Protein 1B3U (pdb70)

Solvent-accessible surface area: 51657 Å² total; per-residue (Å²): 93,108,99,32,67,153,56,66,64,147,11,13,41,64,0,61,88,59,28,155,57,155,76,50,110,92,18,14,47,2,1,122,110,0,33,72,10,3,103,73,2,34,69,105,30,0,60,61,72,0,7,66,39,7,38,110,76,39,187,19,106,68,104,1,17,52,10,3,0,86,26,0,8,60,0,10,48,25,0,28,12,80,133,72,0,47,30,0,7,64,2,0,40,51,10,0,51,38,151,62,70,80,2,23,91,60,0,21,91,7,0,70,16,2,1,119,22,1,52,65,81,28,0,72,58,62,0,4,44,0,1,56,122,6,11,58,20,147,168,69,6,9,31,27,8,0,2,4,0,1,12,17,0,0,64,94,7,49,89,72,17,34,43,71,2,35,72,68,0,80,78,4,11,84,24,139,28,44,82,0,30,81,21,0,3,64,66,1,7,62,1,1,136,50,15,76,83,117,25,0,79,68,35,0,22,62,11,1,42,106,6,8,72,20,170,79,63,34,0,31,26,50,5,4,68,3,3,4,44,0,6,117,37,14,49,89,139,31,1,84,82,42,2,1,68,13,10,91,77,12,20,149,16,193,18,86,112,2,28,78,36,2,0,55,29,1,8,70,4,5,141,19,5,6,74,136,23,4,90,101,24,5,11,56,20,0,43,102,4,2,110,17,115,63,24,79,0,42,14,9,0,0,90,29,0,42,64,0,0,75,68,8,32,91,113,15,68,83,96,20,2,51,73,64,0,8,61,7,1,100,113,8,17,96,18,107,43,100,136,0,33,7,4,0,2,40,24,0,4,12,1,0,72,26,3,31,99,118,35,0,57,105,51,0,14,73,18,0,52,51,2,0,112,22,153,8,86,100,0,9,75,29,1,1,44,59,0,56,44,0,5,73,34,2,26,43,156,48,0,16,119,22,0,18,78,5,2,25,96,18,6,124,41,102,92,118,146,17,22,44,24,0,6,102,9,0,77,73,0,3,37,19,1,5,23,68,3,5,47,104,93,0,4,44,18,4,6,56,11,6,43,22,156,35,149,41,0,81,103,18,1,40,52,12,3,58,122,5,4,111,88,2,22,98,72,19,0,55,75,38,2,4,66,54,1,54,72,34,13,59,47,135,66,91,78,72,17,7,6,0,0,54,0,0,28,11,0,2,80,23,1,26,88,92,19,0,39,132,67,1,3,70,10,0,28,146,6,3,57,15,122,50,31,61,0,21,40,16,0,0,82,0,0,50,84,0,0,102,43,13,75,98,74,17,21,77,78,82,0,62,64,31,0,80,108,4,33,149,26,159,36,97,72,0,95,123,47,0,92,61,0,11,77,86,19,101,12,116,76,105,94,37,52,143,73,59,62,151,18,15,46,62,0,54,86,55,10,171,52,164,68,57,93,91,29,24,57,10,1,120,131,0,40,82,11,2,134,69,5,28,71,80,30,0,56,69,73,0,6,64,32,5,38,120,63,40,128,26,95,61,115,4,10,65,11,2,0,88,30,0,14,85,0,20,100,32,0,28,16,75,89,71,0,49,31,0,5,65,0,0,40,51,8,0,52,38,134,52,69,78,0,28,92,47,0,16,93,6,0,66,54,2,1,113,73,3,33,9,40,28,0,36,60,64,0,4,44,0,0,40,125,5,9,59,20,148,162,70,1,8,33,26,9,0,3,4,0,0,9,21,0,0,66,76,5,3,7,30,18,30,27,81,0,8,71,67,0,82,76,3,10,79,22,135,26,42,81,0,31,75,20,0,1,64,63,0,3,55,2,1,131,51,18,69,78,110,27,3,64,73,34,0,20,61,8,2,43,102,5,11,68,20,160,85,56,31,0,16,28,50,5,3,68,1,3,11,33,0,6,113,56,13,45,97,153,33,0,78,81,48,1,1,68,14,10,87,97,14,19,131,16,186,19,88,107,3,28,75,38,2,0,47,46,0,7,73,3,8,150,15,2,4,94,121,10,4,92,90,25,6,10,58,20,1,32,101,3,5,110,15,112,58,24,73,0,38,18,13,0,0,105,24,0,45,74,2,1,70,63,9,48,61,60,12,66,64,25,26,5,53,71,63,6,23,56,5,1,114,106,5,18,84,19,108,41,89,131,0,36,7,21,0,0,37,16,0,1,4,6,0,76,19,12,29,96,103,18,0,70,117,48,2,18,74,8,2,47,52,3,2,98,23,155,8,98,99,0,14,75,33,0,1,43,55,0,86,51,2,31,158,33,2,21,53,152,38,1,23,122,21,0,23,63,0,4,22,97,28,5,111,46,103,96,123,149,24,16,48,21,1,6,97,8,0,71,70,0,4,55,38,12,19,62,127,4,7,67,120,95,0,6,44,18,6,6,54,11,6,37,20,153,36,148,44,0,75,102,23,2,52,56,10,3,58,103,5,1,85,131,38,28,109,102,29,0,50,78,44,2,5,70,84,2,56,79,38,27,70,39,137,65,83,75,75,31,12,10,0,0,63,0,0,18,8,0,0,73,42,1,28,86,119,19,0,41,152,51,1,6,71,26,0,32,212,14,15,72,12,103,46,16,55,0,32,35,10,0,0,85,0,0,45,82,0,0,96,40,12,52,103,81,22,18,85,70,72,0,53,61,38,0,74,124,6,35,92,98,66,97,84,72,0,90,146,47,0,79,61,0,8,79,89,22,97,10,108

Nearest PDB structures (foldseek):
  1b3u-assembly1_A  TM=9.793E-01  e=3.061E-61  Homo sapiens
  6iur-assembly2_F  TM=9.308E-01  e=2.371E-54  Homo sapiens
  3fga-assembly1_A  TM=7.806E-01  e=5.641E-57  Mus musculus
  2pf4-assembly3_C  TM=7.970E-01  e=9.464E-55  Mus musculus
  6ef4-assembly1_A  TM=7.636E-01  e=1.263E-55  Mus musculus

Organism: Homo sapiens (NCBI:txid9606)

B-factor: mean 41.31, std 20.29, range [3.09, 100.51]

GO terms:
  GO:0004721 phosphoprotein phosphatase activity (F, IDA)
  GO:0008287 protein serine/threonine phosphatase complex (C, IDA)
  GO:0035331 negative regulation of hippo signaling (P, IDA)
  GO:0000775 chromosome, centromeric region (C, IDA)
  GO:0000785 chromatin (C, IDA)
  GO:0005634 nucleus (C, IDA)
  GO:0000159 protein phosphatase type 2A complex (C, IDA)
  GO:0090443 FAR/SIN/STRIPAK complex (C, IDA)
  GO:0160232 INTAC complex (C, IDA)
  GO:0160240 RNA polymerase II transcription initiation surveillance (P, IDA)
  GO:0007059 chromosome segregation (P, IDA)
  GO:0019888 protein phosphatase regulator activity (F, IDA)
  GO:0005694 chromosome (C, EXP)
  GO:0005515 protein binding (F, IPI)
  GO:0005829 cytosol (C, TAS)
  GO:0034243 regulation of transcription elongation by RNA polymerase II (P, IDA)
  GO:0043005 neuron projection (C, IDA)
  GO:0043025 neuronal cell body (C, IDA)
  GO:0016328 lateral plasma membrane (C, IDA)
  GO:0000159 protein phosphatase type 2A complex (C, TAS)

Secondary structure (DSSP, 8-state):
--S-TTTSSHHHHHHHHHTT-S-HHHHHHHHHTHHHHHHHS-HHHIIIIIHHHHHHT----HHHHHHHHHHHTT-SGGGTSGGGGGGGHHHHHHHTTSS-HHHHHHHHHHHHHHHTTS-HHHIIIIIHHHHHHHHT-SSHHHHHHHGGGHHHHTTTS-HHHHHHHHHHHHHHHT-S-HHHHHHHHHHHHHHHHTS-HHHIIIIIHHHHHHHHT-S-HHHHTTHHHHHHHHHHHS-HHHHHHHTHHHHHHHHT-SSHHHHHHHHHTHHHHHHHH-HHHIIIIIHHHHHHHHT-SSHHHHHHHHHHHHHHHHTS-TTTHHHHIIIIIHHHHHHHHT-S-HHHHHHHHTTGGGGHHHH-HHHIIIIIHHHHHHHHT-S-HHHHHHHHTT-HHHHHHS-HHHHHHHHHHHHHHHHT-SSHHHHHHHHHHHHHHHHHH-GGG--HHHHHHHHHGGG-SSHHHHHHHHHHHHHHHHHH-HHHIIIIIHHHHHHTTT-S-HHHHHHHHHHHHHHHHHHHHHHIIIIIHHHHHHGGG-S-HHHHHHHHHHHHHHGGGS-HHHIIIIIHHHHHHHTT-SSHHHHHHHHHHHHHTT--/-GGGSTTTTHHHHHHHHHTT-S-HHHHHHHHHTHHHHHHHS-HHHIIIIIHHHHHHS----HHHHHHHHHHHTT-TGGGTSTTTGGGGHHHHHHHTSSS-HHHHHHHHHHHHHHHTTS-HHHIIIIIHHHHHHHHT-SSHHHHHHHGGGHHHHGGGS-HHHHHHHHHHHHHHHT-SSHHHHHHHHHHHHHHHTTS-HHHIIIIIHHHHHHHTT-SSHHHHTTHHHHHHHHHHHS-GGGHHHHTHHHHHHHHT-SSHHHHHHHHHTHHHHHHHH-HHHIIIIIHHHHHHHHT-SSHHHHHHHHTTHHHHHHTS-TTTHHHHIIIIIHHHHHHHHT-S-HHHHHHHHHHHGGGHHHH-HHHIIIIIHHHHHHHHT-S-HHHHHHHHH--HHHHHHS-HHHHHHHHHHHHHHHHT-S-HHHHHHHHHHHHHHHHHH-GGG--HHHHHHHHHGGG-SSHHHHHHHHHHHHHHHHHH-HHHHHHHTHHHHHHTTT-SSHHHHHHHHHHHHHHHHHH-HHHIIIIIHHHHHHHTT-S-HHHHHHHHHHHHHHGGGS-HHHIIIIIHHHHHHHSSS--TTTTHHHHHHHHHTT--

Foldseek 3Di:
DVPQPVPLPVLVVVLVVQCPDPDPVRNQVSLLCVLVSLVVPDLVCCLVPVLVCLQPVDDDDPSNLQSNLLVLLPCQVSNPFLVCNLSSLRSLLSQLQDPPPSSVVSSLVSLLNCLVSHQLVCCVVHVVVSLVPLCPDPDLSSNLSSLSSQLSNLQSYDPVVNVVSLVSLLCQCVDPDPSSVQSSLLSLLSNLVRDDVVCCQPPSLVSLQDQCVDPDPSRNLSSLVSLLSSLQPDDLVCCVPRRVVSLVCQLPPPDVSSVLSCLLCVLSSDVSNDQVCCVVPVLVSLLCQCVDPDVSSVLSSLLCVLSSLVPHPPVCRLPCCVVPVLVSLLVQLVDPDPSNLLSNLLCVLLCDVVNAQVCCLVRVLVSLLSQCLDPDLSSVVSSLLPCQSNCVGYPLVSVCVSPVVSLLVQCPDPDVVRVLSSLVSLVSCCVRSHDVNCAPSNLVSLLLQCLPPDPSSVVSSLVSVQVVCVVVHLVCCLVGPLVCLLVQCPPPPVSSVVSSLSSLLRVLVPNAAVCNVPRRLVSLLVCCPPPDVVSNLSSLVSCLSNVVRYDPVCCQPRVVVSLVVQCVDPDPSSVVSSVVSCVSNVVD/DVVCVVVVQVLVVVLVVQCVDPDPVSNQVSLLVVLVSLVSPALVCCLVPVLVCLLPVDDDDPSNLQSNLQVLLVCQVSNPFLVCNLSSLRNLLNQLQDDDPSSVVSSLVSLLSCCVRHAQVCCVVHVLVSLVCLLPDPHVSSNLSSLSSQLSNLLRYDPVSNVVSLVSLLCQCVDPDPSSVQSSLQCLLSNLVRDDPVCCQVRSLVSLLVQCPDPDPSRVLSSLVSLLSSLQPDDLVCCVPRRVVSLVCQCPPPDVSSVQSCLLCVLSNDVSNDQVVCVPPVLVSLLCQCVDPDVSSVLSSLLCLLVVLVPHDPVCSQPCCVVPVLVSVVVQLVDPDDSSVLSNLLCLLVCDVSHAQVCCLVRVLVSLLSQCLDPDLRSVVSNLLPCQRVPVRYPLVSVCVSPVVSLLVQCPDPDPVSVQSSLVSLVSCCVRSHDVNCADSNLCSLLVQCLDPDPSSNVSSLVSLLVNCVVVHLVCCVVGPLVCLLVQCPPPDCSSVLSSLSSLLSSLVGNAAVCCVPRPVVSLLVCCPPPDVVSNLSSLVSCLSNLVRYDPVCSQPPVLVSLVVQLPDDDDCSNVSSVVSCVSSVVD

Sequence (1176 aa):
AAADGDDSLYPIAVLIDELRNEDVQLRLNSIKKLSTIALALGVERTRSELLPFLTDTIYDEDEVLLALAEQLGTFTTLVGGPEYVHCLLPPLESLATVEETVVRDKAVESLRAISHEHSPSDLEAHFVPLVKRLAGGDWFTSRTSACGLFSVCYPRVSSAVKAELRQYFRNLCSDDTPMVRRAAASKLGEFAKVLELDNVKSEIIPMFSNLASDEQDSVRLLAVEACVNIAQLLPQEDLEALVMPTLRQAAEDKSWRVRYMVADKFTELQKAVGPEITKTDLVPAFQNLMKDCEAEVRAAASHKVKEFCENLSADCRENVIMSQILPCIKELVSDANQHVKSALASVIMGLSPILGKDNTIEHLLPLFLAQLKDECPEVRLNIISNLDCVNEVIGIRQLSQSLLPAIVELAEDAKWRVRLAIIEYMPLLAGQLGVEFFDEKLNSLCMAWLVDHVYAIREAATSNLKKLVEKFGKEWAHATIIPKVLAMSGDPNYLHRMTTLFCINVLSEVCGQDITTKHMLPTVLRMAGDPVANVRFNVAKSLQKIGPILDNSTLQSEVKPILEKLTQDQDVDVKYFAQEALTVLSLAAAADGDDSLYPIAVLIDELRNEDVQLRLNSIKKLSTIALALGVERTRSELLPFLTDTIYDEDEVLLALAEQLGTFTTLVGGPEYVHCLLPPLESLATVEETVVRDKAVESLRAISHEHSPSDLEAHFVPLVKRLAGGDWFTSRTSACGLFSVCYPRVSSAVKAELRQYFRNLCSDDTPMVRRAAASKLGEFAKVLELDNVKSEIIPMFSNLASDEQDSVRLLAVEACVNIAQLLPQEDLEALVMPTLRQAAEDKSWRVRYMVADKFTELQKAVGPEITKTDLVPAFQNLMKDCEAEVRAAASHKVKEFCENLSADCRENVIMSQILPCIKELVSDANQHVKSALASVIMGLSPILGKDNTIEHLLPLFLAQLKDECPEVRLNIISNLDCVNEVIGIRQLSQSLLPAIVELAEDAKWRVRLAIIEYMPLLAGQLGVEFFDEKLNSLCMAWLVDHVYAIREAATSNLKKLVEKFGKEWAHATIIPKVLAMSGDPNYLHRMTTLFCINVLSEVCGQDITTKHMLPTVLRMAGDPVANVRFNVAKSLQKIGPILDNSTLQSEVKPILEKLTQDQDVDVKYFAQEALTVLSLA

Radius of gyration: 43.18 Å; Cα contacts (8 Å, |Δi|>4): 1513; chains: 2; bounding box: 89×103×115 Å

Structure (mmCIF, N/CA/C/O backbone):
data_1B3U
#
_entry.id   1B3U
#
_cell.length_a   64.280
_cell.length_b   112.150
_cell.length_c   122.630
_cell.angle_alpha   90.00
_cell.angle_beta   95.60
_cell.angle_gamma   90.00
#
_symmetry.space_group_name_H-M   'P 1 21 1'
#
loop_
_entity.id
_entity.type
_entity.pdbx_description
1 polymer 'PROTEIN (PROTEIN PHOSPHATASE PP2A)'
2 water water
#
loop_
_atom_site.group_PDB
_atom_site.id
_atom_site.type_symbol
_atom_site.label_atom_id
_atom_site.label_alt_id
_atom_site.label_comp_id
_atom_site.label_asym_id
_atom_site.label_entity_id
_atom_site.label_seq_id
_atom_site.pdbx_PDB_ins_code
_atom_site.Cartn_x
_atom_site.Cartn_y
_atom_site.Cartn_z
_atom_site.occupancy
_atom_site.B_iso_or_equiv
_atom_site.auth_seq_id
_atom_site.auth_comp_id
_atom_site.auth_asym_id
_atom_site.auth_atom_id
_atom_site.pdbx_PDB_model_num
ATOM 1 N N . ALA A 1 1 ? 50.048 25.925 -17.819 1.00 100.51 1 ALA A N 1
ATOM 2 C CA . ALA A 1 1 ? 51.187 26.865 -17.604 1.00 100.51 1 ALA A CA 1
ATOM 3 C C . ALA A 1 1 ? 52.060 26.977 -18.853 1.00 100.51 1 ALA A C 1
ATOM 4 O O . ALA A 1 1 ? 53.081 27.671 -18.848 1.00 100.51 1 ALA A O 1
ATOM 6 N N . ALA A 1 2 ? 51.654 26.292 -19.920 1.00 100.51 2 ALA A N 1
ATOM 7 C CA . ALA A 1 2 ? 52.396 26.310 -21.179 1.00 100.51 2 ALA A CA 1
ATOM 8 C C . ALA A 1 2 ? 52.341 27.693 -21.817 1.00 100.51 2 ALA A C 1
ATOM 9 O O . ALA A 1 2 ? 53.298 28.129 -22.462 1.00 100.51 2 ALA A O 1
ATOM 11 N N . ALA A 1 3 ? 51.214 28.377 -21.631 1.00 100.51 3 ALA A N 1
ATOM 12 C CA . ALA A 1 3 ? 51.018 29.715 -22.181 1.00 100.51 3 ALA A CA 1
ATOM 13 C C . ALA A 1 3 ? 51.717 30.768 -21.320 1.00 100.51 3 ALA A C 1
ATOM 14 O O . ALA A 1 3 ? 51.063 31.613 -20.704 1.00 100.51 3 ALA A O 1
ATOM 16 N N . ASP A 1 4 ? 53.048 30.710 -21.286 1.00 100.51 4 ASP A N 1
ATOM 17 C CA . ASP A 1 4 ? 53.859 31.648 -20.508 1.00 100.51 4 ASP A CA 1
ATOM 18 C C . ASP A 1 4 ? 55.277 31.767 -21.064 1.00 100.51 4 ASP A C 1
ATOM 19 O O . ASP A 1 4 ? 56.227 31.996 -20.316 1.00 90.51 4 ASP A O 1
ATOM 24 N N . GLY A 1 5 ? 55.413 31.606 -22.378 1.00 100.51 5 GLY A N 1
ATOM 25 C CA . GLY A 1 5 ? 56.720 31.708 -23.002 1.00 100.51 5 GLY A CA 1
ATOM 26 C C . GLY A 1 5 ? 57.296 33.100 -22.833 1.00 100.51 5 GLY A C 1
ATOM 27 O O . GLY A 1 5 ? 58.470 33.261 -22.492 1.00 100.51 5 GLY A O 1
ATOM 28 N N . ASP A 1 6 ? 56.462 34.109 -23.075 1.00 100.51 6 ASP A N 1
ATOM 29 C CA . ASP A 1 6 ? 56.870 35.505 -22.944 1.00 100.51 6 ASP A CA 1
ATOM 30 C C . ASP A 1 6 ? 56.889 35.895 -21.468 1.00 100.51 6 ASP A C 1
ATOM 31 O O . ASP A 1 6 ? 57.266 37.015 -21.109 1.00 100.42 6 ASP A O 1
ATOM 36 N N . ASP A 1 7 ? 56.470 34.959 -20.621 1.00 100.51 7 ASP A N 1
ATOM 37 C CA . ASP A 1 7 ? 56.435 35.173 -19.179 1.00 100.51 7 ASP A CA 1
ATOM 38 C C . ASP A 1 7 ? 57.618 34.456 -18.557 1.00 100.51 7 ASP A C 1
ATOM 39 O O . ASP A 1 7 ? 58.546 35.088 -18.048 1.00 100.51 7 ASP A O 1
ATOM 44 N N . SER A 1 8 ? 57.565 33.126 -18.621 1.00 100.51 8 SER A N 1
ATOM 45 C CA . SER A 1 8 ? 58.594 32.253 -18.074 1.00 93.22 8 SER A CA 1
ATOM 46 C C . SER A 1 8 ? 58.827 32.585 -16.604 1.00 94.68 8 SER A C 1
ATOM 47 O O . SER A 1 8 ? 58.476 31.801 -15.722 1.00 100.51 8 SER A O 1
ATOM 50 N N . LEU A 1 9 ? 59.406 33.753 -16.347 1.00 81.88 9 LEU A N 1
ATOM 51 C CA . LEU A 1 9 ? 59.674 34.200 -14.990 1.00 67.15 9 LEU A CA 1
ATOM 52 C C . LEU A 1 9 ? 59.709 35.723 -14.941 1.00 70.54 9 LEU A C 1
ATOM 53 O O . LEU A 1 9 ? 60.612 36.316 -14.349 1.00 75.34 9 LEU A O 1
ATOM 58 N N . TYR A 1 10 ? 58.723 36.355 -15.571 1.00 60.29 10 TYR A N 1
ATOM 59 C CA . TYR A 1 10 ? 58.656 37.810 -15.587 1.00 60.43 10 TYR A CA 1
ATOM 60 C C . TYR A 1 10 ? 58.475 38.375 -14.180 1.00 56.61 10 TYR A C 1
ATOM 61 O O . TYR A 1 10 ? 59.259 39.217 -13.738 1.00 60.54 10 TYR A O 1
ATOM 70 N N . PRO A 1 11 ? 57.437 37.922 -13.454 1.00 62.92 11 PRO A N 1
ATOM 71 C CA . PRO A 1 11 ? 57.213 38.428 -12.094 1.00 52.72 11 PRO A CA 1
ATOM 72 C C . PRO A 1 11 ? 58.436 38.280 -11.180 1.00 45.16 11 PRO A C 1
ATOM 73 O O . PRO A 1 11 ? 58.668 39.114 -10.305 1.00 35.26 11 PRO A O 1
ATOM 77 N N . ILE A 1 12 ? 59.218 37.222 -11.380 1.00 46.16 12 ILE A N 1
ATOM 78 C CA . ILE A 1 12 ? 60.418 37.028 -10.573 1.00 48.69 12 ILE A CA 1
ATOM 79 C C . ILE A 1 12 ? 61.320 38.216 -10.863 1.00 52.94 12 ILE A C 1
ATOM 80 O O . ILE A 1 12 ? 61.936 38.791 -9.960 1.00 41.65 12 ILE A O 1
ATOM 85 N N . ALA A 1 13 ? 61.387 38.574 -12.142 1.00 53.72 13 ALA A N 1
ATOM 86 C CA . ALA A 1 13 ? 62.200 39.695 -12.580 1.00 52.11 13 ALA A CA 1
ATOM 87 C C . ALA A 1 13 ? 61.727 40.947 -11.855 1.00 44.23 13 ALA A C 1
ATOM 88 O O . ALA A 1 13 ? 62.535 41.704 -11.316 1.00 47.90 13 ALA A O 1
ATOM 90 N N . VAL A 1 14 ? 60.415 41.161 -11.837 1.00 49.20 14 VAL A N 1
ATOM 91 C CA . VAL A 1 14 ? 59.860 42.328 -11.161 1.00 61.71 14 VAL A CA 1
ATOM 92 C C . VAL A 1 14 ? 60.328 42.317 -9.714 1.00 62.29 14 VAL A C 1
ATOM 93 O O . VAL A 1 14 ? 60.848 43.312 -9.202 1.00 56.97 14 VAL A O 1
ATOM 97 N N . LEU A 1 15 ? 60.137 41.174 -9.064 1.00 60.81 15 LEU A N 1
ATOM 98 C CA . LEU A 1 15 ? 60.541 41.007 -7.678 1.00 61.59 15 LEU A CA 1
ATOM 99 C C . LEU A 1 15 ? 62.024 41.328 -7.542 1.00 60.89 15 LEU A C 1
ATOM 100 O O . LEU A 1 15 ? 62.418 42.197 -6.757 1.00 55.32 15 LEU A O 1
ATOM 105 N N . ILE A 1 16 ? 62.841 40.629 -8.324 1.00 42.10 16 ILE A N 1
ATOM 106 C CA . ILE A 1 16 ? 64.282 40.828 -8.287 1.00 41.04 16 ILE A CA 1
ATOM 107 C C . ILE A 1 16 ? 64.668 42.299 -8.383 1.00 50.39 16 ILE A C 1
ATOM 108 O O . ILE A 1 16 ? 65.574 42.757 -7.685 1.00 54.26 16 ILE A O 1
ATOM 113 N N . ASP A 1 17 ? 63.971 43.042 -9.236 1.00 62.84 17 ASP A N 1
ATOM 114 C CA . ASP A 1 17 ? 64.257 44.461 -9.412 1.00 66.64 17 ASP A CA 1
ATOM 115 C C . ASP A 1 17 ? 64.101 45.283 -8.141 1.00 63.79 17 ASP A C 1
ATOM 116 O O . ASP A 1 17 ? 65.055 45.908 -7.681 1.00 69.52 17 ASP A O 1
ATOM 121 N N . GLU A 1 18 ? 62.899 45.290 -7.576 1.00 63.36 18 GLU A N 1
ATOM 122 C CA . GLU A 1 18 ? 62.655 46.061 -6.365 1.00 66.99 18 GLU A CA 1
ATOM 123 C C . GLU A 1 18 ? 63.602 45.697 -5.222 1.00 67.28 18 GLU A C 1
ATOM 124 O O . GLU A 1 18 ? 63.977 46.560 -4.426 1.00 69.82 18 GLU A O 1
ATOM 130 N N . LEU A 1 19 ? 63.999 44.428 -5.147 1.00 65.36 19 LEU A N 1
ATOM 131 C CA . LEU A 1 19 ? 64.913 43.978 -4.099 1.00 65.29 19 LEU A CA 1
ATOM 132 C C . LEU A 1 19 ? 66.322 44.470 -4.372 1.00 64.52 19 LEU A C 1
ATOM 133 O O . LEU A 1 19 ? 67.213 44.313 -3.539 1.00 68.06 19 LEU A O 1
ATOM 138 N N . ARG A 1 20 ? 66.513 45.061 -5.547 1.00 70.44 20 ARG A N 1
ATOM 139 C CA . ARG A 1 20 ? 67.813 45.588 -5.946 1.00 75.80 20 ARG A CA 1
ATOM 140 C C . ARG A 1 20 ? 67.924 47.058 -5.542 1.00 73.64 20 ARG A C 1
ATOM 141 O O . ARG A 1 20 ? 68.964 47.692 -5.734 1.00 69.03 20 ARG A O 1
ATOM 149 N N . ASN A 1 21 ? 66.847 47.590 -4.975 1.00 68.32 21 ASN A N 1
ATOM 150 C CA . ASN A 1 21 ? 66.810 48.982 -4.539 1.00 73.30 21 ASN A CA 1
ATOM 151 C C . ASN A 1 21 ? 67.739 49.209 -3.340 1.00 76.77 21 ASN A C 1
ATOM 152 O O . ASN A 1 21 ? 68.198 48.253 -2.711 1.00 74.56 21 ASN A O 1
ATOM 157 N N . GLU A 1 22 ? 68.020 50.474 -3.031 1.00 82.69 22 GLU A N 1
ATOM 158 C CA . GLU A 1 22 ? 68.890 50.812 -1.906 1.00 81.62 22 GLU A CA 1
ATOM 159 C C . GLU A 1 22 ? 68.068 51.238 -0.696 1.00 79.93 22 GLU A C 1
ATOM 160 O O . GLU A 1 22 ? 68.541 51.178 0.441 1.00 83.54 22 GLU A O 1
ATOM 166 N N . ASP A 1 23 ? 66.839 51.678 -0.946 1.00 71.24 23 ASP A N 1
ATOM 167 C CA . ASP A 1 23 ? 65.955 52.117 0.128 1.00 81.89 23 ASP A CA 1
ATOM 168 C C . ASP A 1 23 ? 65.264 50.941 0.812 1.00 82.49 23 ASP A C 1
ATOM 169 O O . ASP A 1 23 ? 64.270 50.407 0.314 1.00 77.04 23 ASP A O 1
ATOM 174 N N . VAL A 1 24 ? 65.797 50.554 1.967 1.00 82.80 24 VAL A N 1
ATOM 175 C CA . VAL A 1 24 ? 65.270 49.436 2.741 1.00 80.99 24 VAL A CA 1
ATOM 176 C C . VAL A 1 24 ? 63.764 49.501 2.974 1.00 80.11 24 VAL A C 1
ATOM 177 O O . VAL A 1 24 ? 63.030 48.589 2.588 1.00 79.75 24 VAL A O 1
ATOM 181 N N . GLN A 1 25 ? 63.310 50.579 3.607 1.00 82.04 25 GLN A N 1
ATOM 182 C CA . GLN A 1 25 ? 61.894 50.757 3.908 1.00 77.55 25 GLN A CA 1
ATOM 183 C C . GLN A 1 25 ? 60.997 50.503 2.702 1.00 77.74 25 GLN A C 1
ATOM 184 O O . GLN A 1 25 ? 59.793 50.297 2.852 1.00 77.29 25 GLN A O 1
ATOM 190 N N . LEU A 1 26 ? 61.583 50.515 1.508 1.00 78.28 26 LEU A N 1
ATOM 191 C CA . LEU A 1 26 ? 60.818 50.283 0.289 1.00 77.33 26 LEU A CA 1
ATOM 192 C C . LEU A 1 26 ? 60.890 48.818 -0.118 1.00 82.41 26 LEU A C 1
ATOM 193 O O . LEU A 1 26 ? 59.907 48.251 -0.601 1.00 86.85 26 LEU A O 1
ATOM 198 N N . ARG A 1 27 ? 62.056 48.206 0.069 1.00 81.77 27 ARG A N 1
ATOM 199 C CA . ARG A 1 27 ? 62.221 46.798 -0.268 1.00 80.38 27 ARG A CA 1
ATOM 200 C C . ARG A 1 27 ? 61.323 45.999 0.672 1.00 78.96 27 ARG A C 1
ATOM 201 O O . ARG A 1 27 ? 60.873 44.898 0.348 1.00 65.42 27 ARG A O 1
ATOM 209 N N . LEU A 1 28 ? 61.061 46.584 1.838 1.00 71.09 28 LEU A N 1
ATOM 210 C CA . LEU A 1 28 ? 60.217 45.971 2.852 1.00 67.25 28 LEU A CA 1
ATOM 211 C C . LEU A 1 28 ? 58.797 45.831 2.317 1.00 58.27 28 LEU A C 1
ATOM 212 O O . LEU A 1 28 ? 58.171 44.777 2.447 1.00 46.94 28 LEU A O 1
ATOM 217 N N . ASN A 1 29 ? 58.291 46.907 1.722 1.00 64.19 29 ASN A N 1
ATOM 218 C CA . ASN A 1 29 ? 56.941 46.913 1.171 1.00 65.71 29 ASN A CA 1
ATOM 219 C C . ASN A 1 29 ? 56.821 45.884 0.059 1.00 66.49 29 ASN A C 1
ATOM 220 O O . ASN A 1 29 ? 55.737 45.364 -0.207 1.00 60.72 29 ASN A O 1
ATOM 225 N N . SER A 1 30 ? 57.946 45.596 -0.587 1.00 56.69 30 SER A N 1
ATOM 226 C CA . SER A 1 30 ? 57.978 44.613 -1.658 1.00 64.83 30 SER A CA 1
ATOM 227 C C . SER A 1 30 ? 57.638 43.237 -1.089 1.00 67.60 30 SER A C 1
ATOM 228 O O . SER A 1 30 ? 56.728 42.559 -1.571 1.00 66.73 30 SER A O 1
ATOM 231 N N . ILE A 1 31 ? 58.373 42.836 -0.055 1.00 70.60 31 ILE A N 1
ATOM 232 C CA . ILE A 1 31 ? 58.160 41.544 0.587 1.00 61.17 31 ILE A CA 1
ATOM 233 C C . ILE A 1 31 ? 56.723 41.393 1.064 1.00 63.40 31 ILE A C 1
ATOM 234 O O . ILE A 1 31 ? 56.160 40.296 1.030 1.00 50.42 31 ILE A O 1
ATOM 239 N N . LYS A 1 32 ? 56.130 42.493 1.513 1.00 37.74 32 LYS A N 1
ATOM 240 C CA . LYS A 1 32 ? 54.755 42.444 1.971 1.00 51.50 32 LYS A CA 1
ATOM 241 C C . LYS A 1 32 ? 53.821 42.099 0.817 1.00 59.03 32 LYS A C 1
ATOM 242 O O . LYS A 1 32 ? 52.788 41.458 1.016 1.00 72.04 32 LYS A O 1
ATOM 248 N N . LYS A 1 33 ? 54.190 42.515 -0.391 1.00 59.44 33 LYS A N 1
ATOM 249 C CA . LYS A 1 33 ? 53.371 42.242 -1.569 1.00 61.27 33 LYS A CA 1
ATOM 250 C C . LYS A 1 33 ? 53.746 40.914 -2.201 1.00 51.79 33 LYS A C 1
ATOM 251 O O . LYS A 1 33 ? 53.157 40.506 -3.197 1.00 53.22 33 LYS A O 1
ATOM 257 N N . LEU A 1 34 ? 54.735 40.250 -1.619 1.00 46.28 34 LEU A N 1
ATOM 258 C CA . LEU A 1 34 ? 55.208 38.973 -2.130 1.00 47.26 34 LEU A CA 1
ATOM 259 C C . LEU A 1 34 ? 54.094 38.135 -2.751 1.00 44.22 34 LEU A C 1
ATOM 260 O O . LEU A 1 34 ? 54.299 37.468 -3.768 1.00 46.47 34 LEU A O 1
ATOM 265 N N . SER A 1 35 ? 52.912 38.171 -2.144 1.00 40.14 35 SER A N 1
ATOM 266 C CA . SER A 1 35 ? 51.773 37.408 -2.653 1.00 56.74 35 SER A CA 1
ATOM 267 C C . SER A 1 35 ? 51.417 37.780 -4.096 1.00 52.04 35 SER A C 1
ATOM 268 O O . SER A 1 35 ? 51.180 36.907 -4.931 1.00 40.46 35 SER A O 1
ATOM 271 N N . THR A 1 36 ? 51.380 39.077 -4.387 1.00 54.78 36 THR A N 1
ATOM 272 C CA . THR A 1 36 ? 51.055 39.538 -5.734 1.00 56.30 36 THR A CA 1
ATOM 273 C C . THR A 1 36 ? 51.925 38.786 -6.740 1.00 58.76 36 THR A C 1
ATOM 274 O O . THR A 1 36 ? 51.442 38.329 -7.777 1.00 50.66 36 THR A O 1
ATOM 278 N N . ILE A 1 37 ? 53.210 38.653 -6.418 1.00 58.53 37 ILE A N 1
ATOM 279 C CA . ILE A 1 37 ? 54.143 37.937 -7.279 1.00 45.50 37 ILE A CA 1
ATOM 280 C C . ILE A 1 37 ? 53.672 36.498 -7.413 1.00 47.37 37 ILE A C 1
ATOM 281 O O . ILE A 1 37 ? 53.610 35.952 -8.514 1.00 52.65 37 ILE A O 1
ATOM 286 N N . ALA A 1 38 ? 53.340 35.889 -6.278 1.00 50.94 38 ALA A N 1
ATOM 287 C CA . ALA A 1 38 ? 52.870 34.511 -6.255 1.00 45.07 38 ALA A CA 1
ATOM 288 C C . ALA A 1 38 ? 51.612 34.351 -7.105 1.00 55.46 38 ALA A C 1
ATOM 289 O O . ALA A 1 38 ? 51.433 33.328 -7.773 1.00 30.55 38 ALA A O 1
ATOM 291 N N . LEU A 1 39 ? 50.736 35.353 -7.073 1.00 47.87 39 LEU A N 1
ATOM 292 C CA . LEU A 1 39 ? 49.514 35.294 -7.867 1.00 56.19 39 LEU A CA 1
ATOM 293 C C . LEU A 1 39 ? 49.867 35.349 -9.345 1.00 60.88 39 LEU A C 1
ATOM 294 O O . LEU A 1 39 ? 49.529 34.440 -10.108 1.00 53.01 39 LEU A O 1
ATOM 299 N N . ALA A 1 40 ? 50.549 36.423 -9.739 1.00 57.56 40 ALA A N 1
ATOM 300 C CA . ALA A 1 40 ? 50.967 36.614 -11.124 1.00 57.65 40 ALA A CA 1
ATOM 301 C C . ALA A 1 40 ? 51.623 35.336 -11.622 1.00 56.23 40 ALA A C 1
ATOM 302 O O . ALA A 1 40 ? 51.497 34.961 -12.787 1.00 58.48 40 ALA A O 1
ATOM 304 N N . LEU A 1 41 ? 52.320 34.670 -10.714 1.00 57.87 41 LEU A N 1
ATOM 305 C CA . LEU A 1 41 ? 53.005 33.425 -11.016 1.00 55.38 41 LEU A CA 1
ATOM 306 C C . LEU A 1 41 ? 52.026 32.299 -10.672 1.00 55.45 41 LEU A C 1
ATOM 307 O O . LEU A 1 41 ? 51.157 32.472 -9.819 1.00 62.56 41 LEU A O 1
ATOM 312 N N . GLY A 1 42 ? 52.138 31.157 -11.338 1.00 48.75 42 GLY A N 1
ATOM 313 C CA . GLY A 1 42 ? 51.234 30.064 -11.016 1.00 59.52 42 GLY A CA 1
ATOM 314 C C . GLY A 1 42 ? 51.626 29.409 -9.700 1.00 65.03 42 GLY A C 1
ATOM 315 O O . GLY A 1 42 ? 52.656 29.751 -9.119 1.00 67.18 42 GLY A O 1
ATOM 316 N N . VAL A 1 43 ? 50.815 28.478 -9.210 1.00 57.43 43 VAL A N 1
ATOM 317 C CA . VAL A 1 43 ? 51.151 27.794 -7.967 1.00 59.77 43 VAL A CA 1
ATOM 318 C C . VAL A 1 43 ? 52.245 26.780 -8.279 1.00 68.50 43 VAL A C 1
ATOM 319 O O . VAL A 1 43 ? 53.047 26.423 -7.415 1.00 66.77 43 VAL A O 1
ATOM 323 N N . GLU A 1 44 ? 52.270 26.322 -9.528 1.00 67.42 44 GLU A N 1
ATOM 324 C CA . GLU A 1 44 ? 53.266 25.354 -9.968 1.00 64.08 44 GLU A CA 1
ATOM 325 C C . GLU A 1 44 ? 54.627 26.026 -10.129 1.00 46.45 44 GLU A C 1
ATOM 326 O O . GLU A 1 44 ? 55.659 25.434 -9.818 1.00 49.93 44 GLU A O 1
ATOM 332 N N . ARG A 1 45 ? 54.627 27.264 -10.613 1.00 48.23 45 ARG A N 1
ATOM 333 C CA . ARG A 1 45 ? 55.875 27.993 -10.790 1.00 60.32 45 ARG A CA 1
ATOM 334 C C . ARG A 1 45 ? 56.307 28.670 -9.493 1.00 54.36 45 ARG A C 1
ATOM 335 O O . ARG A 1 45 ? 57.493 28.935 -9.293 1.00 59.40 45 ARG A O 1
ATOM 343 N N . THR A 1 46 ? 55.349 28.951 -8.613 1.00 57.11 46 THR A N 1
ATOM 344 C CA . THR A 1 46 ? 55.672 29.571 -7.331 1.00 49.50 46 THR A CA 1
ATOM 345 C C . THR A 1 46 ? 56.507 28.565 -6.543 1.00 52.16 46 THR A C 1
ATOM 346 O O . THR A 1 46 ? 57.500 28.918 -5.904 1.00 46.42 46 THR A O 1
ATOM 350 N N . ARG A 1 47 ? 56.094 27.304 -6.607 1.00 41.14 47 ARG A N 1
ATOM 351 C CA . ARG A 1 47 ? 56.796 26.223 -5.930 1.00 42.43 47 ARG A CA 1
ATOM 352 C C . ARG A 1 47 ? 58.185 26.016 -6.516 1.00 47.07 47 ARG A C 1
ATOM 353 O O . ARG A 1 47 ? 59.186 26.063 -5.803 1.00 44.21 47 ARG A O 1
ATOM 361 N N . SER A 1 48 ? 58.222 25.788 -7.827 1.00 52.68 48 SER A N 1
ATOM 362 C CA . SER A 1 48 ? 59.456 25.506 -8.562 1.00 57.97 48 SER A CA 1
ATOM 363 C C . SER A 1 48 ? 60.459 26.632 -8.818 1.00 45.46 48 SER A C 1
ATOM 364 O O . SER A 1 48 ? 61.655 26.363 -8.959 1.00 40.88 48 SER A O 1
ATOM 367 N N . GLU A 1 49 ? 59.999 27.878 -8.888 1.00 38.45 49 GLU A N 1
ATOM 368 C CA . GLU A 1 49 ? 60.921 28.977 -9.168 1.00 40.15 49 GLU A CA 1
ATOM 369 C C . GLU A 1 49 ? 61.038 30.036 -8.083 1.00 41.63 49 GLU A C 1
ATOM 370 O O . GLU A 1 49 ? 62.117 30.584 -7.863 1.00 49.81 49 GLU A O 1
ATOM 376 N N . LEU A 1 50 ? 59.939 30.336 -7.405 1.00 39.52 50 LEU A N 1
ATOM 377 C CA . LEU A 1 50 ? 59.985 31.365 -6.375 1.00 42.93 50 LEU A CA 1
ATOM 378 C C . LEU A 1 50 ? 60.598 30.903 -5.058 1.00 39.57 50 LEU A C 1
ATOM 379 O O . LEU A 1 50 ? 61.456 31.582 -4.497 1.00 38.47 50 LEU A O 1
ATOM 384 N N . LEU A 1 51 ? 60.162 29.746 -4.570 1.00 32.73 51 LEU A N 1
ATOM 385 C CA . LEU A 1 51 ? 60.656 29.228 -3.302 1.00 41.66 51 LEU A CA 1
ATOM 386 C C . LEU A 1 51 ? 62.158 28.999 -3.274 1.00 48.41 51 LEU A C 1
ATOM 387 O O . LEU A 1 51 ? 62.865 29.611 -2.466 1.00 48.83 51 LEU A O 1
ATOM 392 N N . PRO A 1 52 ? 62.670 28.121 -4.155 1.00 45.71 52 PRO A N 1
ATOM 393 C CA . PRO A 1 52 ? 64.114 27.876 -4.154 1.00 42.19 52 PRO A CA 1
ATOM 394 C C . PRO A 1 52 ? 64.869 29.196 -4.097 1.00 46.07 52 PRO A C 1
ATOM 395 O O . PRO A 1 52 ? 65.887 29.319 -3.411 1.00 45.98 52 PRO A O 1
ATOM 399 N N . PHE A 1 53 ? 64.342 30.189 -4.805 1.00 32.10 53 PHE A N 1
ATOM 400 C CA . PHE A 1 53 ? 64.963 31.506 -4.838 1.00 43.55 53 PHE A CA 1
ATOM 401 C C . PHE A 1 53 ? 64.990 32.152 -3.458 1.00 36.66 53 PHE A C 1
ATOM 402 O O . PHE A 1 53 ? 66.022 32.662 -3.020 1.00 42.32 53 PHE A O 1
ATOM 410 N N . LEU A 1 54 ? 63.847 32.136 -2.780 1.00 40.63 54 LEU A N 1
ATOM 411 C CA . LEU A 1 54 ? 63.733 32.735 -1.453 1.00 48.02 54 LEU A CA 1
ATOM 412 C C . LEU A 1 54 ? 64.474 31.933 -0.381 1.00 47.51 54 LEU A C 1
ATOM 413 O O . LEU A 1 54 ? 64.710 32.422 0.724 1.00 45.27 54 LEU A O 1
ATOM 418 N N . THR A 1 55 ? 64.841 30.702 -0.720 1.00 54.03 55 THR A N 1
ATOM 419 C CA . THR A 1 55 ? 65.534 29.809 0.204 1.00 34.44 55 THR A CA 1
ATOM 420 C C . THR A 1 55 ? 67.049 30.003 0.319 1.00 51.94 55 THR A C 1
ATOM 421 O O . THR A 1 55 ? 67.622 29.797 1.395 1.00 49.03 55 THR A O 1
ATOM 425 N N . ASP A 1 56 ? 67.703 30.392 -0.773 1.00 58.54 56 ASP A N 1
ATOM 426 C CA . ASP A 1 56 ? 69.154 30.544 -0.745 1.00 66.08 56 ASP A CA 1
ATOM 427 C C . ASP A 1 56 ? 69.728 31.866 -1.234 1.00 71.56 56 ASP A C 1
ATOM 428 O O . ASP A 1 56 ? 70.772 32.303 -0.754 1.00 85.85 56 ASP A O 1
ATOM 433 N N . THR A 1 57 ? 69.060 32.492 -2.191 1.00 70.73 57 THR A N 1
ATOM 434 C CA . THR A 1 57 ? 69.543 33.743 -2.765 1.00 68.98 57 THR A CA 1
ATOM 435 C C . THR A 1 57 ? 69.441 34.971 -1.858 1.00 60.70 57 THR A C 1
ATOM 436 O O . THR A 1 57 ? 70.391 35.754 -1.755 1.00 70.82 57 THR A O 1
ATOM 440 N N . ILE A 1 58 ? 68.300 35.139 -1.201 1.00 58.85 58 ILE A N 1
ATOM 441 C CA . ILE A 1 58 ? 68.080 36.289 -0.327 1.00 62.44 58 ILE A CA 1
ATOM 442 C C . ILE A 1 58 ? 69.195 36.514 0.688 1.00 69.61 58 ILE A C 1
ATOM 443 O O . ILE A 1 58 ? 69.674 35.569 1.319 1.00 65.18 58 ILE A O 1
ATOM 448 N N . TYR A 1 59 ? 69.585 37.777 0.857 1.00 76.15 59 TYR A N 1
ATOM 449 C CA . TYR A 1 59 ? 70.664 38.136 1.776 1.00 77.41 59 TYR A CA 1
ATOM 450 C C . TYR A 1 59 ? 70.327 39.314 2.697 1.00 75.01 59 TYR A C 1
ATOM 451 O O . TYR A 1 59 ? 70.837 39.398 3.812 1.00 77.96 59 TYR A O 1
ATOM 460 N N . ASP A 1 60 ? 69.477 40.208 2.207 1.00 67.97 60 ASP A N 1
ATOM 461 C CA . ASP A 1 60 ? 69.030 41.424 2.894 1.00 72.55 60 ASP A CA 1
ATOM 462 C C . ASP A 1 60 ? 69.186 41.611 4.417 1.00 74.61 60 ASP A C 1
ATOM 463 O O . ASP A 1 60 ? 69.719 40.760 5.127 1.00 82.58 60 ASP A O 1
ATOM 468 N N . GLU A 1 61 ? 68.701 42.754 4.893 1.00 71.05 61 GLU A N 1
ATOM 469 C CA . GLU A 1 61 ? 68.742 43.128 6.308 1.00 73.70 61 GLU A CA 1
ATOM 470 C C . GLU A 1 61 ? 67.768 42.309 7.140 1.00 70.81 61 GLU A C 1
ATOM 471 O O . GLU A 1 61 ? 66.875 41.655 6.603 1.00 69.59 61 GLU A O 1
ATOM 477 N N . ASP A 1 62 ? 67.931 42.368 8.4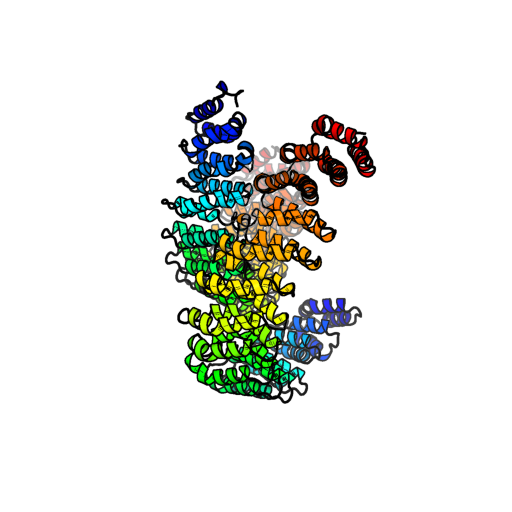59 1.00 63.04 62 ASP A N 1
ATOM 478 C CA . ASP A 1 62 ? 67.073 41.621 9.372 1.00 58.85 62 ASP A CA 1
ATOM 479 C C . ASP A 1 62 ? 65.603 42.037 9.360 1.00 52.35 62 ASP A C 1
ATOM 480 O O . ASP A 1 62 ? 64.723 41.195 9.546 1.00 43.99 62 ASP A O 1
ATOM 485 N N . GLU A 1 63 ? 65.323 43.320 9.142 1.00 45.09 63 GLU A N 1
ATOM 486 C CA . GLU A 1 63 ? 63.934 43.773 9.135 1.00 61.59 63 GLU A CA 1
ATOM 487 C C . GLU A 1 63 ? 63.144 43.158 7.986 1.00 58.97 63 GLU A C 1
ATOM 488 O O . GLU A 1 63 ? 61.933 42.949 8.089 1.00 46.32 63 GLU A O 1
ATOM 494 N N . VAL A 1 64 ? 63.841 42.875 6.892 1.00 60.40 64 VAL A N 1
ATOM 495 C CA . VAL A 1 64 ? 63.221 42.283 5.715 1.00 63.71 64 VAL A CA 1
ATOM 496 C C . VAL A 1 64 ? 62.955 40.800 5.958 1.00 58.01 64 VAL A C 1
ATOM 497 O O . VAL A 1 64 ? 61.847 40.307 5.737 1.00 52.72 64 VAL A O 1
ATOM 501 N N . LEU A 1 65 ? 63.982 40.094 6.413 1.00 58.03 65 LEU A N 1
ATOM 502 C CA . LEU A 1 65 ? 63.865 38.668 6.689 1.00 55.00 65 LEU A CA 1
ATOM 503 C C . LEU A 1 65 ? 62.665 38.429 7.592 1.00 43.45 65 LEU A C 1
ATOM 504 O O . LEU A 1 65 ? 61.907 37.471 7.408 1.00 41.45 65 LEU A O 1
ATOM 509 N N . LEU A 1 66 ? 62.494 39.321 8.560 1.00 39.87 66 LEU A N 1
ATOM 510 C CA . LEU A 1 66 ? 61.391 39.233 9.506 1.00 43.29 66 LEU A CA 1
ATOM 511 C C . LEU A 1 66 ? 60.071 39.272 8.748 1.00 55.71 66 LEU A C 1
ATOM 512 O O . LEU A 1 66 ? 59.162 38.480 9.013 1.00 47.01 66 LEU A O 1
ATOM 517 N N . ALA A 1 67 ? 59.980 40.199 7.798 1.00 50.87 67 ALA A N 1
ATOM 518 C CA . ALA A 1 67 ? 58.782 40.354 6.982 1.00 40.44 67 ALA A CA 1
ATOM 519 C C . ALA A 1 67 ? 58.595 39.132 6.088 1.00 36.57 67 ALA A C 1
ATOM 520 O O . ALA A 1 67 ? 57.468 38.736 5.775 1.00 39.32 67 ALA A O 1
ATOM 522 N N . LEU A 1 68 ? 59.708 38.538 5.673 1.00 29.59 68 LEU A N 1
ATOM 523 C CA . LEU A 1 68 ? 59.653 37.364 4.820 1.00 33.87 68 LEU A CA 1
ATOM 524 C C . LEU A 1 68 ? 59.160 36.180 5.642 1.00 42.96 68 LEU A C 1
ATOM 525 O O . LEU A 1 68 ? 58.297 35.417 5.201 1.00 49.27 68 LEU A O 1
ATOM 530 N N . ALA A 1 69 ? 59.712 36.039 6.844 1.00 37.86 69 ALA A N 1
ATOM 531 C CA . ALA A 1 69 ? 59.342 34.952 7.747 1.00 40.31 69 ALA A CA 1
ATOM 532 C C . ALA A 1 69 ? 57.845 35.000 8.022 1.00 42.07 69 ALA A C 1
ATOM 533 O O . ALA A 1 69 ? 57.165 33.977 8.040 1.00 40.15 69 ALA A O 1
ATOM 535 N N . GLU A 1 70 ? 57.342 36.208 8.233 1.00 38.13 70 GLU A N 1
ATOM 536 C CA . GLU A 1 70 ? 55.931 36.416 8.502 1.00 44.44 70 GLU A CA 1
ATOM 537 C C . GLU A 1 70 ? 55.108 36.040 7.274 1.00 48.97 70 GLU A C 1
ATOM 538 O O . GLU A 1 70 ? 54.053 35.414 7.379 1.00 51.95 70 GLU A O 1
ATOM 544 N N . GLN A 1 71 ? 55.613 36.417 6.107 1.00 47.96 71 GLN A N 1
ATOM 545 C CA . GLN A 1 71 ? 54.935 36.158 4.846 1.00 39.53 71 GLN A CA 1
ATOM 546 C C . GLN A 1 71 ? 54.713 34.674 4.587 1.00 39.29 71 GLN A C 1
ATOM 547 O O . GLN A 1 71 ? 53.599 34.242 4.279 1.00 40.96 71 GLN A O 1
ATOM 553 N N . LEU A 1 72 ? 55.781 33.895 4.711 1.00 34.18 72 LEU A N 1
ATOM 554 C CA . LEU A 1 72 ? 55.715 32.456 4.469 1.00 47.64 72 LEU A CA 1
ATOM 555 C C . LEU A 1 72 ? 54.717 31.718 5.366 1.00 37.76 72 LEU A C 1
ATOM 556 O O . LEU A 1 72 ? 54.305 30.598 5.058 1.00 35.96 72 LEU A O 1
ATOM 561 N N . GLY A 1 73 ? 54.323 32.347 6.468 1.00 42.63 73 GLY A N 1
ATOM 562 C CA . GLY A 1 73 ? 53.355 31.729 7.357 1.00 35.41 73 GLY A CA 1
ATOM 563 C C . GLY A 1 73 ? 51.938 31.850 6.811 1.00 43.72 73 GLY A C 1
ATOM 564 O O . GLY A 1 73 ? 51.000 31.264 7.352 1.00 40.14 73 GLY A O 1
ATOM 565 N N . THR A 1 74 ? 51.781 32.610 5.731 1.00 38.74 74 THR A N 1
ATOM 566 C CA . THR A 1 74 ? 50.470 32.803 5.109 1.00 47.16 74 THR A CA 1
ATOM 567 C C . THR A 1 74 ? 50.539 32.522 3.607 1.00 41.38 74 THR A C 1
ATOM 568 O O . THR A 1 74 ? 49.929 33.227 2.807 1.00 55.59 74 THR A O 1
ATOM 572 N N . PHE A 1 75 ? 51.280 31.485 3.231 1.00 39.64 75 PHE A N 1
ATOM 573 C CA . PHE A 1 75 ? 51.449 31.133 1.826 1.00 40.94 75 PHE A CA 1
ATOM 574 C C . PHE A 1 75 ? 50.929 29.755 1.445 1.00 36.80 75 PHE A C 1
ATOM 575 O O . PHE A 1 75 ? 51.071 29.335 0.299 1.00 48.39 75 PHE A O 1
ATOM 583 N N . THR A 1 76 ? 50.329 29.045 2.392 1.00 49.67 76 THR A N 1
ATOM 584 C CA . THR A 1 76 ? 49.844 27.703 2.103 1.00 45.45 76 THR A CA 1
ATOM 585 C C . THR A 1 76 ? 48.983 27.633 0.853 1.00 33.24 76 THR A C 1
ATOM 586 O O . THR A 1 76 ? 49.272 26.874 -0.071 1.00 41.12 76 THR A O 1
ATOM 590 N N . THR A 1 77 ? 47.914 28.414 0.833 1.00 44.47 77 THR A N 1
ATOM 591 C CA . THR A 1 77 ? 47.013 28.429 -0.310 1.00 41.08 77 THR A CA 1
ATOM 592 C C . THR A 1 77 ? 47.765 28.872 -1.561 1.00 44.61 77 THR A C 1
ATOM 593 O O . THR A 1 77 ? 47.717 28.222 -2.610 1.00 38.83 77 THR A O 1
ATOM 597 N N . LEU A 1 78 ? 48.486 29.974 -1.421 1.00 36.61 78 LEU A N 1
ATOM 598 C CA . LEU A 1 78 ? 49.247 30.561 -2.511 1.00 45.90 78 LEU A CA 1
ATOM 599 C C . LEU A 1 78 ? 50.311 29.635 -3.100 1.00 44.06 78 LEU A C 1
ATOM 600 O O . LEU A 1 78 ? 51.033 30.024 -4.016 1.00 46.88 78 LEU A O 1
ATOM 605 N N . VAL A 1 79 ? 50.408 28.411 -2.588 1.00 34.26 79 VAL A N 1
ATOM 606 C CA . VAL A 1 79 ? 51.409 27.474 -3.084 1.00 32.21 79 VAL A CA 1
ATOM 607 C C . VAL A 1 79 ? 50.807 26.127 -3.477 1.00 45.67 79 VAL A C 1
ATOM 608 O O . VAL A 1 79 ? 51.534 25.184 -3.799 1.00 38.30 79 VAL A O 1
ATOM 612 N N . GLY A 1 80 ? 49.480 26.037 -3.444 1.00 43.45 80 GLY A N 1
ATOM 613 C CA . GLY A 1 80 ? 48.827 24.795 -3.817 1.00 46.85 80 GLY A CA 1
ATOM 614 C C . GLY A 1 80 ? 47.984 24.131 -2.743 1.00 42.27 80 GLY A C 1
ATOM 615 O O . GLY A 1 80 ? 47.418 23.061 -2.976 1.00 44.41 80 GLY A O 1
ATOM 616 N N . GLY A 1 81 ? 47.899 24.750 -1.568 1.00 47.96 81 GLY A N 1
ATOM 617 C CA . GLY A 1 81 ? 47.107 24.179 -0.491 1.00 38.46 81 GLY A CA 1
ATOM 618 C C . GLY A 1 81 ? 47.821 23.101 0.308 1.00 43.56 81 GLY A C 1
ATOM 619 O O . GLY A 1 81 ? 48.997 22.825 0.067 1.00 42.34 81 GLY A O 1
ATOM 620 N N . PRO A 1 82 ? 47.123 22.460 1.262 1.00 47.45 82 PRO A N 1
ATOM 621 C CA . PRO A 1 82 ? 47.634 21.399 2.138 1.00 44.18 82 PRO A CA 1
ATOM 622 C C . PRO A 1 82 ? 48.556 20.387 1.473 1.00 43.24 82 PRO A C 1
ATOM 623 O O . PRO A 1 82 ? 49.520 19.922 2.084 1.00 36.93 82 PRO A O 1
ATOM 627 N N . GLU A 1 83 ? 48.249 20.048 0.224 1.00 53.61 83 GLU A N 1
ATOM 628 C CA . GLU A 1 83 ? 49.028 19.077 -0.537 1.00 47.27 83 GLU A CA 1
ATOM 629 C C . GLU A 1 83 ? 50.487 19.460 -0.708 1.00 37.26 83 GLU A C 1
ATOM 630 O O . GLU A 1 83 ? 51.346 18.590 -0.863 1.00 33.69 83 GLU A O 1
ATOM 636 N N . TYR A 1 84 ? 50.772 20.756 -0.687 1.00 32.54 84 TYR A N 1
ATOM 637 C CA . TYR A 1 84 ? 52.141 21.202 -0.878 1.00 44.58 84 TYR A CA 1
ATOM 638 C C . TYR A 1 84 ? 52.740 22.069 0.225 1.00 47.46 84 TYR A C 1
ATOM 639 O O . TYR A 1 84 ? 53.784 22.682 0.009 1.00 39.26 84 TYR A O 1
ATOM 648 N N . VAL A 1 85 ? 52.108 22.117 1.399 1.00 33.49 85 VAL A N 1
ATOM 649 C CA . VAL A 1 85 ? 52.635 22.935 2.497 1.00 40.64 85 VAL A CA 1
ATOM 650 C C . VAL A 1 85 ? 54.120 22.713 2.800 1.00 29.34 85 VAL A C 1
ATOM 651 O O . VAL A 1 85 ? 54.865 23.675 2.978 1.00 46.76 85 VAL A O 1
ATOM 655 N N . HIS A 1 86 ? 54.556 21.458 2.844 1.00 30.56 86 HIS A N 1
ATOM 656 C CA . HIS A 1 86 ? 55.955 21.172 3.164 1.00 43.87 86 HIS A CA 1
ATOM 657 C C . HIS A 1 86 ? 56.954 21.921 2.294 1.00 40.13 86 HIS A C 1
ATOM 658 O O . HIS A 1 86 ? 58.118 22.076 2.668 1.00 49.48 86 HIS A O 1
ATOM 665 N N . CYS A 1 87 ? 56.502 22.391 1.139 1.00 26.97 87 CYS A N 1
ATOM 666 C CA . CYS A 1 87 ? 57.375 23.126 0.231 1.00 32.96 87 CYS A CA 1
ATOM 667 C C . CYS A 1 87 ? 57.855 24.414 0.874 1.00 35.03 87 CYS A C 1
ATOM 668 O O . CYS A 1 87 ? 58.778 25.062 0.383 1.00 34.51 87 CYS A O 1
ATOM 671 N N . LEU A 1 88 ? 57.225 24.781 1.982 1.00 27.96 88 LEU A N 1
ATOM 672 C CA . LEU A 1 88 ? 57.584 26.002 2.681 1.00 28.07 88 LEU A CA 1
ATOM 673 C C . LEU A 1 88 ? 58.648 25.775 3.744 1.00 27.12 88 LEU A C 1
ATOM 674 O O . LEU A 1 88 ? 59.332 26.710 4.153 1.00 34.17 88 LEU A O 1
ATOM 679 N N . LEU A 1 89 ? 58.790 24.528 4.184 1.00 33.78 89 LEU A N 1
ATOM 680 C CA . LEU A 1 89 ? 59.755 24.201 5.230 1.00 31.31 89 LEU A CA 1
ATOM 681 C C . LEU A 1 89 ? 61.184 24.667 4.963 1.00 29.19 89 LEU A C 1
ATOM 682 O O . LEU A 1 89 ? 61.811 25.274 5.830 1.00 48.93 89 LEU A O 1
ATOM 687 N N . PRO A 1 90 ? 61.711 24.412 3.755 1.00 40.12 90 PRO A N 1
ATOM 688 C CA . PRO A 1 90 ? 63.080 24.829 3.432 1.00 36.02 90 PRO A CA 1
ATOM 689 C C . PRO A 1 90 ? 63.395 26.307 3.696 1.00 42.60 90 PRO A C 1
ATOM 690 O O . PRO A 1 90 ? 64.324 26.626 4.440 1.00 40.70 90 PRO A O 1
ATOM 694 N N . PRO A 1 91 ? 62.633 27.229 3.084 1.00 30.08 91 PRO A N 1
ATOM 695 C CA . PRO A 1 91 ? 62.923 28.646 3.329 1.00 35.62 91 PRO A CA 1
ATOM 696 C C . PRO A 1 91 ? 62.719 29.045 4.794 1.00 42.16 91 PRO A C 1
ATOM 697 O O . PRO A 1 91 ? 63.454 29.876 5.329 1.00 33.59 91 PRO A O 1
ATOM 701 N N . LEU A 1 92 ? 61.726 28.450 5.447 1.00 40.18 92 LEU A N 1
ATOM 702 C CA . LEU A 1 92 ? 61.482 28.761 6.852 1.00 37.04 92 LEU A CA 1
ATOM 703 C C . LEU A 1 92 ? 62.603 28.197 7.721 1.00 39.39 92 LEU A C 1
ATOM 704 O O . LEU A 1 92 ? 63.014 28.818 8.704 1.00 28.58 92 LEU A O 1
ATOM 709 N N . GLU A 1 93 ? 63.103 27.023 7.343 1.00 24.43 93 GLU A N 1
ATOM 710 C CA . GLU A 1 93 ? 64.192 26.383 8.064 1.00 28.86 93 GLU A CA 1
ATOM 711 C C . GLU A 1 93 ? 65.399 27.306 8.013 1.00 30.35 93 GLU A C 1
ATOM 712 O O . GLU A 1 93 ? 66.114 27.474 8.999 1.00 32.49 93 GLU A O 1
ATOM 718 N N . SER A 1 94 ? 65.615 27.904 6.848 1.00 40.84 94 SER A N 1
ATOM 719 C CA . SER A 1 94 ? 66.734 28.813 6.643 1.00 41.89 94 SER A CA 1
ATOM 720 C C . SER A 1 94 ? 66.629 30.029 7.564 1.00 44.95 94 SER A C 1
ATOM 721 O O . SER A 1 94 ? 67.624 30.466 8.148 1.00 45.83 94 SER A O 1
ATOM 724 N N . LEU A 1 95 ? 65.420 30.565 7.700 1.00 33.06 95 LEU A N 1
ATOM 725 C CA . LEU A 1 95 ? 65.195 31.737 8.546 1.00 37.43 95 LEU A CA 1
ATOM 726 C C . LEU A 1 95 ? 65.279 31.432 10.042 1.00 40.65 95 LEU A C 1
ATOM 727 O O . LEU A 1 95 ? 65.515 32.329 10.850 1.00 41.41 95 LEU A O 1
ATOM 732 N N . ALA A 1 96 ? 65.079 30.173 10.415 1.00 35.37 96 ALA A N 1
ATOM 733 C CA . ALA A 1 96 ? 65.145 29.795 11.822 1.00 27.07 96 ALA A CA 1
ATOM 734 C C . ALA A 1 96 ? 66.584 29.541 12.255 1.00 33.17 96 ALA A C 1
ATOM 735 O O . ALA A 1 96 ? 66.833 29.137 13.389 1.00 35.26 96 ALA A O 1
ATOM 737 N N . THR A 1 97 ? 67.530 29.785 11.353 1.00 41.28 97 THR A N 1
ATOM 738 C CA . THR A 1 97 ? 68.941 29.572 11.658 1.00 52.37 97 THR A CA 1
ATOM 739 C C . THR A 1 97 ? 69.750 30.875 11.622 1.00 54.70 97 THR A C 1
ATOM 740 O O . THR A 1 97 ? 70.949 30.884 11.908 1.00 58.13 97 THR A O 1
ATOM 744 N N . VAL A 1 98 ? 69.085 31.975 11.283 1.00 35.97 98 VAL A N 1
ATOM 745 C CA . VAL A 1 98 ? 69.733 33.281 11.217 1.00 45.01 98 VAL A CA 1
ATOM 746 C C . VAL A 1 98 ? 70.231 33.698 12.602 1.00 47.04 98 VAL A C 1
ATOM 747 O O . VAL A 1 98 ? 69.805 33.138 13.611 1.00 36.35 98 VAL A O 1
ATOM 751 N N . GLU A 1 99 ? 71.132 34.676 12.648 1.00 43.29 99 GLU A N 1
ATOM 752 C CA . GLU A 1 99 ? 71.682 35.150 13.917 1.00 57.58 99 GLU A CA 1
ATOM 753 C C . GLU A 1 99 ? 70.721 35.984 14.761 1.00 51.45 99 GLU A C 1
ATOM 754 O O . GLU A 1 99 ? 70.730 35.891 15.989 1.00 59.66 99 GLU A O 1
ATOM 760 N N . GLU A 1 100 ? 69.899 36.802 14.114 1.00 52.08 100 GLU A N 1
ATOM 761 C CA . GLU A 1 100 ? 68.955 37.631 14.854 1.00 48.98 100 GLU A CA 1
ATOM 762 C C . GLU A 1 100 ? 67.823 36.790 15.442 1.00 47.85 100 GLU A C 1
ATOM 763 O O . GLU A 1 100 ? 66.923 36.334 14.723 1.00 36.56 100 GLU A O 1
ATOM 769 N N . THR A 1 101 ? 67.887 36.594 16.758 1.00 19.76 101 THR A N 1
ATOM 770 C CA . THR A 1 101 ? 66.902 35.810 17.493 1.00 33.19 101 THR A CA 1
ATOM 771 C C . THR A 1 101 ? 65.467 36.198 17.144 1.00 37.89 101 THR A C 1
ATOM 772 O O . THR A 1 101 ? 64.589 35.339 17.055 1.00 39.71 101 THR A O 1
ATOM 776 N N . VAL A 1 102 ? 65.227 37.490 16.944 1.00 35.82 102 VAL A N 1
ATOM 777 C CA . VAL A 1 102 ? 63.884 37.952 16.623 1.00 31.30 102 VAL A CA 1
ATOM 778 C C . VAL A 1 102 ? 63.376 37.344 15.326 1.00 39.97 102 VAL A C 1
ATOM 779 O O . VAL A 1 102 ? 62.181 37.064 15.197 1.00 37.15 102 VAL A O 1
ATOM 783 N N . VAL A 1 103 ? 64.274 37.144 14.363 1.00 26.97 103 VAL A N 1
ATOM 784 C CA . VAL A 1 103 ? 63.868 36.545 13.095 1.00 32.87 103 VAL A CA 1
ATOM 785 C C . VAL A 1 103 ? 63.619 35.050 13.305 1.00 28.47 103 VAL A C 1
ATOM 786 O O . VAL A 1 103 ? 62.621 34.502 12.827 1.00 30.18 103 VAL A O 1
ATOM 790 N N . ARG A 1 104 ? 64.516 34.393 14.036 1.00 31.72 104 ARG A N 1
ATOM 791 C CA . ARG A 1 104 ? 64.354 32.968 14.310 1.00 30.40 104 ARG A CA 1
ATOM 792 C C . ARG A 1 104 ? 62.987 32.702 14.945 1.00 31.22 104 ARG A C 1
ATOM 793 O O . ARG A 1 104 ? 62.330 31.715 14.620 1.00 34.59 104 ARG A O 1
ATOM 801 N N . ASP A 1 105 ? 62.555 33.592 15.836 1.00 33.22 105 ASP A N 1
ATOM 802 C CA . ASP A 1 105 ? 61.264 33.437 16.502 1.00 33.94 105 ASP A CA 1
ATOM 803 C C . ASP A 1 105 ? 60.052 33.541 15.569 1.00 34.38 105 ASP A C 1
ATOM 804 O O . ASP A 1 105 ? 59.069 32.818 15.750 1.00 31.43 105 ASP A O 1
ATOM 809 N N . LYS A 1 106 ? 60.102 34.439 14.586 1.00 38.22 106 LYS A N 1
ATOM 810 C CA . LYS A 1 106 ? 58.985 34.575 13.648 1.00 29.96 106 LYS A CA 1
ATOM 811 C C . LYS A 1 106 ? 58.895 33.315 12.791 1.00 20.66 106 LYS A C 1
ATOM 812 O O . LYS A 1 106 ? 57.811 32.788 12.552 1.00 25.19 106 LYS A O 1
ATOM 818 N N . ALA A 1 107 ? 60.043 32.824 12.344 1.00 22.90 107 ALA A N 1
ATOM 819 C CA . ALA A 1 107 ? 60.071 31.614 11.526 1.00 24.52 107 ALA A CA 1
ATOM 820 C C . ALA A 1 107 ? 59.445 30.465 12.301 1.00 25.83 107 ALA A C 1
ATOM 821 O O . ALA A 1 107 ? 58.658 29.683 11.759 1.00 35.23 107 ALA A O 1
ATOM 823 N N . VAL A 1 108 ? 59.804 30.378 13.580 1.00 32.17 108 VAL A N 1
ATOM 824 C CA . VAL A 1 108 ? 59.290 29.346 14.472 1.00 17.86 108 VAL A CA 1
ATOM 825 C C . VAL A 1 108 ? 57.784 29.497 14.608 1.00 24.88 108 VAL A C 1
ATOM 826 O O . VAL A 1 108 ? 57.045 28.514 14.588 1.00 28.97 108 VAL A O 1
ATOM 830 N N . GLU A 1 109 ? 57.333 30.739 14.744 1.00 20.22 109 GLU A N 1
ATOM 831 C CA . GLU A 1 109 ? 55.908 31.016 14.857 1.00 34.42 109 GLU A CA 1
ATOM 832 C C . GLU A 1 109 ? 55.197 30.573 13.576 1.00 32.19 109 GLU A C 1
ATOM 833 O O . GLU A 1 109 ? 54.108 29.995 13.627 1.00 33.48 109 GLU A O 1
ATOM 839 N N . SER A 1 110 ? 55.816 30.841 12.426 1.00 22.39 110 SER A N 1
ATOM 840 C CA . SER A 1 110 ? 55.216 30.454 11.152 1.00 25.17 110 SER A CA 1
ATOM 841 C C . SER A 1 110 ? 55.229 28.938 11.002 1.00 29.15 110 SER A C 1
ATOM 842 O O . SER A 1 110 ? 54.277 28.342 10.487 1.00 29.41 110 SER A O 1
ATOM 845 N N . LEU A 1 111 ? 56.308 28.312 11.456 1.00 29.14 111 LEU A N 1
ATOM 846 C CA . LEU A 1 111 ? 56.402 26.861 11.380 1.00 28.93 111 LEU A CA 1
ATOM 847 C C . LEU A 1 111 ? 55.307 26.226 12.228 1.00 29.54 111 LEU A C 1
ATOM 848 O O . LEU A 1 111 ? 54.706 25.228 11.824 1.00 30.19 111 LEU A O 1
ATOM 853 N N . ARG A 1 112 ? 55.026 26.807 13.393 1.00 23.49 112 ARG A N 1
ATOM 854 C CA . ARG A 1 112 ? 53.974 26.257 14.243 1.00 24.73 112 ARG A CA 1
ATOM 855 C C . ARG A 1 112 ? 52.615 26.428 13.560 1.00 30.10 112 ARG A C 1
ATOM 856 O O . ARG A 1 112 ? 51.756 25.550 13.627 1.00 32.81 112 ARG A O 1
ATOM 864 N N . ALA A 1 113 ? 52.434 27.556 12.883 1.00 32.41 113 ALA A N 1
ATOM 865 C CA . ALA A 1 113 ? 51.177 27.836 12.201 1.00 30.37 113 ALA A CA 1
ATOM 866 C C . ALA A 1 113 ? 50.839 26.840 11.093 1.00 38.29 113 ALA A C 1
ATOM 867 O O . ALA A 1 113 ? 49.765 26.239 11.106 1.00 36.95 113 ALA A O 1
ATOM 869 N N . ILE A 1 114 ? 51.749 26.663 10.139 1.00 24.77 114 ILE A N 1
ATOM 870 C CA . ILE A 1 114 ? 51.504 25.749 9.022 1.00 26.72 114 ILE A CA 1
ATOM 871 C C . ILE A 1 114 ? 51.578 24.263 9.385 1.00 31.44 114 ILE A C 1
ATOM 872 O O . ILE A 1 114 ? 51.115 23.418 8.628 1.00 36.80 114 ILE A O 1
ATOM 877 N N . SER A 1 115 ? 52.164 23.937 10.532 1.00 35.36 115 SER A N 1
ATOM 878 C CA . SER A 1 115 ? 52.255 22.538 10.939 1.00 24.33 115 SER A CA 1
ATOM 879 C C . SER A 1 115 ? 50.844 21.947 10.981 1.00 36.19 115 SER A C 1
ATOM 880 O O . SER A 1 115 ? 50.629 20.784 10.624 1.00 31.38 115 SER A O 1
ATOM 883 N N . HIS A 1 116 ? 49.887 22.761 11.421 1.00 26.56 116 HIS A N 1
ATOM 884 C CA . HIS A 1 116 ? 48.496 22.338 11.506 1.00 32.53 116 HIS A CA 1
ATOM 885 C C . HIS A 1 116 ? 47.917 22.074 10.117 1.00 33.90 116 HIS A C 1
ATOM 886 O O . HIS A 1 116 ? 46.859 21.464 9.986 1.00 40.96 116 HIS A O 1
ATOM 893 N N . GLU A 1 117 ? 48.616 22.534 9.082 1.00 49.68 117 GLU A N 1
ATOM 894 C CA . GLU A 1 117 ? 48.178 22.329 7.702 1.00 45.26 117 GLU A CA 1
ATOM 895 C C . GLU A 1 117 ? 48.710 21.015 7.143 1.00 50.86 117 GLU A C 1
ATOM 896 O O . GLU A 1 117 ? 48.274 20.561 6.082 1.00 39.25 117 GLU A O 1
ATOM 902 N N . HIS A 1 118 ? 49.667 20.414 7.846 1.00 37.06 118 HIS A N 1
ATOM 903 C CA . HIS A 1 118 ? 50.229 19.141 7.411 1.00 37.81 118 HIS A CA 1
ATOM 904 C C . HIS A 1 118 ? 49.358 17.995 7.883 1.00 37.71 118 HIS A C 1
ATOM 905 O O . HIS A 1 118 ? 48.917 17.963 9.031 1.00 40.81 118 HIS A O 1
ATOM 912 N N . SER A 1 119 ? 49.115 17.052 6.987 1.00 37.58 119 SER A N 1
ATOM 913 C CA . SER A 1 119 ? 48.334 15.881 7.323 1.00 41.30 119 SER A CA 1
ATOM 914 C C . SER A 1 119 ? 49.249 15.080 8.242 1.00 47.56 119 SER A C 1
ATOM 915 O O . SER A 1 119 ? 50.477 15.181 8.143 1.00 42.38 119 SER A O 1
ATOM 918 N N . PRO A 1 120 ? 48.675 14.294 9.161 1.00 35.58 120 PRO A N 1
ATOM 919 C CA . PRO A 1 120 ? 49.540 13.509 10.046 1.00 35.65 120 PRO A CA 1
ATOM 920 C C . PRO A 1 120 ? 50.605 12.754 9.249 1.00 38.60 120 PRO A C 1
ATOM 921 O O . PRO A 1 120 ? 51.716 12.526 9.732 1.00 35.20 120 PRO A O 1
ATOM 925 N N . SER A 1 121 ? 50.267 12.391 8.014 1.00 46.69 121 SER A N 1
ATOM 926 C CA . SER A 1 121 ? 51.201 11.681 7.147 1.00 39.91 121 SER A CA 1
ATOM 927 C C . SER A 1 121 ? 52.363 12.584 6.743 1.00 38.63 121 SER A C 1
ATOM 928 O O . SER A 1 121 ? 53.513 12.142 6.683 1.00 31.08 121 SER A O 1
ATOM 931 N N . ASP A 1 122 ? 52.067 13.847 6.455 1.00 38.35 122 ASP A N 1
ATOM 932 C CA . ASP A 1 122 ? 53.123 14.780 6.080 1.00 40.48 122 ASP A CA 1
ATOM 933 C C . ASP A 1 122 ? 53.979 15.229 7.265 1.00 42.52 122 ASP A C 1
ATOM 934 O O . ASP A 1 122 ? 55.103 15.703 7.078 1.00 41.67 122 ASP A O 1
ATOM 939 N N . LEU A 1 123 ? 53.454 15.094 8.479 1.00 32.38 123 LEU A N 1
ATOM 940 C CA . LEU A 1 123 ? 54.229 15.473 9.655 1.00 26.19 123 LEU A CA 1
ATOM 941 C C . LEU A 1 123 ? 55.393 14.514 9.738 1.00 25.60 123 LEU A C 1
ATOM 942 O O . LEU A 1 123 ? 56.548 14.923 9.880 1.00 32.55 123 LEU A O 1
ATOM 947 N N . GLU A 1 124 ? 55.082 13.228 9.629 1.00 24.40 124 GLU A N 1
ATOM 948 C CA . GLU A 1 124 ? 56.110 12.200 9.704 1.00 31.00 124 GLU A CA 1
ATOM 949 C C . GLU A 1 124 ? 57.073 12.238 8.520 1.00 34.78 124 GLU A C 1
ATOM 950 O O . GLU A 1 124 ? 58.282 12.055 8.685 1.00 43.27 124 GLU A O 1
ATOM 956 N N . ALA A 1 125 ? 56.543 12.493 7.330 1.00 43.77 125 ALA A N 1
ATOM 957 C CA . ALA A 1 125 ? 57.372 12.522 6.131 1.00 41.21 125 ALA A CA 1
ATOM 958 C C . ALA A 1 125 ? 58.150 13.816 5.946 1.00 39.17 125 ALA A C 1
ATOM 959 O O . ALA A 1 125 ? 59.197 13.814 5.302 1.00 38.17 125 ALA A O 1
ATOM 961 N N . HIS A 1 126 ? 57.656 14.920 6.503 1.00 38.98 126 HIS A N 1
ATOM 962 C CA . HIS A 1 126 ? 58.363 16.188 6.349 1.00 36.23 126 HIS A CA 1
ATOM 963 C C . HIS A 1 126 ? 58.624 17.034 7.602 1.00 40.72 126 HIS A C 1
ATOM 964 O O . HIS A 1 126 ? 59.740 17.520 7.793 1.00 34.46 126 HIS A O 1
ATOM 971 N N . PHE A 1 127 ? 57.623 17.213 8.459 1.00 32.55 127 PHE A N 1
ATOM 972 C CA . PHE A 1 127 ? 57.825 18.042 9.642 1.00 32.70 127 PHE A CA 1
ATOM 973 C C . PHE A 1 127 ? 58.824 17.481 10.648 1.00 33.99 127 PHE A C 1
ATOM 974 O O . PHE A 1 127 ? 59.686 18.209 11.136 1.00 23.20 127 PHE A O 1
ATOM 982 N N . VAL A 1 128 ? 58.714 16.197 10.969 1.00 30.72 128 VAL A N 1
ATOM 983 C CA . VAL A 1 128 ? 59.638 15.598 11.928 1.00 34.39 128 VAL A CA 1
ATOM 984 C C . VAL A 1 128 ? 61.080 15.654 11.425 1.00 44.05 128 VAL A C 1
ATOM 985 O O . VAL A 1 128 ? 62.000 15.978 12.181 1.00 37.11 128 VAL A O 1
ATOM 989 N N . PRO A 1 129 ? 61.302 15.316 10.147 1.00 47.94 129 PRO A N 1
ATOM 990 C CA . PRO A 1 129 ? 62.674 15.372 9.639 1.00 39.14 129 PRO A CA 1
ATOM 991 C C . PRO A 1 129 ? 63.293 16.754 9.871 1.00 31.60 129 PRO A C 1
ATOM 992 O O . PRO A 1 129 ? 64.477 16.870 10.191 1.00 36.67 129 PRO A O 1
ATOM 996 N N . LEU A 1 130 ? 62.482 17.797 9.714 1.00 22.13 130 LEU A N 1
ATOM 997 C CA . LEU A 1 130 ? 62.949 19.166 9.922 1.00 31.28 130 LEU A CA 1
ATOM 998 C C . LEU A 1 130 ? 63.340 19.362 11.383 1.00 36.07 130 LEU A C 1
ATOM 999 O O . LEU A 1 130 ? 64.408 19.888 11.696 1.00 27.66 130 LEU A O 1
ATOM 1004 N N . VAL A 1 131 ? 62.459 18.933 12.278 1.00 30.54 131 VAL A N 1
ATOM 1005 C CA . VAL A 1 131 ? 62.713 19.065 13.698 1.00 27.27 131 VAL A CA 1
ATOM 1006 C C . VAL A 1 131 ? 63.981 18.303 14.074 1.00 33.35 131 VAL A C 1
ATOM 1007 O O . VAL A 1 131 ? 64.788 18.789 14.870 1.00 29.26 131 VAL A O 1
ATOM 1011 N N . LYS A 1 132 ? 64.167 17.117 13.497 1.00 27.22 132 LYS A N 1
ATOM 1012 C CA . LYS A 1 132 ? 65.361 16.335 13.794 1.00 25.52 132 LYS A CA 1
ATOM 1013 C C . LYS A 1 132 ? 66.613 17.063 13.318 1.00 44.15 132 LYS A C 1
ATOM 1014 O O . LYS A 1 132 ? 67.611 17.137 14.038 1.00 45.49 132 LYS A O 1
ATOM 1020 N N . ARG A 1 133 ? 66.558 17.603 12.105 1.00 37.76 133 ARG A N 1
ATOM 1021 C CA . ARG A 1 133 ? 67.702 18.313 11.559 1.00 31.25 133 ARG A CA 1
ATOM 1022 C C . ARG A 1 133 ? 68.084 19.490 12.452 1.00 33.97 133 ARG A C 1
ATOM 1023 O O . ARG A 1 133 ? 69.253 19.652 12.800 1.00 23.44 133 ARG A O 1
ATOM 1031 N N . LEU A 1 134 ? 67.104 20.312 12.821 1.00 19.96 134 LEU A N 1
ATOM 1032 C CA . LEU A 1 134 ? 67.384 21.472 13.671 1.00 32.01 134 LEU A CA 1
ATOM 1033 C C . LEU A 1 134 ? 67.943 21.058 15.033 1.00 31.64 134 LEU A C 1
ATOM 1034 O O . LEU A 1 134 ? 68.919 21.640 15.508 1.00 39.85 134 LEU A O 1
ATOM 1039 N N . ALA A 1 135 ? 67.328 20.055 15.656 1.00 26.53 135 ALA A N 1
ATOM 1040 C CA . ALA A 1 135 ? 67.789 19.575 16.961 1.00 32.29 135 ALA A CA 1
ATOM 1041 C C . ALA A 1 135 ? 69.226 19.068 16.910 1.00 32.39 135 ALA A C 1
ATOM 1042 O O . ALA A 1 135 ? 69.938 19.105 17.913 1.00 32.70 135 ALA A O 1
ATOM 1044 N N . GLY A 1 136 ? 69.651 18.597 15.740 1.00 41.27 136 GLY A N 1
ATOM 1045 C CA . GLY A 1 136 ? 71.003 18.084 15.600 1.00 33.00 136 GLY A CA 1
ATOM 1046 C C . GLY A 1 136 ? 71.977 19.027 14.909 1.00 24.46 136 GLY A C 1
ATOM 1047 O O . GLY A 1 136 ? 73.107 18.647 14.612 1.00 38.35 136 GLY A O 1
ATOM 1048 N N . GLY A 1 137 ? 71.547 20.259 14.659 1.00 28.58 137 GLY A N 1
ATOM 1049 C CA . GLY A 1 137 ? 72.409 21.216 13.985 1.00 36.30 137 GLY A CA 1
ATOM 1050 C C . GLY A 1 137 ? 73.735 21.486 14.674 1.00 47.26 137 GLY A C 1
ATOM 1051 O O . GLY A 1 137 ? 73.866 21.308 15.888 1.00 41.23 137 GLY A O 1
ATOM 1052 N N . ASP A 1 138 ? 74.722 21.920 13.893 1.00 36.40 138 ASP A N 1
ATOM 1053 C CA . ASP A 1 138 ? 76.047 22.227 14.423 1.00 38.91 138 ASP A CA 1
ATOM 1054 C C . ASP A 1 138 ? 76.026 23.574 15.126 1.00 38.16 138 ASP A C 1
ATOM 1055 O O . ASP A 1 138 ? 76.729 23.785 16.114 1.00 52.54 138 ASP A O 1
ATOM 1060 N N . TRP A 1 139 ? 75.212 24.482 14.600 1.00 28.17 139 TRP A N 1
ATOM 1061 C CA . TRP A 1 139 ? 75.092 25.821 15.149 1.00 32.41 139 TRP A CA 1
ATOM 1062 C C . TRP A 1 139 ? 73.988 25.826 16.212 1.00 39.36 139 TRP A C 1
ATOM 1063 O O . TRP A 1 139 ? 72.841 25.456 15.941 1.00 26.94 139 TRP A O 1
ATOM 1074 N N . PHE A 1 140 ? 74.349 26.252 17.422 1.00 39.38 140 PHE A N 1
ATOM 1075 C CA . PHE A 1 140 ? 73.425 26.265 18.554 1.00 33.44 140 PHE A CA 1
ATOM 1076 C C . PHE A 1 140 ? 72.079 26.948 18.314 1.00 32.75 140 PHE A C 1
ATOM 1077 O O . PHE A 1 140 ? 71.072 26.545 18.889 1.00 39.48 140 PHE A O 1
ATOM 1085 N N . THR A 1 141 ? 72.055 27.969 17.462 1.00 19.03 141 THR A N 1
ATOM 1086 C CA . THR A 1 141 ? 70.814 28.678 17.152 1.00 21.96 141 THR A CA 1
ATOM 1087 C C . THR A 1 141 ? 69.773 27.739 16.546 1.00 21.32 141 THR A C 1
ATOM 1088 O O . THR A 1 141 ? 68.566 27.957 16.696 1.00 26.45 141 THR A O 1
ATOM 1092 N N . SER A 1 142 ? 70.242 26.701 15.857 1.00 17.75 142 SER A N 1
ATOM 1093 C CA . SER A 1 142 ? 69.340 25.732 15.235 1.00 27.00 142 SER A CA 1
ATOM 1094 C C . SER A 1 142 ? 68.707 24.850 16.301 1.00 20.84 142 SER A C 1
ATOM 1095 O O . SER A 1 142 ? 67.520 24.528 16.231 1.00 25.58 142 SER A O 1
ATOM 1098 N N . ARG A 1 143 ? 69.500 24.467 17.293 1.00 20.60 143 ARG A N 1
ATOM 1099 C CA . ARG A 1 143 ? 68.991 23.617 18.358 1.00 28.61 143 ARG A CA 1
ATOM 1100 C C . ARG A 1 143 ? 68.045 24.389 19.262 1.00 22.25 143 ARG A C 1
ATOM 1101 O O . ARG A 1 143 ? 67.064 23.833 19.755 1.00 31.60 143 ARG A O 1
ATOM 1109 N N . THR A 1 144 ? 68.310 25.675 19.468 1.00 17.36 144 THR A N 1
ATOM 1110 C CA . THR A 1 144 ? 67.418 26.466 20.311 1.00 29.23 144 THR A CA 1
ATOM 1111 C C . THR A 1 144 ? 66.059 26.608 19.632 1.00 16.34 144 THR A C 1
ATOM 1112 O O . THR A 1 144 ? 65.025 26.558 20.297 1.00 36.30 144 THR A O 1
ATOM 1116 N N . SER A 1 145 ? 66.061 26.772 18.309 1.00 29.23 145 SER A N 1
ATOM 1117 C CA . SER A 1 145 ? 64.812 26.920 17.555 1.00 29.71 145 SER A CA 1
ATOM 1118 C C . SER A 1 145 ? 63.977 25.646 17.566 1.00 32.35 145 SER A C 1
ATOM 1119 O O . SER A 1 145 ? 62.750 25.700 17.603 1.00 26.54 145 SER A O 1
ATOM 1122 N N . ALA A 1 146 ? 64.647 24.498 17.531 1.00 24.56 146 ALA A N 1
ATOM 1123 C CA . ALA A 1 146 ? 63.954 23.213 17.541 1.00 24.70 146 ALA A CA 1
ATOM 1124 C C . ALA A 1 146 ? 63.068 23.036 18.775 1.00 34.44 146 ALA A C 1
ATOM 1125 O O . ALA A 1 146 ? 61.957 22.510 18.676 1.00 24.92 146 ALA A O 1
ATOM 1127 N N . CYS A 1 147 ? 63.561 23.476 19.931 1.00 26.06 147 CYS A N 1
ATOM 1128 C CA . CYS A 1 147 ? 62.818 23.344 21.189 1.00 20.73 147 CYS A CA 1
ATOM 1129 C C . CYS A 1 147 ? 61.362 23.783 21.081 1.00 26.55 147 CYS A C 1
ATOM 1130 O O . CYS A 1 147 ? 60.481 23.194 21.710 1.00 18.30 147 CYS A O 1
ATOM 1133 N N . GLY A 1 148 ? 61.104 24.810 20.280 1.00 18.80 148 GLY A N 1
ATOM 1134 C CA . GLY A 1 148 ? 59.741 25.295 20.146 1.00 25.13 148 GLY A CA 1
ATOM 1135 C C . GLY A 1 148 ? 58.864 24.588 19.128 1.00 29.33 148 GLY A C 1
ATOM 1136 O O . GLY A 1 148 ? 57.703 24.958 18.950 1.00 20.04 148 GLY A O 1
ATOM 1137 N N . LEU A 1 149 ? 59.391 23.563 18.468 1.00 23.24 149 LEU A N 1
ATOM 1138 C CA . LEU A 1 149 ? 58.608 22.866 17.457 1.00 37.57 149 LEU A CA 1
ATOM 1139 C C . LEU A 1 149 ? 58.007 21.537 17.910 1.00 39.23 149 LEU A C 1
ATOM 1140 O O . LEU A 1 149 ? 57.182 20.963 17.204 1.00 33.86 149 LEU A O 1
ATOM 1145 N N . PHE A 1 150 ? 58.398 21.059 19.087 1.00 31.82 150 PHE A N 1
ATOM 1146 C CA . PHE A 1 150 ? 57.900 19.782 19.590 1.00 18.40 150 PHE A CA 1
ATOM 1147 C C . PHE A 1 150 ? 56.411 19.686 19.924 1.00 29.56 150 PHE A C 1
ATOM 1148 O O . PHE A 1 150 ? 55.738 18.741 19.504 1.00 33.52 150 PHE A O 1
ATOM 1156 N N . SER A 1 151 ? 55.882 20.650 20.665 1.00 19.19 151 SER A N 1
ATOM 1157 C CA . SER A 1 151 ? 54.478 20.560 21.058 1.00 30.89 151 SER A CA 1
ATOM 1158 C C . SER A 1 151 ? 53.439 20.527 19.932 1.00 35.73 151 SER A C 1
ATOM 1159 O O . SER A 1 151 ? 52.406 19.867 20.076 1.00 32.81 151 SER A O 1
ATOM 1162 N N . VAL A 1 152 ? 53.696 21.217 18.819 1.00 25.69 152 VAL A N 1
ATOM 1163 C CA . VAL A 1 152 ? 52.731 21.227 17.717 1.00 31.37 152 VAL A CA 1
ATOM 1164 C C . VAL A 1 152 ? 52.666 19.941 16.893 1.00 25.01 152 VAL A C 1
ATOM 1165 O O . VAL A 1 152 ? 51.613 19.622 16.350 1.00 28.10 152 VAL A O 1
ATOM 1169 N N . CYS A 1 153 ? 53.766 19.197 16.798 1.00 26.63 153 CYS A N 1
ATOM 1170 C CA . CYS A 1 153 ? 53.744 17.972 16.000 1.00 36.16 153 CYS A CA 1
ATOM 1171 C C . CYS A 1 153 ? 53.629 16.654 16.769 1.00 47.57 153 CYS A C 1
ATOM 1172 O O . CYS A 1 153 ? 53.363 15.605 16.175 1.00 47.26 153 CYS A O 1
ATOM 1175 N N . TYR A 1 154 ? 53.817 16.702 18.081 1.00 36.47 154 TYR A N 1
ATOM 1176 C CA . TYR A 1 154 ? 53.734 15.496 18.902 1.00 39.99 154 TYR A CA 1
ATOM 1177 C C . TYR A 1 154 ? 52.361 14.808 18.885 1.00 36.70 154 TYR A C 1
ATOM 1178 O O . TYR A 1 154 ? 52.265 13.604 18.660 1.00 43.78 154 TYR A O 1
ATOM 1187 N N . PRO A 1 155 ? 51.282 15.572 19.122 1.00 40.39 155 PRO A N 1
ATOM 1188 C CA . PRO A 1 155 ? 49.909 15.054 19.152 1.00 36.54 155 PRO A CA 1
ATOM 1189 C C . PRO A 1 155 ? 49.424 14.182 17.994 1.00 40.29 155 PRO A C 1
ATOM 1190 O O . PRO A 1 155 ? 48.876 13.102 18.215 1.00 38.72 155 PRO A O 1
ATOM 1194 N N . ARG A 1 156 ? 49.622 14.651 16.768 1.00 36.51 156 ARG A N 1
ATOM 1195 C CA . ARG A 1 156 ? 49.140 13.941 15.586 1.00 32.04 156 ARG A CA 1
ATOM 1196 C C . ARG A 1 156 ? 49.966 12.802 15.000 1.00 34.73 156 ARG A C 1
ATOM 1197 O O . ARG A 1 156 ? 49.518 12.157 14.050 1.00 45.29 156 ARG A O 1
ATOM 1205 N N . VAL A 1 157 ? 51.151 12.532 15.541 1.00 37.98 157 VAL A N 1
ATOM 1206 C CA . VAL A 1 157 ? 51.979 11.459 14.986 1.00 32.77 157 VAL A CA 1
ATOM 1207 C C . VAL A 1 157 ? 51.860 10.102 15.679 1.00 40.64 157 VAL A C 1
ATOM 1208 O O . VAL A 1 157 ? 51.354 9.996 16.798 1.00 47.78 157 VAL A O 1
ATOM 1212 N N . SER A 1 158 ? 52.344 9.067 15.000 1.00 41.21 158 SER A N 1
ATOM 1213 C CA . SER A 1 158 ? 52.287 7.703 15.515 1.00 43.03 158 SER A CA 1
ATOM 1214 C C . SER A 1 158 ? 52.956 7.559 16.874 1.00 43.39 158 SER A C 1
ATOM 1215 O O . SER A 1 158 ? 53.778 8.387 17.267 1.00 41.94 158 SER A O 1
ATOM 1218 N N . SER A 1 159 ? 52.596 6.496 17.586 1.00 44.93 159 SER A N 1
ATOM 1219 C CA . SER A 1 159 ? 53.161 6.223 18.899 1.00 33.78 159 SER A CA 1
ATOM 1220 C C . SER A 1 159 ? 54.668 6.028 18.785 1.00 44.05 159 SER A C 1
ATOM 1221 O O . SER A 1 159 ? 55.428 6.474 19.644 1.00 44.53 159 SER A O 1
ATOM 1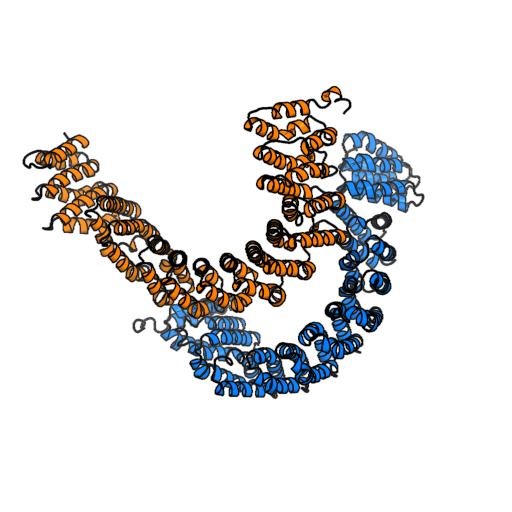224 N N . ALA A 1 160 ? 55.099 5.365 17.719 1.00 26.04 160 ALA A N 1
ATOM 1225 C CA . ALA A 1 160 ? 56.519 5.126 17.503 1.00 38.98 160 ALA A CA 1
ATOM 1226 C C . ALA A 1 160 ? 57.281 6.433 17.289 1.00 42.34 160 ALA A C 1
ATOM 1227 O O . ALA A 1 160 ? 58.409 6.585 17.763 1.00 32.42 160 ALA A O 1
ATOM 1229 N N . VAL A 1 161 ? 56.670 7.373 16.571 1.00 33.00 161 VAL A N 1
ATOM 1230 C CA . VAL A 1 161 ? 57.315 8.654 16.310 1.00 35.66 161 VAL A CA 1
ATOM 1231 C C . VAL A 1 161 ? 57.315 9.518 17.574 1.00 26.62 161 VAL A C 1
ATOM 1232 O O . VAL A 1 161 ? 58.272 10.255 17.826 1.00 31.90 161 VAL A O 1
ATOM 1236 N N . LYS A 1 162 ? 56.252 9.421 18.369 1.00 29.97 162 LYS A N 1
ATOM 1237 C CA . LYS A 1 162 ? 56.168 10.172 19.624 1.00 39.16 162 LYS A CA 1
ATOM 1238 C C . LYS A 1 162 ? 57.362 9.793 20.515 1.00 36.74 162 LYS A C 1
ATOM 1239 O O . LYS A 1 162 ? 57.988 10.649 21.142 1.00 36.08 162 LYS A O 1
ATOM 1245 N N . ALA A 1 163 ? 57.666 8.499 20.570 1.00 37.78 163 ALA A N 1
ATOM 1246 C CA . ALA A 1 163 ? 58.780 8.008 21.375 1.00 49.63 163 ALA A CA 1
ATOM 1247 C C . ALA A 1 163 ? 60.085 8.618 20.879 1.00 44.45 163 ALA A C 1
ATOM 1248 O O . ALA A 1 163 ? 60.980 8.928 21.668 1.00 42.52 163 ALA A O 1
ATOM 1250 N N . GLU A 1 164 ? 60.187 8.792 19.566 1.00 42.77 164 GLU A N 1
ATOM 1251 C CA . GLU A 1 164 ? 61.378 9.387 18.975 1.00 45.24 164 GLU A CA 1
ATOM 1252 C C . GLU A 1 164 ? 61.481 10.843 19.416 1.00 33.12 164 GLU A C 1
ATOM 1253 O O . GLU A 1 164 ? 62.557 11.316 19.770 1.00 28.14 164 GLU A O 1
ATOM 1259 N N . LEU A 1 165 ? 60.353 11.546 19.398 1.00 23.69 165 LEU A N 1
ATOM 1260 C CA . LEU A 1 165 ? 60.327 12.949 19.790 1.00 29.55 165 LEU A CA 1
ATOM 1261 C C . LEU A 1 165 ? 60.744 13.143 21.242 1.00 29.17 165 LEU A C 1
ATOM 1262 O O . LEU A 1 165 ? 61.571 14.004 21.551 1.00 33.85 165 LEU A O 1
ATOM 1267 N N . ARG A 1 166 ? 60.175 12.344 22.137 1.00 31.50 166 ARG A N 1
ATOM 1268 C CA . ARG A 1 166 ? 60.516 12.456 23.548 1.00 32.86 166 ARG A CA 1
ATOM 1269 C C . ARG A 1 166 ? 62.023 12.335 23.732 1.00 31.65 166 ARG A C 1
ATOM 1270 O O . ARG A 1 166 ? 62.627 13.063 24.522 1.00 27.81 166 ARG A O 1
ATOM 1278 N N . GLN A 1 167 ? 62.631 11.429 22.978 1.00 23.76 167 GLN A N 1
ATOM 1279 C CA . GLN A 1 167 ? 64.068 11.207 23.079 1.00 26.20 167 GLN A CA 1
ATOM 1280 C C . GLN A 1 167 ? 64.859 12.414 22.602 1.00 35.10 167 GLN A C 1
ATOM 1281 O O . GLN A 1 167 ? 65.865 12.790 23.211 1.00 30.94 167 GLN A O 1
ATOM 1287 N N . TYR A 1 168 ? 64.410 13.028 21.514 1.00 19.93 168 TYR A N 1
ATOM 1288 C CA . TYR A 1 168 ? 65.119 14.185 20.997 1.00 26.09 168 TYR A CA 1
ATOM 1289 C C . TYR A 1 168 ? 65.052 15.369 21.963 1.00 30.13 168 TYR A C 1
ATOM 1290 O O . TYR A 1 168 ? 66.017 16.127 22.091 1.00 43.86 168 TYR A O 1
ATOM 1299 N N . PHE A 1 169 ? 63.923 15.521 22.650 1.00 25.13 169 PHE A N 1
ATOM 1300 C CA . PHE A 1 169 ? 63.766 16.619 23.602 1.00 17.81 169 PHE A CA 1
ATOM 1301 C C . PHE A 1 169 ? 64.671 16.379 24.810 1.00 25.94 169 PHE A C 1
ATOM 1302 O O . PHE A 1 169 ? 65.219 17.320 25.395 1.00 24.05 169 PHE A O 1
ATOM 1310 N N . ARG A 1 170 ? 64.822 15.110 25.176 1.00 31.67 170 ARG A N 1
ATOM 1311 C CA . ARG A 1 170 ? 65.674 14.725 26.295 1.00 31.62 170 ARG A CA 1
ATOM 1312 C C . ARG A 1 170 ? 67.107 15.162 25.997 1.00 33.63 170 ARG A C 1
ATOM 1313 O O . ARG A 1 170 ? 67.770 15.762 26.844 1.00 34.07 170 ARG A O 1
ATOM 1321 N N . ASN A 1 171 ? 67.575 14.858 24.786 1.00 26.00 171 ASN A N 1
ATOM 1322 C CA . ASN A 1 171 ? 68.931 15.216 24.373 1.00 37.82 171 ASN A CA 1
ATOM 1323 C C . ASN A 1 171 ? 69.146 16.721 24.398 1.00 32.57 171 ASN A C 1
ATOM 1324 O O . ASN A 1 171 ? 70.232 17.193 24.725 1.00 27.70 171 ASN A O 1
ATOM 1329 N N . LEU A 1 172 ? 68.120 17.477 24.034 1.00 26.09 172 LEU A N 1
ATOM 1330 C CA . LEU A 1 172 ? 68.247 18.925 24.063 1.00 44.40 172 LEU A CA 1
ATOM 1331 C C . LEU A 1 172 ? 68.421 19.351 25.522 1.00 39.74 172 LEU A C 1
ATOM 1332 O O . LEU A 1 172 ? 69.330 20.123 25.846 1.00 25.75 172 LEU A O 1
ATOM 1337 N N . CYS A 1 173 ? 67.572 18.820 26.400 1.00 29.33 173 CYS A N 1
ATOM 1338 C CA . CYS A 1 173 ? 67.638 19.134 27.829 1.00 34.23 173 CYS A CA 1
ATOM 1339 C C . CYS A 1 173 ? 69.025 18.932 28.434 1.00 33.56 173 CYS A C 1
ATOM 1340 O O . CYS A 1 173 ? 69.383 19.572 29.431 1.00 22.46 173 CYS A O 1
ATOM 1343 N N . SER A 1 174 ? 69.814 18.056 27.824 1.00 26.14 174 SER A N 1
ATOM 1344 C CA . SER A 1 174 ? 71.153 17.776 28.329 1.00 20.68 174 SER A CA 1
ATOM 1345 C C . SER A 1 174 ? 72.262 18.213 27.373 1.00 29.63 174 SER A C 1
ATOM 1346 O O . SER A 1 174 ? 73.387 17.711 27.446 1.00 33.54 174 SER A O 1
ATOM 1349 N N . ASP A 1 175 ? 71.942 19.152 26.487 1.00 25.71 175 ASP A N 1
ATOM 1350 C CA . ASP A 1 175 ? 72.910 19.676 25.523 1.00 27.53 175 ASP A CA 1
ATOM 1351 C C . ASP A 1 175 ? 74.073 20.334 26.282 1.00 35.71 175 ASP A C 1
ATOM 1352 O O . ASP A 1 175 ? 73.892 20.808 27.405 1.00 34.39 175 ASP A O 1
ATOM 1357 N N . ASP A 1 176 ? 75.262 20.360 25.682 1.00 27.61 176 ASP A N 1
ATOM 1358 C CA . ASP A 1 176 ? 76.423 20.977 26.330 1.00 26.55 176 ASP A CA 1
ATOM 1359 C C . ASP A 1 176 ? 76.258 22.487 26.463 1.00 33.98 176 ASP A C 1
ATOM 1360 O O . ASP A 1 176 ? 76.771 23.096 27.406 1.00 35.30 176 ASP A O 1
ATOM 1365 N N . THR A 1 177 ? 75.547 23.083 25.508 1.00 23.22 177 THR A N 1
ATOM 1366 C CA . THR A 1 177 ? 75.350 24.527 25.474 1.00 22.54 177 THR A CA 1
ATOM 1367 C C . THR A 1 177 ? 74.252 25.026 26.406 1.00 30.13 177 THR A C 1
ATOM 1368 O O . THR A 1 177 ? 73.091 24.643 26.273 1.00 24.60 177 THR A O 1
ATOM 1372 N N . PRO A 1 178 ? 74.612 25.905 27.358 1.00 26.04 178 PRO A N 1
ATOM 1373 C CA . PRO A 1 178 ? 73.658 26.466 28.320 1.00 27.92 178 PRO A CA 1
ATOM 1374 C C . PRO A 1 178 ? 72.464 27.111 27.636 1.00 25.99 178 PRO A C 1
ATOM 1375 O O . PRO A 1 178 ? 71.322 26.908 28.053 1.00 26.91 178 PRO A O 1
ATOM 1379 N N . MET A 1 179 ? 72.725 27.881 26.583 1.00 26.97 179 MET A N 1
ATOM 1380 C CA . MET A 1 179 ? 71.645 28.540 25.852 1.00 37.40 179 MET A CA 1
ATOM 1381 C C . MET A 1 179 ? 70.602 27.524 25.381 1.00 17.88 179 MET A C 1
ATOM 1382 O O . MET A 1 179 ? 69.406 27.813 25.385 1.00 26.73 179 MET A O 1
ATOM 1387 N N . VAL A 1 180 ? 71.054 26.336 24.983 1.00 18.39 180 VAL A N 1
ATOM 1388 C CA . VAL A 1 180 ? 70.132 25.299 24.512 1.00 22.35 180 VAL A CA 1
ATOM 1389 C C . VAL A 1 180 ? 69.358 24.681 25.672 1.00 30.25 180 VAL A C 1
ATOM 1390 O O . VAL A 1 180 ? 68.147 24.439 25.565 1.00 19.47 180 VAL A O 1
ATOM 1394 N N . ARG A 1 181 ? 70.052 24.428 26.782 1.00 28.76 181 ARG A N 1
ATOM 1395 C CA . ARG A 1 181 ? 69.394 23.845 27.946 1.00 27.65 181 ARG A CA 1
ATOM 1396 C C . ARG A 1 181 ? 68.352 24.825 28.465 1.00 21.50 181 ARG A C 1
ATOM 1397 O O . ARG A 1 181 ? 67.268 24.424 28.895 1.00 33.59 181 ARG A O 1
ATOM 1405 N N . ARG A 1 182 ? 68.664 26.117 28.402 1.00 17.45 182 ARG A N 1
ATOM 1406 C CA . ARG A 1 182 ? 67.710 27.116 28.870 1.00 21.75 182 ARG A CA 1
ATOM 1407 C C . ARG A 1 182 ? 66.454 27.124 28.002 1.00 24.06 182 ARG A C 1
ATOM 1408 O O . ARG A 1 182 ? 65.337 27.236 28.516 1.00 17.26 182 ARG A O 1
ATOM 1416 N N . ALA A 1 183 ? 66.634 27.001 26.689 1.00 19.82 183 ALA A N 1
ATOM 1417 C CA . ALA A 1 183 ? 65.501 27.003 25.762 1.00 29.78 183 ALA A CA 1
ATOM 1418 C C . ALA A 1 183 ? 64.619 25.784 25.991 1.00 27.34 183 ALA A C 1
ATOM 1419 O O . ALA A 1 183 ? 63.397 25.868 25.898 1.00 27.35 183 ALA A O 1
ATOM 1421 N N . ALA A 1 184 ? 65.247 24.651 26.290 1.00 18.37 184 ALA A N 1
ATOM 1422 C CA . ALA A 1 184 ? 64.517 23.414 26.546 1.00 21.21 184 ALA A CA 1
ATOM 1423 C C . ALA A 1 184 ? 63.710 23.545 27.830 1.00 25.27 184 ALA A C 1
ATOM 1424 O O . ALA A 1 184 ? 62.528 23.195 27.877 1.00 19.27 184 ALA A O 1
ATOM 1426 N N . ALA A 1 185 ? 64.349 24.048 28.879 1.00 17.46 185 ALA A N 1
ATOM 1427 C CA . ALA A 1 185 ? 63.654 24.211 30.146 1.00 22.48 185 ALA A CA 1
ATOM 1428 C C . ALA A 1 185 ? 62.448 25.136 29.970 1.00 25.17 185 ALA A C 1
ATOM 1429 O O . ALA A 1 185 ? 61.401 24.926 30.585 1.00 23.16 185 ALA A O 1
ATOM 1431 N N . SER A 1 186 ? 62.584 26.148 29.114 1.00 24.04 186 SER A N 1
ATOM 1432 C CA . SER A 1 186 ? 61.491 27.101 28.899 1.00 31.58 186 SER A CA 1
ATOM 1433 C C . SER A 1 186 ? 60.296 26.488 28.186 1.00 28.08 186 SER A C 1
ATOM 1434 O O . SER A 1 186 ? 59.178 26.983 28.323 1.00 26.11 186 SER A O 1
ATOM 1437 N N . LYS A 1 187 ? 60.532 25.418 27.428 1.00 21.41 187 LYS A N 1
ATOM 1438 C CA . LYS A 1 187 ? 59.456 24.747 26.698 1.00 22.37 187 LYS A CA 1
ATOM 1439 C C . LYS A 1 187 ? 58.976 23.468 27.392 1.00 22.06 187 LYS A C 1
ATOM 1440 O O . LYS A 1 187 ? 57.962 22.889 27.003 1.00 28.49 187 LYS A O 1
ATOM 1446 N N . LEU A 1 188 ? 59.696 23.038 28.423 1.00 28.52 188 LEU A N 1
ATOM 1447 C CA . LEU A 1 188 ? 59.342 21.817 29.144 1.00 35.03 188 LEU A CA 1
ATOM 1448 C C . LEU A 1 188 ? 57.868 21.745 29.562 1.00 33.93 188 LEU A C 1
ATOM 1449 O O . LEU A 1 188 ? 57.219 20.708 29.407 1.00 23.03 188 LEU A O 1
ATOM 1454 N N . GLY A 1 189 ? 57.346 22.849 30.085 1.00 24.15 189 GLY A N 1
ATOM 1455 C CA . GLY A 1 189 ? 55.958 22.889 30.513 1.00 8.72 189 GLY A CA 1
ATOM 1456 C C . GLY A 1 189 ? 54.947 22.638 29.404 1.00 34.81 189 GLY A C 1
ATOM 1457 O O . GLY A 1 189 ? 54.086 21.753 29.527 1.00 24.85 189 GLY A O 1
ATOM 1458 N N . GLU A 1 190 ? 55.049 23.403 28.318 1.00 25.69 190 GLU A N 1
ATOM 1459 C CA . GLU A 1 190 ? 54.113 23.262 27.205 1.00 34.55 190 GLU A CA 1
ATOM 1460 C C . GLU A 1 190 ? 54.246 21.917 26.518 1.00 27.10 190 GLU A C 1
ATOM 1461 O O . GLU A 1 190 ? 53.297 21.442 25.902 1.00 23.30 190 GLU A O 1
ATOM 1467 N N . PHE A 1 191 ? 55.421 21.307 26.614 1.00 26.10 191 PHE A N 1
ATOM 1468 C CA . PHE A 1 191 ? 55.621 20.001 26.001 1.00 27.20 191 PHE A CA 1
ATOM 1469 C C . PHE A 1 191 ? 54.933 18.944 26.860 1.00 30.59 191 PHE A C 1
ATOM 1470 O O . PHE A 1 191 ? 54.320 18.010 26.339 1.00 25.59 191 PHE A O 1
ATOM 1478 N N . ALA A 1 192 ? 55.027 19.105 28.178 1.00 22.88 192 ALA A N 1
ATOM 1479 C CA . ALA A 1 192 ? 54.406 18.166 29.118 1.00 23.70 192 ALA A CA 1
ATOM 1480 C C . ALA A 1 192 ? 52.893 18.194 28.966 1.00 27.37 192 ALA A C 1
ATOM 1481 O O . ALA A 1 192 ? 52.219 17.188 29.171 1.00 29.24 192 ALA A O 1
ATOM 1483 N N . LYS A 1 193 ? 52.370 19.357 28.598 1.00 22.03 193 LYS A N 1
ATOM 1484 C CA . LYS A 1 193 ? 50.941 19.532 28.429 1.00 31.21 193 LYS A CA 1
ATOM 1485 C C . LYS A 1 193 ? 50.345 18.656 27.327 1.00 31.86 193 LYS A C 1
ATOM 1486 O O . LYS A 1 193 ? 49.173 18.280 27.395 1.00 29.33 193 LYS A O 1
ATOM 1492 N N . VAL A 1 194 ? 51.136 18.314 26.315 1.00 16.36 194 VAL A N 1
ATOM 1493 C CA . VAL A 1 194 ? 50.596 17.486 25.239 1.00 24.06 194 VAL A CA 1
ATOM 1494 C C . VAL A 1 194 ? 51.014 16.037 25.336 1.00 21.75 194 VAL A C 1
ATOM 1495 O O . VAL A 1 194 ? 50.731 15.249 24.441 1.00 36.28 194 VAL A O 1
ATOM 1499 N N . LEU A 1 195 ? 51.703 15.688 26.417 1.00 36.72 195 LEU A N 1
ATOM 1500 C CA . LEU A 1 195 ? 52.123 14.308 26.623 1.00 34.23 195 LEU A CA 1
ATOM 1501 C C . LEU A 1 195 ? 51.031 13.579 27.384 1.00 26.46 195 LEU A C 1
ATOM 1502 O O . LEU A 1 195 ? 50.196 14.207 28.034 1.00 29.02 195 LEU A O 1
ATOM 1507 N N . GLU A 1 196 ? 51.021 12.255 27.302 1.00 19.86 196 GLU A N 1
ATOM 1508 C CA . GLU A 1 196 ? 50.037 11.508 28.068 1.00 38.21 196 GLU A CA 1
ATOM 1509 C C . GLU A 1 196 ? 50.594 11.482 29.493 1.00 31.73 196 GLU A C 1
ATOM 1510 O O . GLU A 1 196 ? 51.814 11.492 29.679 1.00 34.07 196 GLU A O 1
ATOM 1516 N N . LEU A 1 197 ? 49.718 11.463 30.493 1.00 30.47 197 LEU A N 1
ATOM 1517 C CA . LEU A 1 197 ? 50.168 11.460 31.884 1.00 40.96 197 LEU A CA 1
ATOM 1518 C C . LEU A 1 197 ? 51.234 10.427 32.225 1.00 38.12 197 LEU A C 1
ATOM 1519 O O . LEU A 1 197 ? 52.177 10.730 32.963 1.00 27.11 197 LEU A O 1
ATOM 1524 N N . ASP A 1 198 ? 51.087 9.213 31.702 1.00 17.91 198 ASP A N 1
ATOM 1525 C CA . ASP A 1 198 ? 52.062 8.157 31.971 1.00 21.19 198 ASP A CA 1
ATOM 1526 C C . ASP A 1 198 ? 53.487 8.643 31.685 1.00 33.62 198 ASP A C 1
ATOM 1527 O O . ASP A 1 198 ? 54.408 8.407 32.470 1.00 36.71 198 ASP A O 1
ATOM 1532 N N . ASN A 1 199 ? 53.664 9.320 30.556 1.00 30.30 199 ASN A N 1
ATOM 1533 C CA . ASN A 1 199 ? 54.984 9.805 30.165 1.00 33.49 199 ASN A CA 1
ATOM 1534 C C . ASN A 1 199 ? 55.438 11.028 30.966 1.00 28.84 199 ASN A C 1
ATOM 1535 O O . ASN A 1 199 ? 56.637 11.303 31.076 1.00 25.25 199 ASN A O 1
ATOM 1540 N N . VAL A 1 200 ? 54.481 11.756 31.527 1.00 18.32 200 VAL A N 1
ATOM 1541 C CA . VAL A 1 200 ? 54.792 12.922 32.344 1.00 28.14 200 VAL A CA 1
ATOM 1542 C C . VAL A 1 200 ? 55.404 12.440 33.658 1.00 35.80 200 VAL A C 1
ATOM 1543 O O . VAL A 1 200 ? 56.475 12.898 34.079 1.00 27.44 200 VAL A O 1
ATOM 1547 N N . LYS A 1 201 ? 54.714 11.493 34.285 1.00 26.31 201 LYS A N 1
ATOM 1548 C CA . LYS A 1 201 ? 55.129 10.923 35.561 1.00 24.64 201 LYS A CA 1
ATOM 1549 C C . LYS A 1 201 ? 56.379 10.062 35.470 1.00 35.24 201 LYS A C 1
ATOM 1550 O O . LYS A 1 201 ? 57.050 9.827 36.477 1.00 27.71 201 LYS A O 1
ATOM 1556 N N . SER A 1 202 ? 56.708 9.607 34.266 1.00 23.64 202 SER A N 1
ATOM 1557 C CA . SER A 1 202 ? 57.877 8.755 34.094 1.00 16.93 202 SER A CA 1
ATOM 1558 C C . SER A 1 202 ? 59.059 9.445 33.423 1.00 33.01 202 SER A C 1
ATOM 1559 O O . SER A 1 202 ? 60.224 9.206 33.774 1.00 17.12 202 SER A O 1
ATOM 1562 N N . GLU A 1 203 ? 58.764 10.297 32.451 1.00 16.15 203 GLU A N 1
ATOM 1563 C CA . GLU A 1 203 ? 59.823 10.965 31.710 1.00 28.68 203 GLU A CA 1
ATOM 1564 C C . GLU A 1 203 ? 60.017 12.449 31.997 1.00 27.41 203 GLU A C 1
ATOM 1565 O O . GLU A 1 203 ? 61.151 12.915 32.088 1.00 30.56 203 GLU A O 1
ATOM 1571 N N . ILE A 1 204 ? 58.925 13.194 32.138 1.00 21.65 204 ILE A N 1
ATOM 1572 C CA . ILE A 1 204 ? 59.045 14.617 32.410 1.00 34.31 204 ILE A CA 1
ATOM 1573 C C . ILE A 1 204 ? 59.720 14.855 33.752 1.00 27.63 204 ILE A C 1
ATOM 1574 O O . ILE A 1 204 ? 60.684 15.618 33.837 1.00 27.90 204 ILE A O 1
ATOM 1579 N N . ILE A 1 205 ? 59.220 14.189 34.791 1.00 27.21 205 ILE A N 1
ATOM 1580 C CA . ILE A 1 205 ? 59.768 14.331 36.136 1.00 21.00 205 ILE A CA 1
ATOM 1581 C C . ILE A 1 205 ? 61.304 14.274 36.169 1.00 22.61 205 ILE A C 1
ATOM 1582 O O . ILE A 1 205 ? 61.952 15.176 36.702 1.00 28.65 205 ILE A O 1
ATOM 1587 N N . PRO A 1 206 ? 61.912 13.223 35.598 1.00 30.00 206 PRO A N 1
ATOM 1588 C CA . PRO A 1 206 ? 63.380 13.172 35.634 1.00 19.28 206 PRO A CA 1
ATOM 1589 C C . PRO A 1 206 ? 64.112 14.267 34.832 1.00 30.95 206 PRO A C 1
ATOM 1590 O O . PRO A 1 206 ? 65.238 14.636 35.171 1.00 34.60 206 PRO A O 1
ATOM 1594 N N . MET A 1 207 ? 63.487 14.774 33.771 1.00 21.10 207 MET A N 1
ATOM 1595 C CA . MET A 1 207 ? 64.084 15.857 32.983 1.00 27.12 207 MET A CA 1
ATOM 1596 C C . MET A 1 207 ? 63.986 17.116 33.842 1.00 27.18 207 MET A C 1
ATOM 1597 O O . MET A 1 207 ? 64.914 17.916 33.927 1.00 31.98 207 MET A O 1
ATOM 1602 N N . PHE A 1 208 ? 62.827 17.272 34.465 1.00 19.08 208 PHE A N 1
ATOM 1603 C CA . PHE A 1 208 ? 62.537 18.384 35.352 1.00 14.67 208 PHE A CA 1
ATOM 1604 C C . PHE A 1 208 ? 63.585 18.402 36.459 1.00 34.05 208 PHE A C 1
ATOM 1605 O O . PHE A 1 208 ? 64.273 19.404 36.677 1.00 25.84 208 PHE A O 1
ATOM 1613 N N . SER A 1 209 ? 63.718 17.269 37.136 1.00 23.88 209 SER A N 1
ATOM 1614 C CA . SER A 1 209 ? 64.665 17.131 38.231 1.00 23.79 209 SER A CA 1
ATOM 1615 C C . SER A 1 209 ? 66.102 17.464 37.836 1.00 22.72 209 SER A C 1
ATOM 1616 O O . SER A 1 209 ? 66.792 18.187 38.544 1.00 28.82 209 SER A O 1
ATOM 1619 N N . ASN A 1 210 ? 66.558 16.926 36.712 1.00 22.88 210 ASN A N 1
ATOM 1620 C CA . ASN A 1 210 ? 67.921 17.187 36.268 1.00 19.10 210 ASN A CA 1
ATOM 1621 C C . ASN A 1 210 ? 68.178 18.664 36.008 1.00 24.64 210 ASN A C 1
ATOM 1622 O O . ASN A 1 210 ? 69.223 19.193 36.377 1.00 22.67 210 ASN A O 1
ATOM 1627 N N . LEU A 1 211 ? 67.227 19.326 35.361 1.00 15.13 211 LEU A N 1
ATOM 1628 C CA . LEU A 1 211 ? 67.369 20.745 35.069 1.00 24.92 211 LEU A CA 1
ATOM 1629 C C . LEU A 1 211 ? 67.400 21.559 36.364 1.00 31.08 211 LEU A C 1
ATOM 1630 O O . LEU A 1 211 ? 68.122 22.559 36.458 1.00 25.59 211 LEU A O 1
ATOM 1635 N N . ALA A 1 212 ? 66.639 21.121 37.367 1.00 23.88 212 ALA A N 1
ATOM 1636 C CA . ALA A 1 212 ? 66.588 21.838 38.642 1.00 23.17 212 ALA A CA 1
ATOM 1637 C C . ALA A 1 212 ? 67.867 21.674 39.434 1.00 17.31 212 ALA A C 1
ATOM 1638 O O . ALA A 1 212 ? 68.071 22.359 40.433 1.00 19.32 212 ALA A O 1
ATOM 1640 N N . SER A 1 213 ? 68.734 20.765 39.003 1.00 18.26 213 SER A N 1
ATOM 1641 C CA . SER A 1 213 ? 69.993 20.586 39.714 1.00 14.51 213 SER A CA 1
ATOM 1642 C C . SER A 1 213 ? 71.158 20.917 38.799 1.00 22.78 213 SER A C 1
ATOM 1643 O O . SER A 1 213 ? 72.290 20.522 39.066 1.00 22.29 213 SER A O 1
ATOM 1646 N N . ASP A 1 214 ? 70.871 21.652 37.723 1.00 21.97 214 ASP A N 1
ATOM 1647 C CA . ASP A 1 214 ? 71.887 22.051 36.747 1.00 14.29 214 ASP A CA 1
ATOM 1648 C C . ASP A 1 214 ? 72.965 22.913 37.406 1.00 14.70 214 ASP A C 1
ATOM 1649 O O . ASP A 1 214 ? 72.687 23.645 38.355 1.00 30.89 214 ASP A O 1
ATOM 1654 N N . GLU A 1 215 ? 74.188 22.835 36.887 1.00 15.58 215 GLU A N 1
ATOM 1655 C CA . GLU A 1 215 ? 75.309 23.608 37.422 1.00 24.89 215 GLU A CA 1
ATOM 1656 C C . GLU A 1 215 ? 75.229 25.104 37.101 1.00 24.17 215 GLU A C 1
ATOM 1657 O O . GLU A 1 215 ? 75.875 25.925 37.752 1.00 22.08 215 GLU A O 1
ATOM 1663 N N . GLN A 1 216 ? 74.432 25.457 36.101 1.00 28.81 216 GLN A N 1
ATOM 1664 C CA . GLN A 1 216 ? 74.288 26.855 35.698 1.00 19.92 216 GLN A CA 1
ATOM 1665 C C . GLN A 1 216 ? 73.087 27.475 36.370 1.00 27.48 216 GLN A C 1
ATOM 1666 O O . GLN A 1 216 ? 71.957 27.026 36.159 1.00 27.27 216 GLN A O 1
ATOM 1672 N N . ASP A 1 217 ? 73.329 28.504 37.178 1.00 23.50 217 ASP A N 1
ATOM 1673 C CA . ASP A 1 217 ? 72.253 29.210 37.867 1.00 28.45 217 ASP A CA 1
ATOM 1674 C C . ASP A 1 217 ? 71.149 29.602 36.889 1.00 26.58 217 ASP A C 1
ATOM 1675 O O . ASP A 1 217 ? 69.968 29.358 37.146 1.00 19.35 217 ASP A O 1
ATOM 1680 N N . SER A 1 218 ? 71.541 30.206 35.768 1.00 26.79 218 SER A N 1
ATOM 1681 C CA . SER A 1 218 ? 70.584 30.652 34.759 1.00 24.99 218 SER A CA 1
ATOM 1682 C C . SER A 1 218 ? 69.699 29.532 34.236 1.00 25.21 218 SER A C 1
ATOM 1683 O O . SER A 1 218 ? 68.624 29.797 33.703 1.00 24.92 218 SER A O 1
ATOM 1686 N N . VAL A 1 219 ? 70.139 28.283 34.373 1.00 19.12 219 VAL A N 1
ATOM 1687 C CA . VAL A 1 219 ? 69.304 27.163 33.933 1.00 20.49 219 VAL A CA 1
ATOM 1688 C C . VAL A 1 219 ? 68.387 26.714 35.079 1.00 20.89 219 VAL A C 1
ATOM 1689 O O . VAL A 1 219 ? 67.186 26.522 34.870 1.00 17.08 219 VAL A O 1
ATOM 1693 N N . ARG A 1 220 ? 68.935 26.567 36.285 1.00 18.72 220 ARG A N 1
ATOM 1694 C CA . ARG A 1 220 ? 68.145 26.137 37.441 1.00 25.01 220 ARG A CA 1
ATOM 1695 C C . ARG A 1 220 ? 66.937 27.036 37.722 1.00 18.49 220 ARG A C 1
ATOM 1696 O O . ARG A 1 220 ? 65.863 26.553 38.080 1.00 19.29 220 ARG A O 1
ATOM 1704 N N . LEU A 1 221 ? 67.108 28.342 37.582 1.00 26.89 221 LEU A N 1
ATOM 1705 C CA . LEU A 1 221 ? 66.032 29.304 37.845 1.00 26.68 221 LEU A CA 1
ATOM 1706 C C . LEU A 1 221 ? 64.785 29.095 36.986 1.00 25.87 221 LEU A C 1
ATOM 1707 O O . LEU A 1 221 ? 63.670 29.355 37.428 1.00 26.56 221 LEU A O 1
ATOM 1712 N N . LEU A 1 222 ? 64.972 28.618 35.755 1.00 23.96 222 LEU A N 1
ATOM 1713 C CA . LEU A 1 222 ? 63.851 28.384 34.845 1.00 25.23 222 LEU A CA 1
ATOM 1714 C C . LEU A 1 222 ? 63.038 27.148 35.227 1.00 23.35 222 LEU A C 1
ATOM 1715 O O . LEU A 1 222 ? 61.968 26.908 34.669 1.00 27.54 222 LEU A O 1
ATOM 1720 N N . ALA A 1 223 ? 63.543 26.369 36.175 1.00 18.69 223 ALA A N 1
ATOM 1721 C CA . ALA A 1 223 ? 62.853 25.162 36.601 1.00 16.85 223 ALA A CA 1
ATOM 1722 C C . ALA A 1 223 ? 61.636 25.432 37.485 1.00 37.03 223 ALA A C 1
ATOM 1723 O O . ALA A 1 223 ? 60.702 24.620 37.526 1.00 21.53 223 ALA A O 1
ATOM 1725 N N . VAL A 1 224 ? 61.645 26.564 38.189 1.00 32.31 224 VAL A N 1
ATOM 1726 C CA . VAL A 1 224 ? 60.545 26.936 39.077 1.00 17.69 224 VAL A CA 1
ATOM 1727 C C . VAL A 1 224 ? 59.242 27.047 38.297 1.00 23.02 224 VAL A C 1
ATOM 1728 O O . VAL A 1 224 ? 58.195 26.570 38.742 1.00 19.41 224 VAL A O 1
ATOM 1732 N N . GLU A 1 225 ? 59.313 27.684 37.134 1.00 26.10 225 GLU A N 1
ATOM 1733 C CA . GLU A 1 225 ? 58.144 27.855 36.273 1.00 31.41 225 GLU A CA 1
ATOM 1734 C C . GLU A 1 225 ? 57.637 26.473 35.845 1.00 18.68 225 GLU A C 1
ATOM 1735 O O . GLU A 1 225 ? 56.446 26.168 35.949 1.00 31.05 225 GLU A O 1
ATOM 1741 N N . ALA A 1 226 ? 58.553 25.641 35.365 1.00 27.93 226 ALA A N 1
ATOM 1742 C CA . ALA A 1 226 ? 58.203 24.289 34.945 1.00 38.54 226 ALA A CA 1
ATOM 1743 C C . ALA A 1 226 ? 57.513 23.574 36.101 1.00 41.71 226 ALA A C 1
ATOM 1744 O O . ALA A 1 226 ? 56.618 22.753 35.898 1.00 37.63 226 ALA A O 1
ATOM 1746 N N . CYS A 1 227 ? 57.939 23.902 37.317 1.00 36.52 227 CYS A N 1
ATOM 1747 C CA . CYS A 1 227 ? 57.378 23.285 38.505 1.00 18.94 227 CYS A CA 1
ATOM 1748 C C . CYS A 1 227 ? 55.906 23.627 38.667 1.00 24.51 227 CYS A C 1
ATOM 1749 O O . CYS A 1 227 ? 55.103 22.786 39.058 1.00 33.38 227 CYS A O 1
ATOM 1752 N N . VAL A 1 228 ? 55.550 24.864 38.366 1.00 24.32 228 VAL A N 1
ATOM 1753 C CA . VAL A 1 228 ? 54.159 25.268 38.483 1.00 30.24 228 VAL A CA 1
ATOM 1754 C C . VAL A 1 228 ? 53.341 24.514 37.447 1.00 29.56 228 VAL A C 1
ATOM 1755 O O . VAL A 1 228 ? 52.268 23.996 37.749 1.00 28.36 228 VAL A O 1
ATOM 1759 N N . ASN A 1 229 ? 53.865 24.457 36.226 1.00 20.81 229 ASN A N 1
ATOM 1760 C CA . ASN A 1 229 ? 53.203 23.778 35.116 1.00 20.33 229 ASN A CA 1
ATOM 1761 C C . ASN A 1 229 ? 53.014 22.292 35.387 1.00 27.45 229 ASN A C 1
ATOM 1762 O O . ASN A 1 229 ? 51.937 21.734 35.169 1.00 25.11 229 ASN A O 1
ATOM 1767 N N . ILE A 1 230 ? 54.067 21.645 35.858 1.00 20.72 230 ILE A N 1
ATOM 1768 C CA . ILE A 1 230 ? 53.973 20.225 36.128 1.00 22.73 230 ILE A CA 1
ATOM 1769 C C . ILE A 1 230 ? 53.005 19.903 37.266 1.00 32.52 230 ILE A C 1
ATOM 1770 O O . ILE A 1 230 ? 52.303 18.899 37.219 1.00 32.63 230 ILE A O 1
ATOM 1775 N N . ALA A 1 231 ? 52.950 20.755 38.284 1.00 32.40 231 ALA A N 1
ATOM 1776 C CA . ALA A 1 231 ? 52.049 20.513 39.405 1.00 34.24 231 ALA A CA 1
ATOM 1777 C C . ALA A 1 231 ? 50.582 20.655 38.986 1.00 31.56 231 ALA A C 1
ATOM 1778 O O . ALA A 1 231 ? 49.706 19.956 39.501 1.00 38.68 231 ALA A O 1
ATOM 1780 N N . GLN A 1 232 ? 50.319 21.548 38.040 1.00 28.24 232 GLN A N 1
ATOM 1781 C CA . GLN A 1 232 ? 48.956 21.777 37.566 1.00 29.81 232 GLN A CA 1
ATOM 1782 C C . GLN A 1 232 ? 48.398 20.603 36.769 1.00 25.91 232 GLN A C 1
ATOM 1783 O O . GLN A 1 232 ? 47.185 20.433 36.670 1.00 39.95 232 GLN A O 1
ATOM 1789 N N . LEU A 1 233 ? 49.289 19.797 36.205 1.00 40.03 233 LEU A N 1
ATOM 1790 C CA . LEU A 1 233 ? 48.900 18.647 35.398 1.00 23.99 233 LEU A CA 1
ATOM 1791 C C . LEU A 1 233 ? 48.728 17.353 36.185 1.00 41.08 233 LEU A C 1
ATOM 1792 O O . LEU A 1 233 ? 48.128 16.402 35.691 1.00 42.51 233 LEU A O 1
ATOM 1797 N N . LEU A 1 234 ? 49.257 17.307 37.402 1.00 40.57 234 LEU A N 1
ATOM 1798 C CA . LEU A 1 234 ? 49.167 16.093 38.205 1.00 40.53 234 LEU A CA 1
ATOM 1799 C C . LEU A 1 234 ? 48.078 16.147 39.265 1.00 33.30 234 LEU A C 1
ATOM 1800 O O . LEU A 1 234 ? 47.619 17.225 39.648 1.00 48.58 234 LEU A O 1
ATOM 1805 N N . PRO A 1 235 ? 47.644 14.973 39.750 1.00 31.86 235 PRO A N 1
ATOM 1806 C CA . PRO A 1 235 ? 46.610 14.924 40.782 1.00 24.66 235 PRO A CA 1
ATOM 1807 C C . PRO A 1 235 ? 47.273 15.185 42.136 1.00 32.35 235 PRO A C 1
ATOM 1808 O O . PRO A 1 235 ? 48.465 14.916 42.309 1.00 23.02 235 PRO A O 1
ATOM 1812 N N . GLN A 1 236 ? 46.503 15.717 43.080 1.00 31.60 236 GLN A N 1
ATOM 1813 C CA . GLN A 1 236 ? 47.002 16.017 44.418 1.00 27.73 236 GLN A CA 1
ATOM 1814 C C . GLN A 1 236 ? 47.876 14.926 45.007 1.00 30.03 236 GLN A C 1
ATOM 1815 O O . GLN A 1 236 ? 48.931 15.207 45.573 1.00 44.80 236 GLN A O 1
ATOM 1821 N N . GLU A 1 237 ? 47.433 13.681 44.863 1.00 27.30 237 GLU A N 1
ATOM 1822 C CA . GLU A 1 237 ? 48.140 12.521 45.407 1.00 28.64 237 GLU A CA 1
ATOM 1823 C C . GLU A 1 237 ? 49.561 12.277 44.916 1.00 32.89 237 GLU A C 1
ATOM 1824 O O . GLU A 1 237 ? 50.344 11.627 45.605 1.00 25.28 237 GLU A O 1
ATOM 1830 N N . ASP A 1 238 ? 49.907 12.763 43.729 1.00 25.64 238 ASP A N 1
ATOM 1831 C CA . ASP A 1 238 ? 51.258 12.515 43.222 1.00 24.30 238 ASP A CA 1
ATOM 1832 C C . ASP A 1 238 ? 52.292 13.597 43.544 1.00 38.52 238 ASP A C 1
ATOM 1833 O O . ASP A 1 238 ? 53.499 13.353 43.466 1.00 28.69 238 ASP A O 1
ATOM 1838 N N . LEU A 1 239 ? 51.816 14.782 43.913 1.00 38.79 239 LEU A N 1
ATOM 1839 C CA . LEU A 1 239 ? 52.682 15.922 44.216 1.00 30.16 239 LEU A CA 1
ATOM 1840 C C . LEU A 1 239 ? 53.798 15.669 45.229 1.00 29.89 239 LEU A C 1
ATOM 1841 O O . LEU A 1 239 ? 54.977 15.893 44.945 1.00 43.14 239 LEU A O 1
ATOM 1846 N N . GLU A 1 240 ? 53.427 15.197 46.408 1.00 21.83 240 GLU A N 1
ATOM 1847 C CA . GLU A 1 240 ? 54.399 14.945 47.455 1.00 22.35 240 GLU A CA 1
ATOM 1848 C C . GLU A 1 240 ? 55.571 14.097 46.988 1.00 26.29 240 GLU A C 1
ATOM 1849 O O . GLU A 1 240 ? 56.721 14.362 47.341 1.00 35.37 240 GLU A O 1
ATOM 1855 N N . ALA A 1 241 ? 55.291 13.084 46.180 1.00 21.93 241 ALA A N 1
ATOM 1856 C CA . ALA A 1 241 ? 56.355 12.202 45.721 1.00 27.24 241 ALA A CA 1
ATOM 1857 C C . ALA A 1 241 ? 57.033 12.618 44.426 1.00 27.82 241 ALA A C 1
ATOM 1858 O O . ALA A 1 241 ? 58.205 12.309 44.216 1.00 20.43 241 ALA A O 1
ATOM 1860 N N . LEU A 1 242 ? 56.314 13.321 43.560 1.00 15.65 242 LEU A N 1
ATOM 1861 C CA . LEU A 1 242 ? 56.901 13.703 42.282 1.00 32.26 242 LEU A CA 1
ATOM 1862 C C . LEU A 1 242 ? 57.350 15.155 42.144 1.00 34.65 242 LEU A C 1
ATOM 1863 O O . LEU A 1 242 ? 58.169 15.472 41.283 1.00 34.98 242 LEU A O 1
ATOM 1868 N N . VAL A 1 243 ? 56.830 16.036 42.988 1.00 29.43 243 VAL A N 1
ATOM 1869 C CA . VAL A 1 243 ? 57.182 17.441 42.889 1.00 27.30 243 VAL A CA 1
ATOM 1870 C C . VAL A 1 243 ? 57.802 18.087 44.129 1.00 31.83 243 VAL A C 1
ATOM 1871 O O . VAL A 1 243 ? 58.843 18.746 44.035 1.00 30.69 243 VAL A O 1
ATOM 1875 N N . MET A 1 244 ? 57.183 17.896 45.288 1.00 18.40 244 MET A N 1
ATOM 1876 C CA . MET A 1 244 ? 57.690 18.523 46.500 1.00 24.94 244 MET A CA 1
ATOM 1877 C C . MET A 1 244 ? 59.191 18.434 46.740 1.00 18.67 244 MET A C 1
ATOM 1878 O O . MET A 1 244 ? 59.802 19.403 47.179 1.00 27.97 244 MET A O 1
ATOM 1883 N N . PRO A 1 245 ? 59.808 17.281 46.456 1.00 20.66 245 PRO A N 1
ATOM 1884 C CA . PRO A 1 245 ? 61.252 17.199 46.684 1.00 15.61 245 PRO A CA 1
ATOM 1885 C C . PRO A 1 245 ? 62.029 18.275 45.929 1.00 28.09 245 PRO A C 1
ATOM 1886 O O . PRO A 1 245 ? 62.868 18.964 46.507 1.00 29.61 245 PRO A O 1
ATOM 1890 N N . THR A 1 246 ? 61.738 18.423 44.641 1.00 18.40 246 THR A N 1
ATOM 1891 C CA . THR A 1 246 ? 62.417 19.416 43.822 1.00 15.08 246 THR A CA 1
ATOM 1892 C C . THR A 1 246 ? 62.059 20.849 44.227 1.00 23.61 246 THR A C 1
ATOM 1893 O O . THR A 1 246 ? 62.920 21.731 44.256 1.00 23.97 246 THR A O 1
ATOM 1897 N N . LEU A 1 247 ? 60.792 21.079 44.546 1.00 11.71 247 LEU A N 1
ATOM 1898 C CA . LEU A 1 247 ? 60.361 22.409 44.951 1.00 23.19 247 LEU A CA 1
ATOM 1899 C C . LEU A 1 247 ? 61.116 22.829 46.213 1.00 27.32 247 LEU A C 1
ATOM 1900 O O . LEU A 1 247 ? 61.602 23.958 46.301 1.00 30.04 247 LEU A O 1
ATOM 1905 N N . ARG A 1 248 ? 61.229 21.915 47.178 1.00 16.32 248 ARG A N 1
ATOM 1906 C CA . ARG A 1 248 ? 61.947 22.204 48.424 1.00 37.32 248 ARG A CA 1
ATOM 1907 C C . ARG A 1 248 ? 63.409 22.521 48.135 1.00 30.17 248 ARG A C 1
ATOM 1908 O O . ARG A 1 248 ? 64.016 23.366 48.790 1.00 30.80 248 ARG A O 1
ATOM 1916 N N . GLN A 1 249 ? 63.970 21.820 47.156 1.00 15.35 249 GLN A N 1
ATOM 1917 C CA . GLN A 1 249 ? 65.361 22.021 46.762 1.00 32.76 249 GLN A CA 1
ATOM 1918 C C . GLN A 1 249 ? 65.549 23.418 46.161 1.00 28.50 249 GLN A C 1
ATOM 1919 O O . GLN A 1 249 ? 66.606 24.035 46.307 1.00 19.97 249 GLN A O 1
ATOM 1925 N N . ALA A 1 250 ? 64.514 23.914 45.493 1.00 16.31 250 ALA A N 1
ATOM 1926 C CA . ALA A 1 250 ? 64.574 25.234 44.874 1.00 21.91 250 ALA A CA 1
ATOM 1927 C C . ALA A 1 250 ? 64.463 26.318 45.937 1.00 31.94 250 ALA A C 1
ATOM 1928 O O . ALA A 1 250 ? 65.196 27.311 45.897 1.00 28.28 250 ALA A O 1
ATOM 1930 N N . ALA A 1 251 ? 63.553 26.126 46.889 1.00 19.72 251 ALA A N 1
ATOM 1931 C CA . ALA A 1 251 ? 63.371 27.103 47.961 1.00 24.07 251 ALA A CA 1
ATOM 1932 C C . ALA A 1 251 ? 64.650 27.292 48.759 1.00 28.78 251 ALA A C 1
ATOM 1933 O O . ALA A 1 251 ? 64.905 28.381 49.265 1.00 25.57 251 ALA A O 1
ATOM 1935 N N . GLU A 1 252 ? 65.463 26.242 48.858 1.00 22.00 252 GLU A N 1
ATOM 1936 C CA . GLU A 1 252 ? 66.714 26.337 49.608 1.00 36.45 252 GLU A CA 1
ATOM 1937 C C . GLU A 1 252 ? 67.970 26.392 48.741 1.00 33.99 252 GLU A C 1
ATOM 1938 O O . GLU A 1 252 ? 69.085 26.176 49.230 1.00 25.94 252 GLU A O 1
ATOM 1944 N N . ASP A 1 253 ? 67.791 26.698 47.460 1.00 17.90 253 ASP A N 1
ATOM 1945 C CA . ASP A 1 253 ? 68.915 26.773 46.527 1.00 18.05 253 ASP A CA 1
ATOM 1946 C C . ASP A 1 253 ? 69.916 27.837 46.975 1.00 26.09 253 ASP A C 1
ATOM 1947 O O . ASP A 1 253 ? 69.536 28.899 47.477 1.00 21.86 253 ASP A O 1
ATOM 1952 N N . LYS A 1 254 ? 71.195 27.555 46.778 1.00 14.17 254 LYS A N 1
ATOM 1953 C CA . LYS A 1 254 ? 72.250 28.486 47.158 1.00 25.55 254 LYS A CA 1
ATOM 1954 C C . LYS A 1 254 ? 72.185 29.812 46.406 1.00 25.93 254 LYS A C 1
ATOM 1955 O O . LYS A 1 254 ? 72.600 30.846 46.932 1.00 16.59 254 LYS A O 1
ATOM 1961 N N . SER A 1 255 ? 71.659 29.790 45.184 1.00 14.69 255 SER A N 1
ATOM 1962 C CA . SER A 1 255 ? 71.556 31.013 44.402 1.00 20.35 255 SER A CA 1
ATOM 1963 C C . SER A 1 255 ? 70.305 31.792 44.773 1.00 24.88 255 SER A C 1
ATOM 1964 O O . SER A 1 255 ? 69.199 31.257 44.703 1.00 21.11 255 SER A O 1
ATOM 1967 N N . TRP A 1 256 ? 70.469 33.056 45.160 1.00 13.96 256 TRP A N 1
ATOM 1968 C CA . TRP A 1 256 ? 69.309 33.859 45.531 1.00 16.26 256 TRP A CA 1
ATOM 1969 C C . TRP A 1 256 ? 68.379 34.088 44.332 1.00 17.17 256 TRP A C 1
ATOM 1970 O O . TRP A 1 256 ? 67.181 34.353 44.490 1.00 13.94 256 TRP A O 1
ATOM 1981 N N . ARG A 1 257 ? 68.922 33.968 43.130 1.00 20.51 257 ARG A N 1
ATOM 1982 C CA . ARG A 1 257 ? 68.112 34.164 41.931 1.00 20.51 257 ARG A CA 1
ATOM 1983 C C . ARG A 1 257 ? 67.074 33.059 41.791 1.00 20.51 257 ARG A C 1
ATOM 1984 O O . ARG A 1 257 ? 65.966 33.292 41.312 1.00 20.51 257 ARG A O 1
ATOM 1992 N N . VAL A 1 258 ? 67.437 31.856 42.221 1.00 24.15 258 VAL A N 1
ATOM 1993 C CA . VAL A 1 258 ? 66.514 30.728 42.164 1.00 16.94 258 VAL A CA 1
ATOM 1994 C C . VAL A 1 258 ? 65.444 30.941 43.229 1.00 20.22 258 VAL A C 1
ATOM 1995 O O . VAL A 1 258 ? 64.251 30.815 42.950 1.00 16.90 258 VAL A O 1
ATOM 1999 N N . ARG A 1 259 ? 65.870 31.288 44.444 1.00 20.80 259 ARG A N 1
ATOM 2000 C CA . ARG A 1 259 ? 64.926 31.522 45.535 1.00 11.97 259 ARG A CA 1
ATOM 2001 C C . ARG A 1 259 ? 64.012 32.684 45.176 1.00 21.73 259 ARG A C 1
ATOM 2002 O O . ARG A 1 259 ? 62.817 32.668 45.494 1.00 13.35 259 ARG A O 1
ATOM 2010 N N . TYR A 1 260 ? 64.569 33.692 44.507 1.00 13.98 260 TYR A N 1
ATOM 2011 C CA . TYR A 1 260 ? 63.756 34.834 44.091 1.00 8.75 260 TYR A CA 1
ATOM 2012 C C . TYR A 1 260 ? 62.596 34.289 43.248 1.00 16.41 260 TYR A C 1
ATOM 2013 O O . TYR A 1 260 ? 61.438 34.644 43.458 1.00 14.21 260 TYR A O 1
ATOM 2022 N N . MET A 1 261 ? 62.911 33.422 42.290 1.00 12.09 261 MET A N 1
ATOM 2023 C CA . MET A 1 261 ? 61.873 32.854 41.445 1.00 18.25 261 MET A CA 1
ATOM 2024 C C . MET A 1 261 ? 60.816 32.108 42.254 1.00 24.02 261 MET A C 1
ATOM 2025 O O . MET A 1 261 ? 59.630 32.193 41.931 1.00 12.06 261 MET A O 1
ATOM 2030 N N . VAL A 1 262 ? 61.219 31.380 43.298 1.00 11.75 262 VAL A N 1
ATOM 2031 C CA . VAL A 1 262 ? 60.218 30.681 44.099 1.00 12.11 262 VAL A CA 1
ATOM 2032 C C . VAL A 1 262 ? 59.246 31.698 44.707 1.00 24.54 262 VAL A C 1
ATOM 2033 O O . VAL A 1 262 ? 58.027 31.522 44.663 1.00 20.25 262 VAL A O 1
ATOM 2037 N N . ALA A 1 263 ? 59.788 32.771 45.266 1.00 11.82 263 ALA A N 1
ATOM 2038 C CA . ALA A 1 263 ? 58.957 33.803 45.871 1.00 28.15 263 ALA A CA 1
ATOM 2039 C C . ALA A 1 263 ? 58.082 34.503 44.835 1.00 26.45 263 ALA A C 1
ATOM 2040 O O . ALA A 1 263 ? 56.913 34.812 45.088 1.00 18.01 263 ALA A O 1
ATOM 2042 N N . ASP A 1 264 ? 58.658 34.761 43.669 1.00 21.09 264 ASP A N 1
ATOM 2043 C CA . ASP A 1 264 ? 57.936 35.450 42.611 1.00 25.17 264 ASP A CA 1
ATOM 2044 C C . ASP A 1 264 ? 56.731 34.652 42.116 1.00 17.69 264 ASP A C 1
ATOM 2045 O O . ASP A 1 264 ? 55.800 35.221 41.560 1.00 27.34 264 ASP A O 1
ATOM 2050 N N . LYS A 1 265 ? 56.737 33.340 42.331 1.00 22.84 265 LYS A N 1
ATOM 2051 C CA . LYS A 1 265 ? 55.628 32.501 41.877 1.00 16.34 265 LYS A CA 1
ATOM 2052 C C . LYS A 1 265 ? 54.948 31.753 43.004 1.00 18.68 265 LYS A C 1
ATOM 2053 O O . LYS A 1 265 ? 54.268 30.753 42.772 1.00 27.71 265 LYS A O 1
ATOM 2059 N N . PHE A 1 266 ? 55.095 32.261 44.224 1.00 23.62 266 PHE A N 1
ATOM 2060 C CA . PHE A 1 266 ? 54.523 31.594 45.389 1.00 28.48 266 PHE A CA 1
ATOM 2061 C C . PHE A 1 266 ? 53.012 31.376 45.343 1.00 16.62 266 PHE A C 1
ATOM 2062 O O . PHE A 1 266 ? 52.528 30.332 45.764 1.00 25.19 266 PHE A O 1
ATOM 2070 N N . THR A 1 267 ? 52.269 32.354 44.839 1.00 19.93 267 THR A N 1
ATOM 2071 C CA . THR A 1 267 ? 50.812 32.241 44.777 1.00 22.17 267 THR A CA 1
ATOM 2072 C C . THR A 1 267 ? 50.362 31.143 43.819 1.00 25.97 267 THR A C 1
ATOM 2073 O O . THR A 1 267 ? 49.449 30.373 44.127 1.00 34.73 267 THR A O 1
ATOM 2077 N N . GLU A 1 268 ? 50.993 31.072 42.654 1.00 15.19 268 GLU A N 1
ATOM 2078 C CA . GLU A 1 268 ? 50.654 30.034 41.688 1.00 32.99 268 GLU A CA 1
ATOM 2079 C C . GLU A 1 268 ? 51.060 28.676 42.262 1.00 26.70 268 GLU A C 1
ATOM 2080 O O . GLU A 1 268 ? 50.341 27.688 42.107 1.00 39.18 268 GLU A O 1
ATOM 2086 N N . LEU A 1 269 ? 52.211 28.630 42.929 1.00 20.64 269 LEU A N 1
ATOM 2087 C CA . LEU A 1 269 ? 52.659 27.384 43.543 1.00 17.43 269 LEU A CA 1
ATOM 2088 C C . LEU A 1 269 ? 51.617 27.005 44.589 1.00 36.18 269 LEU A C 1
ATOM 2089 O O . LEU A 1 269 ? 51.216 25.842 44.700 1.00 28.95 269 LEU A O 1
ATOM 2094 N N . GLN A 1 270 ? 51.162 28.002 45.339 1.00 11.50 270 GLN A N 1
ATOM 2095 C CA . GLN A 1 270 ? 50.157 27.776 46.373 1.00 22.62 270 GLN A CA 1
ATOM 2096 C C . GLN A 1 270 ? 48.907 27.121 45.787 1.00 31.28 270 GLN A C 1
ATOM 2097 O O . GLN A 1 270 ? 48.464 26.067 46.242 1.00 33.06 270 GLN A O 1
ATOM 2103 N N . LYS A 1 271 ? 48.340 27.755 44.770 1.00 19.81 271 LYS A N 1
ATOM 2104 C CA . LYS A 1 271 ? 47.135 27.243 44.143 1.00 28.14 271 LYS A CA 1
ATOM 2105 C C . LYS A 1 271 ? 47.369 25.867 43.535 1.00 36.47 271 LYS A C 1
ATOM 2106 O O . LYS A 1 271 ? 46.547 24.966 43.689 1.00 33.54 271 LYS A O 1
ATOM 2112 N N . ALA A 1 272 ? 48.503 25.699 42.867 1.00 32.56 272 ALA A N 1
ATOM 2113 C CA . ALA A 1 272 ? 48.821 24.428 42.229 1.00 29.18 272 ALA A CA 1
ATOM 2114 C C . ALA A 1 272 ? 49.023 23.257 43.191 1.00 36.57 272 ALA A C 1
ATOM 2115 O O . ALA A 1 272 ? 48.689 22.124 42.857 1.00 41.14 272 ALA A O 1
ATOM 2117 N N . VAL A 1 273 ? 49.550 23.518 44.383 1.00 35.53 273 VAL A N 1
ATOM 2118 C CA . VAL A 1 273 ? 49.814 22.434 45.328 1.00 30.62 273 VAL A CA 1
ATOM 2119 C C . VAL A 1 273 ? 48.651 22.102 46.258 1.00 21.40 273 VAL A C 1
ATOM 2120 O O . VAL A 1 273 ? 48.591 21.003 46.816 1.00 28.68 273 VAL A O 1
ATOM 2124 N N . GLY A 1 274 ? 47.730 23.044 46.434 1.00 28.84 274 GLY A N 1
ATOM 2125 C CA . GLY A 1 274 ? 46.597 22.798 47.315 1.00 24.84 274 GLY A CA 1
ATOM 2126 C C . GLY A 1 274 ? 46.865 23.146 48.774 1.00 23.35 274 GLY A C 1
ATOM 2127 O O . GLY A 1 274 ? 48.011 23.120 49.226 1.00 30.94 274 GLY A O 1
ATOM 2128 N N . PRO A 1 275 ? 45.809 23.440 49.547 1.00 33.24 275 PRO A N 1
ATOM 2129 C CA . PRO A 1 275 ? 45.858 23.811 50.968 1.00 40.55 275 PRO A CA 1
ATOM 2130 C C . PRO A 1 275 ? 46.538 22.887 51.973 1.00 41.35 275 PRO A C 1
ATOM 2131 O O . PRO A 1 275 ? 47.160 23.368 52.924 1.00 40.39 275 PRO A O 1
ATOM 2135 N N . GLU A 1 276 ? 46.419 21.577 51.792 1.00 37.17 276 GLU A N 1
ATOM 2136 C CA . GLU A 1 276 ? 47.056 20.659 52.729 1.00 39.91 276 GLU A CA 1
ATOM 2137 C C . GLU A 1 276 ? 48.568 20.869 52.709 1.00 36.48 276 GLU A C 1
ATOM 2138 O O . GLU A 1 276 ? 49.196 21.093 53.743 1.00 28.74 276 GLU A O 1
ATOM 2144 N N . ILE A 1 277 ? 49.144 20.795 51.515 1.00 26.60 277 ILE A N 1
ATOM 2145 C CA . ILE A 1 277 ? 50.576 20.962 51.352 1.00 25.07 277 ILE A CA 1
ATOM 2146 C C . ILE A 1 277 ? 50.985 22.393 51.668 1.00 35.42 277 ILE A C 1
ATOM 2147 O O . ILE A 1 277 ? 52.041 22.634 52.253 1.00 28.11 277 ILE A O 1
ATOM 2152 N N . THR A 1 278 ? 50.128 23.343 51.307 1.00 15.02 278 THR A N 1
ATOM 2153 C CA . THR A 1 278 ? 50.394 24.747 51.562 1.00 30.77 278 THR A CA 1
ATOM 2154 C C . THR A 1 278 ? 50.684 24.950 53.049 1.00 27.35 278 THR A C 1
ATOM 2155 O O . THR A 1 278 ? 51.588 25.704 53.418 1.00 32.27 278 THR A O 1
ATOM 2159 N N . LYS A 1 279 ? 49.927 24.252 53.892 1.00 36.77 279 LYS A N 1
ATOM 2160 C CA . LYS A 1 279 ? 50.090 24.343 55.343 1.00 45.92 279 LYS A CA 1
ATOM 2161 C C . LYS A 1 279 ? 51.377 23.715 55.856 1.00 46.73 279 LYS A C 1
ATOM 2162 O O . LYS A 1 279 ? 52.101 24.327 56.637 1.00 38.49 279 LYS A O 1
ATOM 2168 N N . THR A 1 280 ? 51.646 22.487 55.421 1.00 35.50 280 THR A N 1
ATOM 2169 C CA . THR A 1 280 ? 52.824 21.738 55.848 1.00 20.03 280 THR A CA 1
ATOM 2170 C C . THR A 1 280 ? 54.158 22.233 55.301 1.00 28.39 280 THR A C 1
ATOM 2171 O O . THR A 1 280 ? 55.144 22.308 56.032 1.00 24.46 280 THR A O 1
ATOM 2175 N N . ASP A 1 281 ? 54.198 22.565 54.017 1.00 23.78 281 ASP A N 1
ATOM 2176 C CA . ASP A 1 281 ? 55.446 23.018 53.421 1.00 20.63 281 ASP A CA 1
ATOM 2177 C C . ASP A 1 281 ? 55.554 24.516 53.130 1.00 26.75 281 ASP A C 1
ATOM 2178 O O . ASP A 1 281 ? 56.518 25.160 53.541 1.00 31.26 281 ASP A O 1
ATOM 2183 N N . LEU A 1 282 ? 54.561 25.074 52.444 1.00 24.10 282 LEU A N 1
ATOM 2184 C CA . LEU A 1 282 ? 54.604 26.482 52.074 1.00 24.22 282 LEU A CA 1
ATOM 2185 C C . LEU A 1 282 ? 54.603 27.501 53.208 1.00 34.86 282 LEU A C 1
ATOM 2186 O O . LEU A 1 282 ? 55.328 28.495 53.130 1.00 23.71 282 LEU A O 1
ATOM 2191 N N . VAL A 1 283 ? 53.806 27.276 54.251 1.00 13.72 283 VAL A N 1
ATOM 2192 C CA . VAL A 1 283 ? 53.789 28.212 55.372 1.00 16.06 283 VAL A CA 1
ATOM 2193 C C . VAL A 1 283 ? 55.181 28.383 55.991 1.00 21.00 283 VAL A C 1
ATOM 2194 O O . VAL A 1 283 ? 55.614 29.501 56.252 1.00 21.23 283 VAL A O 1
ATOM 2198 N N . PRO A 1 284 ? 55.901 27.278 56.232 1.00 19.43 284 PRO A N 1
ATOM 2199 C CA . PRO A 1 284 ? 57.239 27.436 56.820 1.00 20.46 284 PRO A CA 1
ATOM 2200 C C . PRO A 1 284 ? 58.182 28.078 55.804 1.00 21.78 284 PRO A C 1
ATOM 2201 O O . PRO A 1 284 ? 58.984 28.946 56.137 1.00 20.07 284 PRO A O 1
ATOM 2205 N N . ALA A 1 285 ? 58.068 27.638 54.557 1.00 13.40 285 ALA A N 1
ATOM 2206 C CA . ALA A 1 285 ? 58.890 28.159 53.475 1.00 14.16 285 ALA A CA 1
ATOM 2207 C C . ALA A 1 285 ? 58.693 29.667 53.286 1.00 14.40 285 ALA A C 1
ATOM 2208 O O . ALA A 1 285 ? 59.647 30.404 53.034 1.00 11.50 285 ALA A O 1
ATOM 2210 N N . PHE A 1 286 ? 57.461 30.135 53.418 1.00 11.34 286 PHE A N 1
ATOM 2211 C CA . PHE A 1 286 ? 57.207 31.553 53.238 1.00 14.37 286 PHE A CA 1
ATOM 2212 C C . PHE A 1 286 ? 57.921 32.373 54.314 1.00 33.14 286 PHE A C 1
ATOM 2213 O O . PHE A 1 286 ? 58.468 33.447 54.033 1.00 26.06 286 PHE A O 1
ATOM 2221 N N . GLN A 1 287 ? 57.923 31.862 55.541 1.00 28.70 287 GLN A N 1
ATOM 2222 C CA . GLN A 1 287 ? 58.593 32.542 56.642 1.00 27.80 287 GLN A CA 1
ATOM 2223 C C . GLN A 1 287 ? 60.084 32.682 56.334 1.00 30.17 287 GLN A C 1
ATOM 2224 O O . GLN A 1 287 ? 60.682 33.721 56.618 1.00 19.85 287 GLN A O 1
ATOM 2230 N N . ASN A 1 288 ? 60.683 31.641 55.754 1.00 26.37 288 ASN A N 1
ATOM 2231 C CA . ASN A 1 288 ? 62.107 31.692 55.421 1.00 20.96 288 ASN A CA 1
ATOM 2232 C C . ASN A 1 288 ? 62.410 32.751 54.367 1.00 31.07 288 ASN A C 1
ATOM 2233 O O . ASN A 1 288 ? 63.377 33.505 54.496 1.00 27.38 288 ASN A O 1
ATOM 2238 N N . LEU A 1 289 ? 61.593 32.802 53.320 1.00 20.78 289 LEU A N 1
ATOM 2239 C CA . LEU A 1 289 ? 61.801 33.780 52.258 1.00 18.67 289 LEU A CA 1
ATOM 2240 C C . LEU A 1 289 ? 61.700 35.203 52.806 1.00 13.95 289 LEU A C 1
ATOM 2241 O O . LEU A 1 289 ? 62.512 36.061 52.459 1.00 16.84 289 LEU A O 1
ATOM 2246 N N . MET A 1 290 ? 60.715 35.454 53.667 1.00 8.20 290 MET A N 1
ATOM 2247 C CA . MET A 1 290 ? 60.564 36.785 54.257 1.00 11.05 290 MET A CA 1
ATOM 2248 C C . MET A 1 290 ? 61.797 37.148 55.085 1.00 21.38 290 MET A C 1
ATOM 2249 O O . MET A 1 290 ? 62.045 38.324 55.360 1.00 11.41 290 MET A O 1
ATOM 2254 N N . LYS A 1 291 ? 62.575 36.136 55.470 1.00 7.83 291 LYS A N 1
ATOM 2255 C CA . LYS A 1 291 ? 63.768 36.361 56.271 1.00 20.42 291 LYS A CA 1
ATOM 2256 C C . LYS A 1 291 ? 65.038 35.943 55.540 1.00 14.37 291 LYS A C 1
ATOM 2257 O O . LYS A 1 291 ? 66.028 35.561 56.163 1.00 14.54 291 LYS A O 1
ATOM 2263 N N . ASP A 1 292 ? 65.001 36.021 54.217 1.00 12.26 292 ASP A N 1
ATOM 2264 C CA . ASP A 1 292 ? 66.145 35.666 53.396 1.00 19.64 292 ASP A CA 1
ATOM 2265 C C . ASP A 1 292 ? 67.260 36.673 53.669 1.00 24.39 292 ASP A C 1
ATOM 2266 O O . ASP A 1 292 ? 66.993 37.813 54.068 1.00 14.29 292 ASP A O 1
ATOM 2271 N N . CYS A 1 293 ? 68.505 36.254 53.462 1.00 11.33 293 CYS A N 1
ATOM 2272 C CA . CYS A 1 293 ? 69.649 37.140 53.679 1.00 18.70 293 CYS A CA 1
ATOM 2273 C C . CYS A 1 293 ? 69.782 38.204 52.579 1.00 26.11 293 CYS A C 1
ATOM 2274 O O . CYS A 1 293 ? 70.387 39.257 52.803 1.00 23.46 293 CYS A O 1
ATOM 2277 N N . GLU A 1 294 ? 69.226 37.928 51.395 1.00 18.91 294 GLU A N 1
ATOM 2278 C CA . GLU A 1 294 ? 69.281 38.875 50.268 1.00 13.70 294 GLU A CA 1
ATOM 2279 C C . GLU A 1 294 ? 68.002 39.705 50.231 1.00 23.35 294 GLU A C 1
ATOM 2280 O O . GLU A 1 294 ? 66.902 39.151 50.292 1.00 24.13 294 GLU A O 1
ATOM 2286 N N . ALA A 1 295 ? 68.139 41.024 50.113 1.00 10.41 295 ALA A N 1
ATOM 2287 C CA . ALA A 1 295 ? 66.969 41.906 50.101 1.00 17.63 295 ALA A CA 1
ATOM 2288 C C . ALA A 1 295 ? 66.041 41.735 48.901 1.00 17.00 295 ALA A C 1
ATOM 2289 O O . ALA A 1 295 ? 64.838 41.962 49.017 1.00 18.30 295 ALA A O 1
ATOM 2291 N N . GLU A 1 296 ? 66.584 41.348 47.750 1.00 10.94 296 GLU A N 1
ATOM 2292 C CA . GLU A 1 296 ? 65.746 41.179 46.570 1.00 17.02 296 GLU A CA 1
ATOM 2293 C C . GLU A 1 296 ? 64.677 40.121 46.841 1.00 20.51 296 GLU A C 1
ATOM 2294 O O . GLU A 1 296 ? 63.499 40.315 46.516 1.00 18.37 296 GLU A O 1
ATOM 2300 N N . VAL A 1 297 ? 65.085 39.014 47.455 1.00 17.63 297 VAL A N 1
ATOM 2301 C CA . VAL A 1 297 ? 64.149 37.943 47.777 1.00 17.43 297 VAL A CA 1
ATOM 2302 C C . VAL A 1 297 ? 63.154 38.409 48.831 1.00 25.29 297 VAL A C 1
ATOM 2303 O O . VAL A 1 297 ? 61.958 38.137 48.721 1.00 16.74 297 VAL A O 1
ATOM 2307 N N . ARG A 1 298 ? 63.642 39.118 49.848 1.00 21.39 298 ARG A N 1
ATOM 2308 C CA . ARG A 1 298 ? 62.764 39.610 50.908 1.00 23.64 298 ARG A CA 1
ATOM 2309 C C . ARG A 1 298 ? 61.696 40.525 50.320 1.00 27.39 298 ARG A C 1
ATOM 2310 O O . ARG A 1 298 ? 60.544 40.506 50.756 1.00 18.78 298 ARG A O 1
ATOM 2318 N N . ALA A 1 299 ? 62.075 41.318 49.320 1.00 15.70 299 ALA A N 1
ATOM 2319 C CA . ALA A 1 299 ? 61.128 42.227 48.684 1.00 22.17 299 ALA A CA 1
ATOM 2320 C C . ALA A 1 299 ? 60.082 41.446 47.869 1.00 19.30 299 ALA A C 1
ATOM 2321 O O . ALA A 1 299 ? 58.879 41.742 47.912 1.00 11.31 299 ALA A O 1
ATOM 2323 N N . ALA A 1 300 ? 60.538 40.447 47.123 1.00 8.53 300 ALA A N 1
ATOM 2324 C CA . ALA A 1 300 ? 59.610 39.638 46.338 1.00 16.34 300 ALA A CA 1
ATOM 2325 C C . ALA A 1 300 ? 58.568 39.002 47.268 1.00 20.60 300 ALA A C 1
ATOM 2326 O O . ALA A 1 300 ? 57.370 39.044 46.991 1.00 26.55 300 ALA A O 1
ATOM 2328 N N . ALA A 1 301 ? 59.018 38.425 48.378 1.00 20.67 301 ALA A N 1
ATOM 2329 C CA . ALA A 1 301 ? 58.088 37.804 49.324 1.00 16.31 301 ALA A CA 1
ATOM 2330 C C . ALA A 1 301 ? 57.125 38.823 49.945 1.00 22.39 301 ALA A C 1
ATOM 2331 O O . ALA A 1 301 ? 55.963 38.505 50.200 1.00 15.61 301 ALA A O 1
ATOM 2333 N N . SER A 1 302 ? 57.601 40.043 50.193 1.00 11.31 302 SER A N 1
ATOM 2334 C CA . SER A 1 302 ? 56.741 41.084 50.772 1.00 25.62 302 SER A CA 1
ATOM 2335 C C . SER A 1 302 ? 55.540 41.360 49.883 1.00 15.55 302 SER A C 1
ATOM 2336 O O . SER A 1 302 ? 54.435 41.554 50.381 1.00 17.94 302 SER A O 1
ATOM 2339 N N . HIS A 1 303 ? 55.765 41.387 48.571 1.00 19.39 303 HIS A N 1
ATOM 2340 C CA . HIS A 1 303 ? 54.691 41.653 47.613 1.00 25.98 303 HIS A CA 1
ATOM 2341 C C . HIS A 1 303 ? 53.575 40.620 47.667 1.00 19.45 303 HIS A C 1
ATOM 2342 O O . HIS A 1 303 ? 52.420 40.939 47.387 1.00 27.12 303 HIS A O 1
ATOM 2349 N N . LYS A 1 304 ? 53.922 39.389 48.031 1.00 22.74 304 LYS A N 1
ATOM 2350 C CA . LYS A 1 304 ? 52.956 38.286 48.079 1.00 18.95 304 LYS A CA 1
ATOM 2351 C C . LYS A 1 304 ? 52.207 38.112 49.393 1.00 23.44 304 LYS A C 1
ATOM 2352 O O . LYS A 1 304 ? 51.305 37.280 49.482 1.00 17.88 304 LYS A O 1
ATOM 2358 N N . VAL A 1 305 ? 52.569 38.892 50.405 1.00 23.40 305 VAL A N 1
ATOM 2359 C CA . VAL A 1 305 ? 51.939 38.781 51.723 1.00 26.27 305 VAL A CA 1
ATOM 2360 C C . VAL A 1 305 ? 50.414 38.678 51.762 1.00 29.34 305 VAL A C 1
ATOM 2361 O O . VAL A 1 305 ? 49.878 37.720 52.327 1.00 23.73 305 VAL A O 1
ATOM 2365 N N . LYS A 1 306 ? 49.711 39.646 51.179 1.00 20.27 306 LYS A N 1
ATOM 2366 C CA . LYS A 1 306 ? 48.251 39.608 51.201 1.00 16.11 306 LYS A CA 1
ATOM 2367 C C . LYS A 1 306 ? 47.658 38.445 50.406 1.00 19.08 306 LYS A C 1
ATOM 2368 O O . LYS A 1 306 ? 46.720 37.796 50.860 1.00 20.80 306 LYS A O 1
ATOM 2374 N N . GLU A 1 307 ? 48.178 38.197 49.209 1.00 21.30 307 GLU A N 1
ATOM 2375 C CA . GLU A 1 307 ? 47.657 37.101 48.398 1.00 29.98 307 GLU A CA 1
ATOM 2376 C C . GLU A 1 307 ? 47.820 35.753 49.093 1.00 28.54 307 GLU A C 1
ATOM 2377 O O . GLU A 1 307 ? 46.910 34.930 49.082 1.00 27.81 307 GLU A O 1
ATOM 2383 N N . PHE A 1 308 ? 48.980 35.531 49.702 1.00 22.67 308 PHE A N 1
ATOM 2384 C CA . PHE A 1 308 ? 49.238 34.279 50.397 1.00 24.21 308 PHE A CA 1
ATOM 2385 C C . PHE A 1 308 ? 48.252 34.059 51.531 1.00 30.87 308 PHE A C 1
ATOM 2386 O O . PHE A 1 308 ? 47.677 32.979 51.659 1.00 29.24 308 PHE A O 1
ATOM 2394 N N . CYS A 1 309 ? 48.066 35.080 52.363 1.00 18.90 309 CYS A N 1
ATOM 2395 C CA . CYS A 1 309 ? 47.152 34.974 53.501 1.00 24.79 309 CYS A CA 1
ATOM 2396 C C . CYS A 1 309 ? 45.702 34.816 53.064 1.00 26.51 309 CYS A C 1
ATOM 2397 O O . CYS A 1 309 ? 44.931 34.090 53.681 1.00 36.11 309 CYS A O 1
ATOM 2400 N N . GLU A 1 310 ? 45.349 35.494 51.984 1.00 21.41 310 GLU A N 1
ATOM 2401 C CA . GLU A 1 310 ? 43.996 35.472 51.450 1.00 31.49 310 GLU A CA 1
ATOM 2402 C C . GLU A 1 310 ? 43.598 34.076 50.989 1.00 40.84 310 GLU A C 1
ATOM 2403 O O . GLU A 1 310 ? 42.431 33.691 51.077 1.00 33.65 310 GLU A O 1
ATOM 2409 N N . ASN A 1 311 ? 44.573 33.317 50.504 1.00 25.71 311 ASN A N 1
ATOM 2410 C CA . ASN A 1 311 ? 44.300 31.980 50.003 1.00 34.97 311 ASN A CA 1
ATOM 2411 C C . ASN A 1 311 ? 44.478 30.827 50.978 1.00 33.01 311 ASN A C 1
ATOM 2412 O O . ASN A 1 311 ? 44.375 29.664 50.580 1.00 28.72 311 ASN A O 1
ATOM 2417 N N . LEU A 1 312 ? 44.752 31.122 52.243 1.00 26.15 312 LEU A N 1
ATOM 2418 C CA . LEU A 1 312 ? 44.898 30.045 53.216 1.00 28.60 312 LEU A CA 1
ATOM 2419 C C . LEU A 1 312 ? 43.489 29.534 53.506 1.00 45.46 312 LEU A C 1
ATOM 2420 O O . LEU A 1 312 ? 42.524 30.297 53.418 1.00 50.39 312 LEU A O 1
ATOM 2425 N N . SER A 1 313 ? 43.362 28.252 53.840 1.00 34.88 313 SER A N 1
ATOM 2426 C CA . SER A 1 313 ? 42.046 27.681 54.120 1.00 51.97 313 SER A CA 1
ATOM 2427 C C . SER A 1 313 ? 41.378 28.440 55.262 1.00 52.77 313 SER A C 1
ATOM 2428 O O . SER A 1 313 ? 42.019 28.747 56.268 1.00 55.79 313 SER A O 1
ATOM 2431 N N . ALA A 1 314 ? 40.093 28.750 55.100 1.00 54.07 314 ALA A N 1
ATOM 2432 C CA . ALA A 1 314 ? 39.352 29.470 56.132 1.00 58.04 314 ALA A CA 1
ATOM 2433 C C . ALA A 1 314 ? 39.439 28.669 57.422 1.00 41.09 314 ALA A C 1
ATOM 2434 O O . ALA A 1 314 ? 39.153 29.169 58.507 1.00 56.50 314 ALA A O 1
ATOM 2436 N N . ASP A 1 315 ? 39.859 27.420 57.285 1.00 52.91 315 ASP A N 1
ATOM 2437 C CA . ASP A 1 315 ? 40.006 26.510 58.409 1.00 69.70 315 ASP A CA 1
ATOM 2438 C C . ASP A 1 315 ? 41.132 26.926 59.366 1.00 71.41 315 ASP A C 1
ATOM 2439 O O . ASP A 1 315 ? 40.935 26.956 60.581 1.00 73.33 315 ASP A O 1
ATOM 2444 N N . CYS A 1 316 ? 42.301 27.256 58.819 1.00 65.02 316 CYS A N 1
ATOM 2445 C CA . CYS A 1 316 ? 43.453 27.650 59.636 1.00 62.16 316 CYS A CA 1
ATOM 2446 C C . CYS A 1 316 ? 43.801 29.136 59.515 1.00 65.00 316 CYS A C 1
ATOM 2447 O O . CYS A 1 316 ? 44.414 29.717 60.411 1.00 56.00 316 CYS A O 1
ATOM 2450 N N . ARG A 1 317 ? 43.420 29.728 58.389 1.00 58.21 317 ARG A N 1
ATOM 2451 C CA . ARG A 1 317 ? 43.669 31.134 58.076 1.00 47.56 317 ARG A CA 1
ATOM 2452 C C . ARG A 1 317 ? 44.117 32.016 59.244 1.00 57.02 317 ARG A C 1
ATOM 2453 O O . ARG A 1 317 ? 45.301 32.061 59.586 1.00 67.74 317 ARG A O 1
ATOM 2461 N N . GLU A 1 318 ? 43.161 32.713 59.851 1.00 64.37 318 GLU A N 1
ATOM 2462 C CA . GLU A 1 318 ? 43.439 33.629 60.956 1.00 66.16 318 GLU A CA 1
ATOM 2463 C C . GLU A 1 318 ? 44.434 33.098 61.994 1.00 67.92 318 GLU A C 1
ATOM 2464 O O . GLU A 1 318 ? 45.225 33.864 62.558 1.00 51.32 318 GLU A O 1
ATOM 2470 N N . ASN A 1 319 ? 44.400 31.792 62.235 1.00 49.71 319 ASN A N 1
ATOM 2471 C CA . ASN A 1 319 ? 45.291 31.171 63.208 1.00 64.50 319 ASN A CA 1
ATOM 2472 C C . ASN A 1 319 ? 46.764 31.298 62.816 1.00 63.33 319 ASN A C 1
ATOM 2473 O O . ASN A 1 319 ? 47.577 31.832 63.574 1.00 60.31 319 ASN A O 1
ATOM 2478 N N . VAL A 1 320 ? 47.107 30.808 61.629 1.00 47.66 320 VAL A N 1
ATOM 2479 C CA . VAL A 1 320 ? 48.485 30.875 61.171 1.00 39.75 320 VAL A CA 1
ATOM 2480 C C . VAL A 1 320 ? 48.906 32.330 60.936 1.00 45.80 320 VAL A C 1
ATOM 2481 O O . VAL A 1 320 ? 50.054 32.697 61.193 1.00 42.12 320 VAL A O 1
ATOM 2485 N N . ILE A 1 321 ? 47.981 33.163 60.462 1.00 24.75 321 ILE A N 1
ATOM 2486 C CA . ILE A 1 321 ? 48.306 34.565 60.219 1.00 29.92 321 ILE A CA 1
ATOM 2487 C C . ILE A 1 321 ? 48.772 35.228 61.508 1.00 28.74 321 ILE A C 1
ATOM 2488 O O . ILE A 1 321 ? 49.873 35.781 61.580 1.00 33.14 321 ILE A O 1
ATOM 2493 N N . MET A 1 322 ? 47.914 35.172 62.518 1.00 27.35 322 MET A N 1
ATOM 2494 C CA . MET A 1 322 ? 48.189 35.767 63.825 1.00 28.30 322 MET A CA 1
ATOM 2495 C C . MET A 1 322 ? 49.453 35.204 64.483 1.00 20.62 322 MET A C 1
ATOM 2496 O O . MET A 1 322 ? 50.289 35.949 64.999 1.00 33.64 322 MET A O 1
ATOM 2501 N N . SER A 1 323 ? 49.579 33.884 64.447 1.00 22.41 323 SER A N 1
ATOM 2502 C CA . SER A 1 323 ? 50.692 33.176 65.064 1.00 36.35 323 SER A CA 1
ATOM 2503 C C . SER A 1 323 ? 51.973 33.023 64.249 1.00 30.10 323 SER A C 1
ATOM 2504 O O . SER A 1 323 ? 53.063 33.013 64.813 1.00 36.82 323 SER A O 1
ATOM 2507 N N . GLN A 1 324 ? 51.846 32.895 62.932 1.00 40.70 324 GLN A N 1
ATOM 2508 C CA . GLN A 1 324 ? 53.010 32.686 62.074 1.00 28.20 324 GLN A CA 1
ATOM 2509 C C . GLN A 1 324 ? 53.443 33.886 61.233 1.00 38.87 324 GLN A C 1
ATOM 2510 O O . GLN A 1 324 ? 54.609 34.283 61.269 1.00 37.99 324 GLN A O 1
ATOM 2516 N N . ILE A 1 325 ? 52.513 34.463 60.477 1.00 26.84 325 ILE A N 1
ATOM 2517 C CA . ILE A 1 325 ? 52.843 35.584 59.599 1.00 28.36 325 ILE A CA 1
ATOM 2518 C C . ILE A 1 325 ? 52.965 36.978 60.231 1.00 24.59 325 ILE A C 1
ATOM 2519 O O . ILE A 1 325 ? 53.950 37.686 59.997 1.00 24.58 325 ILE A O 1
ATOM 2524 N N . LEU A 1 326 ? 51.974 37.384 61.016 1.00 23.65 326 LEU A N 1
ATOM 2525 C CA . LEU A 1 326 ? 52.022 38.705 61.627 1.00 24.11 326 LEU A CA 1
ATOM 2526 C C . LEU A 1 326 ? 53.388 39.061 62.229 1.00 27.43 326 LEU A C 1
ATOM 2527 O O . LEU A 1 326 ? 53.927 40.138 61.956 1.00 29.77 326 LEU A O 1
ATOM 2532 N N . PRO A 1 327 ? 53.962 38.170 63.060 1.00 30.94 327 PRO A N 1
ATOM 2533 C CA . PRO A 1 327 ? 55.272 38.454 63.665 1.00 14.06 327 PRO A CA 1
ATOM 2534 C C . PRO A 1 327 ? 56.347 38.755 62.619 1.00 15.61 327 PRO A C 1
ATOM 2535 O O . PRO A 1 327 ? 57.159 39.666 62.797 1.00 23.17 327 PRO A O 1
ATOM 2539 N N . CYS A 1 328 ? 56.354 37.990 61.531 1.00 9.01 328 CYS A N 1
ATOM 2540 C CA . CYS A 1 328 ? 57.326 38.207 60.458 1.00 15.41 328 CYS A CA 1
ATOM 2541 C C . CYS A 1 328 ? 57.071 39.554 59.783 1.00 15.54 328 CYS A C 1
ATOM 2542 O O . CYS A 1 328 ? 58.004 40.270 59.418 1.00 22.26 328 CYS A O 1
ATOM 2545 N N . ILE A 1 329 ? 55.799 39.902 59.618 1.00 26.11 329 ILE A N 1
ATOM 2546 C CA . ILE A 1 329 ? 55.452 41.168 58.994 1.00 18.51 329 ILE A CA 1
ATOM 2547 C C . ILE A 1 329 ? 55.929 42.332 59.859 1.00 16.16 329 ILE A C 1
ATOM 2548 O O . ILE A 1 329 ? 56.384 43.352 59.339 1.00 27.02 329 ILE A O 1
ATOM 2553 N N . LYS A 1 330 ? 55.853 42.178 61.178 1.00 28.49 330 LYS A N 1
ATOM 2554 C CA . LYS A 1 330 ? 56.299 43.243 62.077 1.00 24.93 330 LYS A CA 1
ATOM 2555 C C . LYS A 1 330 ? 57.775 43.563 61.863 1.00 32.92 330 LYS A C 1
ATOM 2556 O O . LYS A 1 330 ? 58.184 44.735 61.866 1.00 19.65 330 LYS A O 1
ATOM 2562 N N . GLU A 1 331 ? 58.585 42.525 61.683 1.00 20.40 331 GLU A N 1
ATOM 2563 C CA . GLU A 1 331 ? 60.007 42.758 61.498 1.00 21.30 331 GLU A CA 1
ATOM 2564 C C . GLU A 1 331 ? 60.311 43.416 60.159 1.00 27.68 331 GLU A C 1
ATOM 2565 O O . GLU A 1 331 ? 61.198 44.264 60.072 1.00 24.94 331 GLU A O 1
ATOM 2571 N N . LEU A 1 332 ? 59.567 43.045 59.122 1.00 14.06 332 LEU A N 1
ATOM 2572 C CA . LEU A 1 332 ? 59.779 43.626 57.795 1.00 19.01 332 LEU A CA 1
ATOM 2573 C C . LEU A 1 332 ? 59.474 45.122 57.784 1.00 19.93 332 LEU A C 1
ATOM 2574 O O . LEU A 1 332 ? 60.046 45.861 56.988 1.00 17.18 332 LEU A O 1
ATOM 2579 N N . VAL A 1 333 ? 58.572 45.573 58.654 1.00 17.17 333 VAL A N 1
ATOM 2580 C CA . VAL A 1 333 ? 58.256 47.000 58.703 1.00 17.63 333 VAL A CA 1
ATOM 2581 C C . VAL A 1 333 ? 59.519 47.789 59.042 1.00 20.04 333 VAL A C 1
ATOM 2582 O O . VAL A 1 333 ? 59.666 48.950 58.640 1.00 16.94 333 VAL A O 1
ATOM 2586 N N . SER A 1 334 ? 60.430 47.150 59.775 1.00 19.65 334 SER A N 1
ATOM 2587 C CA . SER A 1 334 ? 61.687 47.783 60.177 1.00 18.82 334 SER A CA 1
ATOM 2588 C C . SER A 1 334 ? 62.860 47.375 59.292 1.00 29.67 334 SER A C 1
ATOM 2589 O O . SER A 1 334 ? 64.010 47.632 59.646 1.00 15.15 334 SER A O 1
ATOM 2592 N N . ASP A 1 335 ? 62.589 46.740 58.153 1.00 21.04 335 ASP A N 1
ATOM 2593 C CA . ASP A 1 335 ? 63.679 46.320 57.267 1.00 22.79 335 ASP A CA 1
ATOM 2594 C C . ASP A 1 335 ? 64.545 47.523 56.892 1.00 24.44 335 ASP A C 1
ATOM 2595 O O . ASP A 1 335 ? 64.048 48.638 56.738 1.00 18.67 335 ASP A O 1
ATOM 2600 N N . ALA A 1 336 ? 65.844 47.295 56.746 1.00 19.14 336 ALA A N 1
ATOM 2601 C CA . ALA A 1 336 ? 66.756 48.375 56.396 1.00 30.96 336 ALA A CA 1
ATOM 2602 C C . ALA A 1 336 ? 66.684 48.799 54.925 1.00 24.23 336 ALA A C 1
ATOM 2603 O O . ALA A 1 336 ? 67.107 49.905 54.589 1.00 21.18 336 ALA A O 1
ATOM 2605 N N . ASN A 1 337 ? 66.147 47.939 54.058 1.00 18.49 337 ASN A N 1
ATOM 2606 C CA . ASN A 1 337 ? 66.060 48.245 52.626 1.00 15.50 337 ASN A CA 1
ATOM 2607 C C . ASN A 1 337 ? 64.742 48.901 52.208 1.00 24.43 337 ASN A C 1
ATOM 2608 O O . ASN A 1 337 ? 63.663 48.453 52.594 1.00 20.87 337 ASN A O 1
ATOM 2613 N N . GLN A 1 338 ? 64.837 49.948 51.389 1.00 23.14 338 GLN A N 1
ATOM 2614 C CA . GLN A 1 338 ? 63.654 50.673 50.939 1.00 22.91 338 GLN A CA 1
ATOM 2615 C C . GLN A 1 338 ? 62.740 49.879 50.013 1.00 16.26 338 GLN A C 1
ATOM 2616 O O . GLN A 1 338 ? 61.520 50.016 50.092 1.00 25.03 338 GLN A O 1
ATOM 2622 N N . HIS A 1 339 ? 63.308 49.055 49.134 1.00 13.13 339 HIS A N 1
ATOM 2623 C CA . HIS A 1 339 ? 62.472 48.256 48.239 1.00 18.38 339 HIS A CA 1
ATOM 2624 C C . HIS A 1 339 ? 61.621 47.296 49.072 1.00 20.53 339 HIS A C 1
ATOM 2625 O O . HIS A 1 339 ? 60.446 47.072 48.777 1.00 24.80 339 HIS A O 1
ATOM 2632 N N . VAL A 1 340 ? 62.225 46.726 50.113 1.00 15.01 340 VAL A N 1
ATOM 2633 C CA . VAL A 1 340 ? 61.519 45.784 50.970 1.00 14.99 340 VAL A CA 1
ATOM 2634 C C . VAL A 1 340 ? 60.311 46.459 51.608 1.00 28.89 340 VAL A C 1
ATOM 2635 O O . VAL A 1 340 ? 59.175 45.980 51.479 1.00 16.22 340 VAL A O 1
ATOM 2639 N N . LYS A 1 341 ? 60.555 47.583 52.274 1.00 14.15 341 LYS A N 1
ATOM 2640 C CA . LYS A 1 341 ? 59.485 48.331 52.935 1.00 20.11 341 LYS A CA 1
ATOM 2641 C C . LYS A 1 341 ? 58.407 48.837 51.977 1.00 23.63 341 LYS A C 1
ATOM 2642 O O . LYS A 1 341 ? 57.230 48.882 52.341 1.00 26.70 341 LYS A O 1
ATOM 2648 N N . SER A 1 342 ? 58.802 49.212 50.759 1.00 9.00 342 SER A N 1
ATOM 2649 C CA . SER A 1 342 ? 57.852 49.695 49.747 1.00 19.43 342 SER A CA 1
ATOM 2650 C C . SER A 1 342 ? 56.946 48.563 49.286 1.00 14.75 342 SER A C 1
ATOM 2651 O O . SER A 1 342 ? 55.714 48.708 49.221 1.00 18.23 342 SER A O 1
ATOM 2654 N N . ALA A 1 343 ? 57.567 47.438 48.949 1.00 8.23 343 ALA A N 1
ATOM 2655 C CA . ALA A 1 343 ? 56.814 46.268 48.517 1.00 20.13 343 ALA A CA 1
ATOM 2656 C C . ALA A 1 343 ? 55.773 45.905 49.577 1.00 8.35 343 ALA A C 1
ATOM 2657 O O . ALA A 1 343 ? 54.619 45.602 49.253 1.00 21.27 343 ALA A O 1
ATOM 2659 N N . LEU A 1 344 ? 56.169 45.955 50.847 1.00 20.91 344 LEU A N 1
ATOM 2660 C CA . LEU A 1 344 ? 55.242 45.615 51.923 1.00 21.59 344 LEU A CA 1
ATOM 2661 C C . LEU A 1 344 ? 54.108 46.619 52.050 1.00 19.42 344 LEU A C 1
ATOM 2662 O O . LEU A 1 344 ? 52.945 46.237 52.176 1.00 21.95 344 LEU A O 1
ATOM 2667 N N . ALA A 1 345 ? 54.451 47.902 52.005 1.00 14.42 345 ALA A N 1
ATOM 2668 C CA . ALA A 1 345 ? 53.459 48.971 52.155 1.00 23.26 345 ALA A CA 1
ATOM 2669 C C . ALA A 1 345 ? 52.394 49.008 51.065 1.00 11.90 345 ALA A C 1
ATOM 2670 O O . ALA A 1 345 ? 51.324 49.572 51.270 1.00 22.40 345 ALA A O 1
ATOM 2672 N N . SER A 1 346 ? 52.682 48.414 49.910 1.00 13.44 346 SER A N 1
ATOM 2673 C CA . SER A 1 346 ? 51.720 48.410 48.812 1.00 32.51 346 SER A CA 1
ATOM 2674 C C . SER A 1 346 ? 50.638 47.331 48.947 1.00 30.46 346 SER A C 1
ATOM 2675 O O . SER A 1 346 ? 49.664 47.340 48.199 1.00 36.29 346 SER A O 1
ATOM 2678 N N . VAL A 1 347 ? 50.795 46.415 49.901 1.00 28.60 347 VAL A N 1
ATOM 2679 C CA . VAL A 1 347 ? 49.805 45.355 50.092 1.00 13.67 347 VAL A CA 1
ATOM 2680 C C . VAL A 1 347 ? 49.356 45.156 51.551 1.00 20.24 347 VAL A C 1
ATOM 2681 O O . VAL A 1 347 ? 48.248 44.700 51.808 1.00 27.23 347 VAL A O 1
ATOM 2685 N N . ILE A 1 348 ? 50.197 45.530 52.506 1.00 17.50 348 ILE A N 1
ATOM 2686 C CA . ILE A 1 348 ? 49.884 45.286 53.912 1.00 14.92 348 ILE A CA 1
ATOM 2687 C C . ILE A 1 348 ? 48.489 45.609 54.457 1.00 18.28 348 ILE A C 1
ATOM 2688 O O . ILE A 1 348 ? 47.976 44.866 55.290 1.00 26.60 348 ILE A O 1
ATOM 2693 N N . MET A 1 349 ? 47.855 46.688 54.016 1.00 21.58 349 MET A N 1
ATOM 2694 C CA . MET A 1 349 ? 46.527 46.973 54.557 1.00 12.89 349 MET A CA 1
ATOM 2695 C C . MET A 1 349 ? 45.422 46.119 53.927 1.00 19.37 349 MET A C 1
ATOM 2696 O O . MET A 1 349 ? 44.287 46.104 54.409 1.00 21.54 349 MET A O 1
ATOM 2701 N N . GLY A 1 350 ? 45.756 45.400 52.859 1.00 16.83 350 GLY A N 1
ATOM 2702 C CA . GLY A 1 350 ? 44.787 44.511 52.242 1.00 14.64 350 GLY A CA 1
ATOM 2703 C C . GLY A 1 350 ? 44.449 43.377 53.216 1.00 25.69 350 GLY A C 1
ATOM 2704 O O . GLY A 1 350 ? 43.513 42.613 52.996 1.00 40.02 350 GLY A O 1
ATOM 2705 N N . LEU A 1 351 ? 45.209 43.268 54.303 1.00 14.74 351 LEU A N 1
ATOM 2706 C CA . LEU A 1 351 ? 44.966 42.232 55.307 1.00 25.90 351 LEU A CA 1
ATOM 2707 C C . LEU A 1 351 ? 43.831 42.566 56.283 1.00 23.54 351 LEU A C 1
ATOM 2708 O O . LEU A 1 351 ? 43.309 41.670 56.944 1.00 19.68 351 LEU A O 1
ATOM 2713 N N . SER A 1 352 ? 43.466 43.842 56.389 1.00 18.08 352 SER A N 1
ATOM 2714 C CA . SER A 1 352 ? 42.404 44.265 57.311 1.00 28.05 352 SER A CA 1
ATOM 2715 C C . SER A 1 352 ? 41.131 43.416 57.232 1.00 21.13 352 SER A C 1
ATOM 2716 O O . SER A 1 352 ? 40.685 42.850 58.235 1.00 22.65 352 SER A O 1
ATOM 2719 N N . PRO A 1 353 ? 40.520 43.328 56.039 1.00 26.55 353 PRO A N 1
ATOM 2720 C CA . PRO A 1 353 ? 39.297 42.532 55.903 1.00 20.74 353 PRO A CA 1
ATOM 2721 C C . PRO A 1 353 ? 39.505 41.050 56.169 1.00 22.36 353 PRO A C 1
ATOM 2722 O O . PRO A 1 353 ? 38.543 40.311 56.367 1.00 35.84 353 PRO A O 1
ATOM 2726 N N . ILE A 1 354 ? 40.756 40.608 56.178 1.00 32.19 354 ILE A N 1
ATOM 2727 C CA . ILE A 1 354 ? 41.021 39.202 56.439 1.00 29.04 354 ILE A CA 1
ATOM 2728 C C . ILE A 1 354 ? 41.141 38.947 57.934 1.00 37.76 354 ILE A C 1
ATOM 2729 O O . ILE A 1 354 ? 40.830 37.858 58.410 1.00 52.23 354 ILE A O 1
ATOM 2734 N N . LEU A 1 355 ? 41.580 39.958 58.675 1.00 34.23 355 LEU A N 1
ATOM 2735 C CA . LEU A 1 355 ? 41.750 39.811 60.111 1.00 27.06 355 LEU A CA 1
ATOM 2736 C C . LEU A 1 355 ? 40.567 40.303 60.935 1.00 30.23 355 LEU A C 1
ATOM 2737 O O . LEU A 1 355 ? 40.450 39.965 62.110 1.00 25.94 355 LEU A O 1
ATOM 2742 N N . GLY A 1 356 ? 39.694 41.104 60.332 1.00 37.28 356 GLY A N 1
ATOM 2743 C CA . GLY A 1 356 ? 38.551 41.610 61.073 1.00 24.88 356 GLY A CA 1
ATOM 2744 C C . GLY A 1 356 ? 38.818 42.937 61.759 1.00 21.34 356 GLY A C 1
ATOM 2745 O O . GLY A 1 356 ? 39.972 43.333 61.945 1.00 31.32 356 GLY A O 1
ATOM 2746 N N . LYS A 1 357 ? 37.750 43.621 62.158 1.00 24.29 357 LYS A N 1
ATOM 2747 C CA . LYS A 1 357 ? 37.877 44.922 62.808 1.00 27.89 357 LYS A CA 1
ATOM 2748 C C . LYS A 1 357 ? 38.733 44.968 64.066 1.00 19.74 357 LYS A C 1
ATOM 2749 O O . LYS A 1 357 ? 39.654 45.787 64.171 1.00 30.36 357 LYS A O 1
ATOM 2755 N N . ASP A 1 358 ? 38.431 44.103 65.026 1.00 25.65 358 ASP A N 1
ATOM 2756 C CA . ASP A 1 358 ? 39.178 44.093 66.283 1.00 36.95 358 ASP A CA 1
ATOM 2757 C C . ASP A 1 358 ? 40.683 43.894 66.123 1.00 29.07 358 ASP A C 1
ATOM 2758 O O . ASP A 1 358 ? 41.477 44.615 66.735 1.00 32.41 358 ASP A O 1
ATOM 2763 N N . ASN A 1 359 ? 41.079 42.926 65.303 1.00 29.06 359 ASN A N 1
ATOM 2764 C CA . ASN A 1 359 ? 42.501 42.668 65.084 1.00 25.22 359 ASN A CA 1
ATOM 2765 C C . ASN A 1 359 ? 43.177 43.778 64.278 1.00 24.40 359 ASN A C 1
ATOM 2766 O O . ASN A 1 359 ? 44.329 44.131 64.544 1.00 21.18 359 ASN A O 1
ATOM 2771 N N . THR A 1 360 ? 42.464 44.327 63.299 1.00 17.40 360 THR A N 1
ATOM 2772 C CA . THR A 1 360 ? 43.017 45.403 62.483 1.00 25.75 360 THR A CA 1
ATOM 2773 C C . THR A 1 360 ? 43.428 46.546 63.412 1.00 19.64 360 THR A C 1
ATOM 2774 O O . THR A 1 360 ? 44.581 46.997 63.406 1.00 18.34 360 THR A O 1
ATOM 2778 N N . ILE A 1 361 ? 42.472 47.005 64.210 1.00 24.67 361 ILE A N 1
ATOM 2779 C CA . ILE A 1 361 ? 42.707 48.087 65.168 1.00 29.17 361 ILE A CA 1
ATOM 2780 C C . ILE A 1 361 ? 43.835 47.740 66.138 1.00 18.44 361 ILE A C 1
ATOM 2781 O O . ILE A 1 361 ? 44.706 48.554 66.430 1.00 30.27 361 ILE A O 1
ATOM 2786 N N . GLU A 1 362 ? 43.803 46.504 66.609 1.00 28.35 362 GLU A N 1
ATOM 2787 C CA . GLU A 1 362 ? 44.758 45.975 67.570 1.00 34.57 362 GLU A CA 1
ATOM 2788 C C . GLU A 1 362 ? 46.187 45.775 67.052 1.00 37.14 362 GLU A C 1
ATOM 2789 O O . GLU A 1 362 ? 47.152 46.318 67.604 1.00 20.36 362 GLU A O 1
ATOM 2795 N N . HIS A 1 363 ? 46.315 44.998 65.983 1.00 19.58 363 HIS A N 1
ATOM 2796 C CA . HIS A 1 363 ? 47.625 44.667 65.439 1.00 27.22 363 HIS A CA 1
ATOM 2797 C C . HIS A 1 363 ? 48.093 45.339 64.149 1.00 29.75 363 HIS A C 1
ATOM 2798 O O . HIS A 1 363 ? 49.297 45.407 63.898 1.00 39.36 363 HIS A O 1
ATOM 2805 N N . LEU A 1 364 ? 47.173 45.830 63.325 1.00 29.46 364 LEU A N 1
ATOM 2806 C CA . LEU A 1 364 ? 47.590 46.449 62.069 1.00 26.41 364 LEU A CA 1
ATOM 2807 C C . LEU A 1 364 ? 47.841 47.934 62.129 1.00 18.01 364 LEU A C 1
ATOM 2808 O O . LEU A 1 364 ? 48.856 48.408 61.617 1.00 23.15 364 LEU A O 1
ATOM 2813 N N . LEU A 1 365 ? 46.919 48.669 62.743 1.00 18.65 365 LEU A N 1
ATOM 2814 C CA . LEU A 1 365 ? 47.059 50.115 62.868 1.00 21.22 365 LEU A CA 1
ATOM 2815 C C . LEU A 1 365 ? 48.458 50.548 63.313 1.00 29.66 365 LEU A C 1
ATOM 2816 O O . LEU A 1 365 ? 49.027 51.486 62.750 1.00 34.48 365 LEU A O 1
ATOM 2821 N N . PRO A 1 366 ? 49.038 49.871 64.321 1.00 27.31 366 PRO A N 1
ATOM 2822 C CA . PRO A 1 366 ? 50.383 50.279 64.758 1.00 27.49 366 PRO A CA 1
ATOM 2823 C C . PRO A 1 366 ? 51.423 50.156 63.643 1.00 19.14 366 PRO A C 1
ATOM 2824 O O . PRO A 1 366 ? 52.320 50.993 63.523 1.00 28.47 366 PRO A O 1
ATOM 2828 N N . LEU A 1 367 ? 51.311 49.105 62.836 1.00 17.20 367 LEU A N 1
ATOM 2829 C CA . LEU A 1 367 ? 52.253 48.904 61.741 1.00 16.69 367 LEU A CA 1
ATOM 2830 C C . LEU A 1 367 ? 51.945 49.957 60.688 1.00 20.80 367 LEU A C 1
ATOM 2831 O O . LEU A 1 367 ? 52.843 50.553 60.089 1.00 26.09 367 LEU A O 1
ATOM 2836 N N . PHE A 1 368 ? 50.653 50.185 60.491 1.00 25.31 368 PHE A N 1
ATOM 2837 C CA . PHE A 1 368 ? 50.149 51.170 59.547 1.00 15.86 368 PHE A CA 1
ATOM 2838 C C . PHE A 1 368 ? 50.789 52.535 59.828 1.00 29.55 368 PHE A C 1
ATOM 2839 O O . PHE A 1 368 ? 51.309 53.187 58.921 1.00 15.63 368 PHE A O 1
ATOM 2847 N N . LEU A 1 369 ? 50.770 52.957 61.090 1.00 16.42 369 LEU A N 1
ATOM 2848 C CA . LEU A 1 369 ? 51.340 54.250 61.455 1.00 17.00 369 LEU A CA 1
ATOM 2849 C C . LEU A 1 369 ? 52.853 54.303 61.295 1.00 32.01 369 LEU A C 1
ATOM 2850 O O . LEU A 1 369 ? 53.406 55.328 60.890 1.00 21.43 369 LEU A O 1
ATOM 2855 N N . ALA A 1 370 ? 53.522 53.202 61.616 1.00 17.51 370 ALA A N 1
ATOM 2856 C CA . ALA A 1 370 ? 54.969 53.156 61.501 1.00 24.05 370 ALA A CA 1
ATOM 2857 C C . ALA A 1 370 ? 55.393 53.410 60.058 1.00 29.76 370 ALA A C 1
ATOM 2858 O O . ALA A 1 370 ? 56.282 54.226 59.796 1.00 30.19 370 ALA A O 1
ATOM 2860 N N . GLN A 1 371 ? 54.750 52.719 59.121 1.00 15.39 371 GLN A N 1
ATOM 2861 C CA . GLN A 1 371 ? 55.096 52.878 57.713 1.00 18.95 371 GLN A CA 1
ATOM 2862 C C . GLN A 1 371 ? 54.725 54.253 57.185 1.00 27.83 371 GLN A C 1
ATOM 2863 O O . GLN A 1 371 ? 55.443 54.831 56.366 1.00 22.47 371 GLN A O 1
ATOM 2869 N N . LEU A 1 372 ? 53.607 54.783 57.667 1.00 23.40 372 LEU A N 1
ATOM 2870 C CA . LEU A 1 372 ? 53.145 56.091 57.231 1.00 25.37 372 LEU A CA 1
ATOM 2871 C C . LEU A 1 372 ? 54.139 57.177 57.632 1.00 37.01 372 LEU A C 1
ATOM 2872 O O . LEU A 1 372 ? 54.204 58.221 56.989 1.00 23.53 372 LEU A O 1
ATOM 2877 N N . LYS A 1 373 ? 54.909 56.917 58.688 1.00 25.46 373 LYS A N 1
ATOM 2878 C CA . LYS A 1 373 ? 55.906 57.862 59.190 1.00 21.80 373 LYS A CA 1
ATOM 2879 C C . LYS A 1 373 ? 57.322 57.599 58.669 1.00 33.55 373 LYS A C 1
ATOM 2880 O O . LYS A 1 373 ? 58.284 58.201 59.154 1.00 28.88 373 LYS A O 1
ATOM 2886 N N . ASP A 1 374 ? 57.460 56.704 57.698 1.00 22.08 374 ASP A N 1
ATOM 2887 C CA . ASP A 1 374 ? 58.780 56.378 57.154 1.00 25.28 374 ASP A CA 1
ATOM 2888 C C . ASP A 1 374 ? 59.444 57.573 56.447 1.00 27.39 374 ASP A C 1
ATOM 2889 O O . ASP A 1 374 ? 58.775 58.528 56.044 1.00 28.97 374 ASP A O 1
ATOM 2894 N N . GLU A 1 375 ? 60.765 57.500 56.296 1.00 33.50 375 GLU A N 1
ATOM 2895 C CA . GLU A 1 375 ? 61.548 58.542 55.631 1.00 32.27 375 GLU A CA 1
ATOM 2896 C C . GLU A 1 375 ? 61.378 58.441 54.119 1.00 35.70 375 GLU A C 1
ATOM 2897 O O . GLU A 1 375 ? 61.421 59.440 53.405 1.00 32.71 375 GLU A O 1
ATOM 2903 N N . CYS A 1 376 ? 61.197 57.222 53.632 1.00 31.98 376 CYS A N 1
ATOM 2904 C CA . CYS A 1 376 ? 61.049 57.001 52.204 1.00 22.67 376 CYS A CA 1
ATOM 2905 C C . CYS A 1 376 ? 59.682 57.440 51.672 1.00 24.52 376 CYS A C 1
ATOM 2906 O O . CYS A 1 376 ? 58.647 56.899 52.059 1.00 22.89 376 CYS A O 1
ATOM 2909 N N . PRO A 1 377 ? 59.666 58.428 50.763 1.00 19.88 377 PRO A N 1
ATOM 2910 C CA . PRO A 1 377 ? 58.415 58.934 50.185 1.00 22.93 377 PRO A CA 1
ATOM 2911 C C . PRO A 1 377 ? 57.587 57.844 49.521 1.00 17.54 377 PRO A C 1
ATOM 2912 O O . PRO A 1 377 ? 56.360 57.871 49.578 1.00 28.21 377 PRO A O 1
ATOM 2916 N N . GLU A 1 378 ? 58.256 56.884 48.891 1.00 21.39 378 GLU A N 1
ATOM 2917 C CA . GLU A 1 378 ? 57.554 55.792 48.216 1.00 13.68 378 GLU A CA 1
ATOM 2918 C C . GLU A 1 378 ? 56.784 54.940 49.234 1.00 24.82 378 GLU A C 1
ATOM 2919 O O . GLU A 1 378 ? 55.647 54.521 48.989 1.00 21.03 378 GLU A O 1
ATOM 2925 N N . VAL A 1 379 ? 57.407 54.683 50.379 1.00 13.54 379 VAL A N 1
ATOM 2926 C CA . VAL A 1 379 ? 56.759 53.885 51.423 1.00 26.03 379 VAL A CA 1
ATOM 2927 C C . VAL A 1 379 ? 55.459 54.525 51.902 1.00 15.86 379 VAL A C 1
ATOM 2928 O O . VAL A 1 379 ? 54.394 53.910 51.834 1.00 19.65 379 VAL A O 1
ATOM 2932 N N . ARG A 1 380 ? 55.535 55.769 52.361 1.00 21.11 380 ARG A N 1
ATOM 2933 C CA . ARG A 1 380 ? 54.335 56.439 52.857 1.00 26.91 380 ARG A CA 1
ATOM 2934 C C . ARG A 1 380 ? 53.273 56.673 51.765 1.00 33.74 380 ARG A C 1
ATOM 2935 O O . ARG A 1 380 ? 52.073 56.601 52.037 1.00 24.11 380 ARG A O 1
ATOM 2943 N N . LEU A 1 381 ? 53.705 56.929 50.531 1.00 13.49 381 LEU A N 1
ATOM 2944 C CA . LEU A 1 381 ? 52.757 57.109 49.437 1.00 14.24 381 LEU A CA 1
ATOM 2945 C C . LEU A 1 381 ? 51.955 55.812 49.211 1.00 23.83 381 LEU A C 1
ATOM 2946 O O . LEU A 1 381 ? 50.749 55.854 48.958 1.00 19.76 381 LEU A O 1
ATOM 2951 N N . ASN A 1 382 ? 52.615 54.657 49.298 1.00 13.22 382 ASN A N 1
ATOM 2952 C CA . ASN A 1 382 ? 51.898 53.391 49.112 1.00 18.07 382 ASN A CA 1
ATOM 2953 C C . ASN A 1 382 ? 50.832 53.171 50.194 1.00 24.93 382 ASN A C 1
ATOM 2954 O O . ASN A 1 382 ? 49.771 52.596 49.932 1.00 31.97 382 ASN A O 1
ATOM 2959 N N . ILE A 1 383 ? 51.117 53.622 51.412 1.00 23.31 383 ILE A N 1
ATOM 2960 C CA . ILE A 1 383 ? 50.158 53.490 52.502 1.00 24.56 383 ILE A CA 1
ATOM 2961 C C . ILE A 1 383 ? 48.961 54.389 52.183 1.00 17.94 383 ILE A C 1
ATOM 2962 O O . ILE A 1 383 ? 47.819 53.939 52.189 1.00 22.97 383 ILE A O 1
ATOM 2967 N N . ILE A 1 384 ? 49.234 55.659 51.891 1.00 19.25 384 ILE A N 1
ATOM 2968 C CA . ILE A 1 384 ? 48.181 56.626 51.566 1.00 7.20 384 ILE A CA 1
ATOM 2969 C C . ILE A 1 384 ? 47.274 56.177 50.420 1.00 18.53 384 ILE A C 1
ATOM 2970 O O . ILE A 1 384 ? 46.056 56.351 50.471 1.00 19.48 384 ILE A O 1
ATOM 2975 N N . SER A 1 385 ? 47.877 55.605 49.384 1.00 19.07 385 SER A N 1
ATOM 2976 C CA . SER A 1 385 ? 47.130 55.156 48.218 1.00 23.59 385 SER A CA 1
ATOM 2977 C C . SER A 1 385 ? 46.252 53.930 48.435 1.00 27.25 385 SER A C 1
ATOM 2978 O O . SER A 1 385 ? 45.559 53.510 47.513 1.00 30.42 385 SER A O 1
ATOM 2981 N N . ASN A 1 386 ? 46.266 53.352 49.633 1.00 19.22 386 ASN A N 1
ATOM 2982 C CA . ASN A 1 386 ? 45.445 52.162 49.881 1.00 20.08 386 ASN A CA 1
ATOM 2983 C C . ASN A 1 386 ? 44.630 52.216 51.171 1.00 25.53 386 ASN A C 1
ATOM 2984 O O . ASN A 1 386 ? 44.603 51.245 51.928 1.00 22.10 386 ASN A O 1
ATOM 2989 N N . LEU A 1 387 ? 43.951 53.336 51.411 1.00 22.32 387 LEU A N 1
ATOM 2990 C CA . LEU A 1 387 ? 43.138 53.492 52.611 1.00 24.62 387 LEU A CA 1
ATOM 2991 C C . LEU A 1 387 ? 41.763 52.818 52.502 1.00 27.12 387 LEU A C 1
ATOM 2992 O O . LEU A 1 387 ? 41.131 52.516 53.516 1.00 26.42 387 LEU A O 1
ATOM 2997 N N . ASP A 1 388 ? 41.307 52.588 51.274 1.00 32.70 388 ASP A N 1
ATOM 2998 C CA . ASP A 1 388 ? 40.003 51.972 51.014 1.00 36.27 388 ASP A CA 1
ATOM 2999 C C . ASP A 1 388 ? 39.685 50.769 51.898 1.00 37.52 388 ASP A C 1
ATOM 3000 O O . ASP A 1 388 ? 38.695 50.763 52.637 1.00 25.17 388 ASP A O 1
ATOM 3005 N N . CYS A 1 389 ? 40.532 49.746 51.791 1.00 26.68 389 CYS A N 1
ATOM 3006 C CA . CYS A 1 389 ? 40.380 48.493 52.520 1.00 27.92 389 CYS A CA 1
ATOM 3007 C C . CYS A 1 389 ? 40.201 48.600 54.010 1.00 25.20 389 CYS A C 1
ATOM 3008 O O . CYS A 1 389 ? 39.387 47.882 54.587 1.00 34.49 389 CYS A O 1
ATOM 3011 N N . VAL A 1 390 ? 40.974 49.477 54.641 1.00 20.75 390 VAL A N 1
ATOM 3012 C CA . VAL A 1 390 ? 40.878 49.651 56.081 1.00 24.78 390 VAL A CA 1
ATOM 3013 C C . VAL A 1 390 ? 39.575 50.362 56.413 1.00 27.98 390 VAL A C 1
ATOM 3014 O O . VAL A 1 390 ? 38.851 49.965 57.325 1.00 28.54 390 VAL A O 1
ATOM 3018 N N . ASN A 1 391 ? 39.294 51.425 55.666 1.00 18.40 391 ASN A N 1
ATOM 3019 C CA . ASN A 1 391 ? 38.094 52.230 55.870 1.00 24.31 391 ASN A CA 1
ATOM 3020 C C . ASN A 1 391 ? 36.837 51.361 55.859 1.00 24.92 391 ASN A C 1
ATOM 3021 O O . ASN A 1 391 ? 35.966 51.527 56.701 1.00 15.81 391 ASN A O 1
ATOM 3026 N N . GLU A 1 392 ? 36.744 50.438 54.906 1.00 26.07 392 GLU A N 1
ATOM 3027 C CA . GLU A 1 392 ? 35.574 49.565 54.814 1.00 31.92 392 GLU A CA 1
ATOM 3028 C C . GLU A 1 392 ? 35.457 48.674 56.041 1.00 31.53 392 GLU A C 1
ATOM 3029 O O . GLU A 1 392 ? 34.356 48.310 56.442 1.00 45.44 392 GLU A O 1
ATOM 3035 N N . VAL A 1 393 ? 36.596 48.325 56.634 1.00 32.81 393 VAL A N 1
ATOM 3036 C CA . VAL A 1 393 ? 36.613 47.433 57.790 1.00 30.97 393 VAL A CA 1
ATOM 3037 C C . VAL A 1 393 ? 36.349 48.106 59.122 1.00 31.76 393 VAL A C 1
ATOM 3038 O O . VAL A 1 393 ? 35.469 47.681 59.868 1.00 33.04 393 VAL A O 1
ATOM 3042 N N . ILE A 1 394 ? 37.128 49.132 59.442 1.00 25.36 394 ILE A N 1
ATOM 3043 C CA . ILE A 1 394 ? 36.925 49.854 60.689 1.00 24.10 394 ILE A CA 1
ATOM 3044 C C . ILE A 1 394 ? 36.164 51.097 60.252 1.00 29.87 394 ILE A C 1
ATOM 3045 O O . ILE A 1 394 ? 36.031 51.346 59.055 1.00 41.95 394 ILE A O 1
ATOM 3050 N N . GLY A 1 395 ? 35.650 51.887 61.177 1.00 18.50 395 GLY A N 1
ATOM 3051 C CA . GLY A 1 395 ? 34.911 53.050 60.702 1.00 45.02 395 GLY A CA 1
ATOM 3052 C C . GLY A 1 395 ? 35.768 54.205 60.206 1.00 39.15 395 GLY A C 1
ATOM 3053 O O . GLY A 1 395 ? 36.986 54.199 60.383 1.00 26.40 395 GLY A O 1
ATOM 3054 N N . ILE A 1 396 ? 35.137 55.189 59.565 1.00 22.29 396 ILE A N 1
ATOM 3055 C CA . ILE A 1 396 ? 35.855 56.370 59.098 1.00 29.06 396 ILE A CA 1
ATOM 3056 C C . ILE A 1 396 ? 36.303 57.144 60.338 1.00 33.72 396 ILE A C 1
ATOM 3057 O O . ILE A 1 396 ? 37.364 57.768 60.341 1.00 34.96 396 ILE A O 1
ATOM 3062 N N . ARG A 1 397 ? 35.500 57.097 61.399 1.00 29.89 397 ARG A N 1
ATOM 3063 C CA . ARG A 1 397 ? 35.866 57.806 62.619 1.00 32.75 397 ARG A CA 1
ATOM 3064 C C . ARG A 1 397 ? 37.055 57.141 63.300 1.00 28.03 397 ARG A C 1
ATOM 3065 O O . ARG A 1 397 ? 37.968 57.819 63.764 1.00 39.24 397 ARG A O 1
ATOM 3073 N N . GLN A 1 398 ? 37.053 55.813 63.357 1.00 31.46 398 GLN A N 1
ATOM 3074 C CA . GLN A 1 398 ? 38.161 55.096 63.976 1.00 21.94 398 GLN A CA 1
ATOM 3075 C C . GLN A 1 398 ? 39.437 55.284 63.168 1.00 25.29 398 GLN A C 1
ATOM 3076 O O . GLN A 1 398 ? 40.519 55.425 63.733 1.00 23.83 398 GLN A O 1
ATOM 3082 N N . LEU A 1 399 ? 39.308 55.287 61.845 1.00 24.98 399 LEU A N 1
ATOM 3083 C CA . LEU A 1 399 ? 40.467 55.456 60.984 1.00 34.32 399 LEU A CA 1
ATOM 3084 C C . LEU A 1 399 ? 41.038 56.865 61.110 1.00 34.93 399 LEU A C 1
ATOM 3085 O O . LEU A 1 399 ? 42.249 57.035 61.250 1.00 33.69 399 LEU A O 1
ATOM 3090 N N . SER A 1 400 ? 40.170 57.874 61.062 1.00 30.27 400 SER A N 1
ATOM 3091 C CA . SER A 1 400 ? 40.623 59.256 61.182 1.00 36.84 400 SER A CA 1
ATOM 3092 C C . SER A 1 400 ? 41.286 59.489 62.534 1.00 32.30 400 SER A C 1
ATOM 3093 O O . SER A 1 400 ? 42.332 60.126 62.616 1.00 38.81 400 SER A O 1
ATOM 3096 N N . GLN A 1 401 ? 40.681 58.963 63.595 1.00 28.26 401 GLN A N 1
ATOM 3097 C CA . GLN A 1 401 ? 41.237 59.143 64.928 1.00 30.14 401 GLN A CA 1
ATOM 3098 C C . GLN A 1 401 ? 42.677 58.661 64.989 1.00 27.03 401 GLN A C 1
ATOM 3099 O O . GLN A 1 401 ? 43.481 59.161 65.777 1.00 24.84 401 GLN A O 1
ATOM 3105 N N . SER A 1 402 ? 43.004 57.693 64.143 1.00 31.15 402 SER A N 1
ATOM 3106 C CA . SER A 1 402 ? 44.353 57.143 64.102 1.00 42.37 402 SER A CA 1
ATOM 3107 C C . SER A 1 402 ? 45.234 57.835 63.057 1.00 38.01 402 SER A C 1
ATOM 3108 O O . SER A 1 402 ? 46.394 58.147 63.312 1.00 37.16 402 SER A O 1
ATOM 3111 N N . LEU A 1 403 ? 44.666 58.086 61.887 1.00 31.62 403 LEU A N 1
ATOM 3112 C CA . LEU A 1 403 ? 45.396 58.703 60.787 1.00 32.09 403 LEU A CA 1
ATOM 3113 C C . LEU A 1 403 ? 45.657 60.208 60.878 1.00 32.07 403 LEU A C 1
ATOM 3114 O O . LEU A 1 403 ? 46.761 60.674 60.588 1.00 38.70 403 LEU A O 1
ATOM 3119 N N . LEU A 1 404 ? 44.642 60.964 61.273 1.00 38.10 404 LEU A N 1
ATOM 3120 C CA . LEU A 1 404 ? 44.745 62.419 61.354 1.00 39.58 404 LEU A CA 1
ATOM 3121 C C . LEU A 1 404 ? 45.965 62.969 62.094 1.00 36.85 404 LEU A C 1
ATOM 3122 O O . LEU A 1 404 ? 46.672 63.833 61.573 1.00 32.49 404 LEU A O 1
ATOM 3127 N N . PRO A 1 405 ? 46.231 62.477 63.314 1.00 31.19 405 PRO A N 1
ATOM 3128 C CA . PRO A 1 405 ? 47.382 62.954 64.090 1.00 30.92 405 PRO A CA 1
ATOM 3129 C C . PRO A 1 405 ? 48.712 62.814 63.353 1.00 29.09 405 PRO A C 1
ATOM 3130 O O . PRO A 1 405 ? 49.585 63.675 63.462 1.00 29.94 405 PRO A O 1
ATOM 3134 N N . ALA A 1 406 ? 48.867 61.728 62.605 1.00 24.64 406 ALA A N 1
ATOM 3135 C CA . ALA A 1 406 ? 50.108 61.508 61.873 1.00 26.57 406 ALA A CA 1
ATOM 3136 C C . ALA A 1 406 ? 50.192 62.474 60.696 1.00 15.50 406 ALA A C 1
ATOM 3137 O O . ALA A 1 406 ? 51.262 62.990 60.377 1.00 37.86 406 ALA A O 1
ATOM 3139 N N . ILE A 1 407 ? 49.061 62.714 60.045 1.00 21.33 407 ILE A N 1
ATOM 3140 C CA . ILE A 1 407 ? 49.032 63.645 58.922 1.00 22.34 407 ILE A CA 1
ATOM 3141 C C . ILE A 1 407 ? 49.383 65.036 59.446 1.00 32.06 407 ILE A C 1
ATOM 3142 O O . ILE A 1 407 ? 50.216 65.733 58.865 1.00 23.07 407 ILE A O 1
ATOM 3147 N N . VAL A 1 408 ? 48.757 65.433 60.550 1.00 24.13 408 VAL A N 1
ATOM 3148 C CA . VAL A 1 408 ? 49.039 66.737 61.147 1.00 30.35 408 VAL A CA 1
ATOM 3149 C C . VAL A 1 408 ? 50.555 66.891 61.265 1.00 37.31 408 VAL A C 1
ATOM 3150 O O . VAL A 1 408 ? 51.160 67.816 60.711 1.00 32.71 408 VAL A O 1
ATOM 3154 N N . GLU A 1 409 ? 51.159 65.952 61.976 1.00 28.51 409 GLU A N 1
ATOM 3155 C CA . GLU A 1 409 ? 52.591 65.962 62.205 1.00 39.16 409 GLU A CA 1
ATOM 3156 C C . GLU A 1 409 ? 53.401 66.099 60.918 1.00 32.24 409 GLU A C 1
ATOM 3157 O O . GLU A 1 409 ? 54.360 66.863 60.868 1.00 31.82 409 GLU A O 1
ATOM 3163 N N . LEU A 1 410 ? 53.016 65.374 59.876 1.00 19.68 410 LEU A N 1
ATOM 3164 C CA . LEU A 1 410 ? 53.746 65.452 58.615 1.00 16.11 410 LEU A CA 1
ATOM 3165 C C . LEU A 1 410 ? 53.479 66.780 57.907 1.00 29.22 410 LEU A C 1
ATOM 3166 O O . LEU A 1 410 ? 54.364 67.337 57.260 1.00 15.24 410 LEU A O 1
ATOM 3171 N N . ALA A 1 411 ? 52.255 67.281 58.031 1.00 22.02 411 ALA A N 1
ATOM 3172 C CA . ALA A 1 411 ? 51.873 68.536 57.388 1.00 27.27 411 ALA A CA 1
ATOM 3173 C C . ALA A 1 411 ? 52.695 69.721 57.873 1.00 39.63 411 ALA A C 1
ATOM 3174 O O . ALA A 1 411 ? 52.777 70.748 57.194 1.00 29.80 411 ALA A O 1
ATOM 3176 N N . GLU A 1 412 ? 53.305 69.589 59.045 1.00 28.66 412 GLU A N 1
ATOM 3177 C CA . GLU A 1 412 ? 54.101 70.685 59.571 1.00 37.47 412 GLU A CA 1
ATOM 3178 C C . GLU A 1 412 ? 55.572 70.322 59.730 1.00 30.20 412 GLU A C 1
ATOM 3179 O O . GLU A 1 412 ? 56.272 70.884 60.564 1.00 29.63 412 GLU A O 1
ATOM 3185 N N . ASP A 1 413 ? 56.035 69.380 58.914 1.00 29.84 413 ASP A N 1
ATOM 3186 C CA . ASP A 1 413 ? 57.433 68.954 58.945 1.00 23.37 413 ASP A CA 1
ATOM 3187 C C . ASP A 1 413 ? 58.340 70.161 58.660 1.00 30.99 413 ASP A C 1
ATOM 3188 O O . ASP A 1 413 ? 57.929 71.116 57.991 1.00 32.97 413 ASP A O 1
ATOM 3193 N N . ALA A 1 414 ? 59.572 70.118 59.158 1.00 33.94 414 ALA A N 1
ATOM 3194 C CA . ALA A 1 414 ? 60.512 71.216 58.948 1.00 35.80 414 ALA A CA 1
ATOM 3195 C C . ALA A 1 414 ? 61.004 71.284 57.505 1.00 26.24 414 ALA A C 1
ATOM 3196 O O . ALA A 1 414 ? 61.412 72.344 57.028 1.00 36.71 414 ALA A O 1
ATOM 3198 N N . LYS A 1 415 ? 60.965 70.154 56.809 1.00 34.55 415 LYS A N 1
ATOM 3199 C CA . LYS A 1 415 ? 61.416 70.095 55.421 1.00 28.71 415 LYS A CA 1
ATOM 3200 C C . LYS A 1 415 ? 60.265 70.400 54.478 1.00 25.10 415 LYS A C 1
ATOM 3201 O O . LYS A 1 415 ? 59.214 69.768 54.572 1.00 36.29 415 LYS A O 1
ATOM 3207 N N . TRP A 1 416 ? 60.444 71.353 53.565 1.00 21.53 416 TRP A N 1
ATOM 3208 C CA . TRP A 1 416 ? 59.356 71.667 52.639 1.00 28.48 416 TRP A CA 1
ATOM 3209 C C . TRP A 1 416 ? 59.075 70.538 51.641 1.00 29.57 416 TRP A C 1
ATOM 3210 O O . TRP A 1 416 ? 57.962 70.434 51.123 1.00 36.43 416 TRP A O 1
ATOM 3221 N N . ARG A 1 417 ? 60.069 69.696 51.365 1.00 14.63 417 ARG A N 1
ATOM 3222 C CA . ARG A 1 417 ? 59.857 68.568 50.445 1.00 29.04 417 ARG A CA 1
ATOM 3223 C C . ARG A 1 417 ? 58.744 67.685 51.025 1.00 28.38 417 ARG A C 1
ATOM 3224 O O . ARG A 1 417 ? 57.902 67.168 50.296 1.00 23.66 417 ARG A O 1
ATOM 3232 N N . VAL A 1 418 ? 58.754 67.516 52.345 1.00 23.86 418 VAL A N 1
ATOM 3233 C CA . VAL A 1 418 ? 57.761 66.691 53.028 1.00 21.03 418 VAL A CA 1
ATOM 3234 C C . VAL A 1 418 ? 56.382 67.356 53.075 1.00 34.97 418 VAL A C 1
ATOM 3235 O O . VAL A 1 418 ? 55.375 66.754 52.678 1.00 30.20 418 VAL A O 1
ATOM 3239 N N . ARG A 1 419 ? 56.334 68.590 53.569 1.00 21.93 419 ARG A N 1
ATOM 3240 C CA . ARG A 1 419 ? 55.068 69.321 53.645 1.00 27.57 419 ARG A CA 1
ATOM 3241 C C . ARG A 1 419 ? 54.394 69.304 52.270 1.00 23.52 419 ARG A C 1
ATOM 3242 O O . ARG A 1 419 ? 53.179 69.131 52.161 1.00 21.76 419 ARG A O 1
ATOM 3250 N N . LEU A 1 420 ? 55.184 69.473 51.215 1.00 9.41 420 LEU A N 1
ATOM 3251 C CA . LEU A 1 420 ? 54.615 69.466 49.869 1.00 6.40 420 LEU A CA 1
ATOM 3252 C C . LEU A 1 420 ? 54.002 68.103 49.529 1.00 28.45 420 LEU A C 1
ATOM 3253 O O . LEU A 1 420 ? 52.913 68.037 48.962 1.00 18.19 420 LEU A O 1
ATOM 3258 N N . ALA A 1 421 ? 54.690 67.017 49.876 1.00 8.91 421 ALA A N 1
ATOM 3259 C CA . ALA A 1 421 ? 54.164 65.686 49.573 1.00 15.94 421 ALA A CA 1
ATOM 3260 C C . ALA A 1 421 ? 52.786 65.482 50.186 1.00 19.78 421 ALA A C 1
ATOM 3261 O O . ALA A 1 421 ? 51.901 64.908 49.552 1.00 16.56 421 ALA A O 1
ATOM 3263 N N . ILE A 1 422 ? 52.601 65.955 51.416 1.00 17.30 422 ILE A N 1
ATOM 3264 C CA . ILE A 1 422 ? 51.317 65.791 52.095 1.00 17.15 422 ILE A CA 1
ATOM 3265 C C . ILE A 1 422 ? 50.190 66.507 51.350 1.00 17.50 422 ILE A C 1
ATOM 3266 O O . ILE A 1 422 ? 49.079 65.998 51.240 1.00 24.36 422 ILE A O 1
ATOM 3271 N N . ILE A 1 423 ? 50.481 67.694 50.841 1.00 24.42 423 ILE A N 1
ATOM 3272 C CA . ILE A 1 423 ? 49.483 68.448 50.103 1.00 14.19 423 ILE A CA 1
ATOM 3273 C C . ILE A 1 423 ? 49.052 67.622 48.909 1.00 14.01 423 ILE A C 1
ATOM 3274 O O . ILE A 1 423 ? 47.891 67.649 48.525 1.00 16.63 423 ILE A O 1
ATOM 3279 N N . GLU A 1 424 ? 49.996 66.888 48.327 1.00 24.72 424 GLU A N 1
ATOM 3280 C CA . GLU A 1 424 ? 49.711 66.044 47.173 1.00 27.03 424 GLU A CA 1
ATOM 3281 C C . GLU A 1 424 ? 48.812 64.854 47.521 1.00 29.86 424 GLU A C 1
ATOM 3282 O O . GLU A 1 424 ? 48.150 64.314 46.647 1.00 28.11 424 GLU A O 1
ATOM 3288 N N . TYR A 1 425 ? 48.786 64.445 48.788 1.00 24.85 425 TYR A N 1
ATOM 3289 C CA . TYR A 1 425 ? 47.940 63.319 49.195 1.00 26.85 425 TYR A CA 1
ATOM 3290 C C . TYR A 1 425 ? 46.463 63.697 49.280 1.00 36.51 425 TYR A C 1
ATOM 3291 O O . TYR A 1 425 ? 45.589 62.834 49.173 1.00 24.54 425 TYR A O 1
ATOM 3300 N N . MET A 1 426 ? 46.189 64.980 49.497 1.00 26.83 426 MET A N 1
ATOM 3301 C CA . MET A 1 426 ? 44.815 65.453 49.648 1.00 36.24 426 MET A CA 1
ATOM 3302 C C . MET A 1 426 ? 43.823 64.903 48.615 1.00 31.41 426 MET A C 1
ATOM 3303 O O . MET A 1 426 ? 42.780 64.357 48.973 1.00 26.46 426 MET A O 1
ATOM 3308 N N . PRO A 1 427 ? 44.127 65.035 47.320 1.00 26.04 427 PRO A N 1
ATOM 3309 C CA . PRO A 1 427 ? 43.162 64.489 46.359 1.00 15.57 427 PRO A CA 1
ATOM 3310 C C . PRO A 1 427 ? 42.963 62.964 46.500 1.00 28.97 427 PRO A C 1
ATOM 3311 O O . PRO A 1 427 ? 41.882 62.439 46.226 1.00 25.20 427 PRO A O 1
ATOM 3315 N N . LEU A 1 428 ? 43.997 62.246 46.927 1.00 16.68 428 LEU A N 1
ATOM 3316 C CA . LEU A 1 428 ? 43.848 60.806 47.116 1.00 15.08 428 LEU A CA 1
ATOM 3317 C C . LEU A 1 428 ? 42.989 60.556 48.360 1.00 29.24 428 LEU A C 1
ATOM 3318 O O . LEU A 1 428 ? 42.195 59.612 48.402 1.00 31.39 428 LEU A O 1
ATOM 3323 N N . LEU A 1 429 ? 43.148 61.408 49.371 1.00 14.18 429 LEU A N 1
ATOM 3324 C CA . LEU A 1 429 ? 42.373 61.291 50.608 1.00 15.92 429 LEU A CA 1
ATOM 3325 C C . LEU A 1 429 ? 40.900 61.616 50.362 1.00 20.44 429 LEU A C 1
ATOM 3326 O O . LEU A 1 429 ? 40.014 60.905 50.833 1.00 25.34 429 LEU A O 1
ATOM 3331 N N . ALA A 1 430 ? 40.641 62.694 49.630 1.00 22.02 430 ALA A N 1
ATOM 3332 C CA . ALA A 1 430 ? 39.268 63.088 49.329 1.00 23.36 430 ALA A CA 1
ATOM 3333 C C . ALA A 1 430 ? 38.612 62.023 48.462 1.00 21.21 430 ALA A C 1
ATOM 3334 O O . ALA A 1 430 ? 37.465 61.634 48.696 1.00 21.85 430 ALA A O 1
ATOM 3336 N N . GLY A 1 431 ? 39.350 61.549 47.463 1.00 16.75 431 GLY A N 1
ATOM 3337 C CA . GLY A 1 431 ? 38.814 60.538 46.568 1.00 8.34 431 GLY A CA 1
ATOM 3338 C C . GLY A 1 431 ? 38.495 59.212 47.244 1.00 29.41 431 GLY A C 1
ATOM 3339 O O . GLY A 1 431 ? 37.540 58.537 46.861 1.00 33.82 431 GLY A O 1
ATOM 3340 N N . GLN A 1 432 ? 39.282 58.837 48.251 1.00 26.12 432 GLN A N 1
ATOM 3341 C CA . GLN A 1 432 ? 39.072 57.571 48.952 1.00 18.64 432 GLN A CA 1
ATOM 3342 C C . GLN A 1 432 ? 38.147 57.640 50.156 1.00 21.25 432 GLN A C 1
ATOM 3343 O O . GLN A 1 432 ? 37.249 56.810 50.294 1.00 18.05 432 GLN A O 1
ATOM 3349 N N . LEU A 1 433 ? 38.375 58.624 51.025 1.00 21.86 433 LEU A N 1
ATOM 3350 C CA . LEU A 1 433 ? 37.607 58.770 52.262 1.00 24.91 433 LEU A CA 1
ATOM 3351 C C . LEU A 1 433 ? 36.433 59.754 52.229 1.00 22.75 433 LEU A C 1
ATOM 3352 O O . LEU A 1 433 ? 35.678 59.852 53.196 1.00 15.86 433 LEU A O 1
ATOM 3357 N N . GLY A 1 434 ? 36.297 60.495 51.136 1.00 10.49 434 GLY A N 1
ATOM 3358 C CA . GLY A 1 434 ? 35.177 61.420 51.002 1.00 16.83 434 GLY A CA 1
ATOM 3359 C C . GLY A 1 434 ? 34.994 62.617 51.922 1.00 22.50 434 GLY A C 1
ATOM 3360 O O . GLY A 1 434 ? 35.815 62.905 52.800 1.00 26.06 434 GLY A O 1
ATOM 3361 N N . VAL A 1 435 ? 33.875 63.312 51.717 1.00 17.45 435 VAL A N 1
ATOM 3362 C CA . VAL A 1 435 ? 33.560 64.518 52.474 1.00 15.50 435 VAL A CA 1
ATOM 3363 C C . VAL A 1 435 ? 33.527 64.367 53.995 1.00 26.67 435 VAL A C 1
ATOM 3364 O O . VAL A 1 435 ? 33.893 65.293 54.724 1.00 30.21 435 VAL A O 1
ATOM 3368 N N . GLU A 1 436 ? 33.104 63.207 54.479 1.00 26.96 436 GLU A N 1
ATOM 3369 C CA . GLU A 1 436 ? 33.033 62.988 55.920 1.00 25.58 436 GLU A CA 1
ATOM 3370 C C . GLU A 1 436 ? 34.403 63.069 56.597 1.00 33.84 436 GLU A C 1
ATOM 3371 O O . GLU A 1 436 ? 34.498 63.290 57.804 1.00 32.95 436 GLU A O 1
ATOM 3377 N N . PHE A 1 437 ? 35.465 62.911 55.816 1.00 30.12 437 PHE A N 1
ATOM 3378 C CA . PHE A 1 437 ? 36.823 62.950 56.355 1.00 20.77 437 PHE A CA 1
ATOM 3379 C C . PHE A 1 437 ? 37.363 64.364 56.583 1.00 30.36 437 PHE A C 1
ATOM 3380 O O . PHE A 1 437 ? 38.181 64.601 57.475 1.00 21.67 437 PHE A O 1
ATOM 3388 N N . PHE A 1 438 ? 36.912 65.309 55.774 1.00 34.28 438 PHE A N 1
ATOM 3389 C CA . PHE A 1 438 ? 37.392 66.667 55.914 1.00 34.24 438 PHE A CA 1
ATOM 3390 C C . PHE A 1 438 ? 36.691 67.433 57.024 1.00 38.45 438 PHE A C 1
ATOM 3391 O O . PHE A 1 438 ? 35.826 68.280 56.788 1.00 31.17 438 PHE A O 1
ATOM 3399 N N . ASP A 1 439 ? 37.090 67.110 58.247 1.00 34.68 439 ASP A N 1
ATOM 3400 C CA . ASP A 1 439 ? 36.544 67.730 59.435 1.00 26.17 439 ASP A CA 1
ATOM 3401 C C . ASP A 1 439 ? 37.322 68.998 59.770 1.00 43.52 439 ASP A C 1
ATOM 3402 O O . ASP A 1 439 ? 38.239 69.394 59.044 1.00 36.75 439 ASP A O 1
ATOM 3407 N N . GLU A 1 440 ? 36.941 69.625 60.878 1.00 34.73 440 GLU A N 1
ATOM 3408 C CA . GLU A 1 440 ? 37.552 70.861 61.349 1.00 42.21 440 GLU A CA 1
ATOM 3409 C C . GLU A 1 440 ? 39.071 70.823 61.302 1.00 43.37 440 GLU A C 1
ATOM 3410 O O . GLU A 1 440 ? 39.710 71.631 60.621 1.00 50.01 440 GLU A O 1
ATOM 3416 N N . LYS A 1 441 ? 39.641 69.881 62.042 1.00 25.86 441 LYS A N 1
ATOM 3417 C CA . LYS A 1 441 ? 41.085 69.733 62.114 1.00 31.39 441 LYS A CA 1
ATOM 3418 C C . LYS A 1 441 ? 41.708 69.656 60.725 1.00 21.85 441 LYS A C 1
ATOM 3419 O O . LYS A 1 441 ? 42.573 70.458 60.378 1.00 30.27 441 LYS A O 1
ATOM 3425 N N . LEU A 1 442 ? 41.262 68.696 59.926 1.00 28.71 442 LEU A N 1
ATOM 3426 C CA . LEU A 1 442 ? 41.803 68.539 58.585 1.00 26.60 442 LEU A CA 1
ATOM 3427 C C . LEU A 1 442 ? 41.717 69.840 57.771 1.00 25.08 442 LEU A C 1
ATOM 3428 O O . LEU A 1 442 ? 42.678 70.222 57.103 1.00 18.81 442 LEU A O 1
ATOM 3433 N N . ASN A 1 443 ? 40.579 70.530 57.838 1.00 25.40 443 ASN A N 1
ATOM 3434 C CA . ASN A 1 443 ? 40.414 71.771 57.085 1.00 21.56 443 ASN A CA 1
ATOM 3435 C C . ASN A 1 443 ? 41.356 72.894 57.530 1.00 31.90 443 ASN A C 1
ATOM 3436 O O . ASN A 1 443 ? 41.835 73.670 56.697 1.00 25.60 443 ASN A O 1
ATOM 3441 N N . SER A 1 444 ? 41.621 72.990 58.832 1.00 27.05 444 SER A N 1
ATOM 3442 C CA . SER A 1 444 ? 42.517 74.034 59.335 1.00 33.01 444 SER A CA 1
ATOM 3443 C C . SER A 1 444 ? 43.904 73.841 58.733 1.00 12.77 444 SER A C 1
ATOM 3444 O O . SER A 1 444 ? 44.578 74.805 58.364 1.00 37.54 444 SER A O 1
ATOM 3447 N N . LEU A 1 445 ? 44.315 72.581 58.633 1.00 30.27 445 LEU A N 1
ATOM 3448 C CA . LEU A 1 445 ? 45.612 72.208 58.067 1.00 22.56 445 LEU A CA 1
ATOM 3449 C C . LEU A 1 445 ? 45.735 72.725 56.631 1.00 25.13 445 LEU A C 1
ATOM 3450 O O . LEU A 1 445 ? 46.725 73.359 56.262 1.00 28.14 445 LEU A O 1
ATOM 3455 N N . CYS A 1 446 ? 44.719 72.439 55.825 1.00 18.75 446 CYS A N 1
ATOM 3456 C CA . CYS A 1 446 ? 44.709 72.861 54.435 1.00 28.57 446 CYS A CA 1
ATOM 3457 C C . CYS A 1 446 ? 44.788 74.377 54.307 1.00 36.20 446 CYS A C 1
ATOM 3458 O O . CYS A 1 446 ? 45.335 74.897 53.333 1.00 23.52 446 CYS A O 1
ATOM 3461 N N . MET A 1 447 ? 44.237 75.086 55.287 1.00 20.49 447 MET A N 1
ATOM 3462 C CA . MET A 1 447 ? 44.253 76.541 55.252 1.00 18.94 447 MET A CA 1
ATOM 3463 C C . MET A 1 447 ? 45.583 77.124 55.715 1.00 25.46 447 MET A C 1
ATOM 3464 O O . MET A 1 447 ? 46.068 78.085 55.124 1.00 23.76 447 MET A O 1
ATOM 3469 N N . ALA A 1 448 ? 46.171 76.541 56.761 1.00 14.31 448 ALA A N 1
ATOM 3470 C CA . ALA A 1 448 ? 47.436 77.048 57.308 1.00 20.25 448 ALA A CA 1
ATOM 3471 C C . ALA A 1 448 ? 48.578 77.102 56.297 1.00 25.88 448 ALA A C 1
ATOM 3472 O O . ALA A 1 448 ? 49.425 77.992 56.362 1.00 29.25 448 ALA A O 1
ATOM 3474 N N . TRP A 1 449 ? 48.614 76.154 55.367 1.00 20.12 449 TRP A N 1
ATOM 3475 C CA . TRP A 1 449 ? 49.674 76.147 54.361 1.00 14.10 449 TRP A CA 1
ATOM 3476 C C . TRP A 1 449 ? 49.735 77.434 53.541 1.00 9.48 449 TRP A C 1
ATOM 3477 O O . TRP A 1 449 ? 50.801 77.805 53.067 1.00 15.48 449 TRP A O 1
ATOM 3488 N N . LEU A 1 450 ? 48.593 78.102 53.361 1.00 16.45 450 LEU A N 1
ATOM 3489 C CA . LEU A 1 450 ? 48.534 79.333 52.564 1.00 15.76 450 LEU A CA 1
ATOM 3490 C C . LEU A 1 450 ? 49.448 80.440 53.088 1.00 17.02 450 LEU A C 1
ATOM 3491 O O . LEU A 1 450 ? 49.751 81.401 52.389 1.00 14.65 450 LEU A O 1
ATOM 3496 N N . VAL A 1 451 ? 49.900 80.295 54.322 1.00 8.95 451 VAL A N 1
ATOM 3497 C CA . VAL A 1 451 ? 50.771 81.294 54.890 1.00 14.70 451 VAL A CA 1
ATOM 3498 C C . VAL A 1 451 ? 52.217 80.784 55.005 1.00 35.34 451 VAL A C 1
ATOM 3499 O O . VAL A 1 451 ? 53.058 81.421 55.636 1.00 28.70 451 VAL A O 1
ATOM 3503 N N . ASP A 1 452 ? 52.504 79.645 54.368 1.00 21.16 452 ASP A N 1
ATOM 3504 C CA . ASP A 1 452 ? 53.848 79.058 54.393 1.00 18.14 452 ASP A CA 1
ATOM 3505 C C . ASP A 1 452 ? 54.806 80.010 53.673 1.00 21.92 452 ASP A C 1
ATOM 3506 O O . ASP A 1 452 ? 54.398 80.717 52.751 1.00 20.59 452 ASP A O 1
ATOM 3511 N N . HIS A 1 453 ? 56.075 80.039 54.076 1.00 17.67 453 HIS A N 1
ATOM 3512 C CA . HIS A 1 453 ? 57.019 80.948 53.422 1.00 26.92 453 HIS A CA 1
ATOM 3513 C C . HIS A 1 453 ? 57.578 80.425 52.101 1.00 31.49 453 HIS A C 1
ATOM 3514 O O . HIS A 1 453 ? 58.161 81.180 51.329 1.00 32.06 453 HIS A O 1
ATOM 3521 N N . VAL A 1 454 ? 57.396 79.138 51.828 1.00 24.04 454 VAL A N 1
ATOM 3522 C CA . VAL A 1 454 ? 57.896 78.578 50.578 1.00 19.10 454 VAL A CA 1
ATOM 3523 C C . VAL A 1 454 ? 56.806 78.698 49.517 1.00 21.03 454 VAL A C 1
ATOM 3524 O O . VAL A 1 454 ? 55.691 78.211 49.699 1.00 34.13 454 VAL A O 1
ATOM 3528 N N . TYR A 1 455 ? 57.138 79.347 48.408 1.00 24.39 455 TYR A N 1
ATOM 3529 C CA . TYR A 1 455 ? 56.192 79.566 47.317 1.00 27.17 455 TYR A CA 1
ATOM 3530 C C . TYR A 1 455 ? 55.501 78.296 46.805 1.00 23.96 455 TYR A C 1
ATOM 3531 O O . TYR A 1 455 ? 54.283 78.284 46.606 1.00 23.63 455 TYR A O 1
ATOM 3540 N N . ALA A 1 456 ? 56.273 77.237 46.584 1.00 16.34 456 ALA A N 1
ATOM 3541 C CA . ALA A 1 456 ? 55.719 75.980 46.075 1.00 21.83 456 ALA A CA 1
ATOM 3542 C C . ALA A 1 456 ? 54.609 75.436 46.966 1.00 25.92 456 ALA A C 1
ATOM 3543 O O . ALA A 1 456 ? 53.647 74.834 46.482 1.00 19.20 456 ALA A O 1
ATOM 3545 N N . ILE A 1 457 ? 54.740 75.644 48.269 1.00 16.27 457 ILE A N 1
ATOM 3546 C CA . ILE A 1 457 ? 53.729 75.162 49.192 1.00 18.86 457 ILE A CA 1
ATOM 3547 C C . ILE A 1 457 ? 52.440 75.996 49.126 1.00 25.68 457 ILE A C 1
ATOM 3548 O O . ILE A 1 457 ? 51.336 75.445 49.112 1.00 20.00 457 ILE A O 1
ATOM 3553 N N . ARG A 1 458 ? 52.572 77.316 49.069 1.00 24.26 458 ARG A N 1
ATOM 3554 C CA . ARG A 1 458 ? 51.398 78.175 48.981 1.00 15.38 458 ARG A CA 1
ATOM 3555 C C . ARG A 1 458 ? 50.678 77.902 47.661 1.00 24.93 458 ARG A C 1
ATOM 3556 O O . ARG A 1 458 ? 49.455 77.798 47.623 1.00 24.21 458 ARG A O 1
ATOM 3564 N N . GLU A 1 459 ? 51.444 77.773 46.582 1.00 11.63 459 GLU A N 1
ATOM 3565 C CA . GLU A 1 459 ? 50.871 77.502 45.270 1.00 18.13 459 GLU A CA 1
ATOM 3566 C C . GLU A 1 459 ? 50.109 76.169 45.267 1.00 23.15 459 GLU A C 1
ATOM 3567 O O . GLU A 1 459 ? 49.032 76.064 44.680 1.00 21.46 459 GLU A O 1
ATOM 3573 N N . ALA A 1 460 ? 50.668 75.152 45.919 1.00 17.37 460 ALA A N 1
ATOM 3574 C CA . ALA A 1 460 ? 50.017 73.838 45.972 1.00 19.44 460 ALA A CA 1
ATOM 3575 C C . ALA A 1 460 ? 48.765 73.860 46.844 1.00 21.91 460 ALA A C 1
ATOM 3576 O O . ALA A 1 460 ? 47.746 73.263 46.492 1.00 27.41 460 ALA A O 1
ATOM 3578 N N . ALA A 1 461 ? 48.845 74.537 47.987 1.00 16.52 461 ALA A N 1
ATOM 3579 C CA . ALA A 1 461 ? 47.700 74.634 48.887 1.00 21.01 461 ALA A CA 1
ATOM 3580 C C . ALA A 1 461 ? 46.544 75.321 48.147 1.00 24.57 461 ALA A C 1
ATOM 3581 O O . ALA A 1 461 ? 45.390 74.884 48.214 1.00 20.68 461 ALA A O 1
ATOM 3583 N N . THR A 1 462 ? 46.868 76.386 47.422 1.00 27.16 462 THR A N 1
ATOM 3584 C CA . THR A 1 462 ? 45.867 77.119 46.662 1.00 21.08 462 THR A CA 1
ATOM 3585 C C . THR A 1 462 ? 45.126 76.202 45.694 1.00 16.54 462 THR A C 1
ATOM 3586 O O . THR A 1 462 ? 43.897 76.172 45.682 1.00 26.71 462 THR A O 1
ATOM 3590 N N . SER A 1 463 ? 45.862 75.451 44.884 1.00 13.35 463 SER A N 1
ATOM 3591 C CA . SER A 1 463 ? 45.223 74.532 43.941 1.00 21.90 463 SER A CA 1
ATOM 3592 C C . SER A 1 463 ? 44.329 73.542 44.702 1.00 27.26 463 SER A C 1
ATOM 3593 O O . SER A 1 463 ? 43.169 73.337 44.358 1.00 22.33 463 SER A O 1
ATOM 3596 N N . ASN A 1 464 ? 44.882 72.938 45.745 1.00 19.69 464 ASN A N 1
ATOM 3597 C CA . ASN A 1 464 ? 44.152 71.975 46.557 1.00 14.96 464 ASN A CA 1
ATOM 3598 C C . ASN A 1 464 ? 42.819 72.527 47.070 1.00 19.30 464 ASN A C 1
ATOM 3599 O O . ASN A 1 464 ? 41.787 71.871 46.955 1.00 18.82 464 ASN A O 1
ATOM 3604 N N . LEU A 1 465 ? 42.831 73.735 47.626 1.00 14.69 465 LEU A N 1
ATOM 3605 C CA . LEU A 1 465 ? 41.598 74.315 48.156 1.00 19.56 465 LEU A CA 1
ATOM 3606 C C . LEU A 1 465 ? 40.540 74.464 47.065 1.00 30.17 465 LEU A C 1
ATOM 3607 O O . LEU A 1 465 ? 39.370 74.131 47.274 1.00 17.66 465 LEU A O 1
ATOM 3612 N N . LYS A 1 466 ? 40.954 74.956 45.901 1.00 17.54 466 LYS A N 1
ATOM 3613 C CA . LYS A 1 466 ? 40.034 75.114 44.783 1.00 29.57 466 LYS A CA 1
ATOM 3614 C C . LYS A 1 466 ? 39.491 73.759 44.325 1.00 15.52 466 LYS A C 1
ATOM 3615 O O . LYS A 1 466 ? 38.287 73.613 44.129 1.00 32.96 466 LYS A O 1
ATOM 3621 N N . LYS A 1 467 ? 40.364 72.770 44.155 1.00 24.01 467 LYS A N 1
ATOM 3622 C CA . LYS A 1 467 ? 39.917 71.438 43.727 1.00 21.44 467 LYS A CA 1
ATOM 3623 C C . LYS A 1 467 ? 38.887 70.892 44.711 1.00 26.93 467 LYS A C 1
ATOM 3624 O O . LYS A 1 467 ? 37.862 70.336 44.314 1.00 28.29 467 LYS A O 1
ATOM 3630 N N . LEU A 1 468 ? 39.170 71.066 45.999 1.00 20.09 468 LEU A N 1
ATOM 3631 C CA . LEU A 1 468 ? 38.286 70.599 47.064 1.00 18.96 468 LEU A CA 1
ATOM 3632 C C . LEU A 1 468 ? 36.886 71.189 46.927 1.00 25.20 468 LEU A C 1
ATOM 3633 O O . LEU A 1 468 ? 35.888 70.476 47.016 1.00 31.02 468 LEU A O 1
ATOM 3638 N N . VAL A 1 469 ? 36.819 72.498 46.718 1.00 24.57 469 VAL A N 1
ATOM 3639 C CA . VAL A 1 469 ? 35.538 73.180 46.571 1.00 19.72 469 VAL A CA 1
ATOM 3640 C C . VAL A 1 469 ? 34.850 72.695 45.296 1.00 29.26 469 VAL A C 1
ATOM 3641 O O . VAL A 1 469 ? 33.637 72.469 45.274 1.00 28.34 469 VAL A O 1
ATOM 3645 N N . GLU A 1 470 ? 35.633 72.510 44.240 1.00 15.95 470 GLU A N 1
ATOM 3646 C CA . GLU A 1 470 ? 35.083 72.053 42.969 1.00 21.73 470 GLU A CA 1
ATOM 3647 C C . GLU A 1 470 ? 34.508 70.643 43.038 1.00 31.36 470 GLU A C 1
ATOM 3648 O O . GLU A 1 470 ? 33.638 70.289 42.242 1.00 33.86 470 GLU A O 1
ATOM 3654 N N . LYS A 1 471 ? 34.985 69.845 43.992 1.00 25.61 471 LYS A N 1
ATOM 3655 C CA . LYS A 1 471 ? 34.502 68.478 44.161 1.00 21.70 471 LYS A CA 1
ATOM 3656 C C . LYS A 1 471 ? 33.289 68.406 45.094 1.00 29.26 471 LYS A C 1
ATOM 3657 O O . LYS A 1 471 ? 32.245 67.861 44.732 1.00 23.31 471 LYS A O 1
ATOM 3663 N N . PHE A 1 472 ? 33.439 68.956 46.294 1.00 12.36 472 PHE A N 1
ATOM 3664 C CA . PHE A 1 472 ? 32.382 68.947 47.298 1.00 30.93 472 PHE A CA 1
ATOM 3665 C C . PHE A 1 472 ? 31.307 70.030 47.120 1.00 27.11 472 PHE A C 1
ATOM 3666 O O . PHE A 1 472 ? 30.219 69.913 47.682 1.00 32.25 472 PHE A O 1
ATOM 3674 N N . GLY A 1 473 ? 31.608 71.073 46.346 1.00 25.76 473 GLY A N 1
ATOM 3675 C CA . GLY A 1 473 ? 30.632 72.132 46.102 1.00 10.02 473 GLY A CA 1
ATOM 3676 C C . GLY A 1 473 ? 30.715 73.390 46.962 1.00 23.80 473 GLY A C 1
ATOM 3677 O O . GLY A 1 473 ? 31.165 73.358 48.114 1.00 27.19 473 GLY A O 1
ATOM 3678 N N . LYS A 1 474 ? 30.247 74.509 46.417 1.00 23.49 474 LYS A N 1
ATOM 3679 C CA . LYS A 1 474 ? 30.302 75.764 47.155 1.00 29.66 474 LYS A CA 1
ATOM 3680 C C . LYS A 1 474 ? 29.477 75.777 48.437 1.00 30.72 474 LYS A C 1
ATOM 3681 O O . LYS A 1 474 ? 29.806 76.501 49.382 1.00 39.47 474 LYS A O 1
ATOM 3687 N N . GLU A 1 475 ? 28.415 74.981 48.498 1.00 30.28 475 GLU A N 1
ATOM 3688 C CA . GLU A 1 475 ? 27.626 74.941 49.727 1.00 30.90 475 GLU A CA 1
ATOM 3689 C C . GLU A 1 475 ? 28.440 74.322 50.860 1.00 39.62 475 GLU A C 1
ATOM 3690 O O . GLU A 1 475 ? 28.352 74.758 52.009 1.00 41.60 475 GLU A O 1
ATOM 3696 N N . TRP A 1 476 ? 29.240 73.311 50.529 1.00 39.67 476 TRP A N 1
ATOM 3697 C CA . TRP A 1 476 ? 30.096 72.655 51.514 1.00 28.79 476 TRP A CA 1
ATOM 3698 C C . TRP A 1 476 ? 31.110 73.677 52.012 1.00 19.20 476 TRP A C 1
ATOM 3699 O O . TRP A 1 476 ? 31.473 73.701 53.192 1.00 22.98 476 TRP A O 1
ATOM 3710 N N . ALA A 1 477 ? 31.569 74.525 51.098 1.00 23.58 477 ALA A N 1
ATOM 3711 C CA . ALA A 1 477 ? 32.533 75.564 51.447 1.00 29.11 477 ALA A CA 1
ATOM 3712 C C . ALA A 1 477 ? 31.890 76.554 52.424 1.00 36.93 477 ALA A C 1
ATOM 3713 O O . ALA A 1 477 ? 32.463 76.902 53.465 1.00 27.45 477 ALA A O 1
ATOM 3715 N N . HIS A 1 478 ? 30.689 76.998 52.069 1.00 31.77 478 HIS A N 1
ATOM 3716 C CA . HIS A 1 478 ? 29.931 77.953 52.869 1.00 27.51 478 HIS A CA 1
ATOM 3717 C C . HIS A 1 478 ? 29.630 77.429 54.270 1.00 28.46 478 HIS A C 1
ATOM 3718 O O . HIS A 1 478 ? 29.732 78.162 55.256 1.00 37.87 478 HIS A O 1
ATOM 3725 N N . ALA A 1 479 ? 29.285 76.149 54.356 1.00 40.08 479 ALA A N 1
ATOM 3726 C CA . ALA A 1 479 ? 28.946 75.533 55.633 1.00 29.23 479 ALA A CA 1
ATOM 3727 C C . ALA A 1 479 ? 30.130 75.024 56.448 1.00 37.50 479 ALA A C 1
ATOM 3728 O O . ALA A 1 479 ? 30.118 75.114 57.676 1.00 34.55 479 ALA A O 1
ATOM 3730 N N . THR A 1 480 ? 31.157 74.507 55.776 1.00 32.37 480 THR A N 1
ATOM 3731 C CA . THR A 1 480 ? 32.307 73.938 56.479 1.00 42.82 480 THR A CA 1
ATOM 3732 C C . THR A 1 480 ? 33.608 74.748 56.567 1.00 43.63 480 THR A C 1
ATOM 3733 O O . THR A 1 480 ? 34.383 74.577 57.510 1.00 28.06 480 THR A O 1
ATOM 3737 N N . ILE A 1 481 ? 33.862 75.621 55.599 1.00 28.22 481 ILE A N 1
ATOM 3738 C CA . ILE A 1 481 ? 35.110 76.380 55.613 1.00 25.94 481 ILE A CA 1
ATOM 3739 C C . ILE A 1 481 ? 35.028 77.838 56.047 1.00 33.47 481 ILE A C 1
ATOM 3740 O O . ILE A 1 481 ? 35.756 78.270 56.943 1.00 25.94 481 ILE A O 1
ATOM 3745 N N . ILE A 1 482 ? 34.153 78.597 55.398 1.00 26.38 482 ILE A N 1
ATOM 3746 C CA . ILE A 1 482 ? 33.998 80.007 55.705 1.00 32.33 482 ILE A CA 1
ATOM 3747 C C . ILE A 1 482 ? 33.820 80.311 57.193 1.00 26.96 482 ILE A C 1
ATOM 3748 O O . ILE A 1 482 ? 34.455 81.224 57.724 1.00 35.52 482 ILE A O 1
ATOM 3753 N N . PRO A 1 483 ? 32.969 79.548 57.890 1.00 37.16 483 PRO A N 1
ATOM 3754 C CA . PRO A 1 483 ? 32.787 79.825 59.319 1.00 40.43 483 PRO A CA 1
ATOM 3755 C C . PRO A 1 483 ? 34.118 79.917 60.067 1.00 37.28 483 PRO A C 1
ATOM 3756 O O . PRO A 1 483 ? 34.356 80.860 60.823 1.00 39.16 483 PRO A O 1
ATOM 3760 N N . LYS A 1 484 ? 34.990 78.942 59.837 1.00 39.02 484 LYS A N 1
ATOM 3761 C CA . LYS A 1 484 ? 36.302 78.913 60.483 1.00 32.10 484 LYS A CA 1
ATOM 3762 C C . LYS A 1 484 ? 37.142 80.101 60.025 1.00 30.36 484 LYS A C 1
ATOM 3763 O O . LYS A 1 484 ? 37.786 80.764 60.833 1.00 33.97 484 LYS A O 1
ATOM 3769 N N . VAL A 1 485 ? 37.138 80.349 58.716 1.00 28.71 485 VAL A N 1
ATOM 3770 C CA . VAL A 1 485 ? 37.886 81.458 58.130 1.00 28.29 485 VAL A CA 1
ATOM 3771 C C . VAL A 1 485 ? 37.540 82.759 58.843 1.00 26.65 485 VAL A C 1
ATOM 3772 O O . VAL A 1 485 ? 38.422 83.531 59.223 1.00 25.65 485 VAL A O 1
ATOM 3776 N N . LEU A 1 486 ? 36.251 82.997 59.034 1.00 20.71 486 LEU A N 1
ATOM 3777 C CA . LEU A 1 486 ? 35.819 84.210 59.712 1.00 36.73 486 LEU A CA 1
ATOM 3778 C C . LEU A 1 486 ? 36.253 84.243 61.185 1.00 39.16 486 LEU A C 1
ATOM 3779 O O . LEU A 1 486 ? 36.669 85.287 61.690 1.00 37.18 486 LEU A O 1
ATOM 3784 N N . ALA A 1 487 ? 36.169 83.104 61.868 1.00 39.90 487 ALA A N 1
ATOM 3785 C CA . ALA A 1 487 ? 36.546 83.033 63.282 1.00 35.19 487 ALA A CA 1
ATOM 3786 C C . ALA A 1 487 ? 37.982 83.485 63.559 1.00 48.27 487 ALA A C 1
ATOM 3787 O O . ALA A 1 487 ? 38.263 84.077 64.601 1.00 51.54 487 ALA A O 1
ATOM 3789 N N . MET A 1 488 ? 38.888 83.208 62.626 1.00 50.98 488 MET A N 1
ATOM 3790 C CA . MET A 1 488 ? 40.288 83.585 62.790 1.00 26.88 488 MET A CA 1
ATOM 3791 C C . MET A 1 488 ? 40.550 85.073 62.659 1.00 35.83 488 MET A C 1
ATOM 3792 O O . MET A 1 488 ? 41.620 85.548 63.050 1.00 38.50 488 MET A O 1
ATOM 3797 N N . SER A 1 489 ? 39.604 85.817 62.095 1.00 35.12 489 SER A N 1
ATOM 3798 C CA . SER A 1 489 ? 39.818 87.254 61.956 1.00 31.68 489 SER A CA 1
ATOM 3799 C C . SER A 1 489 ? 39.954 87.846 63.354 1.00 37.05 489 SER A C 1
ATOM 3800 O O . SER A 1 489 ? 40.564 88.899 63.537 1.00 56.08 489 SER A O 1
ATOM 3803 N N . GLY A 1 490 ? 39.387 87.149 64.338 1.00 43.14 490 GLY A N 1
ATOM 3804 C CA . GLY A 1 490 ? 39.476 87.591 65.718 1.00 48.58 490 GLY A CA 1
ATOM 3805 C C . GLY A 1 490 ? 40.872 87.332 66.273 1.00 65.65 490 GLY A C 1
ATOM 3806 O O . GLY A 1 490 ? 41.566 88.265 66.691 1.00 59.29 490 GLY A O 1
ATOM 3807 N N . ASP A 1 491 ? 41.280 86.062 66.261 1.00 45.85 491 ASP A N 1
ATOM 3808 C CA . ASP A 1 491 ? 42.592 85.633 66.753 1.00 40.52 491 ASP A CA 1
ATOM 3809 C C . ASP A 1 491 ? 43.654 86.714 66.849 1.00 18.33 491 ASP A C 1
ATOM 3810 O O . ASP A 1 491 ? 43.811 87.526 65.940 1.00 39.68 491 ASP A O 1
ATOM 3815 N N . PRO A 1 492 ? 44.390 86.743 67.973 1.00 42.94 492 PRO A N 1
ATOM 3816 C CA . PRO A 1 492 ? 45.460 87.712 68.220 1.00 33.76 492 PRO A CA 1
ATOM 3817 C C . PRO A 1 492 ? 46.741 87.359 67.463 1.00 36.55 492 PRO A C 1
ATOM 3818 O O . PRO A 1 492 ? 47.632 88.189 67.312 1.00 33.42 492 PRO A O 1
ATOM 3822 N N . ASN A 1 493 ? 46.845 86.115 67.009 1.00 33.47 493 ASN A N 1
ATOM 3823 C CA . ASN A 1 493 ? 48.017 85.696 66.247 1.00 20.77 493 ASN A CA 1
ATOM 3824 C C . ASN A 1 493 ? 47.812 86.335 64.880 1.00 28.82 493 ASN A C 1
ATOM 3825 O O . ASN A 1 493 ? 46.791 86.092 64.232 1.00 26.40 493 ASN A O 1
ATOM 3830 N N . TYR A 1 494 ? 48.762 87.149 64.429 1.00 21.62 494 TYR A N 1
ATOM 3831 C CA . TYR A 1 494 ? 48.575 87.819 63.147 1.00 39.86 494 TYR A CA 1
ATOM 3832 C C . TYR A 1 494 ? 48.651 86.886 61.927 1.00 38.62 494 TYR A C 1
ATOM 3833 O O . TYR A 1 494 ? 47.947 87.107 60.934 1.00 20.83 494 TYR A O 1
ATOM 3842 N N . LEU A 1 495 ? 49.480 85.845 61.989 1.00 22.09 495 LEU A N 1
ATOM 3843 C CA . LEU A 1 495 ? 49.551 84.897 60.873 1.00 16.83 495 LEU A CA 1
ATOM 3844 C C . LEU A 1 495 ? 48.162 84.270 60.672 1.00 14.16 495 LEU A C 1
ATOM 3845 O O . LEU A 1 495 ? 47.765 83.933 59.552 1.00 22.77 495 LEU A O 1
ATOM 3850 N N . HIS A 1 496 ? 47.417 84.123 61.764 1.00 12.11 496 HIS A N 1
ATOM 3851 C CA . HIS A 1 496 ? 46.083 83.548 61.680 1.00 29.22 496 HIS A CA 1
ATOM 3852 C C . HIS A 1 496 ? 45.163 84.504 60.946 1.00 26.39 496 HIS A C 1
ATOM 3853 O O . HIS A 1 496 ? 44.396 84.112 60.066 1.00 24.75 496 HIS A O 1
ATOM 3860 N N . ARG A 1 497 ? 45.238 85.771 61.316 1.00 17.05 497 ARG A N 1
ATOM 3861 C CA . ARG A 1 497 ? 44.397 86.768 60.683 1.00 28.00 497 ARG A CA 1
ATOM 3862 C C . ARG A 1 497 ? 44.785 86.890 59.204 1.00 21.91 497 ARG A C 1
ATOM 3863 O O . ARG A 1 497 ? 43.935 87.121 58.343 1.00 26.47 497 ARG A O 1
ATOM 3871 N N . MET A 1 498 ? 46.066 86.689 58.912 1.00 26.46 498 MET A N 1
ATOM 3872 C CA . MET A 1 498 ? 46.566 86.743 57.540 1.00 22.66 498 MET A CA 1
ATOM 3873 C C . MET A 1 498 ? 45.973 85.562 56.754 1.00 30.97 498 MET A C 1
ATOM 3874 O O . MET A 1 498 ? 45.708 85.662 55.550 1.00 18.17 498 MET A O 1
ATOM 3879 N N . THR A 1 499 ? 45.782 84.441 57.443 1.00 8.16 499 THR A N 1
ATOM 3880 C CA . THR A 1 499 ? 45.234 83.242 56.816 1.00 12.51 499 THR A CA 1
ATOM 3881 C C . THR A 1 499 ? 43.817 83.505 56.347 1.00 25.24 499 THR A C 1
ATOM 3882 O O . THR A 1 499 ? 43.378 82.983 55.319 1.00 20.74 499 THR A O 1
ATOM 3886 N N . THR A 1 500 ? 43.102 84.329 57.101 1.00 14.11 500 THR A N 1
ATOM 3887 C CA . THR A 1 500 ? 41.739 84.679 56.739 1.00 15.51 500 THR A CA 1
ATOM 3888 C C . THR A 1 500 ? 41.740 85.350 55.360 1.00 9.72 500 THR A C 1
ATOM 3889 O O . THR A 1 500 ? 40.948 85.007 54.490 1.00 19.52 500 THR A O 1
ATOM 3893 N N . LEU A 1 501 ? 42.646 86.304 55.176 1.00 16.56 501 LEU A N 1
ATOM 3894 C CA . LEU A 1 501 ? 42.765 87.049 53.928 1.00 17.20 501 LEU A CA 1
ATOM 3895 C C . LEU A 1 501 ? 43.158 86.175 52.732 1.00 25.45 501 LEU A C 1
ATOM 3896 O O . LEU A 1 501 ? 42.554 86.258 51.661 1.00 20.21 501 LEU A O 1
ATOM 3901 N N . PHE A 1 502 ? 44.173 85.338 52.911 1.00 14.00 502 PHE A N 1
ATOM 3902 C CA . PHE A 1 502 ? 44.619 84.473 51.828 1.00 14.17 502 PHE A CA 1
ATOM 3903 C C . PHE A 1 502 ? 43.549 83.467 51.426 1.00 12.80 502 PHE A C 1
ATOM 3904 O O . PHE A 1 502 ? 43.360 83.211 50.240 1.00 15.49 502 PHE A O 1
ATOM 3912 N N . CYS A 1 503 ? 42.838 82.913 52.409 1.00 12.25 503 CYS A N 1
ATOM 3913 C CA . CYS A 1 503 ? 41.771 81.961 52.127 1.00 17.35 503 CYS A CA 1
ATOM 3914 C C . CYS A 1 503 ? 40.694 82.633 51.290 1.00 16.83 503 CYS A C 1
ATOM 3915 O O . CYS A 1 503 ? 40.269 82.109 50.252 1.00 22.41 503 CYS A O 1
ATOM 3918 N N . ILE A 1 504 ? 40.262 83.803 51.734 1.00 16.99 504 ILE A N 1
ATOM 3919 C CA . ILE A 1 504 ? 39.238 84.548 51.011 1.00 24.11 504 ILE A CA 1
ATOM 3920 C C . ILE A 1 504 ? 39.669 84.817 49.561 1.00 21.15 504 ILE A C 1
ATOM 3921 O O . ILE A 1 504 ? 38.865 84.720 48.640 1.00 16.75 504 ILE A O 1
ATOM 3926 N N . ASN A 1 505 ? 40.942 85.145 49.362 1.00 17.91 505 ASN A N 1
ATOM 3927 C CA . ASN A 1 505 ? 41.462 85.405 48.024 1.00 12.21 505 ASN A CA 1
ATOM 3928 C C . ASN A 1 505 ? 41.214 84.205 47.104 1.00 19.79 505 ASN A C 1
ATOM 3929 O O . ASN A 1 505 ? 40.923 84.368 45.921 1.00 22.23 505 ASN A O 1
ATOM 3934 N N . VAL A 1 506 ? 41.347 82.998 47.645 1.00 12.26 506 VAL A N 1
ATOM 3935 C CA . VAL A 1 506 ? 41.156 81.788 46.849 1.00 7.00 506 VAL A CA 1
ATOM 3936 C C . VAL A 1 506 ? 39.688 81.382 46.691 1.00 21.51 506 VAL A C 1
ATOM 3937 O O . VAL A 1 506 ? 39.248 81.069 45.585 1.00 22.19 506 VAL A O 1
ATOM 3941 N N . LEU A 1 507 ? 38.939 81.385 47.790 1.00 23.90 507 LEU A N 1
ATOM 3942 C CA . LEU A 1 507 ? 37.529 80.998 47.760 1.00 31.13 507 LEU A CA 1
ATOM 3943 C C . LEU A 1 507 ? 36.678 81.907 46.879 1.00 33.88 507 LEU A C 1
ATOM 3944 O O . LEU A 1 507 ? 35.678 81.468 46.309 1.00 27.84 507 LEU A O 1
ATOM 3949 N N . SER A 1 508 ? 37.074 83.170 46.763 1.00 19.51 508 SER A N 1
ATOM 3950 C CA . SER A 1 508 ? 36.323 84.119 45.944 1.00 31.16 508 SER A CA 1
ATOM 3951 C C . SER A 1 508 ? 36.261 83.641 44.492 1.00 31.95 508 SER A C 1
ATOM 3952 O O . SER A 1 508 ? 35.284 83.882 43.792 1.00 38.61 508 SER A O 1
ATOM 3955 N N . GLU A 1 509 ? 37.315 82.965 44.049 1.00 31.89 509 GLU A N 1
ATOM 3956 C CA . GLU A 1 509 ? 37.390 82.443 42.687 1.00 28.56 509 GLU A CA 1
ATOM 3957 C C . GLU A 1 509 ? 36.434 81.284 42.422 1.00 33.74 509 GLU A C 1
ATOM 3958 O O . GLU A 1 509 ? 36.104 81.010 41.277 1.00 26.54 509 GLU A O 1
ATOM 3964 N N . VAL A 1 510 ? 36.001 80.589 43.465 1.00 26.14 510 VAL A N 1
ATOM 3965 C CA . VAL A 1 510 ? 35.133 79.437 43.250 1.00 33.37 510 VAL A CA 1
ATOM 3966 C C . VAL A 1 510 ? 33.802 79.401 43.981 1.00 30.11 510 VAL A C 1
ATOM 3967 O O . VAL A 1 510 ? 32.965 78.550 43.687 1.00 39.69 510 VAL A O 1
ATOM 3971 N N . CYS A 1 511 ? 33.591 80.304 44.929 1.00 26.05 511 CYS A N 1
ATOM 3972 C CA . CYS A 1 511 ? 32.333 80.292 45.659 1.00 32.35 511 CYS A CA 1
ATOM 3973 C C . CYS A 1 511 ? 31.225 81.126 45.032 1.00 25.46 511 CYS A C 1
ATOM 3974 O O . CYS A 1 511 ? 30.070 81.044 45.451 1.00 35.30 511 CYS A O 1
ATOM 3977 N N . GLY A 1 512 ? 31.566 81.923 44.029 1.00 27.69 512 GLY A N 1
ATOM 3978 C CA . GLY A 1 512 ? 30.551 82.738 43.387 1.00 29.59 512 GLY A CA 1
ATOM 3979 C C . GLY A 1 512 ? 30.389 84.129 43.972 1.00 29.88 512 GLY A C 1
ATOM 3980 O O . GLY A 1 512 ? 30.840 84.413 45.079 1.00 43.31 512 GLY A O 1
ATOM 3981 N N . GLN A 1 513 ? 29.721 84.993 43.217 1.00 40.96 513 GLN A N 1
ATOM 3982 C CA . GLN A 1 513 ? 29.497 86.372 43.618 1.00 28.02 513 GLN A CA 1
ATOM 3983 C C . GLN A 1 513 ? 28.640 86.525 44.871 1.00 30.90 513 GLN A C 1
ATOM 3984 O O . GLN A 1 513 ? 28.916 87.369 45.723 1.00 31.81 513 GLN A O 1
ATOM 3990 N N . ASP A 1 514 ? 27.605 85.704 44.985 1.00 26.49 514 ASP A N 1
ATOM 3991 C CA . ASP A 1 514 ? 26.691 85.785 46.122 1.00 29.29 514 ASP A CA 1
ATOM 3992 C C . ASP A 1 514 ? 27.336 85.507 47.474 1.00 34.53 514 ASP A C 1
ATOM 3993 O O . ASP A 1 514 ? 27.193 86.291 48.412 1.00 36.86 514 ASP A O 1
ATOM 3998 N N . ILE A 1 515 ? 28.041 84.388 47.582 1.00 33.68 515 ILE A N 1
ATOM 3999 C CA . ILE A 1 515 ? 28.692 84.046 48.838 1.00 24.65 515 ILE A CA 1
ATOM 4000 C C . ILE A 1 515 ? 29.839 85.012 49.146 1.00 18.35 515 ILE A C 1
ATOM 4001 O O . ILE A 1 515 ? 30.023 85.421 50.291 1.00 27.55 515 ILE A O 1
ATOM 4006 N N . THR A 1 516 ? 30.611 85.378 48.126 1.00 19.62 516 THR A N 1
ATOM 4007 C CA . THR A 1 516 ? 31.729 86.296 48.333 1.00 24.97 516 THR A CA 1
ATOM 4008 C C . THR A 1 516 ? 31.244 87.639 48.872 1.00 26.55 516 THR A C 1
ATOM 4009 O O . THR A 1 516 ? 31.775 88.162 49.857 1.00 30.97 516 THR A O 1
ATOM 4013 N N . THR A 1 517 ? 30.217 88.185 48.231 1.00 31.93 517 THR A N 1
ATOM 4014 C CA . THR A 1 517 ? 29.664 89.470 48.633 1.00 27.28 517 THR A CA 1
ATOM 4015 C C . THR A 1 517 ? 29.013 89.446 50.015 1.00 29.23 517 THR A C 1
ATOM 4016 O O . THR A 1 517 ? 29.179 90.379 50.805 1.00 24.76 517 THR A O 1
ATOM 4020 N N . LYS A 1 518 ? 28.284 88.377 50.318 1.00 29.62 518 LYS A N 1
ATOM 4021 C CA . LYS A 1 518 ? 27.598 88.280 51.604 1.00 35.92 518 LYS A CA 1
ATOM 4022 C C . LYS A 1 518 ? 28.420 87.761 52.773 1.00 42.21 518 LYS A C 1
ATOM 4023 O O . LYS A 1 518 ? 28.259 88.231 53.897 1.00 37.78 518 LYS A O 1
ATOM 4029 N N . HIS A 1 519 ? 29.307 86.805 52.520 1.00 24.56 519 HIS A N 1
ATOM 4030 C CA . HIS A 1 519 ? 30.059 86.217 53.614 1.00 24.62 519 HIS A CA 1
ATOM 4031 C C . HIS A 1 519 ? 31.564 86.395 53.694 1.00 20.21 519 HIS A C 1
ATOM 4032 O O . HIS A 1 519 ? 32.182 85.933 54.647 1.00 23.91 519 HIS A O 1
ATOM 4039 N N . MET A 1 520 ? 32.169 87.067 52.726 1.00 26.45 520 MET A N 1
ATOM 4040 C CA . MET A 1 520 ? 33.611 87.243 52.781 1.00 24.63 520 MET A CA 1
ATOM 4041 C C . MET A 1 520 ? 34.018 88.714 52.814 1.00 25.88 520 MET A C 1
ATOM 4042 O O . MET A 1 520 ? 34.829 89.129 53.653 1.00 22.59 520 MET A O 1
ATOM 4047 N N . LEU A 1 521 ? 33.442 89.497 51.909 1.00 11.31 521 LEU A N 1
ATOM 4048 C CA . LEU A 1 521 ? 33.733 90.925 51.818 1.00 23.63 521 LEU A CA 1
ATOM 4049 C C . LEU A 1 521 ? 33.619 91.696 53.144 1.00 20.41 521 LEU A C 1
ATOM 4050 O O . LEU A 1 521 ? 34.528 92.445 53.515 1.00 23.80 521 LEU A O 1
ATOM 4055 N N . PRO A 1 522 ? 32.500 91.533 53.869 1.00 22.13 522 PRO A N 1
ATOM 4056 C CA . PRO A 1 522 ? 32.314 92.242 55.148 1.00 29.45 522 PRO A CA 1
ATOM 4057 C C . PRO A 1 522 ? 33.524 92.140 56.074 1.00 25.36 522 PRO A C 1
ATOM 4058 O O . PRO A 1 522 ? 33.970 93.139 56.645 1.00 29.21 522 PRO A O 1
ATOM 4062 N N . THR A 1 523 ? 34.048 90.923 56.207 1.00 28.14 523 THR A N 1
ATOM 4063 C CA . THR A 1 523 ? 35.204 90.646 57.063 1.00 21.26 523 THR A CA 1
ATOM 4064 C C . THR A 1 523 ? 36.454 91.349 56.574 1.00 17.31 523 THR A C 1
ATOM 4065 O O . THR A 1 523 ? 37.226 91.904 57.366 1.00 20.85 523 THR A O 1
ATOM 4069 N N . VAL A 1 524 ? 36.656 91.312 55.261 1.00 14.43 524 VAL A N 1
ATOM 4070 C CA . VAL A 1 524 ? 37.814 91.951 54.657 1.00 18.17 524 VAL A CA 1
ATOM 4071 C C . VAL A 1 524 ? 37.772 93.448 54.916 1.00 18.97 524 VAL A C 1
ATOM 4072 O O . VAL A 1 524 ? 38.779 94.053 55.279 1.00 18.46 524 VAL A O 1
ATOM 4076 N N . LEU A 1 525 ? 36.599 94.041 54.715 1.00 25.47 525 LEU A N 1
ATOM 4077 C CA . LEU A 1 525 ? 36.421 95.474 54.903 1.00 26.03 525 LEU A CA 1
ATOM 4078 C C . LEU A 1 525 ? 36.682 95.874 56.352 1.00 30.12 525 LEU A C 1
ATOM 4079 O O . LEU A 1 525 ? 37.312 96.890 56.624 1.00 25.06 525 LEU A O 1
ATOM 4084 N N . ARG A 1 526 ? 36.204 95.059 57.283 1.00 20.66 526 ARG A N 1
ATOM 4085 C CA . ARG A 1 526 ? 36.392 95.341 58.698 1.00 18.79 526 ARG A CA 1
ATOM 4086 C C . ARG A 1 526 ? 37.856 95.241 59.115 1.00 23.98 526 ARG A C 1
ATOM 4087 O O . ARG A 1 526 ? 38.317 95.982 59.989 1.00 31.97 526 ARG A O 1
ATOM 4095 N N . MET A 1 527 ? 38.596 94.331 58.488 1.00 24.84 527 MET A N 1
ATOM 4096 C CA . MET A 1 527 ? 40.000 94.163 58.834 1.00 20.64 527 MET A CA 1
ATOM 4097 C C . MET A 1 527 ? 40.833 95.356 58.404 1.00 28.01 527 MET A C 1
ATOM 4098 O O . MET A 1 527 ? 41.999 95.483 58.783 1.00 17.26 527 MET A O 1
ATOM 4103 N N . ALA A 1 528 ? 40.240 96.238 57.610 1.00 23.64 528 ALA A N 1
ATOM 4104 C CA . ALA A 1 528 ? 40.960 97.432 57.183 1.00 26.24 528 ALA A CA 1
ATOM 4105 C C . ALA A 1 528 ? 41.379 98.224 58.434 1.00 8.50 528 ALA A C 1
ATOM 4106 O O . ALA A 1 528 ? 42.313 99.018 58.386 1.00 22.88 528 ALA A O 1
ATOM 4108 N N . GLY A 1 529 ? 40.696 97.991 59.554 1.00 10.67 529 GLY A N 1
ATOM 4109 C CA . GLY A 1 529 ? 41.048 98.698 60.781 1.00 22.73 529 GLY A CA 1
ATOM 4110 C C . GLY A 1 529 ? 42.168 98.053 61.600 1.00 45.61 529 GLY A C 1
ATOM 4111 O O . GLY A 1 529 ? 42.663 98.644 62.561 1.00 34.35 529 GLY A O 1
ATOM 4112 N N . ASP A 1 530 ? 42.587 96.850 61.214 1.00 30.13 530 ASP A N 1
ATOM 4113 C CA . ASP A 1 530 ? 43.632 96.122 61.933 1.00 35.34 530 ASP A CA 1
ATOM 4114 C C . ASP A 1 530 ? 44.843 96.964 62.355 1.00 26.60 530 ASP A C 1
ATOM 4115 O O . ASP A 1 530 ? 45.381 97.751 61.574 1.00 29.48 530 ASP A O 1
ATOM 4120 N N . PRO A 1 531 ? 45.289 96.800 63.612 1.00 26.90 531 PRO A N 1
ATOM 4121 C CA . PRO A 1 531 ? 46.440 97.541 64.144 1.00 28.79 531 PRO A CA 1
ATOM 4122 C C . PRO A 1 531 ? 47.778 97.157 63.525 1.00 39.27 531 PRO A C 1
ATOM 4123 O O . PRO A 1 531 ? 48.737 97.935 63.556 1.00 31.95 531 PRO A O 1
ATOM 4127 N N . VAL A 1 532 ? 47.851 95.955 62.964 1.00 29.20 532 VAL A N 1
ATOM 4128 C CA . VAL A 1 532 ? 49.098 95.505 62.355 1.00 31.17 532 VAL A CA 1
ATOM 4129 C C . VAL A 1 532 ? 49.173 96.037 60.932 1.00 17.08 532 VAL A C 1
ATOM 4130 O O . VAL A 1 532 ? 48.301 95.739 60.109 1.00 49.27 532 VAL A O 1
ATOM 4134 N N . ALA A 1 533 ? 50.208 96.810 60.630 1.00 22.55 533 ALA A N 1
ATOM 4135 C CA . ALA A 1 533 ? 50.353 97.379 59.290 1.00 23.06 533 ALA A CA 1
ATOM 4136 C C . ALA A 1 533 ? 50.417 96.288 58.231 1.00 47.82 533 ALA A C 1
ATOM 4137 O O . ALA A 1 533 ? 49.972 96.472 57.093 1.00 51.59 533 ALA A O 1
ATOM 4139 N N . ASN A 1 534 ? 50.978 95.150 58.618 1.00 46.78 534 ASN A N 1
ATOM 4140 C CA . ASN A 1 534 ? 51.129 94.017 57.722 1.00 44.33 534 ASN A CA 1
ATOM 4141 C C . ASN A 1 534 ? 49.762 93.570 57.222 1.00 37.96 534 ASN A C 1
ATOM 4142 O O . ASN A 1 534 ? 49.564 93.362 56.026 1.00 27.71 534 ASN A O 1
ATOM 4147 N N . VAL A 1 535 ? 48.820 93.422 58.145 1.00 27.28 535 VAL A N 1
ATOM 4148 C CA . VAL A 1 535 ? 47.474 93.008 57.783 1.00 20.04 535 VAL A CA 1
ATOM 4149 C C . VAL A 1 535 ? 46.791 94.052 56.889 1.00 29.55 535 VAL A C 1
ATOM 4150 O O . VAL A 1 535 ? 46.143 93.703 55.901 1.00 28.85 535 VAL A O 1
ATOM 4154 N N . ARG A 1 536 ? 46.958 95.329 57.219 1.00 16.73 536 ARG A N 1
ATOM 4155 C CA . ARG A 1 536 ? 46.325 96.396 56.456 1.00 24.70 536 ARG A CA 1
ATOM 4156 C C . ARG A 1 536 ? 46.692 96.467 54.977 1.00 31.02 536 ARG A C 1
ATOM 4157 O O . ARG A 1 536 ? 45.806 96.684 54.151 1.00 26.74 536 ARG A O 1
ATOM 4165 N N . PHE A 1 537 ? 47.958 96.281 54.608 1.00 23.54 537 PHE A N 1
ATOM 4166 C CA . PHE A 1 537 ? 48.255 96.353 53.181 1.00 10.99 537 PHE A CA 1
ATOM 4167 C C . PHE A 1 537 ? 47.763 95.117 52.418 1.00 20.93 537 PHE A C 1
ATOM 4168 O O . PHE A 1 537 ? 47.519 95.178 51.210 1.00 19.62 537 PHE A O 1
ATOM 4176 N N . ASN A 1 538 ? 47.591 94.004 53.120 1.00 10.66 538 ASN A N 1
ATOM 4177 C CA . ASN A 1 538 ? 47.088 92.797 52.477 1.00 25.13 538 ASN A CA 1
ATOM 4178 C C . ASN A 1 538 ? 45.576 92.913 52.291 1.00 30.58 538 ASN A C 1
ATOM 4179 O O . ASN A 1 538 ? 44.986 92.239 51.444 1.00 14.94 538 ASN A O 1
ATOM 4184 N N . VAL A 1 539 ? 44.949 93.781 53.079 1.00 26.18 539 VAL A N 1
ATOM 4185 C CA . VAL A 1 539 ? 43.515 94.017 52.944 1.00 21.17 539 VAL A CA 1
ATOM 4186 C C . VAL A 1 539 ? 43.339 94.702 51.581 1.00 28.67 539 VAL A C 1
ATOM 4187 O O . VAL A 1 539 ? 42.425 94.377 50.816 1.00 22.28 539 VAL A O 1
ATOM 4191 N N . ALA A 1 540 ? 44.236 95.636 51.272 1.00 18.37 540 ALA A N 1
ATOM 4192 C CA . ALA A 1 540 ? 44.182 96.349 49.994 1.00 17.55 540 ALA A CA 1
ATOM 4193 C C . ALA A 1 540 ? 44.409 95.367 48.853 1.00 29.49 540 ALA A C 1
ATOM 4194 O O . ALA A 1 540 ? 43.679 95.380 47.865 1.00 18.84 540 ALA A O 1
ATOM 4196 N N . LYS A 1 541 ? 45.426 94.519 48.993 1.00 13.50 541 LYS A N 1
ATOM 4197 C CA . LYS A 1 541 ? 45.735 93.534 47.967 1.00 24.74 541 LYS A CA 1
ATOM 4198 C C . LYS A 1 541 ? 44.560 92.579 47.767 1.00 26.94 541 LYS A C 1
ATOM 4199 O O . LYS A 1 541 ? 44.222 92.213 46.639 1.00 17.99 541 LYS A O 1
ATOM 4205 N N . SER A 1 542 ? 43.937 92.180 48.870 1.00 8.16 542 SER A N 1
ATOM 4206 C CA . SER A 1 542 ? 42.805 91.267 48.816 1.00 12.40 542 SER A CA 1
ATOM 4207 C C . SER A 1 542 ? 41.613 91.918 48.092 1.00 15.78 542 SER A C 1
ATOM 4208 O O . SER A 1 542 ? 40.938 91.272 47.291 1.00 20.59 542 SER A O 1
ATOM 4211 N N . LEU A 1 543 ? 41.357 93.195 48.368 1.00 14.72 543 LEU A N 1
ATOM 4212 C CA . LEU A 1 543 ? 40.251 93.898 47.715 1.00 23.08 543 LEU A CA 1
ATOM 4213 C C . LEU A 1 543 ? 40.517 94.023 46.223 1.00 23.40 543 LEU A C 1
ATOM 4214 O O . LEU A 1 543 ? 39.590 94.041 45.415 1.00 13.15 543 LEU A O 1
ATOM 4219 N N . GLN A 1 544 ? 41.789 94.102 45.852 1.00 17.06 544 GLN A N 1
ATOM 4220 C CA . GLN A 1 544 ? 42.136 94.198 44.442 1.00 20.46 544 GLN A CA 1
ATOM 4221 C C . GLN A 1 544 ? 41.872 92.849 43.773 1.00 24.82 544 GLN A C 1
ATOM 4222 O O . GLN A 1 544 ? 41.404 92.779 42.640 1.00 24.61 544 GLN A O 1
ATOM 4228 N N . LYS A 1 545 ? 42.175 91.781 44.499 1.00 19.90 545 LYS A N 1
ATOM 4229 C CA . LYS A 1 545 ? 42.014 90.425 43.999 1.00 21.42 545 LYS A CA 1
ATOM 4230 C C . LYS A 1 545 ? 40.567 89.974 43.841 1.00 13.36 545 LYS A C 1
ATOM 4231 O O . LYS A 1 545 ? 40.231 89.332 42.852 1.00 31.67 545 LYS A O 1
ATOM 4237 N N . ILE A 1 546 ? 39.708 90.304 44.799 1.00 14.96 546 ILE A N 1
ATOM 4238 C CA . ILE A 1 546 ? 38.316 89.870 44.711 1.00 27.08 546 ILE A CA 1
ATOM 4239 C C . ILE A 1 546 ? 37.352 90.916 44.142 1.00 30.61 546 ILE A C 1
ATOM 4240 O O . ILE A 1 546 ? 36.189 90.617 43.854 1.00 17.09 546 ILE A O 1
ATOM 4245 N N . GLY A 1 547 ? 37.833 92.141 43.975 1.00 17.32 547 GLY A N 1
ATOM 4246 C CA . GLY A 1 547 ? 36.979 93.190 43.441 1.00 31.51 547 GLY A CA 1
ATOM 4247 C C . GLY A 1 547 ? 36.235 92.847 42.156 1.00 26.39 547 GLY A C 1
ATOM 4248 O O . GLY A 1 547 ? 35.032 93.084 42.060 1.00 29.14 547 GLY A O 1
ATOM 4249 N N . PRO A 1 548 ? 36.914 92.275 41.151 1.00 23.69 548 PRO A N 1
ATOM 4250 C CA . PRO A 1 548 ? 36.290 91.913 39.873 1.00 29.72 548 PRO A CA 1
ATOM 4251 C C . PRO A 1 548 ? 35.135 90.919 39.973 1.00 42.72 548 PRO A C 1
ATOM 4252 O O . PRO A 1 548 ? 34.359 90.774 39.031 1.00 38.41 548 PRO A O 1
ATOM 4256 N N . ILE A 1 549 ? 35.031 90.228 41.104 1.00 28.73 549 ILE A N 1
ATOM 4257 C CA . ILE A 1 549 ? 33.959 89.258 41.304 1.00 24.06 549 ILE A CA 1
ATOM 4258 C C . ILE A 1 549 ? 32.701 89.958 41.815 1.00 28.24 549 ILE A C 1
ATOM 4259 O O . ILE A 1 549 ? 31.590 89.421 41.717 1.00 29.87 549 ILE A O 1
ATOM 4264 N N . LEU A 1 550 ? 32.885 91.169 42.333 1.00 25.47 550 LEU A N 1
ATOM 4265 C CA . LEU A 1 550 ? 31.797 91.958 42.902 1.00 27.86 550 LEU A CA 1
ATOM 4266 C C . LEU A 1 550 ? 30.953 92.763 41.926 1.00 29.73 550 LEU A C 1
ATOM 4267 O O . LEU A 1 550 ? 31.279 92.898 40.748 1.00 32.17 550 LEU A O 1
ATOM 4272 N N . ASP A 1 551 ? 29.865 93.310 42.460 1.00 52.30 551 ASP A N 1
ATOM 4273 C CA . ASP A 1 551 ? 28.923 94.143 41.716 1.00 45.51 551 ASP A CA 1
ATOM 4274 C C . ASP A 1 551 ? 29.490 95.553 41.642 1.00 38.41 551 ASP A C 1
ATOM 4275 O O . ASP A 1 551 ? 30.027 96.051 42.631 1.00 37.17 551 ASP A O 1
ATOM 4280 N N . ASN A 1 552 ? 29.358 96.204 40.490 1.00 35.24 552 ASN A N 1
ATOM 4281 C CA . ASN A 1 552 ? 29.873 97.558 40.347 1.00 30.66 552 ASN A CA 1
ATOM 4282 C C . ASN A 1 552 ? 29.376 98.505 41.430 1.00 28.00 552 ASN A C 1
ATOM 4283 O O . ASN A 1 552 ? 30.128 99.356 41.907 1.00 39.91 552 ASN A O 1
ATOM 4288 N N . SER A 1 553 ? 28.108 98.374 41.806 1.00 23.68 553 SER A N 1
ATOM 4289 C CA . SER A 1 553 ? 27.547 99.240 42.835 1.00 41.45 553 SER A CA 1
ATOM 4290 C C . SER A 1 553 ? 28.182 98.955 44.193 1.00 33.29 553 SER A C 1
ATOM 4291 O O . SER A 1 553 ? 28.310 99.852 45.029 1.00 46.15 553 SER A O 1
ATOM 4294 N N . THR A 1 554 ? 28.577 97.707 44.417 1.00 34.99 554 THR A N 1
ATOM 4295 C CA . THR A 1 554 ? 29.202 97.347 45.687 1.00 41.72 554 THR A CA 1
ATOM 4296 C C . THR A 1 554 ? 30.601 97.940 45.726 1.00 31.62 554 THR A C 1
ATOM 4297 O O . THR A 1 554 ? 31.047 98.441 46.758 1.00 18.54 554 THR A O 1
ATOM 4301 N N . LEU A 1 555 ? 31.286 97.894 44.589 1.00 19.33 555 LEU A N 1
ATOM 4302 C CA . LEU A 1 555 ? 32.624 98.447 44.503 1.00 33.23 555 LEU A CA 1
ATOM 4303 C C . LEU A 1 555 ? 32.614 99.934 44.852 1.00 28.70 555 LEU A C 1
ATOM 4304 O O . LEU A 1 555 ? 33.409 100.390 45.677 1.00 38.51 555 LEU A O 1
ATOM 4309 N N . GLN A 1 556 ? 31.694 100.676 44.239 1.00 32.87 556 GLN A N 1
ATOM 4310 C CA . GLN A 1 556 ? 31.591 102.120 44.446 1.00 28.34 556 GLN A CA 1
ATOM 4311 C C . GLN A 1 556 ? 31.197 102.546 45.853 1.00 28.44 556 GLN A C 1
ATOM 4312 O O . GLN A 1 556 ? 31.765 103.489 46.407 1.00 31.63 556 GLN A O 1
ATOM 4318 N N . SER A 1 557 ? 30.223 101.857 46.432 1.00 34.65 557 SER A N 1
ATOM 4319 C CA . SER A 1 557 ? 29.729 102.232 47.755 1.00 35.86 557 SER A CA 1
ATOM 4320 C C . SER A 1 557 ? 30.391 101.599 48.968 1.00 35.49 557 SER A C 1
ATOM 4321 O O . SER A 1 557 ? 30.250 102.106 50.077 1.00 32.10 557 SER A O 1
ATOM 4324 N N . GLU A 1 558 ? 31.111 100.499 48.779 1.00 35.60 558 GLU A N 1
ATOM 4325 C CA . GLU A 1 558 ? 31.729 99.850 49.926 1.00 35.08 558 GLU A CA 1
ATOM 4326 C C . GLU A 1 558 ? 33.221 99.606 49.838 1.00 28.19 558 GLU A C 1
ATOM 4327 O O . GLU A 1 558 ? 33.917 99.706 50.841 1.00 31.09 558 GLU A O 1
ATOM 4333 N N . VAL A 1 559 ? 33.713 99.291 48.645 1.00 21.35 559 VAL A N 1
ATOM 4334 C CA . VAL A 1 559 ? 35.133 99.049 48.459 1.00 14.21 559 VAL A CA 1
ATOM 4335 C C . VAL A 1 559 ? 35.890 100.362 48.303 1.00 23.43 559 VAL A C 1
ATOM 4336 O O . VAL A 1 559 ? 36.907 100.589 48.958 1.00 24.58 559 VAL A O 1
ATOM 4340 N N . LYS A 1 560 ? 35.385 101.232 47.434 1.00 27.34 560 LYS A N 1
ATOM 4341 C CA . LYS A 1 560 ? 36.038 102.507 47.187 1.00 17.40 560 LYS A CA 1
ATOM 4342 C C . LYS A 1 560 ? 36.322 103.335 48.453 1.00 10.84 560 LYS A C 1
ATOM 4343 O O . LYS A 1 560 ? 37.462 103.737 48.686 1.00 29.46 560 LYS A O 1
ATOM 4349 N N . PRO A 1 561 ? 35.296 103.599 49.284 1.00 12.70 561 PRO A N 1
ATOM 4350 C CA . PRO A 1 561 ? 35.526 104.390 50.504 1.00 22.63 561 PRO A CA 1
ATOM 4351 C C . PRO A 1 561 ? 36.645 103.807 51.371 1.00 24.80 561 PRO A C 1
ATOM 4352 O O . PRO A 1 561 ? 37.508 104.534 51.870 1.00 22.25 561 PRO A O 1
ATOM 4356 N N . ILE A 1 562 ? 36.630 102.489 51.541 1.00 24.60 562 ILE A N 1
ATOM 4357 C CA . ILE A 1 562 ? 37.648 101.820 52.344 1.00 24.37 562 ILE A CA 1
ATOM 4358 C C . ILE A 1 562 ? 39.030 101.983 51.723 1.00 21.28 562 ILE A C 1
ATOM 4359 O O . ILE A 1 562 ? 39.988 102.345 52.413 1.00 22.36 562 ILE A O 1
ATOM 4364 N N . LEU A 1 563 ? 39.144 101.727 50.423 1.00 26.34 563 LEU A N 1
ATOM 4365 C CA . LEU A 1 563 ? 40.436 101.880 49.759 1.00 20.19 563 LEU A CA 1
ATOM 4366 C C . LEU A 1 563 ? 40.934 103.318 49.858 1.00 32.54 563 LEU A C 1
ATOM 4367 O O . LEU A 1 563 ? 42.128 103.556 50.022 1.00 28.18 563 LEU A O 1
ATOM 4372 N N . GLU A 1 564 ? 40.023 104.281 49.774 1.00 22.96 564 GLU A N 1
ATOM 4373 C CA . GLU A 1 564 ? 40.429 105.679 49.845 1.00 29.21 564 GLU A CA 1
ATOM 4374 C C . GLU A 1 564 ? 41.003 106.077 51.209 1.00 28.88 564 GLU A C 1
ATOM 4375 O O . GLU A 1 564 ? 41.974 106.832 51.273 1.00 25.38 564 GLU A O 1
ATOM 4381 N N . LYS A 1 565 ? 40.429 105.577 52.300 1.00 13.49 565 LYS A N 1
ATOM 4382 C CA . LYS A 1 565 ? 40.972 105.921 53.612 1.00 34.61 565 LYS A CA 1
ATOM 4383 C C . LYS A 1 565 ? 42.323 105.236 53.828 1.00 36.87 565 LYS A C 1
ATOM 4384 O O . LYS A 1 565 ? 43.171 105.740 54.568 1.00 34.29 565 LYS A O 1
ATOM 4390 N N . LEU A 1 566 ? 42.529 104.092 53.179 1.00 24.56 566 LEU A N 1
ATOM 4391 C CA . LEU A 1 566 ? 43.791 103.378 53.334 1.00 23.36 566 LEU A CA 1
ATOM 4392 C C . LEU A 1 566 ? 44.908 104.123 52.629 1.00 24.68 566 LEU A C 1
ATOM 4393 O O . LEU A 1 566 ? 46.085 103.923 52.936 1.00 26.83 566 LEU A O 1
ATOM 4398 N N . THR A 1 567 ? 44.540 104.988 51.685 1.00 20.76 567 THR A N 1
ATOM 4399 C CA . THR A 1 567 ? 45.535 105.775 50.969 1.00 17.69 567 THR A CA 1
ATOM 4400 C C . THR A 1 567 ? 46.035 106.866 51.920 1.00 35.45 567 THR A C 1
ATOM 4401 O O . THR A 1 567 ? 47.066 107.489 51.675 1.00 21.39 567 THR A O 1
ATOM 4405 N N . GLN A 1 568 ? 45.295 107.082 53.007 1.00 19.14 568 GLN A N 1
ATOM 4406 C CA . GLN A 1 568 ? 45.653 108.085 54.016 1.00 38.99 568 GLN A CA 1
ATOM 4407 C C . GLN A 1 568 ? 46.287 107.417 55.247 1.00 46.77 568 GLN A C 1
ATOM 4408 O O . GLN A 1 568 ? 46.210 107.950 56.356 1.00 40.32 568 GLN A O 1
ATOM 4414 N N . ASP A 1 569 ? 46.912 106.259 55.052 1.00 29.81 569 ASP A N 1
ATOM 4415 C CA . ASP A 1 569 ? 47.528 105.520 56.160 1.00 32.99 569 ASP A CA 1
ATOM 4416 C C . ASP A 1 569 ? 48.959 106.014 56.392 1.00 22.39 569 ASP A C 1
ATOM 4417 O O . ASP A 1 569 ? 49.603 106.497 55.463 1.00 31.76 569 ASP A O 1
ATOM 4422 N N . GLN A 1 570 ? 49.461 105.893 57.620 1.00 23.88 570 GLN A N 1
ATOM 4423 C CA . GLN A 1 570 ? 50.825 106.352 57.912 1.00 42.14 570 GLN A CA 1
ATOM 4424 C C . GLN A 1 570 ? 51.896 105.391 57.403 1.00 29.31 570 GLN A C 1
ATOM 4425 O O . GLN A 1 570 ? 53.061 105.763 57.286 1.00 35.42 570 GLN A O 1
ATOM 4431 N N . ASP A 1 571 ? 51.505 104.157 57.104 1.00 32.97 571 ASP A N 1
ATOM 4432 C CA . ASP A 1 571 ? 52.456 103.158 56.621 1.00 31.45 571 ASP A CA 1
ATOM 4433 C C . ASP A 1 571 ? 52.666 103.263 55.111 1.00 35.88 571 ASP A C 1
ATOM 4434 O O . ASP A 1 571 ? 51.709 103.290 54.340 1.00 32.83 571 ASP A O 1
ATOM 4439 N N . VAL A 1 572 ? 53.928 103.299 54.699 1.00 29.16 572 VAL A N 1
ATOM 4440 C CA . VAL A 1 572 ? 54.300 103.427 53.291 1.00 37.79 572 VAL A CA 1
ATOM 4441 C C . VAL A 1 572 ? 53.755 102.351 52.338 1.00 46.95 572 VAL A C 1
ATOM 4442 O O . VAL A 1 572 ? 53.380 102.650 51.202 1.00 34.50 572 VAL A O 1
ATOM 4446 N N . ASP A 1 573 ? 53.719 101.102 52.786 1.00 31.08 573 ASP A N 1
ATOM 4447 C CA . ASP A 1 573 ? 53.239 100.025 51.929 1.00 43.51 573 ASP A CA 1
ATOM 4448 C C . ASP A 1 573 ? 51.719 100.011 51.814 1.00 40.09 573 ASP A C 1
ATOM 4449 O O . ASP A 1 573 ? 51.168 99.731 50.746 1.00 39.22 573 ASP A O 1
ATOM 4454 N N . VAL A 1 574 ? 51.049 100.310 52.920 1.00 17.14 574 VAL A N 1
ATOM 4455 C CA . VAL A 1 574 ? 49.600 100.339 52.944 1.00 14.99 574 VAL A CA 1
ATOM 4456 C C . VAL A 1 574 ? 49.097 101.389 51.961 1.00 32.96 574 VAL A C 1
ATOM 4457 O O . VAL A 1 574 ? 48.174 101.136 51.182 1.00 26.87 574 VAL A O 1
ATOM 4461 N N . LYS A 1 575 ? 49.707 102.568 51.992 1.00 29.59 575 LYS A N 1
ATOM 4462 C CA . LYS A 1 575 ? 49.292 103.626 51.089 1.00 35.26 575 LYS A CA 1
ATOM 4463 C C . LYS A 1 575 ? 49.574 103.214 49.646 1.00 36.00 575 LYS A C 1
ATOM 4464 O O . LYS A 1 575 ? 48.779 103.497 48.750 1.00 38.26 575 LYS A O 1
ATOM 4470 N N . TYR A 1 576 ? 50.688 102.522 49.422 1.00 30.94 576 TYR A N 1
ATOM 4471 C CA . TYR A 1 576 ? 51.033 102.091 48.070 1.00 28.85 576 TYR A CA 1
ATOM 4472 C C . TYR A 1 576 ? 50.025 101.095 47.478 1.00 24.24 576 TYR A C 1
ATOM 4473 O O . TYR A 1 576 ? 49.479 101.317 46.398 1.00 28.17 576 TYR A O 1
ATOM 4482 N N . PHE A 1 577 ? 49.778 99.995 48.178 1.00 12.87 577 PHE A N 1
ATOM 4483 C CA . PHE A 1 577 ? 48.862 98.997 47.651 1.00 32.42 577 PHE A CA 1
ATOM 4484 C C . PHE A 1 577 ? 47.425 99.470 47.588 1.00 26.71 577 PHE A C 1
ATOM 4485 O O . PHE A 1 577 ? 46.632 98.945 46.805 1.00 29.86 577 PHE A O 1
ATOM 4493 N N . ALA A 1 578 ? 47.089 100.466 48.402 1.00 28.05 578 ALA A N 1
ATOM 4494 C CA . ALA A 1 578 ? 45.732 101.004 48.403 1.00 22.43 578 ALA A CA 1
ATOM 4495 C C . ALA A 1 578 ? 45.490 101.741 47.087 1.00 18.26 578 ALA A C 1
ATOM 4496 O O . ALA A 1 578 ? 44.486 101.510 46.411 1.00 20.15 578 ALA A O 1
ATOM 4498 N N . GLN A 1 579 ? 46.424 102.608 46.708 1.00 15.16 579 GLN A N 1
ATOM 4499 C CA . GLN A 1 579 ? 46.275 103.364 45.472 1.00 28.15 579 GLN A CA 1
ATOM 4500 C C . GLN A 1 579 ? 46.357 102.475 44.232 1.00 39.71 579 GLN A C 1
ATOM 4501 O O . GLN A 1 579 ? 45.697 102.741 43.230 1.00 23.57 579 GLN A O 1
ATOM 4507 N N . GLU A 1 580 ? 47.166 101.422 44.289 1.00 32.02 580 GLU A N 1
ATOM 4508 C CA . GLU A 1 580 ? 47.276 100.533 43.142 1.00 34.06 580 GLU A CA 1
ATOM 4509 C C . GLU A 1 580 ? 45.936 99.826 42.944 1.00 17.95 580 GLU A C 1
ATOM 4510 O O . GLU A 1 580 ? 45.435 99.730 41.828 1.00 16.96 580 GLU A O 1
ATOM 4516 N N . ALA A 1 581 ? 45.354 99.343 44.035 1.00 9.52 581 ALA A N 1
ATOM 4517 C CA . ALA A 1 581 ? 44.068 98.662 43.959 1.00 21.39 581 ALA A CA 1
ATOM 4518 C C . ALA A 1 581 ? 43.045 99.592 43.301 1.00 16.31 581 ALA A C 1
ATOM 4519 O O . ALA A 1 581 ? 42.291 99.183 42.419 1.00 21.07 581 ALA A O 1
ATOM 4521 N N . LEU A 1 582 ? 43.023 100.846 43.740 1.00 14.70 582 LEU A N 1
ATOM 4522 C CA . LEU A 1 582 ? 42.106 101.831 43.186 1.00 24.89 582 LEU A CA 1
ATOM 4523 C C . LEU A 1 582 ? 42.309 101.955 41.679 1.00 29.04 582 LEU A C 1
ATOM 4524 O O . LEU A 1 582 ? 41.345 101.994 40.924 1.00 20.92 582 LEU A O 1
ATOM 4529 N N . THR A 1 583 ? 43.559 102.008 41.233 1.00 21.49 583 THR A N 1
ATOM 4530 C CA . THR A 1 583 ? 43.814 102.127 39.801 1.00 35.48 583 THR A CA 1
ATOM 4531 C C . THR A 1 583 ? 43.425 100.864 39.042 1.00 32.38 583 THR A C 1
ATOM 4532 O O . THR A 1 583 ? 42.727 100.931 38.034 1.00 24.54 583 THR A O 1
ATOM 4536 N N . VAL A 1 584 ? 43.883 99.717 39.531 1.00 24.78 584 VAL A N 1
ATOM 4537 C CA . VAL A 1 584 ? 43.603 98.444 38.889 1.00 20.64 584 VAL A CA 1
ATOM 4538 C C . VAL A 1 584 ? 42.108 98.147 38.799 1.00 23.05 584 VAL A C 1
ATOM 4539 O O . VAL A 1 584 ? 41.667 97.434 37.900 1.00 22.46 584 VAL A O 1
ATOM 4543 N N . LEU A 1 585 ? 41.325 98.710 39.711 1.00 18.30 585 LEU A N 1
ATOM 4544 C CA . LEU A 1 585 ? 39.882 98.491 39.693 1.00 14.91 585 LEU A CA 1
ATOM 4545 C C . LEU A 1 585 ? 39.133 99.625 38.974 1.00 28.27 585 LEU A C 1
ATOM 4546 O O . LEU A 1 585 ? 37.909 99.710 39.046 1.00 20.90 585 LEU A O 1
ATOM 4551 N N . SER A 1 586 ? 39.871 100.492 38.287 1.00 20.10 586 SER A N 1
ATOM 4552 C CA . SER A 1 586 ? 39.270 101.605 37.561 1.00 35.09 586 SER A CA 1
ATOM 4553 C C . SER A 1 586 ? 38.365 102.459 38.439 1.00 36.25 586 SER A C 1
ATOM 4554 O O . SER A 1 586 ? 37.338 102.955 37.986 1.00 44.70 586 SER A O 1
ATOM 4557 N N . LEU A 1 587 ? 38.740 102.605 39.702 1.00 31.78 587 LEU A N 1
ATOM 4558 C CA . LEU A 1 587 ? 37.991 103.432 40.641 1.00 33.36 587 LEU A CA 1
ATOM 4559 C C . LEU A 1 587 ? 38.848 104.677 40.805 1.00 38.22 587 LEU A C 1
ATOM 4560 O O . LEU A 1 587 ? 38.616 105.500 41.683 1.00 34.50 587 LEU A O 1
ATOM 4565 N N . ALA A 1 588 ? 39.852 104.777 39.939 1.00 56.28 588 ALA A N 1
ATOM 4566 C CA . ALA A 1 588 ? 40.807 105.878 39.919 1.00 75.08 588 ALA A CA 1
ATOM 4567 C C . ALA A 1 588 ? 40.155 107.256 39.853 1.00 88.35 588 ALA A C 1
ATOM 4568 O O . ALA A 1 588 ? 40.507 108.021 38.926 1.00 92.49 588 ALA A O 1
ATOM 4571 N N . ALA B 1 1 ? 6.983 86.124 48.844 1.00 100.51 1 ALA B N 1
ATOM 4572 C CA . ALA B 1 1 ? 6.565 85.684 50.208 1.00 100.51 1 ALA B CA 1
ATOM 4573 C C . ALA B 1 1 ? 5.415 86.546 50.731 1.00 100.51 1 ALA B C 1
ATOM 4574 O O . ALA B 1 1 ? 4.251 86.317 50.388 1.00 100.51 1 ALA B O 1
ATOM 4576 N N . ALA B 1 2 ? 5.741 87.530 51.564 1.00 100.51 2 ALA B N 1
ATOM 4577 C CA . ALA B 1 2 ? 4.729 88.422 52.118 1.00 100.51 2 ALA B CA 1
ATOM 4578 C C . ALA B 1 2 ? 3.953 89.043 50.961 1.00 100.51 2 ALA B C 1
ATOM 4579 O O . ALA B 1 2 ? 2.729 89.170 51.018 1.00 100.51 2 ALA B O 1
ATOM 4581 N N . ALA B 1 3 ? 4.679 89.416 49.909 1.00 100.51 3 ALA B N 1
ATOM 4582 C CA . ALA B 1 3 ? 4.076 90.013 48.721 1.00 100.51 3 ALA B CA 1
ATOM 4583 C C . ALA B 1 3 ? 3.332 88.939 47.932 1.00 100.51 3 ALA B C 1
ATOM 4584 O O . ALA B 1 3 ? 3.110 89.079 46.728 1.00 100.51 3 ALA B O 1
ATOM 4586 N N . ASP B 1 4 ? 2.951 87.866 48.621 1.00 100.51 4 ASP B N 1
ATOM 4587 C CA . ASP B 1 4 ? 2.235 86.761 47.997 1.00 100.51 4 ASP B CA 1
ATOM 4588 C C . ASP B 1 4 ? 1.337 86.013 48.990 1.00 100.51 4 ASP B C 1
ATOM 4589 O O . ASP B 1 4 ? 1.172 84.792 48.899 1.00 100.51 4 ASP B O 1
ATOM 4594 N N . GLY B 1 5 ? 0.758 86.752 49.935 1.00 100.51 5 GLY B N 1
ATOM 4595 C CA . GLY B 1 5 ? -0.126 86.151 50.921 1.00 99.81 5 GLY B CA 1
ATOM 4596 C C . GLY B 1 5 ? -1.402 85.635 50.277 1.00 100.51 5 GLY B C 1
ATOM 4597 O O . GLY B 1 5 ? -1.724 84.449 50.395 1.00 100.51 5 GLY B O 1
ATOM 4598 N N . ASP B 1 6 ? -2.131 86.531 49.607 1.00 100.51 6 ASP B N 1
ATOM 4599 C CA . ASP B 1 6 ? -3.373 86.174 48.913 1.00 100.51 6 ASP B CA 1
ATOM 4600 C C . ASP B 1 6 ? -2.986 85.248 47.774 1.00 100.51 6 ASP B C 1
ATOM 4601 O O . ASP B 1 6 ? -3.725 84.319 47.423 1.00 96.52 6 ASP B O 1
ATOM 4606 N N . ASP B 1 7 ? -1.816 85.518 47.197 1.00 100.51 7 ASP B N 1
ATOM 4607 C CA . ASP B 1 7 ? -1.281 84.694 46.123 1.00 100.51 7 ASP B CA 1
ATOM 4608 C C . ASP B 1 7 ? -1.177 83.314 46.742 1.00 100.51 7 ASP B C 1
ATOM 4609 O O . ASP B 1 7 ? -0.821 82.349 46.062 1.00 95.34 7 ASP B O 1
ATOM 4614 N N . SER B 1 8 ? -1.487 83.257 48.043 1.00 100.33 8 SER B N 1
ATOM 4615 C CA . SER B 1 8 ? -1.444 82.038 48.839 1.00 87.04 8 SER B CA 1
ATOM 4616 C C . SER B 1 8 ? -1.045 80.898 47.931 1.00 84.38 8 SER B C 1
ATOM 4617 O O . SER B 1 8 ? 0.144 80.607 47.804 1.00 95.90 8 SER B O 1
ATOM 4620 N N . LEU B 1 9 ? -2.016 80.292 47.252 1.00 39.47 9 LEU B N 1
ATOM 4621 C CA . LEU B 1 9 ? -1.703 79.186 46.363 1.00 34.30 9 LEU B CA 1
ATOM 4622 C C . LEU B 1 9 ? -2.602 79.200 45.138 1.00 24.08 9 LEU B C 1
ATOM 4623 O O . LEU B 1 9 ? -2.976 78.151 44.621 1.00 28.87 9 LEU B O 1
ATOM 4628 N N . TYR B 1 10 ? -2.935 80.402 44.670 1.00 22.30 10 TYR B N 1
ATOM 4629 C CA . TYR B 1 10 ? -3.800 80.562 43.507 1.00 20.86 10 TYR B CA 1
ATOM 4630 C C . TYR B 1 10 ? -3.334 79.741 42.299 1.00 20.15 10 TYR B C 1
ATOM 4631 O O . TYR B 1 10 ? -4.129 79.042 41.664 1.00 26.67 10 TYR B O 1
ATOM 4640 N N . PRO B 1 11 ? -2.042 79.820 41.958 1.00 32.03 11 PRO B N 1
ATOM 4641 C CA . PRO B 1 11 ? -1.589 79.039 40.805 1.00 35.59 11 PRO B CA 1
ATOM 4642 C C . PRO B 1 11 ? -1.845 77.542 40.961 1.00 26.21 11 PRO B C 1
ATOM 4643 O O . PRO B 1 11 ? -2.056 76.838 39.975 1.00 23.38 11 PRO B O 1
ATOM 4647 N N . ILE B 1 12 ? -1.852 77.055 42.196 1.00 18.37 12 ILE B N 1
ATOM 4648 C CA . ILE B 1 12 ? -2.113 75.636 42.411 1.00 23.27 12 ILE B CA 1
ATOM 4649 C C . ILE B 1 12 ? -3.583 75.361 42.141 1.00 23.57 12 ILE B C 1
ATOM 4650 O O . ILE B 1 12 ? -3.940 74.290 41.641 1.00 21.06 12 ILE B O 1
ATOM 4655 N N . ALA B 1 13 ? -4.437 76.336 42.451 1.00 24.02 13 ALA B N 1
ATOM 4656 C CA . ALA B 1 13 ? -5.865 76.180 42.198 1.00 18.38 13 ALA B CA 1
ATOM 4657 C C . ALA B 1 13 ? -6.063 76.008 40.692 1.00 21.97 13 ALA B C 1
ATOM 4658 O O . ALA B 1 13 ? -6.832 75.155 40.239 1.00 22.21 13 ALA B O 1
ATOM 4660 N N . VAL B 1 14 ? -5.349 76.806 39.907 1.00 20.43 14 VAL B N 1
ATOM 4661 C CA . VAL B 1 14 ? -5.458 76.700 38.457 1.00 19.07 14 VAL B CA 1
ATOM 4662 C C . VAL B 1 14 ? -5.088 75.289 38.005 1.00 28.82 14 VAL B C 1
ATOM 4663 O O . VAL B 1 14 ? -5.826 74.654 37.246 1.00 28.71 14 VAL B O 1
ATOM 4667 N N . LEU B 1 15 ? -3.945 74.799 38.480 1.00 25.02 15 LEU B N 1
ATOM 4668 C CA . LEU B 1 15 ? -3.489 73.460 38.113 1.00 21.23 15 LEU B CA 1
ATOM 4669 C C . LEU B 1 15 ? -4.547 72.422 38.457 1.00 23.08 15 LEU B C 1
ATOM 4670 O O . LEU B 1 15 ? -4.839 71.524 37.666 1.00 28.07 15 LEU B O 1
ATOM 4675 N N . ILE B 1 16 ? -5.122 72.550 39.646 1.00 22.51 16 ILE B N 1
ATOM 4676 C CA . ILE B 1 16 ? -6.134 71.610 40.087 1.00 19.33 16 ILE B CA 1
ATOM 4677 C C . ILE B 1 16 ? -7.365 71.604 39.179 1.00 36.92 16 ILE B C 1
ATOM 4678 O O . ILE B 1 16 ? -7.911 70.542 38.879 1.00 35.39 16 ILE B O 1
ATOM 4683 N N . ASP B 1 17 ? -7.798 72.777 38.729 1.00 27.34 17 ASP B N 1
ATOM 4684 C CA . ASP B 1 17 ? -8.967 72.830 37.855 1.00 25.21 17 ASP B CA 1
ATOM 4685 C C . ASP B 1 17 ? -8.679 72.182 36.519 1.00 19.69 17 ASP B C 1
ATOM 4686 O O . ASP B 1 17 ? -9.487 71.406 36.008 1.00 34.88 17 ASP B O 1
ATOM 4691 N N . GLU B 1 18 ? -7.533 72.498 35.937 1.00 20.84 18 GLU B N 1
ATOM 4692 C CA . GLU B 1 18 ? -7.222 71.896 34.663 1.00 30.35 18 GLU B CA 1
ATOM 4693 C C . GLU B 1 18 ? -7.059 70.385 34.802 1.00 41.97 18 GLU B C 1
ATOM 4694 O O . GLU B 1 18 ? -7.208 69.655 33.825 1.00 41.54 18 GLU B O 1
ATOM 4700 N N . LEU B 1 19 ? -6.790 69.904 36.016 1.00 33.63 19 LEU B N 1
ATOM 4701 C CA . LEU B 1 19 ? -6.655 68.463 36.220 1.00 45.76 19 LEU B CA 1
ATOM 4702 C C . LEU B 1 19 ? -8.021 67.820 36.464 1.00 48.23 19 LEU B C 1
ATOM 4703 O O . LEU B 1 19 ? -8.133 66.596 36.559 1.00 41.06 19 LEU B O 1
ATOM 4708 N N . ARG B 1 20 ? -9.055 68.649 36.568 1.00 43.65 20 ARG B N 1
ATOM 4709 C CA . ARG B 1 20 ? -10.411 68.147 36.772 1.00 39.64 20 ARG B CA 1
ATOM 4710 C C . ARG B 1 20 ? -11.006 67.867 35.399 1.00 35.99 20 ARG B C 1
ATOM 4711 O O . ARG B 1 20 ? -11.958 67.100 35.264 1.00 45.11 20 ARG B O 1
ATOM 4719 N N . ASN B 1 21 ? -10.438 68.499 34.379 1.00 38.56 21 ASN B N 1
ATOM 4720 C CA . ASN B 1 21 ? -10.929 68.340 33.017 1.00 48.15 21 ASN B CA 1
ATOM 4721 C C . ASN B 1 21 ? -11.115 66.872 32.653 1.00 50.81 21 ASN B C 1
ATOM 4722 O O . ASN B 1 21 ? -10.335 66.015 33.068 1.00 62.45 21 ASN B O 1
ATOM 4727 N N . GLU B 1 22 ? -12.156 66.583 31.880 1.00 50.15 22 GLU B N 1
ATOM 4728 C CA . GLU B 1 22 ? -12.444 65.210 31.474 1.00 58.36 22 GLU B CA 1
ATOM 4729 C C . GLU B 1 22 ? -11.573 64.757 30.307 1.00 56.91 22 GLU B C 1
ATOM 4730 O O . GLU B 1 22 ? -11.243 63.576 30.187 1.00 63.47 22 GLU B O 1
ATOM 4736 N N . ASP B 1 23 ? -11.199 65.704 29.454 1.00 53.93 23 ASP B N 1
ATOM 4737 C CA . ASP B 1 23 ? -10.365 65.415 28.297 1.00 45.49 23 ASP B CA 1
ATOM 4738 C C . ASP B 1 23 ? -8.916 65.143 28.699 1.00 56.57 23 ASP B C 1
ATOM 4739 O O . ASP B 1 23 ? -8.173 66.057 29.057 1.00 59.41 23 ASP B O 1
ATOM 4744 N N . VAL B 1 24 ? -8.520 63.877 28.626 1.00 53.35 24 VAL B N 1
ATOM 4745 C CA . VAL B 1 24 ? -7.170 63.474 28.988 1.00 57.17 24 VAL B CA 1
ATOM 4746 C C . VAL B 1 24 ? -6.101 64.293 28.279 1.00 58.82 24 VAL B C 1
ATOM 4747 O O . VAL B 1 24 ? -5.106 64.684 28.889 1.00 71.90 24 VAL B O 1
ATOM 4751 N N . GLN B 1 25 ? -6.306 64.556 26.993 1.00 54.45 25 GLN B N 1
ATOM 4752 C CA . GLN B 1 25 ? -5.332 65.319 26.221 1.00 52.34 25 GLN B CA 1
ATOM 4753 C C . GLN B 1 25 ? -5.106 66.723 26.771 1.00 53.79 25 GLN B C 1
ATOM 4754 O O . GLN B 1 25 ? -4.010 67.277 26.648 1.00 44.31 25 GLN B O 1
ATOM 4760 N N . LEU B 1 26 ? -6.140 67.299 27.374 1.00 42.67 26 LEU B N 1
ATOM 4761 C CA . LEU B 1 26 ? -6.024 68.634 27.940 1.00 51.43 26 LEU B CA 1
ATOM 4762 C C . LEU B 1 26 ? -5.212 68.553 29.223 1.00 42.50 26 LEU B C 1
ATOM 4763 O O . LEU B 1 26 ? -4.321 69.369 29.457 1.00 49.94 26 LEU B O 1
ATOM 4768 N N . ARG B 1 27 ? -5.525 67.559 30.047 1.00 35.49 27 ARG B N 1
ATOM 4769 C CA . ARG B 1 27 ? -4.813 67.344 31.302 1.00 34.90 27 ARG B CA 1
ATOM 4770 C C . ARG B 1 27 ? -3.320 67.203 31.017 1.00 43.51 27 ARG B C 1
ATOM 4771 O O . ARG B 1 27 ? -2.478 67.727 31.747 1.00 39.97 27 ARG B O 1
ATOM 4779 N N . LEU B 1 28 ? -3.009 66.503 29.933 1.00 51.62 28 LEU B N 1
ATOM 4780 C CA . LEU B 1 28 ? -1.632 66.272 29.520 1.00 41.87 28 LEU B CA 1
ATOM 4781 C C . LEU B 1 28 ? -0.922 67.592 29.228 1.00 47.89 28 LEU B C 1
ATOM 4782 O O . LEU B 1 28 ? 0.174 67.840 29.728 1.00 51.17 28 LEU B O 1
ATOM 4787 N N . ASN B 1 29 ? -1.548 68.434 28.413 1.00 52.34 29 ASN B N 1
ATOM 4788 C CA . ASN B 1 29 ? -0.963 69.721 28.059 1.00 45.67 29 ASN B CA 1
ATOM 4789 C C . ASN B 1 29 ? -0.701 70.546 29.308 1.00 44.08 29 ASN B C 1
ATOM 4790 O O . ASN B 1 29 ? 0.288 71.275 29.389 1.00 46.80 29 ASN B O 1
ATOM 4795 N N . SER B 1 30 ? -1.596 70.427 30.280 1.00 44.74 30 SER B N 1
ATOM 4796 C CA . SER B 1 30 ? -1.449 71.145 31.535 1.00 49.56 30 SER B CA 1
ATOM 4797 C C . SER B 1 30 ? -0.120 70.753 32.187 1.00 48.26 30 SER B C 1
ATOM 4798 O O . SER B 1 30 ? 0.670 71.615 32.581 1.00 29.20 30 SER B O 1
ATOM 4801 N N . ILE B 1 31 ? 0.122 69.449 32.289 1.00 39.99 31 ILE B N 1
ATOM 4802 C CA . ILE B 1 31 ? 1.360 68.944 32.880 1.00 48.58 31 ILE B CA 1
ATOM 4803 C C . ILE B 1 31 ? 2.564 69.477 32.112 1.00 50.09 31 ILE B C 1
ATOM 4804 O O . ILE B 1 31 ? 3.542 69.927 32.711 1.00 44.49 31 ILE B O 1
ATOM 4809 N N . LYS B 1 32 ? 2.486 69.425 30.784 1.00 44.63 32 LYS B N 1
ATOM 4810 C CA . LYS B 1 32 ? 3.570 69.906 29.935 1.00 45.56 32 LYS B CA 1
ATOM 4811 C C . LYS B 1 32 ? 3.920 71.365 30.207 1.00 36.62 32 LYS B C 1
ATOM 4812 O O . LYS B 1 32 ? 4.960 71.851 29.764 1.00 49.15 32 LYS B O 1
ATOM 4818 N N . LYS B 1 33 ? 3.053 72.061 30.937 1.00 25.50 33 LYS B N 1
ATOM 4819 C CA . LYS B 1 33 ? 3.306 73.456 31.290 1.00 34.48 33 LYS B CA 1
ATOM 4820 C C . LYS B 1 33 ? 3.461 73.622 32.808 1.00 36.73 33 LYS B C 1
ATOM 4821 O O . LYS B 1 33 ? 3.371 74.733 33.335 1.00 28.77 33 LYS B O 1
ATOM 4827 N N . LEU B 1 34 ? 3.701 72.515 33.505 1.00 33.86 34 LEU B N 1
ATOM 4828 C CA . LEU B 1 34 ? 3.867 72.541 34.958 1.00 33.96 34 LEU B CA 1
ATOM 4829 C C . LEU B 1 34 ? 4.853 73.627 35.404 1.00 37.97 34 LEU B C 1
ATOM 4830 O O . LEU B 1 34 ? 4.685 74.226 36.467 1.00 28.62 34 LEU B O 1
ATOM 4835 N N . SER B 1 35 ? 5.874 73.886 34.590 1.00 36.34 35 SER B N 1
ATOM 4836 C CA . SER B 1 35 ? 6.876 74.901 34.920 1.00 44.50 35 SER B CA 1
ATOM 4837 C C . SER B 1 35 ? 6.240 76.257 35.215 1.00 40.04 35 SER B C 1
ATOM 4838 O O . SER B 1 35 ? 6.697 76.998 36.089 1.00 35.10 35 SER B O 1
ATOM 4841 N N . THR B 1 36 ? 5.181 76.579 34.481 1.00 38.65 36 THR B N 1
ATOM 4842 C CA . THR B 1 36 ? 4.493 77.847 34.676 1.00 43.72 36 THR B CA 1
ATOM 4843 C C . THR B 1 36 ? 4.005 78.007 36.111 1.00 34.06 36 THR B C 1
ATOM 4844 O O . THR B 1 36 ? 4.176 79.065 36.721 1.00 35.33 36 THR B O 1
ATOM 4848 N N . ILE B 1 37 ? 3.394 76.957 36.650 1.00 33.43 37 ILE B N 1
ATOM 4849 C CA . ILE B 1 37 ? 2.887 77.010 38.017 1.00 18.20 37 ILE B CA 1
ATOM 4850 C C . ILE B 1 37 ? 4.017 77.266 39.000 1.00 24.89 37 ILE B C 1
ATOM 4851 O O . ILE B 1 37 ? 3.937 78.187 39.823 1.00 29.16 37 ILE B O 1
ATOM 4856 N N . ALA B 1 38 ? 5.069 76.452 38.914 1.00 30.98 38 ALA B N 1
ATOM 4857 C CA . ALA B 1 38 ? 6.216 76.595 39.810 1.00 40.11 38 ALA B CA 1
ATOM 4858 C C . ALA B 1 38 ? 6.789 77.998 39.691 1.00 36.06 38 ALA B C 1
ATOM 4859 O O . ALA B 1 38 ? 7.158 78.624 40.687 1.00 29.23 38 ALA B O 1
ATOM 4861 N N . LEU B 1 39 ? 6.854 78.492 38.461 1.00 27.37 39 LEU B N 1
ATOM 4862 C CA . LEU B 1 39 ? 7.381 79.822 38.220 1.00 32.96 39 LEU B CA 1
ATOM 4863 C C . LEU B 1 39 ? 6.496 80.896 38.867 1.00 37.70 39 LEU B C 1
ATOM 4864 O O . LEU B 1 39 ? 7.005 81.877 39.402 1.00 35.17 39 LEU B O 1
ATOM 4869 N N . ALA B 1 40 ? 5.176 80.704 38.825 1.00 37.05 40 ALA B N 1
ATOM 4870 C CA . ALA B 1 40 ? 4.249 81.667 39.425 1.00 25.97 40 ALA B CA 1
ATOM 4871 C C . ALA B 1 40 ? 4.368 81.621 40.943 1.00 29.51 40 ALA B C 1
ATOM 4872 O O . ALA B 1 40 ? 4.200 82.638 41.616 1.00 33.58 40 ALA B O 1
ATOM 4874 N N . LEU B 1 41 ? 4.645 80.434 41.479 1.00 22.31 41 LEU B N 1
ATOM 4875 C CA . LEU B 1 41 ? 4.826 80.261 42.923 1.00 30.16 41 LEU B CA 1
ATOM 4876 C C . LEU B 1 41 ? 6.297 80.565 43.162 1.00 34.13 41 LEU B C 1
ATOM 4877 O O . LEU B 1 41 ? 7.107 80.468 42.241 1.00 50.21 41 LEU B O 1
ATOM 4882 N N . GLY B 1 42 ? 6.660 80.944 44.378 1.00 32.86 42 GLY B N 1
ATOM 4883 C CA . GLY B 1 42 ? 8.072 81.183 44.625 1.00 58.72 42 GLY B CA 1
ATOM 4884 C C . GLY B 1 42 ? 8.756 79.826 44.726 1.00 52.72 42 GLY B C 1
ATOM 4885 O O . GLY B 1 42 ? 8.067 78.807 44.808 1.00 44.04 42 GLY B O 1
ATOM 4886 N N . VAL B 1 43 ? 10.087 79.781 44.704 1.00 35.58 43 VAL B N 1
ATOM 4887 C CA . VAL B 1 43 ? 10.770 78.494 44.833 1.00 36.52 43 VAL B CA 1
ATOM 4888 C C . VAL B 1 43 ? 10.407 77.876 46.185 1.00 25.74 43 VAL B C 1
ATOM 4889 O O . VAL B 1 43 ? 10.289 76.656 46.302 1.00 30.51 43 VAL B O 1
ATOM 4893 N N . GLU B 1 44 ? 10.217 78.720 47.200 1.00 18.92 44 GLU B N 1
ATOM 4894 C CA . GLU B 1 44 ? 9.877 78.232 48.536 1.00 30.85 44 GLU B CA 1
ATOM 4895 C C . GLU B 1 44 ? 8.547 77.485 48.537 1.00 37.60 44 GLU B C 1
ATOM 4896 O O . GLU B 1 44 ? 8.446 76.382 49.074 1.00 33.12 44 GLU B O 1
ATOM 4902 N N . ARG B 1 45 ? 7.533 78.080 47.921 1.00 25.18 45 ARG B N 1
ATOM 4903 C CA . ARG B 1 45 ? 6.215 77.464 47.875 1.00 35.77 45 ARG B CA 1
ATOM 4904 C C . ARG B 1 45 ? 6.157 76.293 46.905 1.00 28.89 45 ARG B C 1
ATOM 4905 O O . ARG B 1 45 ? 5.338 75.385 47.058 1.00 33.00 45 ARG B O 1
ATOM 4913 N N . THR B 1 46 ? 7.026 76.303 45.905 1.00 34.51 46 THR B N 1
ATOM 4914 C CA . THR B 1 46 ? 7.063 75.192 44.969 1.00 24.91 46 THR B CA 1
ATOM 4915 C C . THR B 1 46 ? 7.513 73.990 45.793 1.00 32.10 46 THR B C 1
ATOM 4916 O O . THR B 1 46 ? 7.015 72.873 45.631 1.00 21.63 46 THR B O 1
ATOM 4920 N N . ARG B 1 47 ? 8.439 74.236 46.712 1.00 17.99 47 ARG B N 1
ATOM 4921 C CA . ARG B 1 47 ? 8.959 73.164 47.544 1.00 37.08 47 ARG B CA 1
ATOM 4922 C C . ARG B 1 47 ? 8.016 72.693 48.643 1.00 26.84 47 ARG B C 1
ATOM 4923 O O . ARG B 1 47 ? 7.830 71.487 48.830 1.00 30.86 47 ARG B O 1
ATOM 4931 N N . SER B 1 48 ? 7.416 73.633 49.366 1.00 20.55 48 SER B N 1
ATOM 4932 C CA . SER B 1 48 ? 6.554 73.270 50.488 1.00 21.52 48 SER B CA 1
ATOM 4933 C C . SER B 1 48 ? 5.088 73.001 50.174 1.00 22.97 48 SER B C 1
ATOM 49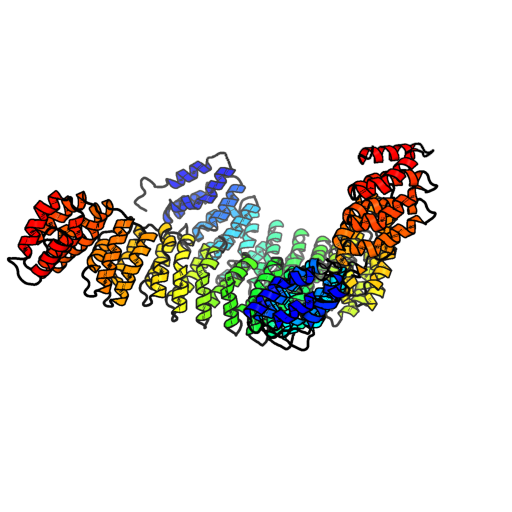34 O O . SER B 1 48 ? 4.394 72.386 50.979 1.00 25.89 48 SER B O 1
ATOM 4937 N N . GLU B 1 49 ? 4.613 73.447 49.015 1.00 15.15 49 GLU B N 1
ATOM 4938 C CA . GLU B 1 49 ? 3.212 73.246 48.670 1.00 14.76 49 GLU B CA 1
ATOM 4939 C C . GLU B 1 49 ? 2.939 72.422 47.416 1.00 15.82 49 GLU B C 1
ATOM 4940 O O . GLU B 1 49 ? 2.076 71.550 47.430 1.00 25.91 49 GLU B O 1
ATOM 4946 N N . LEU B 1 50 ? 3.658 72.690 46.332 1.00 14.80 50 LEU B N 1
ATOM 4947 C CA . LEU B 1 50 ? 3.432 71.948 45.091 1.00 20.85 50 LEU B CA 1
ATOM 4948 C C . LEU B 1 50 ? 3.939 70.500 45.077 1.00 20.81 50 LEU B C 1
ATOM 4949 O O . LEU B 1 50 ? 3.195 69.585 44.711 1.00 24.20 50 LEU B O 1
ATOM 4954 N N . LEU B 1 51 ? 5.195 70.288 45.461 1.00 27.32 51 LEU B N 1
ATOM 4955 C CA . LEU B 1 51 ? 5.772 68.939 45.454 1.00 19.32 51 LEU B CA 1
ATOM 4956 C C . LEU B 1 51 ? 5.006 67.918 46.303 1.00 9.92 51 LEU B C 1
ATOM 4957 O O . LEU B 1 51 ? 4.738 66.812 45.851 1.00 20.45 51 LEU B O 1
ATOM 4962 N N . PRO B 1 52 ? 4.632 68.277 47.542 1.00 24.25 52 PRO B N 1
ATOM 4963 C CA . PRO B 1 52 ? 3.891 67.299 48.355 1.00 16.70 52 PRO B CA 1
ATOM 4964 C C . PRO B 1 52 ? 2.585 66.893 47.653 1.00 21.61 52 PRO B C 1
ATOM 4965 O O . PRO B 1 52 ? 2.145 65.743 47.732 1.00 23.06 52 PRO B O 1
ATOM 4969 N N . PHE B 1 53 ? 1.969 67.859 46.979 1.00 18.62 53 PHE B N 1
ATOM 4970 C CA . PHE B 1 53 ? 0.729 67.630 46.251 1.00 32.08 53 PHE B CA 1
ATOM 4971 C C . PHE B 1 53 ? 1.011 66.667 45.111 1.00 33.34 53 PHE B C 1
ATOM 4972 O O . PHE B 1 53 ? 0.203 65.794 44.800 1.00 30.88 53 PHE B O 1
ATOM 4980 N N . LEU B 1 54 ? 2.175 66.827 44.497 1.00 16.75 54 LEU B N 1
ATOM 4981 C CA . LEU B 1 54 ? 2.551 65.978 43.390 1.00 17.63 54 LEU B CA 1
ATOM 4982 C C . LEU B 1 54 ? 3.063 64.622 43.862 1.00 21.53 54 LEU B C 1
ATOM 4983 O O . LEU B 1 54 ? 3.149 63.688 43.074 1.00 23.72 54 LEU B O 1
ATOM 4988 N N . THR B 1 55 ? 3.388 64.510 45.145 1.00 22.99 55 THR B N 1
ATOM 4989 C CA . THR B 1 55 ? 3.907 63.254 45.689 1.00 19.01 55 THR B CA 1
ATOM 4990 C C . THR B 1 55 ? 2.838 62.233 46.080 1.00 23.80 55 THR B C 1
ATOM 4991 O O . THR B 1 55 ? 3.075 61.029 46.006 1.00 21.77 55 THR B O 1
ATOM 4995 N N . ASP B 1 56 ? 1.666 62.694 46.500 1.00 20.83 56 ASP B N 1
ATOM 4996 C CA . ASP B 1 56 ? 0.640 61.748 46.925 1.00 38.79 56 ASP B CA 1
ATOM 4997 C C . ASP B 1 56 ? -0.783 62.057 46.507 1.00 42.35 56 ASP B C 1
ATOM 4998 O O . ASP B 1 56 ? -1.696 61.288 46.812 1.00 54.39 56 ASP B O 1
ATOM 5003 N N . THR B 1 57 ? -0.983 63.175 45.823 1.00 46.46 57 THR B N 1
ATOM 5004 C CA . THR B 1 57 ? -2.321 63.552 45.403 1.00 43.38 57 THR B CA 1
ATOM 5005 C C . THR B 1 57 ? -2.457 63.457 43.886 1.00 46.28 57 THR B C 1
ATOM 5006 O O . THR B 1 57 ? -3.139 64.265 43.257 1.00 64.47 57 THR B O 1
ATOM 5010 N N . ILE B 1 58 ? -1.800 62.464 43.299 1.00 58.42 58 ILE B N 1
ATOM 5011 C CA . ILE B 1 58 ? -1.865 62.275 41.857 1.00 61.41 58 ILE B CA 1
ATOM 5012 C C . ILE B 1 58 ? -2.325 60.884 41.441 1.00 62.47 58 ILE B C 1
ATOM 5013 O O . ILE B 1 58 ? -1.624 59.884 41.607 1.00 67.00 58 ILE B O 1
ATOM 5018 N N . TYR B 1 59 ? -3.529 60.872 40.888 1.00 66.96 59 TYR B N 1
ATOM 5019 C CA . TYR B 1 59 ? -4.241 59.700 40.392 1.00 73.04 59 TYR B CA 1
ATOM 5020 C C . TYR B 1 59 ? -3.821 59.444 38.938 1.00 71.16 59 TYR B C 1
ATOM 5021 O O . TYR B 1 59 ? -2.800 58.816 38.664 1.00 81.85 59 TYR B O 1
ATOM 5030 N N . ASP B 1 60 ? -4.657 59.943 38.032 1.00 53.82 60 ASP B N 1
ATOM 5031 C CA . ASP B 1 60 ? -4.509 59.901 36.577 1.00 42.77 60 ASP B CA 1
ATOM 5032 C C . ASP B 1 60 ? -3.897 58.717 35.839 1.00 44.55 60 ASP B C 1
ATOM 5033 O O . ASP B 1 60 ? -3.328 57.795 36.426 1.00 45.15 60 ASP B O 1
ATOM 5038 N N . GLU B 1 61 ? -4.024 58.793 34.516 1.00 48.81 61 GLU B N 1
ATOM 5039 C CA . GLU B 1 61 ? -3.550 57.781 33.581 1.00 42.82 61 GLU B CA 1
ATOM 5040 C C . GLU B 1 61 ? -2.041 57.800 33.362 1.00 51.49 61 GLU B C 1
ATOM 5041 O O . GLU B 1 61 ? -1.381 58.825 33.549 1.00 55.77 61 GLU B O 1
ATOM 5047 N N . ASP B 1 62 ? -1.512 56.657 32.934 1.00 44.55 62 ASP B N 1
ATOM 5048 C CA . ASP B 1 62 ? -0.086 56.499 32.681 1.00 36.50 62 ASP B CA 1
ATOM 5049 C C . ASP B 1 62 ? 0.492 57.556 31.744 1.00 37.07 62 ASP B C 1
ATOM 5050 O O . ASP B 1 62 ? 1.636 57.976 31.912 1.00 46.88 62 ASP B O 1
ATOM 5055 N N . GLU B 1 63 ? -0.293 57.986 30.762 1.00 30.96 63 GLU B N 1
ATOM 5056 C CA . GLU B 1 63 ? 0.180 58.982 29.807 1.00 34.02 63 GLU B CA 1
ATOM 5057 C C . GLU B 1 63 ? 0.483 60.309 30.500 1.00 37.79 63 GLU B C 1
ATOM 5058 O O . GLU B 1 63 ? 1.372 61.052 30.086 1.00 43.79 63 GLU B O 1
ATOM 5064 N N . VAL B 1 64 ? -0.264 60.603 31.556 1.00 38.50 64 VAL B N 1
ATOM 5065 C CA . VAL B 1 64 ? -0.063 61.836 32.301 1.00 37.10 64 VAL B CA 1
ATOM 5066 C C . VAL B 1 64 ? 1.125 61.646 33.233 1.00 36.84 64 VAL B C 1
ATOM 5067 O O . VAL B 1 64 ? 2.031 62.483 33.287 1.00 34.94 64 VAL B O 1
ATOM 5071 N N . LEU B 1 65 ? 1.114 60.534 33.962 1.00 29.81 65 LEU B N 1
ATOM 5072 C CA . LEU B 1 65 ? 2.187 60.220 34.894 1.00 29.25 65 LEU B CA 1
ATOM 5073 C C . LEU B 1 65 ? 3.537 60.264 34.180 1.00 32.33 65 LEU B C 1
ATOM 5074 O O . LEU B 1 65 ? 4.531 60.721 34.742 1.00 27.67 65 LEU B O 1
ATOM 5079 N N . LEU B 1 66 ? 3.562 59.803 32.932 1.00 25.68 66 LEU B N 1
ATOM 5080 C CA . LEU B 1 66 ? 4.792 59.800 32.139 1.00 38.34 66 LEU B CA 1
ATOM 5081 C C . LEU B 1 66 ? 5.319 61.222 31.963 1.00 29.59 66 LEU B C 1
ATOM 5082 O O . LEU B 1 66 ? 6.498 61.494 32.199 1.00 36.16 66 LEU B O 1
ATOM 5087 N N . ALA B 1 67 ? 4.433 62.128 31.560 1.00 39.42 67 ALA B N 1
ATOM 5088 C CA . ALA B 1 67 ? 4.792 63.530 31.343 1.00 24.76 67 ALA B CA 1
ATOM 5089 C C . ALA B 1 67 ? 5.256 64.213 32.628 1.00 27.46 67 ALA B C 1
ATOM 5090 O O . ALA B 1 67 ? 6.139 65.073 32.602 1.00 30.22 67 ALA B O 1
ATOM 5092 N N . LEU B 1 68 ? 4.651 63.837 33.751 1.00 18.62 68 LEU B N 1
ATOM 5093 C CA . LEU B 1 68 ? 5.020 64.419 35.035 1.00 20.57 68 LEU B CA 1
ATOM 5094 C C . LEU B 1 68 ? 6.449 64.006 35.393 1.00 29.77 68 LEU B C 1
ATOM 5095 O O . LEU B 1 68 ? 7.241 64.808 35.895 1.00 31.22 68 LEU B O 1
ATOM 5100 N N . ALA B 1 69 ? 6.769 62.745 35.129 1.00 23.18 69 ALA B N 1
ATOM 5101 C CA . ALA B 1 69 ? 8.094 62.218 35.420 1.00 28.79 69 ALA B CA 1
ATOM 5102 C C . ALA B 1 69 ? 9.141 63.018 34.650 1.00 28.50 69 ALA B C 1
ATOM 5103 O O . ALA B 1 69 ? 10.134 63.477 35.218 1.00 36.20 69 ALA B O 1
ATOM 5105 N N . GLU B 1 70 ? 8.902 63.190 33.355 1.00 23.25 70 GLU B N 1
ATOM 5106 C CA . GLU B 1 70 ? 9.808 63.939 32.490 1.00 23.18 70 GLU B CA 1
ATOM 5107 C C . GLU B 1 70 ? 10.013 65.367 32.982 1.00 29.18 70 GLU B C 1
ATOM 5108 O O . GLU B 1 70 ? 11.135 65.873 33.018 1.00 40.35 70 GLU B O 1
ATOM 5114 N N . GLN B 1 71 ? 8.918 66.012 33.361 1.00 29.93 71 GLN B N 1
ATOM 5115 C CA . GLN B 1 71 ? 8.961 67.389 33.837 1.00 25.46 71 GLN B CA 1
ATOM 5116 C C . GLN B 1 71 ? 9.754 67.523 35.144 1.00 27.47 71 GLN B C 1
ATOM 5117 O O . GLN B 1 71 ? 10.539 68.455 35.310 1.00 27.50 71 GLN B O 1
ATOM 5123 N N . LEU B 1 72 ? 9.554 66.592 36.069 1.00 24.49 72 LEU B N 1
ATOM 5124 C CA . LEU B 1 72 ? 10.269 66.633 37.343 1.00 30.00 72 LEU B CA 1
ATOM 5125 C C . LEU B 1 72 ? 11.786 66.601 37.152 1.00 20.22 72 LEU B C 1
ATOM 5126 O O . LEU B 1 72 ? 12.535 67.202 37.926 1.00 23.98 72 LEU B O 1
ATOM 5131 N N . GLY B 1 73 ? 12.234 65.895 36.120 1.00 24.04 73 GLY B N 1
ATOM 5132 C CA . GLY B 1 73 ? 13.656 65.799 35.856 1.00 34.00 73 GLY B CA 1
ATOM 5133 C C . GLY B 1 73 ? 14.297 67.102 35.413 1.00 34.11 73 GLY B C 1
ATOM 5134 O O . GLY B 1 73 ? 15.520 67.216 35.418 1.00 28.25 73 GLY B O 1
ATOM 5135 N N . THR B 1 74 ? 13.486 68.086 35.036 1.00 30.33 74 THR B N 1
ATOM 5136 C CA . THR B 1 74 ? 14.018 69.375 34.581 1.00 33.22 74 THR B CA 1
ATOM 5137 C C . THR B 1 74 ? 13.718 70.491 35.571 1.00 30.05 74 THR B C 1
ATOM 5138 O O . THR B 1 74 ? 13.941 71.662 35.276 1.00 42.38 74 THR B O 1
ATOM 5142 N N . PHE B 1 75 ? 13.233 70.126 36.752 1.00 29.35 75 PHE B N 1
ATOM 5143 C CA . PHE B 1 75 ? 12.856 71.108 37.765 1.00 26.92 75 PHE B CA 1
ATOM 5144 C C . PHE B 1 75 ? 13.918 71.628 38.731 1.00 22.46 75 PHE B C 1
ATOM 5145 O O . PHE B 1 75 ? 13.606 72.407 39.626 1.00 20.91 75 PHE B O 1
ATOM 5153 N N . THR B 1 76 ? 15.167 71.225 38.548 1.00 18.61 76 THR B N 1
ATOM 5154 C CA . THR B 1 76 ? 16.236 71.650 39.445 1.00 22.32 76 THR B CA 1
ATOM 5155 C C . THR B 1 76 ? 16.265 73.144 39.768 1.00 30.99 76 THR B C 1
ATOM 5156 O O . THR B 1 76 ? 16.224 73.546 40.938 1.00 26.77 76 THR B O 1
ATOM 5160 N N . THR B 1 77 ? 16.341 73.975 38.742 1.00 29.87 77 THR B N 1
ATOM 5161 C CA . THR B 1 77 ? 16.379 75.402 38.991 1.00 34.17 77 THR B CA 1
ATOM 5162 C C . THR B 1 77 ? 15.061 75.897 39.584 1.00 31.20 77 THR B C 1
ATOM 5163 O O . THR B 1 77 ? 15.058 76.700 40.521 1.00 32.60 77 THR B O 1
ATOM 5167 N N . LEU B 1 78 ? 13.942 75.411 39.053 1.00 27.33 78 LEU B N 1
ATOM 5168 C CA . LEU B 1 78 ? 12.627 75.830 39.548 1.00 31.38 78 LEU B CA 1
ATOM 5169 C C . LEU B 1 78 ? 12.394 75.516 41.020 1.00 33.90 78 LEU B C 1
ATOM 5170 O O . LEU B 1 78 ? 11.448 76.020 41.629 1.00 32.95 78 LEU B O 1
ATOM 5175 N N . VAL B 1 79 ? 13.254 74.690 41.602 1.00 20.37 79 VAL B N 1
ATOM 5176 C CA . VAL B 1 79 ? 13.087 74.326 42.998 1.00 28.95 79 VAL B CA 1
ATOM 5177 C C . VAL B 1 79 ? 14.091 75.054 43.898 1.00 34.53 79 VAL B C 1
ATOM 5178 O O . VAL B 1 79 ? 14.051 74.929 45.128 1.00 23.01 79 VAL B O 1
ATOM 5182 N N . GLY B 1 80 ? 14.993 75.813 43.280 1.00 29.59 80 GLY B N 1
ATOM 5183 C CA . GLY B 1 80 ? 15.967 76.563 44.055 1.00 38.41 80 GLY B CA 1
ATOM 5184 C C . GLY B 1 80 ? 17.422 76.155 43.914 1.00 46.80 80 GLY B C 1
ATOM 5185 O O . GLY B 1 80 ? 18.244 76.487 44.773 1.00 40.34 80 GLY B O 1
ATOM 5186 N N . GLY B 1 81 ? 17.745 75.432 42.844 1.00 28.99 81 GLY B N 1
ATOM 5187 C CA . GLY B 1 81 ? 19.118 75.018 42.627 1.00 39.18 81 GLY B CA 1
ATOM 5188 C C . GLY B 1 81 ? 19.556 73.777 43.384 1.00 30.31 81 GLY B C 1
ATOM 5189 O O . GLY B 1 81 ? 18.791 73.228 44.180 1.00 33.97 81 GLY B O 1
ATOM 5190 N N . PRO B 1 82 ? 20.803 73.323 43.160 1.00 37.50 82 PRO B N 1
ATOM 5191 C CA . PRO B 1 82 ? 21.421 72.143 43.780 1.00 29.96 82 PRO B CA 1
ATOM 5192 C C . PRO B 1 82 ? 21.241 72.022 45.292 1.00 27.55 82 PRO B C 1
ATOM 5193 O O . PRO B 1 82 ? 21.203 70.917 45.827 1.00 26.08 82 PRO B O 1
ATOM 5197 N N . GLU B 1 83 ? 21.126 73.151 45.981 1.00 24.10 83 GLU B N 1
ATOM 5198 C CA . GLU B 1 83 ? 20.954 73.127 47.427 1.00 36.32 83 GLU B CA 1
ATOM 5199 C C . GLU B 1 83 ? 19.644 72.451 47.837 1.00 29.27 83 GLU B C 1
ATOM 5200 O O . GLU B 1 83 ? 19.528 71.913 48.941 1.00 34.95 83 GLU B O 1
ATOM 5206 N N . TYR B 1 84 ? 18.663 72.477 46.942 1.00 28.62 84 TYR B N 1
ATOM 5207 C CA . TYR B 1 84 ? 17.353 71.901 47.225 1.00 30.95 84 TYR B CA 1
ATOM 5208 C C . TYR B 1 84 ? 16.919 70.807 46.255 1.00 26.43 84 TYR B C 1
ATOM 5209 O O . TYR B 1 84 ? 15.794 70.316 46.344 1.00 31.17 84 TYR B O 1
ATOM 5218 N N . VAL B 1 85 ? 17.797 70.420 45.336 1.00 20.90 85 VAL B N 1
ATOM 5219 C CA . VAL B 1 85 ? 17.435 69.400 44.351 1.00 30.07 85 VAL B CA 1
ATOM 5220 C C . VAL B 1 85 ? 16.972 68.075 44.947 1.00 27.77 85 VAL B C 1
ATOM 5221 O O . VAL B 1 85 ? 16.266 67.321 44.286 1.00 23.21 85 VAL B O 1
ATOM 5225 N N . HIS B 1 86 ? 17.362 67.773 46.183 1.00 13.74 86 HIS B N 1
ATOM 5226 C CA . HIS B 1 86 ? 16.913 66.521 46.780 1.00 23.80 86 HIS B CA 1
ATOM 5227 C C . HIS B 1 86 ? 15.400 66.533 47.046 1.00 33.94 86 HIS B C 1
ATOM 5228 O O . HIS B 1 86 ? 14.799 65.485 47.279 1.00 43.19 86 HIS B O 1
ATOM 5235 N N . CYS B 1 87 ? 14.787 67.714 47.004 1.00 22.19 87 CYS B N 1
ATOM 5236 C CA . CYS B 1 87 ? 13.348 67.838 47.241 1.00 24.59 87 CYS B CA 1
ATOM 5237 C C . CYS B 1 87 ? 12.534 67.164 46.144 1.00 35.20 87 CYS B C 1
ATOM 5238 O O . CYS B 1 87 ? 11.334 66.949 46.295 1.00 17.70 87 CYS B O 1
ATOM 5241 N N . LEU B 1 88 ? 13.188 66.836 45.036 1.00 18.79 88 LEU B N 1
ATOM 5242 C CA . LEU B 1 88 ? 12.507 66.181 43.933 1.00 20.12 88 LEU B CA 1
ATOM 5243 C C . LEU B 1 88 ? 12.511 64.662 44.075 1.00 14.43 88 LEU B C 1
ATOM 5244 O O . LEU B 1 88 ? 11.843 63.956 43.312 1.00 27.66 88 LEU B O 1
ATOM 5249 N N . LEU B 1 89 ? 13.256 64.142 45.043 1.00 21.62 89 LEU B N 1
ATOM 5250 C CA . LEU B 1 89 ? 13.312 62.690 45.207 1.00 26.22 89 LEU B CA 1
ATOM 5251 C C . LEU B 1 89 ? 11.986 62.035 45.617 1.00 26.31 89 LEU B C 1
ATOM 5252 O O . LEU B 1 89 ? 11.604 61.003 45.066 1.00 19.85 89 LEU B O 1
ATOM 5257 N N . PRO B 1 90 ? 11.261 62.618 46.589 1.00 18.64 90 PRO B N 1
ATOM 5258 C CA . PRO B 1 90 ? 9.986 62.017 47.006 1.00 29.87 90 PRO B CA 1
ATOM 5259 C C . PRO B 1 90 ? 8.973 61.805 45.871 1.00 29.05 90 PRO B C 1
ATOM 5260 O O . PRO B 1 90 ? 8.438 60.711 45.715 1.00 20.62 90 PRO B O 1
ATOM 5264 N N . PRO B 1 91 ? 8.693 62.845 45.065 1.00 25.94 91 PRO B N 1
ATOM 5265 C CA . PRO B 1 91 ? 7.729 62.642 43.975 1.00 23.22 91 PRO B CA 1
ATOM 5266 C C . PRO B 1 91 ? 8.185 61.639 42.913 1.00 28.34 91 PRO B C 1
ATOM 5267 O O . PRO B 1 91 ? 7.370 60.903 42.360 1.00 29.48 91 PRO B O 1
ATOM 5271 N N . LEU B 1 92 ? 9.483 61.605 42.630 1.00 33.21 92 LEU B N 1
ATOM 5272 C CA . LEU B 1 92 ? 10.003 60.666 41.638 1.00 31.89 92 LEU B CA 1
ATOM 5273 C C . LEU B 1 92 ? 10.034 59.241 42.201 1.00 32.78 92 LEU B C 1
ATOM 5274 O O . LEU B 1 92 ? 9.871 58.266 41.463 1.00 22.61 92 LEU B O 1
ATOM 5279 N N . GLU B 1 93 ? 10.230 59.130 43.512 1.00 23.89 93 GLU B N 1
ATOM 5280 C CA . GLU B 1 93 ? 10.255 57.831 44.174 1.00 19.27 93 GLU B CA 1
ATOM 5281 C C . GLU B 1 93 ? 8.884 57.196 43.970 1.00 26.31 93 GLU B C 1
ATOM 5282 O O . GLU B 1 93 ? 8.773 56.014 43.646 1.00 24.00 93 GLU B O 1
ATOM 5288 N N . SER B 1 94 ? 7.839 57.997 44.156 1.00 28.31 94 SER B N 1
ATOM 5289 C CA . SER B 1 94 ? 6.470 57.519 43.985 1.00 28.64 94 SER B CA 1
ATOM 5290 C C . SER B 1 94 ? 6.256 57.003 42.557 1.00 32.88 94 SER B C 1
ATOM 5291 O O . SER B 1 94 ? 5.819 55.866 42.357 1.00 26.67 94 SER B O 1
ATOM 5294 N N . LEU B 1 95 ? 6.576 57.843 41.572 1.00 23.38 95 LEU B N 1
ATOM 5295 C CA . LEU B 1 95 ? 6.427 57.487 40.161 1.00 14.42 95 LEU B CA 1
ATOM 5296 C C . LEU B 1 95 ? 7.260 56.276 39.751 1.00 25.07 95 LEU B C 1
ATOM 5297 O O . LEU B 1 95 ? 6.966 55.623 38.744 1.00 27.67 95 LEU B O 1
ATOM 5302 N N . ALA B 1 96 ? 8.290 55.972 40.533 1.00 30.72 96 ALA B N 1
ATOM 5303 C CA . ALA B 1 96 ? 9.154 54.832 40.247 1.00 22.68 96 ALA B CA 1
ATOM 5304 C C . ALA B 1 96 ? 8.558 53.533 40.786 1.00 22.30 96 ALA B C 1
ATOM 5305 O O . ALA B 1 96 ? 9.126 52.456 40.592 1.00 22.43 96 ALA B O 1
ATOM 5307 N N . THR B 1 97 ? 7.415 53.632 41.459 1.00 26.61 97 THR B N 1
ATOM 5308 C CA . THR B 1 97 ? 6.768 52.453 42.025 1.00 40.48 97 THR B CA 1
ATOM 5309 C C . THR B 1 97 ? 5.433 52.127 41.357 1.00 42.76 97 THR B C 1
ATOM 5310 O O . THR B 1 97 ? 4.819 51.106 41.658 1.00 41.13 97 THR B O 1
ATOM 5314 N N . VAL B 1 98 ? 4.992 52.993 40.447 1.00 34.33 98 VAL B N 1
ATOM 5315 C CA . VAL B 1 98 ? 3.735 52.802 39.716 1.00 27.74 98 VAL B CA 1
ATOM 5316 C C . VAL B 1 98 ? 3.679 51.448 38.990 1.00 23.29 98 VAL B C 1
ATOM 5317 O O . VAL B 1 98 ? 4.696 50.775 38.833 1.00 16.36 98 VAL B O 1
ATOM 5321 N N . GLU B 1 99 ? 2.485 51.056 38.550 1.00 37.33 99 GLU B N 1
ATOM 5322 C CA . GLU B 1 99 ? 2.296 49.784 37.860 1.00 36.42 99 GLU B CA 1
ATOM 5323 C C . GLU B 1 99 ? 2.818 49.733 36.419 1.00 33.35 99 GLU B C 1
ATOM 5324 O O . GLU B 1 99 ? 3.367 48.718 36.002 1.00 23.51 99 GLU B O 1
ATOM 5330 N N . GLU B 1 100 ? 2.651 50.812 35.656 1.00 26.03 100 GLU B N 1
ATOM 5331 C CA . GLU B 1 100 ? 3.121 50.813 34.270 1.00 28.21 100 GLU B CA 1
ATOM 5332 C C . GLU B 1 100 ? 4.638 50.944 34.161 1.00 27.09 100 GLU B C 1
ATOM 5333 O O . GLU B 1 100 ? 5.236 51.921 34.618 1.00 22.40 100 GLU B O 1
ATOM 5339 N N . THR B 1 101 ? 5.250 49.950 33.534 1.00 18.19 101 THR B N 1
ATOM 5340 C CA . THR B 1 101 ? 6.692 49.905 33.359 1.00 24.41 101 THR B CA 1
ATOM 5341 C C . THR B 1 101 ? 7.342 51.124 32.669 1.00 28.01 101 THR B C 1
ATOM 5342 O O . THR B 1 101 ? 8.392 51.595 33.121 1.00 28.76 101 THR B O 1
ATOM 5346 N N . VAL B 1 102 ? 6.741 51.654 31.602 1.00 26.37 102 VAL B N 1
ATOM 5347 C CA . VAL B 1 102 ? 7.353 52.807 30.923 1.00 16.78 102 VAL B CA 1
ATOM 5348 C C . VAL B 1 102 ? 7.384 54.053 31.806 1.00 24.14 102 VAL B C 1
ATOM 5349 O O . VAL B 1 102 ? 8.239 54.920 31.626 1.00 25.81 102 VAL B O 1
ATOM 5353 N N . VAL B 1 103 ? 6.464 54.148 32.764 1.00 29.72 103 VAL B N 1
ATOM 5354 C CA . VAL B 1 103 ? 6.457 55.299 33.665 1.00 23.45 103 VAL B CA 1
ATOM 5355 C C . VAL B 1 103 ? 7.602 55.148 34.667 1.00 22.52 103 VAL B C 1
ATOM 5356 O O . VAL B 1 103 ? 8.292 56.121 34.980 1.00 20.14 103 VAL B O 1
ATOM 5360 N N . ARG B 1 104 ? 7.815 53.931 35.163 1.00 12.23 104 ARG B N 1
ATOM 5361 C CA . ARG B 1 104 ? 8.908 53.695 36.113 1.00 18.15 104 ARG B CA 1
ATOM 5362 C C . ARG B 1 104 ? 10.242 54.015 35.439 1.00 15.59 104 ARG B C 1
ATOM 5363 O O . ARG B 1 104 ? 11.102 54.684 36.019 1.00 20.37 104 ARG B O 1
ATOM 5371 N N . ASP B 1 105 ? 10.399 53.556 34.199 1.00 13.33 105 ASP B N 1
ATOM 5372 C CA . ASP B 1 105 ? 11.634 53.800 33.459 1.00 20.30 105 ASP B CA 1
ATOM 5373 C C . ASP B 1 105 ? 11.874 55.284 33.248 1.00 13.35 105 ASP B C 1
ATOM 5374 O O . ASP B 1 105 ? 13.013 55.754 33.283 1.00 21.73 105 ASP B O 1
ATOM 5379 N N . LYS B 1 106 ? 10.799 56.030 33.042 1.00 22.98 106 LYS B N 1
ATOM 5380 C CA . LYS B 1 106 ? 10.941 57.461 32.835 1.00 17.33 106 LYS B CA 1
ATOM 5381 C C . LYS B 1 106 ? 11.394 58.125 34.134 1.00 19.85 106 LYS B C 1
ATOM 5382 O O . LYS B 1 106 ? 12.250 59.009 34.124 1.00 19.86 106 LYS B O 1
ATOM 5388 N N . ALA B 1 107 ? 10.828 57.691 35.258 1.00 21.60 107 ALA B N 1
ATOM 5389 C CA . ALA B 1 107 ? 11.207 58.260 36.550 1.00 19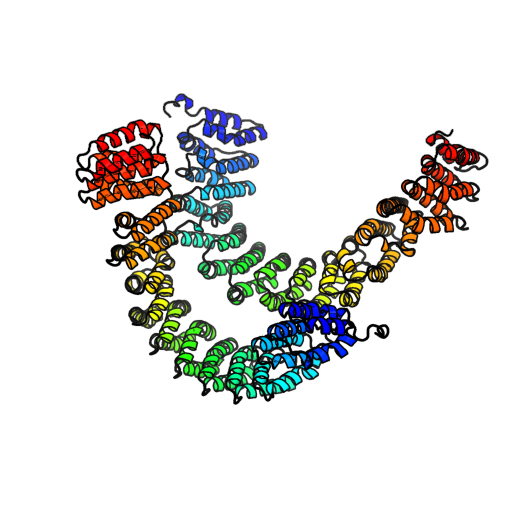.14 107 ALA B CA 1
ATOM 5390 C C . ALA B 1 107 ? 12.689 57.990 36.808 1.00 12.65 107 ALA B C 1
ATOM 5391 O O . ALA B 1 107 ? 13.432 58.879 37.231 1.00 20.57 107 ALA B O 1
ATOM 5393 N N . VAL B 1 108 ? 13.113 56.756 36.548 1.00 14.91 108 VAL B N 1
ATOM 5394 C CA . VAL B 1 108 ? 14.508 56.364 36.746 1.00 14.11 108 VAL B CA 1
ATOM 5395 C C . VAL B 1 108 ? 15.428 57.265 35.918 1.00 22.00 108 VAL B C 1
ATOM 5396 O O . VAL B 1 108 ? 16.472 57.725 36.397 1.00 27.77 108 VAL B O 1
ATOM 5400 N N . GLU B 1 109 ? 15.025 57.524 34.680 1.00 17.34 109 GLU B N 1
ATOM 5401 C CA . GLU B 1 109 ? 15.796 58.388 33.785 1.00 18.71 109 GLU B CA 1
ATOM 5402 C C . GLU B 1 109 ? 15.938 59.790 34.389 1.00 27.45 109 GLU B C 1
ATOM 5403 O O . GLU B 1 109 ? 17.021 60.383 34.359 1.00 23.15 109 GLU B O 1
ATOM 5409 N N . SER B 1 110 ? 14.849 60.322 34.940 1.00 19.72 110 SER B N 1
ATOM 5410 C CA . SER B 1 110 ? 14.904 61.646 35.550 1.00 27.34 110 SER B CA 1
ATOM 5411 C C . SER B 1 110 ? 15.784 61.629 36.796 1.00 30.64 110 SER B C 1
ATOM 5412 O O . SER B 1 110 ? 16.545 62.568 37.039 1.00 25.80 110 SER B O 1
ATOM 5415 N N . LEU B 1 111 ? 15.674 60.572 37.596 1.00 20.60 111 LEU B N 1
ATOM 5416 C CA . LEU B 1 111 ? 16.491 60.460 38.805 1.00 25.12 111 LEU B CA 1
ATOM 5417 C C . LEU B 1 111 ? 17.975 60.448 38.434 1.00 19.98 111 LEU B C 1
ATOM 5418 O O . LEU B 1 111 ? 18.797 61.066 39.112 1.00 22.96 111 LEU B O 1
ATOM 5423 N N . ARG B 1 112 ? 18.320 59.745 37.356 1.00 13.61 112 ARG B N 1
ATOM 5424 C CA . ARG B 1 112 ? 19.709 59.685 36.914 1.00 29.71 112 ARG B CA 1
ATOM 5425 C C . ARG B 1 112 ? 20.151 61.090 36.528 1.00 29.86 112 ARG B C 1
ATOM 5426 O O . ARG B 1 112 ? 21.219 61.549 36.927 1.00 31.81 112 ARG B O 1
ATOM 5434 N N . ALA B 1 113 ? 19.309 61.784 35.771 1.00 19.32 113 ALA B N 1
ATOM 5435 C CA . ALA B 1 113 ? 19.642 63.122 35.316 1.00 21.34 113 ALA B CA 1
ATOM 5436 C C . ALA B 1 113 ? 19.895 64.112 36.447 1.00 25.47 113 ALA B C 1
ATOM 5437 O O . ALA B 1 113 ? 20.850 64.886 36.381 1.00 26.56 113 ALA B O 1
ATOM 5439 N N . ILE B 1 114 ? 19.070 64.100 37.487 1.00 22.38 114 ILE B N 1
ATOM 5440 C CA . ILE B 1 114 ? 19.282 65.042 38.585 1.00 24.18 114 ILE B CA 1
ATOM 5441 C C . ILE B 1 114 ? 20.297 64.587 39.641 1.00 27.51 114 ILE B C 1
ATOM 5442 O O . ILE B 1 114 ? 20.653 65.359 40.533 1.00 23.63 114 ILE B O 1
ATOM 5447 N N . SER B 1 115 ? 20.763 63.344 39.559 1.00 21.27 115 SER B N 1
ATOM 5448 C CA . SER B 1 115 ? 21.756 62.875 40.524 1.00 21.57 115 SER B CA 1
ATOM 5449 C C . SER B 1 115 ? 22.994 63.760 40.353 1.00 17.07 115 SER B C 1
ATOM 5450 O O . SER B 1 115 ? 23.612 64.183 41.324 1.00 20.34 115 SER B O 1
ATOM 5453 N N . HIS B 1 116 ? 23.323 64.046 39.099 1.00 14.99 116 HIS B N 1
ATOM 5454 C CA . HIS B 1 116 ? 24.457 64.884 38.746 1.00 19.31 116 HIS B CA 1
ATOM 5455 C C . HIS B 1 116 ? 24.404 66.254 39.425 1.00 29.42 116 HIS B C 1
ATOM 5456 O O . HIS B 1 116 ? 25.439 66.858 39.698 1.00 33.46 116 HIS B O 1
ATOM 5463 N N . GLU B 1 117 ? 23.198 66.737 39.702 1.00 29.46 117 GLU B N 1
ATOM 5464 C CA . GLU B 1 117 ? 23.036 68.029 40.357 1.00 22.45 117 GLU B CA 1
ATOM 5465 C C . GLU B 1 117 ? 23.274 67.925 41.863 1.00 26.86 117 GLU B C 1
ATOM 5466 O O . GLU B 1 117 ? 23.391 68.941 42.546 1.00 32.16 117 GLU B O 1
ATOM 5472 N N . HIS B 1 118 ? 23.335 66.698 42.379 1.00 23.39 118 HIS B N 1
ATOM 5473 C CA . HIS B 1 118 ? 23.589 66.485 43.809 1.00 28.54 118 HIS B CA 1
ATOM 5474 C C . HIS B 1 118 ? 25.086 66.581 44.118 1.00 17.65 118 HIS B C 1
ATOM 5475 O O . HIS B 1 118 ? 25.923 66.137 43.336 1.00 37.17 118 HIS B O 1
ATOM 5482 N N . SER B 1 119 ? 25.417 67.151 45.265 1.00 26.27 119 SER B N 1
ATOM 5483 C CA . SER B 1 119 ? 26.806 67.242 45.678 1.00 36.29 119 SER B CA 1
ATOM 5484 C C . SER B 1 119 ? 27.077 65.917 46.390 1.00 44.36 119 SER B C 1
ATOM 5485 O O . SER B 1 119 ? 26.139 65.247 46.825 1.00 38.25 119 SER B O 1
ATOM 5488 N N . PRO B 1 120 ? 28.351 65.511 46.508 1.00 32.15 120 PRO B N 1
ATOM 5489 C CA . PRO B 1 120 ? 28.621 64.247 47.191 1.00 23.72 120 PRO B CA 1
ATOM 5490 C C . PRO B 1 120 ? 27.900 64.154 48.531 1.00 22.88 120 PRO B C 1
ATOM 5491 O O . PRO B 1 120 ? 27.318 63.117 48.867 1.00 16.48 120 PRO B O 1
ATOM 5495 N N . SER B 1 121 ? 27.917 65.239 49.295 1.00 12.56 121 SER B N 1
ATOM 5496 C CA . SER B 1 121 ? 27.227 65.226 50.580 1.00 34.04 121 SER B CA 1
ATOM 5497 C C . SER B 1 121 ? 25.762 64.826 50.384 1.00 22.75 121 SER B C 1
ATOM 5498 O O . SER B 1 121 ? 25.258 63.955 51.086 1.00 23.82 121 SER B O 1
ATOM 5501 N N . ASP B 1 122 ? 25.092 65.454 49.420 1.00 22.89 122 ASP B N 1
ATOM 5502 C CA . ASP B 1 122 ? 23.685 65.171 49.156 1.00 24.80 122 ASP B CA 1
ATOM 5503 C C . ASP B 1 122 ? 23.448 63.776 48.594 1.00 17.83 122 ASP B C 1
ATOM 5504 O O . ASP B 1 122 ? 22.394 63.181 48.824 1.00 21.27 122 ASP B O 1
ATOM 5509 N N . LEU B 1 123 ? 24.421 63.249 47.862 1.00 19.97 123 LEU B N 1
ATOM 5510 C CA . LEU B 1 123 ? 24.275 61.909 47.327 1.00 25.38 123 LEU B CA 1
ATOM 5511 C C . LEU B 1 123 ? 24.234 60.935 48.499 1.00 25.34 123 LEU B C 1
ATOM 5512 O O . LEU B 1 123 ? 23.378 60.050 48.558 1.00 18.70 123 LEU B O 1
ATOM 5517 N N . GLU B 1 124 ? 25.159 61.111 49.437 1.00 23.05 124 GLU B N 1
ATOM 5518 C CA . GLU B 1 124 ? 25.242 60.221 50.587 1.00 27.17 124 GLU B CA 1
ATOM 5519 C C . GLU B 1 124 ? 24.108 60.461 51.575 1.00 28.83 124 GLU B C 1
ATOM 5520 O O . GLU B 1 124 ? 23.609 59.526 52.193 1.00 26.81 124 GLU B O 1
ATOM 5526 N N . ALA B 1 125 ? 23.692 61.713 51.719 1.00 25.06 125 ALA B N 1
ATOM 5527 C CA . ALA B 1 125 ? 22.622 62.038 52.657 1.00 22.67 125 ALA B CA 1
ATOM 5528 C C . ALA B 1 125 ? 21.223 61.789 52.122 1.00 24.19 125 ALA B C 1
ATOM 5529 O O . ALA B 1 125 ? 20.310 61.517 52.898 1.00 15.19 125 ALA B O 1
ATOM 5531 N N . HIS B 1 126 ? 21.045 61.876 50.806 1.00 18.44 126 HIS B N 1
ATOM 5532 C CA . HIS B 1 126 ? 19.718 61.694 50.240 1.00 19.50 126 HIS B CA 1
ATOM 5533 C C . HIS B 1 126 ? 19.540 60.685 49.110 1.00 29.18 126 HIS B C 1
ATOM 5534 O O . HIS B 1 126 ? 18.699 59.794 49.211 1.00 20.72 126 HIS B O 1
ATOM 5541 N N . PHE B 1 127 ? 20.320 60.815 48.039 1.00 17.27 127 PHE B N 1
ATOM 5542 C CA . PHE B 1 127 ? 20.169 59.917 46.905 1.00 17.29 127 PHE B CA 1
ATOM 5543 C C . PHE B 1 127 ? 20.342 58.450 47.254 1.00 22.21 127 PHE B C 1
ATOM 5544 O O . PHE B 1 127 ? 19.482 57.632 46.926 1.00 18.54 127 PHE B O 1
ATOM 5552 N N . VAL B 1 128 ? 21.452 58.119 47.908 1.00 23.06 128 VAL B N 1
ATOM 5553 C CA . VAL B 1 128 ? 21.721 56.741 48.295 1.00 24.43 128 VAL B CA 1
ATOM 5554 C C . VAL B 1 128 ? 20.618 56.171 49.195 1.00 21.16 128 VAL B C 1
ATOM 5555 O O . VAL B 1 128 ? 20.180 55.043 49.000 1.00 20.39 128 VAL B O 1
ATOM 5559 N N . PRO B 1 129 ? 20.165 56.932 50.199 1.00 24.09 129 PRO B N 1
ATOM 5560 C CA . PRO B 1 129 ? 19.101 56.367 51.038 1.00 28.53 129 PRO B CA 1
ATOM 5561 C C . PRO B 1 129 ? 17.854 56.043 50.199 1.00 30.00 129 PRO B C 1
ATOM 5562 O O . PRO B 1 129 ? 17.117 55.107 50.502 1.00 25.79 129 PRO B O 1
ATOM 5566 N N . LEU B 1 130 ? 17.630 56.824 49.143 1.00 21.86 130 LEU B N 1
ATOM 5567 C CA . LEU B 1 130 ? 16.504 56.589 48.242 1.00 6.51 130 LEU B CA 1
ATOM 5568 C C . LEU B 1 130 ? 16.738 55.225 47.590 1.00 23.43 130 LEU B C 1
ATOM 5569 O O . LEU B 1 130 ? 15.863 54.353 47.600 1.00 26.81 130 LEU B O 1
ATOM 5574 N N . VAL B 1 131 ? 17.926 55.057 47.016 1.00 8.24 131 VAL B N 1
ATOM 5575 C CA . VAL B 1 131 ? 18.303 53.797 46.380 1.00 19.42 131 VAL B CA 1
ATOM 5576 C C . VAL B 1 131 ? 18.076 52.645 47.368 1.00 27.29 131 VAL B C 1
ATOM 5577 O O . VAL B 1 131 ? 17.597 51.576 46.989 1.00 27.75 131 VAL B O 1
ATOM 5581 N N . LYS B 1 132 ? 18.401 52.881 48.637 1.00 21.85 132 LYS B N 1
ATOM 5582 C CA . LYS B 1 132 ? 18.226 51.879 49.697 1.00 25.30 132 LYS B CA 1
ATOM 5583 C C . LYS B 1 132 ? 16.765 51.448 49.888 1.00 23.19 132 LYS B C 1
ATOM 5584 O O . LYS B 1 132 ? 16.462 50.255 49.884 1.00 18.71 132 LYS B O 1
ATOM 5590 N N . ARG B 1 133 ? 15.871 52.417 50.071 1.00 6.52 133 ARG B N 1
ATOM 5591 C CA . ARG B 1 133 ? 14.451 52.121 50.267 1.00 22.47 133 ARG B CA 1
ATOM 5592 C C . ARG B 1 133 ? 13.865 51.374 49.078 1.00 20.05 133 ARG B C 1
ATOM 5593 O O . ARG B 1 133 ? 13.090 50.438 49.242 1.00 18.01 133 ARG B O 1
ATOM 5601 N N . LEU B 1 134 ? 14.227 51.807 47.878 1.00 14.63 134 LEU B N 1
ATOM 5602 C CA . LEU B 1 134 ? 13.732 51.174 46.666 1.00 23.91 134 LEU B CA 1
ATOM 5603 C C . LEU B 1 134 ? 14.215 49.731 46.601 1.00 14.55 134 LEU B C 1
ATOM 5604 O O . LEU B 1 134 ? 13.434 48.820 46.332 1.00 20.39 134 LEU B O 1
ATOM 5609 N N . ALA B 1 135 ? 15.505 49.531 46.856 1.00 20.98 135 ALA B N 1
ATOM 5610 C CA . ALA B 1 135 ? 16.101 48.198 46.820 1.00 20.89 135 ALA B CA 1
ATOM 5611 C C . ALA B 1 135 ? 15.488 47.243 47.841 1.00 20.52 135 ALA B C 1
ATOM 5612 O O . ALA B 1 135 ? 15.431 46.030 47.606 1.00 15.97 135 ALA B O 1
ATOM 5614 N N . GLY B 1 136 ? 15.024 47.784 48.966 1.00 17.82 136 GLY B N 1
ATOM 5615 C CA . GLY B 1 136 ? 14.429 46.943 49.994 1.00 13.29 136 GLY B CA 1
ATOM 5616 C C . GLY B 1 136 ? 12.912 47.016 50.069 1.00 22.38 136 GLY B C 1
ATOM 5617 O O . GLY B 1 136 ? 12.320 46.590 51.059 1.00 27.45 136 GLY B O 1
ATOM 5618 N N . GLY B 1 137 ? 12.277 47.531 49.019 1.00 13.89 137 GLY B N 1
ATOM 5619 C CA . GLY B 1 137 ? 10.827 47.671 49.028 1.00 21.58 137 GLY B CA 1
ATOM 5620 C C . GLY B 1 137 ? 10.001 46.393 49.094 1.00 18.67 137 GLY B C 1
ATOM 5621 O O . GLY B 1 137 ? 10.478 45.318 48.732 1.00 19.87 137 GLY B O 1
ATOM 5622 N N . ASP B 1 138 ? 8.755 46.527 49.547 1.00 22.24 138 ASP B N 1
ATOM 5623 C CA . ASP B 1 138 ? 7.815 45.404 49.669 1.00 29.28 138 ASP B CA 1
ATOM 5624 C C . ASP B 1 138 ? 7.223 44.978 48.325 1.00 18.91 138 ASP B C 1
ATOM 5625 O O . ASP B 1 138 ? 6.795 43.834 48.163 1.00 28.63 138 ASP B O 1
ATOM 5630 N N . TRP B 1 139 ? 7.174 45.904 47.374 1.00 17.84 139 TRP B N 1
ATOM 5631 C CA . TRP B 1 139 ? 6.617 45.629 46.050 1.00 26.50 139 TRP B CA 1
ATOM 5632 C C . TRP B 1 139 ? 7.786 45.461 45.085 1.00 22.02 139 TRP B C 1
ATOM 5633 O O . TRP B 1 139 ? 8.659 46.326 45.004 1.00 19.09 139 TRP B O 1
ATOM 5644 N N . PHE B 1 140 ? 7.799 44.358 44.344 1.00 18.32 140 PHE B N 1
ATOM 5645 C CA . PHE B 1 140 ? 8.906 44.083 43.435 1.00 15.74 140 PHE B CA 1
ATOM 5646 C C . PHE B 1 140 ? 9.241 45.163 42.394 1.00 24.61 140 PHE B C 1
ATOM 5647 O O . PHE B 1 140 ? 10.389 45.264 41.952 1.00 18.14 140 PHE B O 1
ATOM 5655 N N . THR B 1 141 ? 8.265 45.974 42.003 1.00 7.11 141 THR B N 1
ATOM 5656 C CA . THR B 1 141 ? 8.545 47.023 41.021 1.00 16.48 141 THR B CA 1
ATOM 5657 C C . THR B 1 141 ? 9.542 48.029 41.584 1.00 17.92 141 THR B C 1
ATOM 5658 O O . THR B 1 141 ? 10.341 48.611 40.842 1.00 13.86 141 THR B O 1
ATOM 5662 N N . SER B 1 142 ? 9.495 48.233 42.898 1.00 11.61 142 SER B N 1
ATOM 5663 C CA . SER B 1 142 ? 10.419 49.158 43.542 1.00 21.56 142 SER B CA 1
ATOM 5664 C C . SER B 1 142 ? 11.845 48.626 43.405 1.00 24.03 142 SER B C 1
ATOM 5665 O O . SER B 1 142 ? 12.786 49.377 43.130 1.00 19.67 142 SER B O 1
ATOM 5668 N N . ARG B 1 143 ? 11.994 47.319 43.584 1.00 17.24 143 ARG B N 1
ATOM 5669 C CA . ARG B 1 143 ? 13.306 46.701 43.512 1.00 21.45 143 ARG B CA 1
ATOM 5670 C C . ARG B 1 143 ? 13.857 46.643 42.087 1.00 19.05 143 ARG B C 1
ATOM 5671 O O . ARG B 1 143 ? 15.068 46.750 41.895 1.00 20.27 143 ARG B O 1
ATOM 5679 N N . THR B 1 144 ? 12.993 46.496 41.082 1.00 13.49 144 THR B N 1
ATOM 5680 C CA . THR B 1 144 ? 13.492 46.479 39.700 1.00 19.03 144 THR B CA 1
ATOM 5681 C C . THR B 1 144 ? 13.967 47.880 39.312 1.00 22.01 144 THR B C 1
ATOM 5682 O O . THR B 1 144 ? 14.968 48.025 38.608 1.00 25.05 144 THR B O 1
ATOM 5686 N N . SER B 1 145 ? 13.256 48.909 39.776 1.00 17.06 145 SER B N 1
ATOM 5687 C CA . SER B 1 145 ? 13.626 50.294 39.468 1.00 16.01 145 SER B CA 1
ATOM 5688 C C . SER B 1 145 ? 14.979 50.668 40.067 1.00 28.68 145 SER B C 1
ATOM 5689 O O . SER B 1 145 ? 15.769 51.392 39.451 1.00 21.58 145 SER B O 1
ATOM 5692 N N . ALA B 1 146 ? 15.229 50.179 41.277 1.00 16.78 146 ALA B N 1
ATOM 5693 C CA . ALA B 1 146 ? 16.472 50.447 41.990 1.00 23.13 146 ALA B CA 1
ATOM 5694 C C . ALA B 1 146 ? 17.719 50.024 41.214 1.00 17.27 146 ALA B C 1
ATOM 5695 O O . ALA B 1 146 ? 18.766 50.656 41.326 1.00 20.36 146 ALA B O 1
ATOM 5697 N N . CYS B 1 147 ? 17.605 48.958 40.430 1.00 16.00 147 CYS B N 1
ATOM 5698 C CA . CYS B 1 147 ? 18.735 48.438 39.669 1.00 18.99 147 CYS B CA 1
ATOM 5699 C C . CYS B 1 147 ? 19.407 49.432 38.720 1.00 19.66 147 CYS B C 1
ATOM 5700 O O . CYS B 1 147 ? 20.615 49.355 38.490 1.00 23.82 147 CYS B O 1
ATOM 5703 N N . GLY B 1 148 ? 18.641 50.365 38.175 1.00 14.86 148 GLY B N 1
ATOM 5704 C CA . GLY B 1 148 ? 19.223 51.327 37.248 1.00 19.36 148 GLY B CA 1
ATOM 5705 C C . GLY B 1 148 ? 19.710 52.628 37.875 1.00 22.28 148 GLY B C 1
ATOM 5706 O O . GLY B 1 148 ? 19.963 53.605 37.168 1.00 15.45 148 GLY B O 1
ATOM 5707 N N . LEU B 1 149 ? 19.852 52.649 39.196 1.00 16.39 149 LEU B N 1
ATOM 5708 C CA . LEU B 1 149 ? 20.306 53.854 39.890 1.00 22.85 149 LEU B CA 1
ATOM 5709 C C . LEU B 1 149 ? 21.685 53.729 40.531 1.00 30.18 149 LEU B C 1
ATOM 5710 O O . LEU B 1 149 ? 22.180 54.686 41.127 1.00 24.72 149 LEU B O 1
ATOM 5715 N N . PHE B 1 150 ? 22.309 52.562 40.413 1.00 22.55 150 PHE B N 1
ATOM 5716 C CA . PHE B 1 150 ? 23.611 52.375 41.026 1.00 19.78 150 PHE B CA 1
ATOM 5717 C C . PHE B 1 150 ? 24.767 53.024 40.272 1.00 20.67 150 PHE B C 1
ATOM 5718 O O . PHE B 1 150 ? 25.581 53.727 40.865 1.00 16.70 150 PHE B O 1
ATOM 5726 N N . SER B 1 151 ? 24.835 52.806 38.966 1.00 23.78 151 SER B N 1
ATOM 5727 C CA . SER B 1 151 ? 25.937 53.339 38.172 1.00 29.29 151 SER B CA 1
ATOM 5728 C C . SER B 1 151 ? 26.191 54.841 38.262 1.00 29.26 151 SER B C 1
ATOM 5729 O O . SER B 1 151 ? 27.342 55.261 38.373 1.00 32.07 151 SER B O 1
ATOM 5732 N N . VAL B 1 152 ? 25.138 55.653 38.221 1.00 27.92 152 VAL B N 1
ATOM 5733 C CA . VAL B 1 152 ? 25.323 57.103 38.269 1.00 22.02 152 VAL B CA 1
ATOM 5734 C C . VAL B 1 152 ? 25.837 57.690 39.582 1.00 30.34 152 VAL B C 1
ATOM 5735 O O . VAL B 1 152 ? 26.525 58.703 39.564 1.00 24.80 152 VAL B O 1
ATOM 5739 N N . CYS B 1 153 ? 25.519 57.076 40.718 1.00 15.11 153 CYS B N 1
ATOM 5740 C CA . CYS B 1 153 ? 25.975 57.633 41.987 1.00 17.07 153 CYS B CA 1
ATOM 5741 C C . CYS B 1 153 ? 27.229 57.000 42.586 1.00 19.13 153 CYS B C 1
ATOM 5742 O O . CYS B 1 153 ? 27.900 57.617 43.414 1.00 31.34 153 CYS B O 1
ATOM 5745 N N . TYR B 1 154 ? 27.554 55.782 42.168 1.00 17.41 154 TYR B N 1
ATOM 5746 C CA . TYR B 1 154 ? 28.719 55.077 42.705 1.00 19.71 154 TYR B CA 1
ATOM 5747 C C . TYR B 1 154 ? 30.080 55.806 42.665 1.00 26.84 154 TYR B C 1
ATOM 5748 O O . TYR B 1 154 ? 30.741 55.951 43.690 1.00 31.98 154 TYR B O 1
ATOM 5757 N N . PRO B 1 155 ? 30.520 56.251 41.478 1.00 18.77 155 PRO B N 1
ATOM 5758 C CA . PRO B 1 155 ? 31.808 56.942 41.355 1.00 28.44 155 PRO B CA 1
ATOM 5759 C C . PRO B 1 155 ? 32.022 58.219 42.157 1.00 29.74 155 PRO B C 1
ATOM 5760 O O . PRO B 1 155 ? 33.165 58.563 42.467 1.00 20.69 155 PRO B O 1
ATOM 5764 N N . ARG B 1 156 ? 30.941 58.908 42.512 1.00 26.24 156 ARG B N 1
ATOM 5765 C CA . ARG B 1 156 ? 31.074 60.162 43.240 1.00 13.49 156 ARG B CA 1
ATOM 5766 C C . ARG B 1 156 ? 30.999 60.108 44.758 1.00 24.13 156 ARG B C 1
ATOM 5767 O O . ARG B 1 156 ? 31.088 61.144 45.409 1.00 26.62 156 ARG B O 1
ATOM 5775 N N . VAL B 1 157 ? 30.843 58.922 45.337 1.00 16.71 157 VAL B N 1
ATOM 5776 C CA . VAL B 1 157 ? 30.770 58.831 46.794 1.00 24.28 157 VAL B CA 1
ATOM 5777 C C . VAL B 1 157 ? 32.007 58.189 47.432 1.00 24.62 157 VAL B C 1
ATOM 5778 O O . VAL B 1 157 ? 32.838 57.601 46.741 1.00 22.44 157 VAL B O 1
ATOM 5782 N N . SER B 1 158 ? 32.115 58.308 48.755 1.00 24.30 158 SER B N 1
ATOM 5783 C CA . SER B 1 158 ? 33.249 57.766 49.500 1.00 26.86 158 SER B CA 1
ATOM 5784 C C . SER B 1 158 ? 33.344 56.254 49.382 1.00 28.61 158 SER B C 1
ATOM 5785 O O . SER B 1 158 ? 32.391 55.592 48.972 1.00 27.02 158 SER B O 1
ATOM 5788 N N . SER B 1 159 ? 34.499 55.712 49.760 1.00 28.90 159 SER B N 1
ATOM 5789 C CA . SER B 1 159 ? 34.731 54.272 49.702 1.00 13.31 159 SER B CA 1
ATOM 5790 C C . SER B 1 159 ? 33.778 53.522 50.645 1.00 30.31 159 SER B C 1
ATOM 5791 O O . SER B 1 159 ? 33.364 52.397 50.358 1.00 28.60 159 SER B O 1
ATOM 5794 N N . ALA B 1 160 ? 33.423 54.153 51.762 1.00 12.78 160 ALA B N 1
ATOM 5795 C CA . ALA B 1 160 ? 32.521 53.533 52.729 1.00 27.27 160 ALA B CA 1
ATOM 5796 C C . ALA B 1 160 ? 31.105 53.360 52.166 1.00 29.31 160 ALA B C 1
ATOM 5797 O O . ALA B 1 160 ? 30.433 52.358 52.422 1.00 20.27 160 ALA B O 1
ATOM 5799 N N . VAL B 1 161 ? 30.647 54.345 51.407 1.00 20.54 161 VAL B N 1
ATOM 5800 C CA . VAL B 1 161 ? 29.317 54.272 50.828 1.00 20.32 161 VAL B CA 1
ATOM 5801 C C . VAL B 1 161 ? 29.338 53.354 49.609 1.00 22.01 161 VAL B C 1
ATOM 5802 O O . VAL B 1 161 ? 28.358 52.655 49.330 1.00 21.03 161 VAL B O 1
ATOM 5806 N N . LYS B 1 162 ? 30.460 53.338 48.895 1.00 17.00 162 LYS B N 1
ATOM 5807 C CA . LYS B 1 162 ? 30.593 52.472 47.725 1.00 25.57 162 LYS B CA 1
ATOM 5808 C C . LYS B 1 162 ? 30.418 51.014 48.137 1.00 23.83 162 LYS B C 1
ATOM 5809 O O . LYS B 1 162 ? 29.849 50.215 47.394 1.00 24.37 162 LYS B O 1
ATOM 5815 N N . ALA B 1 163 ? 30.908 50.673 49.325 1.00 16.93 163 ALA B N 1
ATOM 5816 C CA . ALA B 1 163 ? 30.809 49.300 49.808 1.00 32.64 163 ALA B CA 1
ATOM 5817 C C . ALA B 1 163 ? 29.350 48.922 50.066 1.00 24.69 163 ALA B C 1
ATOM 5818 O O . ALA B 1 163 ? 28.929 47.795 49.791 1.00 32.17 163 ALA B O 1
ATOM 5820 N N . GLU B 1 164 ? 28.577 49.867 50.587 1.00 32.62 164 GLU B N 1
ATOM 5821 C CA . GLU B 1 164 ? 27.171 49.606 50.856 1.00 30.92 164 GLU B CA 1
ATOM 5822 C C . GLU B 1 164 ? 26.414 49.399 49.555 1.00 23.43 164 GLU B C 1
ATOM 5823 O O . GLU B 1 164 ? 25.580 48.497 49.453 1.00 21.25 164 GLU B O 1
ATOM 5829 N N . LEU B 1 165 ? 26.712 50.226 48.558 1.00 15.47 165 LEU B N 1
ATOM 5830 C CA . LEU B 1 165 ? 26.049 50.098 47.266 1.00 31.06 165 LEU B CA 1
ATOM 5831 C C . LEU B 1 165 ? 26.335 48.723 46.673 1.00 21.29 165 LEU B C 1
ATOM 5832 O O . LEU B 1 165 ? 25.440 48.070 46.139 1.00 26.45 165 LEU B O 1
ATOM 5837 N N . ARG B 1 166 ? 27.581 48.276 46.780 1.00 21.54 166 ARG B N 1
ATOM 5838 C CA . ARG B 1 166 ? 27.944 46.973 46.242 1.00 25.78 166 ARG B CA 1
ATOM 5839 C C . ARG B 1 166 ? 27.182 45.866 46.959 1.00 20.77 166 ARG B C 1
ATOM 5840 O O . ARG B 1 166 ? 26.849 44.848 46.360 1.00 22.93 166 ARG B O 1
ATOM 5848 N N . GLN B 1 167 ? 26.894 46.071 48.239 1.00 14.47 167 GLN B N 1
ATOM 5849 C CA . GLN B 1 167 ? 26.182 45.061 49.007 1.00 18.88 167 GLN B CA 1
ATOM 5850 C C . GLN B 1 167 ? 24.709 45.024 48.613 1.00 28.69 167 GLN B C 1
ATOM 5851 O O . GLN B 1 167 ? 24.114 43.954 48.448 1.00 21.81 167 GLN B O 1
ATOM 5857 N N . TYR B 1 168 ? 24.120 46.199 48.454 1.00 16.50 168 TYR B N 1
ATOM 5858 C CA . TYR B 1 168 ? 22.726 46.263 48.064 1.00 23.56 168 TYR B CA 1
ATOM 5859 C C . TYR B 1 168 ? 22.528 45.682 46.670 1.00 29.85 168 TYR B C 1
ATOM 5860 O O . TYR B 1 168 ? 21.513 45.032 46.397 1.00 25.72 168 TYR B O 1
ATOM 5869 N N . PHE B 1 169 ? 23.502 45.897 45.790 1.00 14.61 169 PHE B N 1
ATOM 5870 C CA . PHE B 1 169 ? 23.393 45.376 44.436 1.00 17.36 169 PHE B CA 1
ATOM 5871 C C . PHE B 1 169 ? 23.532 43.856 44.474 1.00 20.74 169 PHE B C 1
ATOM 5872 O O . PHE B 1 169 ? 22.958 43.150 43.647 1.00 17.25 169 PHE B O 1
ATOM 5880 N N . ARG B 1 170 ? 24.290 43.353 45.442 1.00 23.57 170 ARG B N 1
ATOM 5881 C CA . ARG B 1 170 ? 24.461 41.913 45.578 1.00 24.33 170 ARG B CA 1
ATOM 5882 C C . ARG B 1 170 ? 23.149 41.309 46.100 1.00 14.19 170 ARG B C 1
ATOM 5883 O O . ARG B 1 170 ? 22.774 40.201 45.719 1.00 25.58 170 ARG B O 1
ATOM 5891 N N . ASN B 1 171 ? 22.438 42.044 46.952 1.00 18.09 171 ASN B N 1
ATOM 5892 C CA . ASN B 1 171 ? 21.152 41.560 47.462 1.00 21.79 171 ASN B CA 1
ATOM 5893 C C . ASN B 1 171 ? 20.110 41.426 46.332 1.00 21.77 171 ASN B C 1
ATOM 5894 O O . ASN B 1 171 ? 19.296 40.495 46.324 1.00 20.45 171 ASN B O 1
ATOM 5899 N N . LEU B 1 172 ? 20.136 42.357 45.381 1.00 23.51 172 LEU B N 1
ATOM 5900 C CA . LEU B 1 172 ? 19.186 42.342 44.265 1.00 27.82 172 LEU B CA 1
ATOM 5901 C C . LEU B 1 172 ? 19.444 41.198 43.302 1.00 22.95 172 LEU B C 1
ATOM 5902 O O . LEU B 1 172 ? 18.501 40.583 42.805 1.00 17.98 172 LEU B O 1
ATOM 5907 N N . CYS B 1 173 ? 20.718 40.915 43.036 1.00 17.14 173 CYS B N 1
ATOM 5908 C CA . CYS B 1 173 ? 21.082 39.819 42.143 1.00 23.59 173 CYS B CA 1
ATOM 5909 C C . CYS B 1 173 ? 20.579 38.494 42.705 1.00 29.40 173 CYS B C 1
ATOM 5910 O O . CYS B 1 173 ? 20.329 37.547 41.962 1.00 22.23 173 CYS B O 1
ATOM 5913 N N . SER B 1 174 ? 20.425 38.435 44.022 1.00 14.84 174 SER B N 1
ATOM 5914 C CA . SER B 1 174 ? 19.971 37.213 44.672 1.00 30.36 174 SER B CA 1
ATOM 5915 C C . SER B 1 174 ? 18.538 37.298 45.176 1.00 29.76 174 SER B C 1
ATOM 5916 O O . SER B 1 174 ? 18.142 36.510 46.029 1.00 27.51 174 SER B O 1
ATOM 5919 N N . ASP B 1 175 ? 17.762 38.246 44.656 1.00 17.43 175 ASP B N 1
ATOM 5920 C CA . ASP B 1 175 ? 16.374 38.406 45.085 1.00 16.70 175 ASP B CA 1
ATOM 5921 C C . ASP B 1 175 ? 15.529 37.170 44.747 1.00 14.34 175 ASP B C 1
ATOM 5922 O O . ASP B 1 175 ? 15.831 36.443 43.805 1.00 23.93 175 ASP B O 1
ATOM 5927 N N . ASP B 1 176 ? 14.468 36.948 45.519 1.00 27.41 176 ASP B N 1
ATOM 5928 C CA . ASP B 1 176 ? 13.558 35.816 45.309 1.00 34.73 176 ASP B CA 1
ATOM 5929 C C . ASP B 1 176 ? 12.739 35.924 44.028 1.00 26.25 176 ASP B C 1
ATOM 5930 O O . ASP B 1 176 ? 12.378 34.917 43.419 1.00 32.40 176 ASP B O 1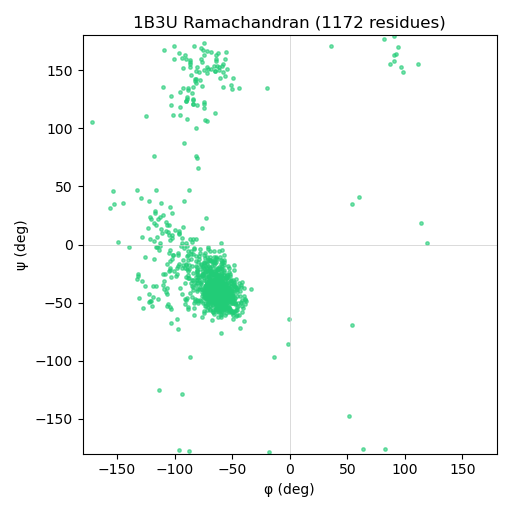
ATOM 5935 N N . THR B 1 177 ? 12.437 37.151 43.632 1.00 19.35 177 THR B N 1
ATOM 5936 C CA . THR B 1 177 ? 11.636 37.382 42.442 1.00 29.16 177 THR B CA 1
ATOM 5937 C C . THR B 1 177 ? 12.484 37.363 41.181 1.00 20.95 177 THR B C 1
ATOM 5938 O O . THR B 1 177 ? 13.413 38.156 41.043 1.00 20.67 177 THR B O 1
ATOM 5942 N N . PRO B 1 178 ? 12.176 36.449 40.244 1.00 16.90 178 PRO B N 1
ATOM 5943 C CA . PRO B 1 178 ? 12.929 36.341 38.987 1.00 14.70 178 PRO B CA 1
ATOM 5944 C C . PRO B 1 178 ? 13.002 37.663 38.229 1.00 15.23 178 PRO B C 1
ATOM 5945 O O . PRO B 1 178 ? 14.045 38.015 37.671 1.00 19.34 178 PRO B O 1
ATOM 5949 N N . MET B 1 179 ? 11.893 38.396 38.214 1.00 14.44 179 MET B N 1
ATOM 5950 C CA . MET B 1 179 ? 11.850 39.670 37.512 1.00 22.21 179 MET B CA 1
ATOM 5951 C C . MET B 1 179 ? 12.936 40.606 38.026 1.00 23.96 179 MET B C 1
ATOM 5952 O O . MET B 1 179 ? 13.533 41.360 37.247 1.00 19.69 179 MET B O 1
ATOM 5957 N N . VAL B 1 180 ? 13.192 40.550 39.334 1.00 14.36 180 VAL B N 1
ATOM 5958 C CA . VAL B 1 180 ? 14.208 41.404 39.955 1.00 10.95 180 VAL B CA 1
ATOM 5959 C C . VAL B 1 180 ? 15.611 40.935 39.574 1.00 25.19 180 VAL B C 1
ATOM 5960 O O . VAL B 1 180 ? 16.458 41.749 39.214 1.00 21.37 180 VAL B O 1
ATOM 5964 N N . ARG B 1 181 ? 15.860 39.628 39.650 1.00 16.74 181 ARG B N 1
ATOM 5965 C CA . ARG B 1 181 ? 17.173 39.110 39.284 1.00 18.79 181 ARG B CA 1
ATOM 5966 C C . ARG B 1 181 ? 17.457 39.400 37.806 1.00 23.06 181 ARG B C 1
ATOM 5967 O O . ARG B 1 181 ? 18.604 39.623 37.424 1.00 23.45 181 ARG B O 1
ATOM 5975 N N . ARG B 1 182 ? 16.420 39.395 36.971 1.00 12.99 182 ARG B N 1
ATOM 5976 C CA . ARG B 1 182 ? 16.614 39.702 35.553 1.00 24.14 182 ARG B CA 1
ATOM 5977 C C . ARG B 1 182 ? 16.991 41.175 35.392 1.00 32.40 182 ARG B C 1
ATOM 5978 O O . ARG B 1 182 ? 17.836 41.521 34.561 1.00 22.99 182 ARG B O 1
ATOM 5986 N N . ALA B 1 183 ? 16.362 42.043 36.185 1.00 12.48 183 ALA B N 1
ATOM 5987 C CA . ALA B 1 183 ? 16.654 43.473 36.114 1.00 21.10 183 ALA B CA 1
ATOM 5988 C C . ALA B 1 183 ? 18.098 43.730 36.534 1.00 12.53 183 ALA B C 1
ATOM 5989 O O . ALA B 1 183 ? 18.797 44.545 35.932 1.00 18.94 183 ALA B O 1
ATOM 5991 N N . ALA B 1 184 ? 18.542 43.027 37.568 1.00 13.83 184 ALA B N 1
ATOM 5992 C CA . ALA B 1 184 ? 19.909 43.180 38.057 1.00 22.48 184 ALA B CA 1
ATOM 5993 C C . ALA B 1 184 ? 20.903 42.741 36.985 1.00 19.53 184 ALA B C 1
ATOM 5994 O O . ALA B 1 184 ? 21.838 43.469 36.655 1.00 25.46 184 ALA B O 1
ATOM 5996 N N . ALA B 1 185 ? 20.689 41.547 36.440 1.00 17.86 185 ALA B N 1
ATOM 5997 C CA . ALA B 1 185 ? 21.567 41.000 35.414 1.00 20.92 185 ALA B CA 1
ATOM 5998 C C . ALA B 1 185 ? 21.782 41.966 34.248 1.00 25.25 185 ALA B C 1
ATOM 5999 O O . ALA B 1 185 ? 22.895 42.103 33.744 1.00 20.03 185 ALA B O 1
ATOM 6001 N N . SER B 1 186 ? 20.715 42.638 33.831 1.00 20.49 186 SER B N 1
ATOM 6002 C CA . SER B 1 186 ? 20.787 43.567 32.712 1.00 25.76 186 SER B CA 1
ATOM 6003 C C . SER B 1 186 ? 21.500 44.875 33.037 1.00 27.55 186 SER B C 1
ATOM 6004 O O . SER B 1 186 ? 21.811 45.643 32.132 1.00 30.29 186 SER B O 1
ATOM 6007 N N . LYS B 1 187 ? 21.752 45.132 34.319 1.00 17.87 187 LYS B N 1
ATOM 6008 C CA . LYS B 1 187 ? 22.440 46.354 34.725 1.00 22.29 187 LYS B CA 1
ATOM 6009 C C . LYS B 1 187 ? 23.817 46.029 35.303 1.00 27.32 187 LYS B C 1
ATOM 6010 O O . LYS B 1 187 ? 24.550 46.915 35.726 1.00 27.04 187 LYS B O 1
ATOM 6016 N N . LEU B 1 188 ? 24.167 44.751 35.317 1.00 19.03 188 LEU B N 1
ATOM 6017 C CA . LEU B 1 188 ? 25.450 44.326 35.863 1.00 24.14 188 LEU B CA 1
ATOM 6018 C C . LEU B 1 188 ? 26.627 44.930 35.088 1.00 28.17 188 LEU B C 1
ATOM 6019 O O . LEU B 1 188 ? 27.536 45.522 35.680 1.00 25.67 188 LEU B O 1
ATOM 6024 N N . GLY B 1 189 ? 26.606 44.786 33.765 1.00 19.34 189 GLY B N 1
ATOM 6025 C CA . GLY B 1 189 ? 27.675 45.332 32.948 1.00 15.62 189 GLY B CA 1
ATOM 6026 C C . GLY B 1 189 ? 27.880 46.808 33.235 1.00 26.58 189 GLY B C 1
ATOM 6027 O O . GLY B 1 189 ? 28.982 47.249 33.568 1.00 32.33 189 GLY B O 1
ATOM 6028 N N . GLU B 1 190 ? 26.797 47.565 33.114 1.00 25.85 190 GLU B N 1
ATOM 6029 C CA . GLU B 1 190 ? 26.804 48.998 33.355 1.00 28.01 190 GLU B CA 1
ATOM 6030 C C . GLU B 1 190 ? 27.398 49.342 34.718 1.00 33.23 190 GLU B C 1
ATOM 6031 O O . GLU B 1 190 ? 28.188 50.279 34.833 1.00 36.06 190 GLU B O 1
ATOM 6037 N N . PHE B 1 191 ? 27.033 48.582 35.746 1.00 27.87 191 PHE B N 1
ATOM 6038 C CA . PHE B 1 191 ? 27.539 48.844 37.096 1.00 20.67 191 PHE B CA 1
ATOM 6039 C C . PHE B 1 191 ? 29.017 48.465 37.207 1.00 35.81 191 PHE B C 1
ATOM 6040 O O . PHE B 1 191 ? 29.797 49.130 37.893 1.00 21.89 191 PHE B O 1
ATOM 6048 N N . ALA B 1 192 ? 29.400 47.391 36.528 1.00 28.25 192 ALA B N 1
ATOM 6049 C CA . ALA B 1 192 ? 30.782 46.945 36.570 1.00 32.39 192 ALA B CA 1
ATOM 6050 C C . ALA B 1 192 ? 31.725 47.989 35.961 1.00 36.46 192 ALA B C 1
ATOM 6051 O O . ALA B 1 192 ? 32.834 48.183 36.457 1.00 20.28 192 ALA B O 1
ATOM 6053 N N . LYS B 1 193 ? 31.288 48.673 34.906 1.00 26.05 193 LYS B N 1
ATOM 6054 C CA . LYS B 1 193 ? 32.138 49.676 34.266 1.00 28.58 193 LYS B CA 1
ATOM 6055 C C . LYS B 1 193 ? 32.582 50.838 35.156 1.00 29.24 193 LYS B C 1
ATOM 6056 O O . LYS B 1 193 ? 33.562 51.507 34.837 1.00 47.39 193 LYS B O 1
ATOM 6062 N N . VAL B 1 194 ? 31.878 51.088 36.260 1.00 25.46 194 VAL B N 1
ATOM 6063 C CA . VAL B 1 194 ? 32.277 52.175 37.160 1.00 24.60 194 VAL B CA 1
ATOM 6064 C C . VAL B 1 194 ? 32.965 51.676 38.426 1.00 28.26 194 VAL B C 1
ATOM 6065 O O . VAL B 1 194 ? 33.288 52.470 39.306 1.00 35.58 194 VAL B O 1
ATOM 6069 N N . LEU B 1 195 ? 33.191 50.367 38.527 1.00 28.49 195 LEU B N 1
ATOM 6070 C CA . LEU B 1 195 ? 33.866 49.827 39.710 1.00 35.93 195 LEU B CA 1
ATOM 6071 C C . LEU B 1 195 ? 35.376 49.752 39.523 1.00 41.34 195 LEU B C 1
ATOM 6072 O O . LEU B 1 195 ? 35.886 49.807 38.401 1.00 33.86 195 LEU B O 1
ATOM 6077 N N . GLU B 1 196 ? 36.082 49.606 40.640 1.00 31.63 196 GLU B N 1
ATOM 6078 C CA . GLU B 1 196 ? 37.530 49.466 40.628 1.00 43.89 196 GLU B CA 1
ATOM 6079 C C . GLU B 1 196 ? 37.844 48.032 40.177 1.00 37.20 196 GLU B C 1
ATOM 6080 O O . GLU B 1 196 ? 37.200 47.078 40.620 1.00 40.16 196 GLU B O 1
ATOM 6086 N N . LEU B 1 197 ? 38.829 47.883 39.298 1.00 37.70 197 LEU B N 1
ATOM 6087 C CA . LEU B 1 197 ? 39.207 46.568 38.784 1.00 39.48 197 LEU B CA 1
ATOM 6088 C C . LEU B 1 197 ? 39.222 45.474 39.853 1.00 34.84 197 LEU B C 1
ATOM 6089 O O . LEU B 1 197 ? 38.679 44.383 39.649 1.00 33.21 197 LEU B O 1
ATOM 6094 N N . ASP B 1 198 ? 39.847 45.765 40.990 1.00 29.33 198 ASP B N 1
ATOM 6095 C CA . ASP B 1 198 ? 39.927 44.798 42.082 1.00 32.41 198 ASP B CA 1
ATOM 6096 C C . ASP B 1 198 ? 38.551 44.343 42.533 1.00 37.11 198 ASP B C 1
ATOM 6097 O O . ASP B 1 198 ? 38.352 43.165 42.852 1.00 36.42 198 ASP B O 1
ATOM 6102 N N . ASN B 1 199 ? 37.606 45.283 42.574 1.00 26.43 199 ASN B N 1
ATOM 6103 C CA . ASN B 1 199 ? 36.247 44.970 42.998 1.00 30.80 199 ASN B CA 1
ATOM 6104 C C . ASN B 1 199 ? 35.489 44.238 41.897 1.00 21.44 199 ASN B C 1
ATOM 6105 O O . ASN B 1 199 ? 34.561 43.479 42.171 1.00 26.11 199 ASN B O 1
ATOM 6110 N N . VAL B 1 200 ? 35.887 44.467 40.650 1.00 17.16 200 VAL B N 1
ATOM 6111 C CA . VAL B 1 200 ? 35.261 43.769 39.536 1.00 20.25 200 VAL B CA 1
ATOM 6112 C C . VAL B 1 200 ? 35.595 42.288 39.705 1.00 25.78 200 VAL B C 1
ATOM 6113 O O . VAL B 1 200 ? 34.717 41.426 39.683 1.00 35.42 200 VAL B O 1
ATOM 6117 N N . LYS B 1 201 ? 36.878 42.009 39.909 1.00 31.44 201 LYS B N 1
ATOM 6118 C CA . LYS B 1 201 ? 37.356 40.639 40.063 1.00 31.06 201 LYS B CA 1
ATOM 6119 C C . LYS B 1 201 ? 36.830 39.917 41.296 1.00 36.06 201 LYS B C 1
ATOM 6120 O O . LYS B 1 201 ? 36.506 38.732 41.230 1.00 31.75 201 LYS B O 1
ATOM 6126 N N . SER B 1 202 ? 36.746 40.628 42.417 1.00 29.37 202 SER B N 1
ATOM 6127 C CA . SER B 1 202 ? 36.300 40.018 43.667 1.00 31.31 202 SER B CA 1
ATOM 6128 C C . SER B 1 202 ? 34.806 39.997 43.960 1.00 31.27 202 SER B C 1
ATOM 6129 O O . SER B 1 202 ? 34.334 39.100 44.656 1.00 28.13 202 SER B O 1
ATOM 6132 N N . GLU B 1 203 ? 34.058 40.970 43.446 1.00 27.38 203 GLU B N 1
ATOM 6133 C CA . GLU B 1 203 ? 32.628 41.013 43.735 1.00 31.56 203 GLU B CA 1
ATOM 6134 C C . GLU B 1 203 ? 31.708 40.842 42.537 1.00 25.00 203 GLU B C 1
ATOM 6135 O O . GLU B 1 203 ? 30.645 40.237 42.658 1.00 26.45 203 GLU B O 1
ATOM 6141 N N . ILE B 1 204 ? 32.103 41.370 41.382 1.00 30.84 204 ILE B N 1
ATOM 6142 C CA . ILE B 1 204 ? 31.269 41.243 40.188 1.00 22.16 204 ILE B CA 1
ATOM 6143 C C . ILE B 1 204 ? 31.276 39.811 39.655 1.00 23.38 204 ILE B C 1
ATOM 6144 O O . ILE B 1 204 ? 30.218 39.260 39.341 1.00 26.07 204 ILE B O 1
ATOM 6149 N N . ILE B 1 205 ? 32.464 39.212 39.559 1.00 24.52 205 ILE B N 1
ATOM 6150 C CA . ILE B 1 205 ? 32.606 37.845 39.056 1.00 23.24 205 ILE B CA 1
ATOM 6151 C C . ILE B 1 205 ? 31.649 36.871 39.747 1.00 17.29 205 ILE B C 1
ATOM 6152 O O . ILE B 1 205 ? 30.862 36.192 39.086 1.00 25.98 205 ILE B O 1
ATOM 6157 N N . PRO B 1 206 ? 31.714 36.775 41.085 1.00 18.51 206 PRO B N 1
ATOM 6158 C CA . PRO B 1 206 ? 30.800 35.860 41.771 1.00 22.65 206 PRO B CA 1
ATOM 6159 C C . PRO B 1 206 ? 29.326 36.194 41.475 1.00 21.61 206 PRO B C 1
ATOM 6160 O O . PRO B 1 206 ? 28.486 35.296 41.357 1.00 28.63 206 PRO B O 1
ATOM 6164 N N . MET B 1 207 ? 29.009 37.479 41.343 1.00 33.64 207 MET B N 1
ATOM 6165 C CA . MET B 1 207 ? 27.637 37.874 41.024 1.00 31.97 207 MET B CA 1
ATOM 6166 C C . MET B 1 207 ? 27.297 37.344 39.630 1.00 25.53 207 MET B C 1
ATOM 6167 O O . MET B 1 207 ? 26.227 36.786 39.400 1.00 32.38 207 MET B O 1
ATOM 6172 N N . PHE B 1 208 ? 28.236 37.532 38.712 1.00 20.89 208 PHE B N 1
ATOM 6173 C CA . PHE B 1 208 ? 28.110 37.100 37.327 1.00 20.82 208 PHE B CA 1
ATOM 6174 C C . PHE B 1 208 ? 27.996 35.578 37.225 1.00 26.01 208 PHE B C 1
ATOM 6175 O O . PHE B 1 208 ? 27.095 35.049 36.571 1.00 29.72 208 PHE B O 1
ATOM 6183 N N . SER B 1 209 ? 28.908 34.874 37.881 1.00 24.70 209 SER B N 1
ATOM 6184 C CA . SER B 1 209 ? 28.904 33.414 37.863 1.00 28.96 209 SER B CA 1
ATOM 6185 C C . SER B 1 209 ? 27.633 32.829 38.484 1.00 28.85 209 SER B C 1
ATOM 6186 O O . SER B 1 209 ? 27.137 31.785 38.047 1.00 25.91 209 SER B O 1
ATOM 6189 N N . ASN B 1 210 ? 27.112 33.492 39.511 1.00 19.21 210 ASN B N 1
ATOM 6190 C CA . ASN B 1 210 ? 25.904 33.008 40.168 1.00 28.96 210 ASN B CA 1
ATOM 6191 C C . ASN B 1 210 ? 24.678 33.156 39.275 1.00 28.59 210 ASN B C 1
ATOM 6192 O O . ASN B 1 210 ? 23.871 32.235 39.172 1.00 28.95 210 ASN B O 1
ATOM 6197 N N . LEU B 1 211 ? 24.537 34.316 38.636 1.00 16.78 211 LEU B N 1
ATOM 6198 C CA . LEU B 1 211 ? 23.406 34.558 37.740 1.00 25.24 211 LEU B CA 1
ATOM 6199 C C . LEU B 1 211 ? 23.457 33.576 36.558 1.00 16.66 211 LEU B C 1
ATOM 6200 O O . LEU B 1 211 ? 22.430 33.053 36.127 1.00 33.43 211 LEU B O 1
ATOM 6205 N N . ALA B 1 212 ? 24.664 33.333 36.051 1.00 24.32 212 ALA B N 1
ATOM 6206 C CA . ALA B 1 212 ? 24.880 32.428 34.924 1.00 24.37 212 ALA B CA 1
ATOM 6207 C C . ALA B 1 212 ? 24.504 30.986 35.251 1.00 34.24 212 ALA B C 1
ATOM 6208 O O . ALA B 1 212 ? 24.455 30.143 34.359 1.00 25.87 212 ALA B O 1
ATOM 6210 N N . SER B 1 213 ? 24.250 30.695 36.525 1.00 27.03 213 SER B N 1
ATOM 6211 C CA . SER B 1 213 ? 23.850 29.346 36.912 1.00 36.39 213 SER B CA 1
ATOM 6212 C C . SER B 1 213 ? 22.487 29.331 37.606 1.00 26.60 213 SER B C 1
ATOM 6213 O O . SER B 1 213 ? 22.173 28.408 38.358 1.00 33.48 213 SER B O 1
ATOM 6216 N N . ASP B 1 214 ? 21.671 30.348 37.334 1.00 29.35 214 ASP B N 1
ATOM 6217 C CA . ASP B 1 214 ? 20.334 30.454 37.932 1.00 23.11 214 ASP B CA 1
ATOM 6218 C C . ASP B 1 214 ? 19.433 29.310 37.471 1.00 30.61 214 ASP B C 1
ATOM 6219 O O . ASP B 1 214 ? 19.564 28.822 36.348 1.00 38.18 214 ASP B O 1
ATOM 6224 N N . GLU B 1 215 ? 18.505 28.894 38.327 1.00 25.63 215 GLU B N 1
ATOM 6225 C CA . GLU B 1 215 ? 17.591 27.817 37.967 1.00 31.63 215 GLU B CA 1
ATOM 6226 C C . GLU B 1 215 ? 16.661 28.226 36.829 1.00 29.89 215 GLU B C 1
ATOM 6227 O O . GLU B 1 215 ? 16.301 27.406 35.979 1.00 29.94 215 GLU B O 1
ATOM 6233 N N . GLN B 1 216 ? 16.275 29.497 36.812 1.00 28.27 216 GLN B N 1
ATOM 6234 C CA . GLN B 1 216 ? 15.383 30.004 35.774 1.00 34.65 216 GLN B CA 1
ATOM 6235 C C . GLN B 1 216 ? 16.160 30.394 34.503 1.00 30.28 216 GLN B C 1
ATOM 6236 O O . GLN B 1 216 ? 17.109 31.179 34.553 1.00 35.72 216 GLN B O 1
ATOM 6242 N N . ASP B 1 217 ? 15.746 29.830 33.371 1.00 28.67 217 ASP B N 1
ATOM 6243 C CA . ASP B 1 217 ? 16.380 30.082 32.074 1.00 33.71 217 ASP B CA 1
ATOM 6244 C C . ASP B 1 217 ? 16.425 31.551 31.676 1.00 25.44 217 ASP B C 1
ATOM 6245 O O . ASP B 1 217 ? 17.464 32.046 31.234 1.00 26.77 217 ASP B O 1
ATOM 6250 N N . SER B 1 218 ? 15.292 32.238 31.816 1.00 19.61 218 SER B N 1
ATOM 6251 C CA . SER B 1 218 ? 15.198 33.645 31.447 1.00 23.89 218 SER B CA 1
ATOM 6252 C C . SER B 1 218 ? 16.219 34.515 32.167 1.00 33.73 218 SER B C 1
ATOM 6253 O O . SER B 1 218 ? 16.483 35.647 31.746 1.00 23.54 218 SER B O 1
ATOM 6256 N N . VAL B 1 219 ? 16.790 33.994 33.252 1.00 27.46 219 VAL B N 1
ATOM 6257 C CA . VAL B 1 219 ? 17.809 34.735 33.985 1.00 22.06 219 VAL B CA 1
ATOM 6258 C C . VAL B 1 219 ? 19.198 34.386 33.453 1.00 23.72 219 VAL B C 1
ATOM 6259 O O . VAL B 1 219 ? 19.980 35.279 33.124 1.00 23.24 219 VAL B O 1
ATOM 6263 N N . ARG B 1 220 ? 19.504 33.093 33.364 1.00 30.49 220 ARG B N 1
ATOM 6264 C CA . ARG B 1 220 ? 20.808 32.647 32.865 1.00 31.92 220 ARG B CA 1
ATOM 6265 C C . ARG B 1 220 ? 21.073 33.238 31.488 1.00 27.64 220 ARG B C 1
ATOM 6266 O O . ARG B 1 220 ? 22.191 33.603 31.142 1.00 31.26 220 ARG B O 1
ATOM 6274 N N . LEU B 1 221 ? 20.009 33.317 30.709 1.00 22.05 221 LEU B N 1
ATOM 6275 C CA . LEU B 1 221 ? 20.035 33.842 29.358 1.00 30.64 221 LEU B CA 1
ATOM 6276 C C . LEU B 1 221 ? 20.682 35.224 29.271 1.00 34.22 221 LEU B C 1
ATOM 6277 O O . LEU B 1 221 ? 21.481 35.495 28.374 1.00 32.41 221 LEU B O 1
ATOM 6282 N N . LEU B 1 222 ? 20.330 36.092 30.214 1.00 28.39 222 LEU B N 1
ATOM 6283 C CA . LEU B 1 222 ? 20.840 37.458 30.258 1.00 23.75 222 LEU B CA 1
ATOM 6284 C C . LEU B 1 222 ? 22.318 37.582 30.645 1.00 26.14 222 LEU B C 1
ATOM 6285 O O . LEU B 1 222 ? 22.926 38.638 30.474 1.00 31.14 222 LEU B O 1
ATOM 6290 N N . ALA B 1 223 ? 22.897 36.506 31.161 1.00 30.33 223 ALA B N 1
ATOM 6291 C CA . ALA B 1 223 ? 24.291 36.532 31.583 1.00 35.36 223 ALA B CA 1
ATOM 6292 C C . ALA B 1 223 ? 25.295 36.648 30.432 1.00 38.63 223 ALA B C 1
ATOM 6293 O O . ALA B 1 223 ? 26.381 37.203 30.608 1.00 29.39 223 ALA B O 1
ATOM 6295 N N . VAL B 1 224 ? 24.936 36.129 29.262 1.00 33.80 224 VAL B N 1
ATOM 6296 C CA . VAL B 1 224 ? 25.822 36.172 28.101 1.00 36.84 224 VAL B CA 1
ATOM 6297 C C . VAL B 1 224 ? 26.219 37.602 27.752 1.00 40.86 224 VAL B C 1
ATOM 6298 O O . VAL B 1 224 ? 27.396 37.898 27.509 1.00 28.32 224 VAL B O 1
ATOM 6302 N N . GLU B 1 225 ? 25.231 38.488 27.717 1.00 31.42 225 GLU B N 1
ATOM 6303 C CA . GLU B 1 225 ? 25.493 39.885 27.393 1.00 37.52 225 GLU B CA 1
ATOM 6304 C C . GLU B 1 225 ? 26.393 40.495 28.462 1.00 39.04 225 GLU B C 1
ATOM 6305 O O . GLU B 1 225 ? 27.282 41.295 28.162 1.00 33.35 225 GLU B O 1
ATOM 6311 N N . ALA B 1 226 ? 26.168 40.105 29.713 1.00 31.87 226 ALA B N 1
ATOM 6312 C CA . ALA B 1 226 ? 26.972 40.613 30.815 1.00 39.87 226 ALA B CA 1
ATOM 6313 C C . ALA B 1 226 ? 28.394 40.072 30.687 1.00 40.29 226 ALA B C 1
ATOM 6314 O O . ALA B 1 226 ? 29.352 40.681 31.166 1.00 35.88 226 ALA B O 1
ATOM 6316 N N . CYS B 1 227 ? 28.528 38.920 30.039 1.00 37.33 227 CYS B N 1
ATOM 6317 C CA . CYS B 1 227 ? 29.840 38.317 29.848 1.00 33.97 227 CYS B CA 1
ATOM 6318 C C . CYS B 1 227 ? 30.651 39.176 28.878 1.00 42.94 227 CYS B C 1
ATOM 6319 O O . CYS B 1 227 ? 31.849 39.396 29.072 1.00 39.11 227 CYS B O 1
ATOM 6322 N N . VAL B 1 228 ? 29.986 39.666 27.837 1.00 35.13 228 VAL B N 1
ATOM 6323 C CA . VAL B 1 228 ? 30.643 40.515 26.853 1.00 25.93 228 VAL B CA 1
ATOM 6324 C C . VAL B 1 228 ? 31.249 41.728 27.542 1.00 32.88 228 VAL B C 1
ATOM 6325 O O . VAL B 1 228 ? 32.433 42.020 27.384 1.00 38.26 228 VAL B O 1
ATOM 6329 N N . ASN B 1 229 ? 30.424 42.433 28.311 1.00 40.07 229 ASN B N 1
ATOM 6330 C CA . ASN B 1 229 ? 30.865 43.633 29.015 1.00 33.43 229 ASN B CA 1
ATOM 6331 C C . ASN B 1 229 ? 32.010 43.366 29.986 1.00 43.20 229 ASN B C 1
ATOM 6332 O O . ASN B 1 229 ? 33.033 44.055 29.970 1.00 31.86 229 ASN B O 1
ATOM 6337 N N . ILE B 1 230 ? 31.838 42.359 30.831 1.00 41.43 230 ILE B N 1
ATOM 6338 C CA . ILE B 1 230 ? 32.861 42.034 31.810 1.00 34.72 230 ILE B CA 1
ATOM 6339 C C . ILE B 1 230 ? 34.214 41.719 31.169 1.00 38.41 230 ILE B C 1
ATOM 6340 O O . ILE B 1 230 ? 35.251 42.163 31.663 1.00 35.20 230 ILE B O 1
ATOM 6345 N N . ALA B 1 231 ? 34.205 40.979 30.063 1.00 39.33 231 ALA B N 1
ATOM 6346 C CA . ALA B 1 231 ? 35.448 40.621 29.382 1.00 38.28 231 ALA B CA 1
ATOM 6347 C C . ALA B 1 231 ? 36.184 41.841 28.824 1.00 36.20 231 ALA B C 1
ATOM 6348 O O . ALA B 1 231 ? 37.416 41.865 28.784 1.00 46.57 231 ALA B O 1
ATOM 6350 N N . GLN B 1 232 ? 35.434 42.856 28.407 1.00 41.29 232 GLN B N 1
ATOM 6351 C CA . GLN B 1 232 ? 36.039 44.068 27.856 1.00 37.39 232 GLN B CA 1
ATOM 6352 C C . GLN B 1 232 ? 36.778 44.869 28.921 1.00 40.80 232 GLN B C 1
ATOM 6353 O O . GLN B 1 232 ? 37.549 45.773 28.601 1.00 56.08 232 GLN B O 1
ATOM 6359 N N . LEU B 1 233 ? 36.548 44.534 30.186 1.00 41.15 233 LEU B N 1
ATOM 6360 C CA . LEU B 1 233 ? 37.179 45.252 31.287 1.00 43.52 233 LEU B CA 1
ATOM 6361 C C . LEU B 1 233 ? 38.411 44.575 31.862 1.00 49.82 233 LEU B C 1
ATOM 6362 O O . LEU B 1 233 ? 39.289 45.234 32.414 1.00 63.55 233 LEU B O 1
ATOM 6367 N N . LEU B 1 234 ? 38.475 43.257 31.741 1.00 51.07 234 LEU B N 1
ATOM 6368 C CA . LEU B 1 234 ? 39.596 42.515 32.287 1.00 48.42 234 LEU B CA 1
ATOM 6369 C C . LEU B 1 234 ? 40.797 42.410 31.360 1.00 56.72 234 LEU B C 1
ATOM 6370 O O . LEU B 1 234 ? 40.673 42.518 30.137 1.00 61.82 234 LEU B O 1
ATOM 6375 N N . PRO B 1 235 ? 41.987 42.210 31.944 1.00 56.68 235 PRO B N 1
ATOM 6376 C CA . PRO B 1 235 ? 43.220 42.079 31.167 1.00 53.61 235 PRO B CA 1
ATOM 6377 C C . PRO B 1 235 ? 43.124 40.758 30.413 1.00 53.90 235 PRO B C 1
ATOM 6378 O O . PRO B 1 235 ? 42.470 39.822 30.876 1.00 54.16 235 PRO B O 1
ATOM 6382 N N . GLN B 1 236 ? 43.772 40.679 29.259 1.00 54.55 236 GLN B N 1
ATOM 6383 C CA . GLN B 1 236 ? 43.746 39.459 28.469 1.00 51.47 236 GLN B CA 1
ATOM 6384 C C . GLN B 1 236 ? 44.148 38.272 29.341 1.00 49.77 236 GLN B C 1
ATOM 6385 O O . GLN B 1 236 ? 43.613 37.173 29.204 1.00 57.94 236 GLN B O 1
ATOM 6391 N N . GLU B 1 237 ? 45.083 38.511 30.254 1.00 61.59 237 GLU B N 1
ATOM 6392 C CA . GLU B 1 237 ? 45.598 37.466 31.136 1.00 60.90 237 GLU B CA 1
ATOM 6393 C C . GLU B 1 237 ? 44.638 36.884 32.169 1.00 52.54 237 GLU B C 1
ATOM 6394 O O . GLU B 1 237 ? 44.818 35.747 32.594 1.00 42.82 237 GLU B O 1
ATOM 6400 N N . ASP B 1 238 ? 43.624 37.641 32.574 1.00 55.13 238 ASP B N 1
ATOM 6401 C CA . ASP B 1 238 ? 42.690 37.144 33.583 1.00 52.14 238 ASP B CA 1
ATOM 6402 C C . ASP B 1 238 ? 41.448 36.439 33.049 1.00 51.72 238 ASP B C 1
ATOM 6403 O O . ASP B 1 238 ? 40.741 35.770 33.808 1.00 44.17 238 ASP B O 1
ATOM 6408 N N . LEU B 1 239 ? 41.187 36.584 31.752 1.00 47.97 239 LEU B N 1
ATOM 6409 C CA . LEU B 1 239 ? 40.014 35.976 31.128 1.00 44.52 239 LEU B CA 1
ATOM 6410 C C . LEU B 1 239 ? 39.864 34.473 31.335 1.00 47.66 239 LEU B C 1
ATOM 6411 O O . LEU B 1 239 ? 38.771 33.985 31.627 1.00 61.02 239 LEU B O 1
ATOM 6416 N N . GLU B 1 240 ? 40.960 33.738 31.192 1.00 47.37 240 GLU B N 1
ATOM 6417 C CA . GLU B 1 240 ? 40.915 32.291 31.347 1.00 35.30 240 GLU B CA 1
ATOM 6418 C C . GLU B 1 240 ? 40.490 31.783 32.713 1.00 39.43 240 GLU B C 1
ATOM 6419 O O . GLU B 1 240 ? 39.818 30.755 32.813 1.00 48.50 240 GLU B O 1
ATOM 6425 N N . ALA B 1 241 ? 40.872 32.492 33.766 1.00 43.20 241 ALA B N 1
ATOM 6426 C CA . ALA B 1 241 ? 40.538 32.047 35.114 1.00 52.53 241 ALA B CA 1
AT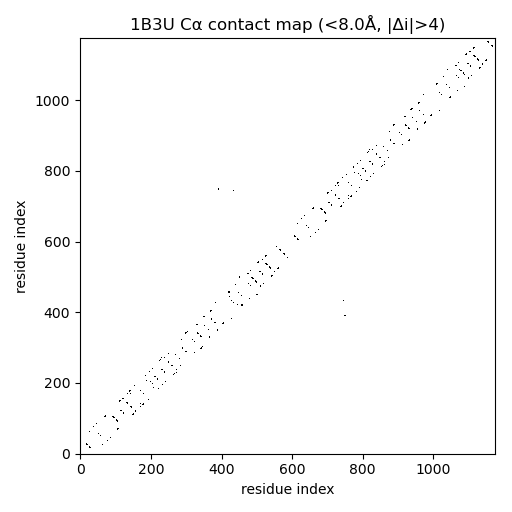OM 6427 C C . ALA B 1 241 ? 39.257 32.634 35.699 1.00 45.75 241 ALA B C 1
ATOM 6428 O O . ALA B 1 241 ? 38.683 32.065 36.625 1.00 52.13 241 ALA B O 1
ATOM 6430 N N . LEU B 1 242 ? 38.801 33.759 35.159 1.00 47.37 242 LEU B N 1
ATOM 6431 C CA . LEU B 1 242 ? 37.606 34.396 35.696 1.00 50.50 242 LEU B CA 1
ATOM 6432 C C . LEU B 1 242 ? 36.357 34.324 34.831 1.00 35.55 242 LEU B C 1
ATOM 6433 O O . LEU B 1 242 ? 35.256 34.149 35.346 1.00 53.38 242 LEU B O 1
ATOM 6438 N N . VAL B 1 243 ? 36.523 34.449 33.522 1.00 41.48 243 VAL B N 1
ATOM 6439 C CA . VAL B 1 243 ? 35.384 34.423 32.619 1.00 27.34 243 VAL B CA 1
ATOM 6440 C C . VAL B 1 243 ? 35.173 33.122 31.846 1.00 48.98 243 VAL B C 1
ATOM 6441 O O . VAL B 1 243 ? 34.099 32.520 31.918 1.00 56.52 243 VAL B O 1
ATOM 6445 N N . MET B 1 244 ? 36.198 32.690 31.117 1.00 35.74 244 MET B N 1
ATOM 6446 C CA . MET B 1 244 ? 36.110 31.491 30.287 1.00 42.79 244 MET B CA 1
ATOM 6447 C C . MET B 1 244 ? 35.359 30.287 30.833 1.00 36.58 244 MET B C 1
ATOM 6448 O O . MET B 1 244 ? 34.581 29.662 30.111 1.00 40.75 244 MET B O 1
ATOM 6453 N N . PRO B 1 245 ? 35.579 29.934 32.107 1.00 38.14 245 PRO B N 1
ATOM 6454 C CA . PRO B 1 245 ? 34.855 28.771 32.634 1.00 41.83 245 PRO B CA 1
ATOM 6455 C C . PRO B 1 245 ? 33.343 28.930 32.487 1.00 49.20 245 PRO B C 1
ATOM 6456 O O . PRO B 1 245 ? 32.641 28.021 32.036 1.00 47.25 245 PRO B O 1
ATOM 6460 N N . THR B 1 246 ? 32.859 30.105 32.860 1.00 48.79 246 THR B N 1
ATOM 6461 C CA . THR B 1 246 ? 31.442 30.420 32.790 1.00 36.04 246 THR B CA 1
ATOM 6462 C C . THR B 1 246 ? 30.965 30.493 31.339 1.00 40.99 246 THR B C 1
ATOM 6463 O O . THR B 1 246 ? 29.867 30.033 31.004 1.00 32.75 246 THR B O 1
ATOM 6467 N N . LEU B 1 247 ? 31.794 31.064 30.474 1.00 26.80 247 LEU B N 1
ATOM 6468 C CA . LEU B 1 247 ? 31.420 31.195 29.072 1.00 37.89 247 LEU B CA 1
ATOM 6469 C C . LEU B 1 247 ? 31.250 29.850 28.377 1.00 35.10 247 LEU B C 1
ATOM 6470 O O . LEU B 1 247 ? 30.305 29.673 27.612 1.00 35.42 247 LEU B O 1
ATOM 6475 N N . ARG B 1 248 ? 32.153 28.907 28.640 1.00 35.11 248 ARG B N 1
ATOM 6476 C CA . ARG B 1 248 ? 32.053 27.576 28.032 1.00 43.59 248 ARG B CA 1
ATOM 6477 C C . ARG B 1 248 ? 30.790 26.923 28.567 1.00 34.15 248 ARG B C 1
ATOM 6478 O O . ARG B 1 248 ? 30.120 26.166 27.867 1.00 37.18 248 ARG B O 1
ATOM 6486 N N . GLN B 1 249 ? 30.483 27.222 29.824 1.00 34.03 249 GLN B N 1
ATOM 6487 C CA . GLN B 1 249 ? 29.301 26.688 30.480 1.00 35.76 249 GLN B CA 1
ATOM 6488 C C . GLN B 1 249 ? 28.048 27.177 29.756 1.00 37.80 249 GLN B C 1
ATOM 6489 O O . GLN B 1 249 ? 27.075 26.435 29.608 1.00 27.74 249 GLN B O 1
ATOM 6495 N N . ALA B 1 250 ? 28.084 28.426 29.296 1.00 31.43 250 ALA B N 1
ATOM 6496 C CA . ALA B 1 250 ? 26.947 29.020 28.600 1.00 25.65 250 ALA B CA 1
ATOM 6497 C C . ALA B 1 250 ? 26.745 28.400 27.221 1.00 39.02 250 ALA B C 1
ATOM 6498 O O . ALA B 1 250 ? 25.612 28.152 26.801 1.00 27.33 250 ALA B O 1
ATOM 6500 N N . ALA B 1 251 ? 27.849 28.146 26.526 1.00 31.93 251 ALA B N 1
ATOM 6501 C CA . ALA B 1 251 ? 27.804 27.553 25.195 1.00 27.80 251 ALA B CA 1
ATOM 6502 C C . ALA B 1 251 ? 27.224 26.143 25.207 1.00 33.50 251 ALA B C 1
ATOM 6503 O O . ALA B 1 251 ? 26.624 25.705 24.228 1.00 37.46 251 ALA B O 1
ATOM 6505 N N . GLU B 1 252 ? 27.400 25.434 26.316 1.00 31.48 252 GLU B N 1
ATOM 6506 C CA . GLU B 1 252 ? 26.909 24.062 26.426 1.00 39.35 252 GLU B CA 1
ATOM 6507 C C . GLU B 1 252 ? 25.663 23.972 27.296 1.00 33.96 252 GLU B C 1
ATOM 6508 O O . GLU B 1 252 ? 25.212 22.874 27.629 1.00 31.05 252 GLU B O 1
ATOM 6514 N N . ASP B 1 253 ? 25.111 25.121 27.670 1.00 38.54 253 ASP B N 1
ATOM 6515 C CA . ASP B 1 253 ? 23.927 25.151 28.523 1.00 33.02 253 ASP B CA 1
ATOM 6516 C C . ASP B 1 253 ? 22.819 24.230 27.998 1.00 40.67 253 ASP B C 1
ATOM 6517 O O . ASP B 1 253 ? 22.505 24.216 26.802 1.00 30.99 253 ASP B O 1
ATOM 6522 N N . LYS B 1 254 ? 22.237 23.453 28.904 1.00 29.44 254 LYS B N 1
ATOM 6523 C CA . LYS B 1 254 ? 21.174 22.519 28.547 1.00 34.47 254 LYS B CA 1
ATOM 6524 C C . LYS B 1 254 ? 19.991 23.209 27.870 1.00 31.17 254 LYS B C 1
ATOM 6525 O O . LYS B 1 254 ? 19.254 22.584 27.110 1.00 37.16 254 LYS B O 1
ATOM 6531 N N . SER B 1 255 ? 19.807 24.496 28.157 1.00 29.28 255 SER B N 1
ATOM 6532 C CA . SER B 1 255 ? 18.724 25.282 27.569 1.00 29.35 255 SER B CA 1
ATOM 6533 C C . SER B 1 255 ? 19.204 25.908 26.258 1.00 32.58 255 SER B C 1
ATOM 6534 O O . SER B 1 255 ? 20.215 26.602 26.246 1.00 36.55 255 SER B O 1
ATOM 6537 N N . TRP B 1 256 ? 18.492 25.680 25.156 1.00 34.48 256 TRP B N 1
ATOM 6538 C CA . TRP B 1 256 ? 18.944 26.244 23.883 1.00 36.17 256 TRP B CA 1
ATOM 6539 C C . TRP B 1 256 ? 18.786 27.756 23.801 1.00 32.37 256 TRP B C 1
ATOM 6540 O O . TRP B 1 256 ? 19.487 28.420 23.031 1.00 31.52 256 TRP B O 1
ATOM 6551 N N . ARG B 1 257 ? 17.879 28.307 24.600 1.00 35.13 257 ARG B N 1
ATOM 6552 C CA . ARG B 1 257 ? 17.663 29.745 24.596 1.00 26.95 257 ARG B CA 1
ATOM 6553 C C . ARG B 1 257 ? 18.942 30.484 24.969 1.00 19.39 257 ARG B C 1
ATOM 6554 O O . ARG B 1 257 ? 19.219 31.555 24.437 1.00 30.49 257 ARG B O 1
ATOM 6562 N N . VAL B 1 258 ? 19.732 29.908 25.869 1.00 31.42 258 VAL B N 1
ATOM 6563 C CA . VAL B 1 258 ? 20.987 30.532 26.281 1.00 34.18 258 VAL B CA 1
ATOM 6564 C C . VAL B 1 258 ? 22.103 30.267 25.269 1.00 22.94 258 VAL B C 1
ATOM 6565 O O . VAL B 1 258 ? 22.909 31.151 24.990 1.00 25.46 258 VAL B O 1
ATOM 6569 N N . ARG B 1 259 ? 22.148 29.061 24.709 1.00 29.73 259 ARG B N 1
ATOM 6570 C CA . ARG B 1 259 ? 23.162 28.757 23.704 1.00 28.88 259 ARG B CA 1
ATOM 6571 C C . ARG B 1 259 ? 22.896 29.688 22.522 1.00 34.18 259 ARG B C 1
ATOM 6572 O O . ARG B 1 259 ? 23.809 30.092 21.802 1.00 27.05 259 ARG B O 1
ATOM 6580 N N . TYR B 1 260 ? 21.629 30.036 22.336 1.00 24.91 260 TYR B N 1
ATOM 6581 C CA . TYR B 1 260 ? 21.235 30.930 21.258 1.00 35.34 260 TYR B CA 1
ATOM 6582 C C . TYR B 1 260 ? 21.873 32.296 21.458 1.00 36.30 260 TYR B C 1
ATOM 6583 O O . TYR B 1 260 ? 22.388 32.896 20.513 1.00 31.03 260 TYR B O 1
ATOM 6592 N N . MET B 1 261 ? 21.831 32.788 22.692 1.00 25.29 261 MET B N 1
ATOM 6593 C CA . MET B 1 261 ? 22.403 34.092 22.986 1.00 28.80 261 MET B CA 1
ATOM 6594 C C . MET B 1 261 ? 23.899 34.111 22.744 1.00 31.45 261 MET B C 1
ATOM 6595 O O . MET B 1 261 ? 24.445 35.138 22.333 1.00 24.29 261 MET B O 1
ATOM 6600 N N . VAL B 1 262 ? 24.565 32.983 23.004 1.00 17.10 262 VAL B N 1
ATOM 6601 C CA . VAL B 1 262 ? 26.001 32.911 22.779 1.00 26.50 262 VAL B CA 1
ATOM 6602 C C . VAL B 1 262 ? 26.238 33.151 21.289 1.00 36.70 262 VAL B C 1
ATOM 6603 O O . VAL B 1 262 ? 27.078 33.967 20.909 1.00 27.12 262 VAL B O 1
ATOM 6607 N N . ALA B 1 263 ? 25.477 32.452 20.449 1.00 27.69 263 ALA B N 1
ATOM 6608 C CA . ALA B 1 263 ? 25.611 32.599 19.004 1.00 27.77 263 ALA B CA 1
ATOM 6609 C C . ALA B 1 263 ? 25.299 34.029 18.597 1.00 34.91 263 ALA B C 1
ATOM 6610 O O . ALA B 1 263 ? 26.112 34.702 17.958 1.00 48.11 263 ALA B O 1
ATOM 6612 N N . ASP B 1 264 ? 24.115 34.489 18.983 1.00 27.21 264 ASP B N 1
ATOM 6613 C CA . ASP B 1 264 ? 23.665 35.833 18.650 1.00 31.17 264 ASP B CA 1
ATOM 6614 C C . ASP B 1 264 ? 24.718 36.894 18.956 1.00 30.48 264 ASP B C 1
ATOM 6615 O O . ASP B 1 264 ? 24.815 37.895 18.251 1.00 38.00 264 ASP B O 1
ATOM 6620 N N . LYS B 1 265 ? 25.514 36.670 19.997 1.00 32.31 265 LYS B N 1
ATOM 6621 C CA . LYS B 1 265 ? 26.552 37.629 20.379 1.00 29.80 265 LYS B CA 1
ATOM 6622 C C . LYS B 1 265 ? 27.966 37.098 20.165 1.00 34.44 265 LYS B C 1
ATOM 6623 O O . LYS B 1 265 ? 28.908 37.572 20.799 1.00 33.75 265 LYS B O 1
ATOM 6629 N N . PHE B 1 266 ? 28.121 36.133 19.267 1.00 39.93 266 PHE B N 1
ATOM 6630 C CA . PHE B 1 266 ? 29.434 35.545 19.032 1.00 41.75 266 PHE B CA 1
ATOM 6631 C C . PHE B 1 266 ? 30.506 36.529 18.588 1.00 43.82 266 PHE B C 1
ATOM 6632 O O . PHE B 1 266 ? 31.671 36.401 18.975 1.00 41.98 266 PHE B O 1
ATOM 6640 N N . THR B 1 267 ? 30.119 37.515 17.787 1.00 37.38 267 THR B N 1
ATOM 6641 C CA . THR B 1 267 ? 31.075 38.503 17.303 1.00 37.64 267 THR B CA 1
ATOM 6642 C C . THR B 1 267 ? 31.535 39.447 18.411 1.00 39.15 267 THR B C 1
ATOM 6643 O O . THR B 1 267 ? 32.709 39.824 18.477 1.00 39.33 267 THR B O 1
ATOM 6647 N N . GLU B 1 268 ? 30.609 39.825 19.282 1.00 31.24 268 GLU B N 1
ATOM 6648 C CA . GLU B 1 268 ? 30.930 40.722 20.383 1.00 29.92 268 GLU B CA 1
ATOM 6649 C C . GLU B 1 268 ? 31.871 40.006 21.342 1.00 39.33 268 GLU B C 1
ATOM 6650 O O . GLU B 1 268 ? 32.807 40.602 21.876 1.00 35.75 268 GLU B O 1
ATOM 6656 N N . LEU B 1 269 ? 31.619 38.717 21.550 1.00 37.36 269 LEU B N 1
ATOM 6657 C CA . LEU B 1 269 ? 32.454 37.911 22.429 1.00 48.33 269 LEU B CA 1
ATOM 6658 C C . LEU B 1 269 ? 33.849 37.767 21.819 1.00 50.46 269 LEU B C 1
ATOM 6659 O O . LEU B 1 269 ? 34.857 37.820 22.524 1.00 40.04 269 LEU B O 1
ATOM 6664 N N . GLN B 1 270 ? 33.888 37.585 20.502 1.00 47.14 270 GLN B N 1
ATOM 6665 C CA . GLN B 1 270 ? 35.137 37.416 19.765 1.00 47.03 270 GLN B CA 1
ATOM 6666 C C . GLN B 1 270 ? 36.064 38.615 19.952 1.00 41.75 270 GLN B C 1
ATOM 6667 O O . GLN B 1 270 ? 37.250 38.456 20.231 1.00 38.03 270 GLN B O 1
ATOM 6673 N N . LYS B 1 271 ? 35.517 39.815 19.792 1.00 36.85 271 LYS B N 1
ATOM 6674 C CA . LYS B 1 271 ? 36.298 41.033 19.956 1.00 53.86 271 LYS B CA 1
ATOM 6675 C C . LYS B 1 271 ? 36.726 41.224 21.408 1.00 56.67 271 LYS B C 1
ATOM 6676 O O . LYS B 1 271 ? 37.874 41.572 21.685 1.00 50.21 271 LYS B O 1
ATOM 6682 N N . ALA B 1 272 ? 35.799 40.986 22.331 1.00 54.56 272 ALA B N 1
ATOM 6683 C CA . ALA B 1 272 ? 36.066 41.148 23.759 1.00 45.39 272 ALA B CA 1
ATOM 6684 C C . ALA B 1 272 ? 37.085 40.158 24.311 1.00 48.03 272 ALA B C 1
ATOM 6685 O O . ALA B 1 272 ? 38.003 40.540 25.035 1.00 47.49 272 ALA B O 1
ATOM 6687 N N . VAL B 1 273 ? 36.921 38.886 23.970 1.00 37.74 273 VAL B N 1
ATOM 6688 C CA . VAL B 1 273 ? 37.817 37.853 24.463 1.00 40.82 273 VAL B CA 1
ATOM 6689 C C . VAL B 1 273 ? 39.230 37.936 23.876 1.00 48.62 273 VAL B C 1
ATOM 6690 O O . VAL B 1 273 ? 40.196 37.510 24.511 1.00 48.63 273 VAL B O 1
ATOM 6694 N N . GLY B 1 274 ? 39.354 38.475 22.665 1.00 49.67 274 GLY B N 1
ATOM 6695 C CA . GLY B 1 274 ? 40.667 38.594 22.050 1.00 49.49 274 GLY B CA 1
ATOM 6696 C C . GLY B 1 274 ? 41.018 37.501 21.055 1.00 48.24 274 GLY B C 1
ATOM 6697 O O . GLY B 1 274 ? 40.609 36.351 21.219 1.00 46.01 274 GLY B O 1
ATOM 6698 N N . PRO B 1 275 ? 41.813 37.829 20.023 1.00 56.75 275 PRO B N 1
ATOM 6699 C CA . PRO B 1 275 ? 42.254 36.914 18.961 1.00 59.22 275 PRO B CA 1
ATOM 6700 C C . PRO B 1 275 ? 42.808 35.558 19.392 1.00 46.07 275 PRO B C 1
ATOM 6701 O O . PRO B 1 275 ? 42.389 34.522 18.879 1.00 55.07 275 PRO B O 1
ATOM 6705 N N . GLU B 1 276 ? 43.746 35.557 20.330 1.00 41.10 276 GLU B N 1
ATOM 6706 C CA . GLU B 1 276 ? 44.336 34.303 20.786 1.00 47.15 276 GLU B CA 1
ATOM 6707 C C . GLU B 1 276 ? 43.314 33.320 21.362 1.00 54.84 276 GLU B C 1
ATOM 6708 O O . GLU B 1 276 ? 43.302 32.141 21.006 1.00 53.35 276 GLU B O 1
ATOM 6714 N N . ILE B 1 277 ? 42.461 33.809 22.256 1.00 52.33 277 ILE B N 1
ATOM 6715 C CA . ILE B 1 277 ? 41.452 32.967 22.886 1.00 44.80 277 ILE B CA 1
ATOM 6716 C C . ILE B 1 277 ? 40.378 32.470 21.923 1.00 44.39 277 ILE B C 1
ATOM 6717 O O . ILE B 1 277 ? 39.896 31.343 22.055 1.00 34.67 277 ILE B O 1
ATOM 6722 N N . THR B 1 278 ? 39.989 33.302 20.962 1.00 35.66 278 THR B N 1
ATOM 6723 C CA . THR B 1 278 ? 38.977 32.874 20.013 1.00 38.73 278 THR B CA 1
ATOM 6724 C C . THR B 1 278 ? 39.537 31.662 19.276 1.00 50.37 278 THR B C 1
ATOM 6725 O O . THR B 1 278 ? 38.832 30.680 19.036 1.00 42.53 278 THR B O 1
ATOM 6729 N N . LYS B 1 279 ? 40.820 31.741 18.937 1.00 54.46 279 LYS B N 1
ATOM 6730 C CA . LYS B 1 279 ? 41.501 30.670 18.222 1.00 57.85 279 LYS B CA 1
ATOM 6731 C C . LYS B 1 279 ? 41.449 29.350 18.977 1.00 53.89 279 LYS B C 1
ATOM 6732 O O . LYS B 1 279 ? 41.280 28.290 18.378 1.00 51.28 279 LYS B O 1
ATOM 6738 N N . THR B 1 280 ? 41.580 29.419 20.296 1.00 53.45 280 THR B N 1
ATOM 6739 C CA . THR B 1 280 ? 41.573 28.221 21.130 1.00 54.94 280 THR B CA 1
ATOM 6740 C C . THR B 1 280 ? 40.200 27.697 21.548 1.00 55.60 280 THR B C 1
ATOM 6741 O O . THR B 1 280 ? 39.940 26.493 21.470 1.00 55.79 280 THR B O 1
ATOM 6745 N N . ASP B 1 281 ? 39.323 28.594 21.990 1.00 54.30 281 ASP B N 1
ATOM 6746 C CA . ASP B 1 281 ? 38.005 28.186 22.466 1.00 44.88 281 ASP B CA 1
ATOM 6747 C C . ASP B 1 281 ? 36.812 28.495 21.573 1.00 36.56 281 ASP B C 1
ATOM 6748 O O . ASP B 1 281 ? 35.925 27.656 21.413 1.00 43.68 281 ASP B O 1
ATOM 6753 N N . LEU B 1 282 ? 36.777 29.694 21.001 1.00 33.49 282 LEU B N 1
ATOM 6754 C CA . LEU B 1 282 ? 35.651 30.080 20.158 1.00 32.96 282 LEU B CA 1
ATOM 6755 C C . LEU B 1 282 ? 35.552 29.301 18.851 1.00 37.29 282 LEU B C 1
ATOM 6756 O O . LEU B 1 282 ? 34.449 29.016 18.379 1.00 50.16 282 LEU B O 1
ATOM 6761 N N . VAL B 1 283 ? 36.695 28.947 18.273 1.00 43.59 283 VAL B N 1
ATOM 6762 C CA . VAL B 1 283 ? 36.702 28.191 17.022 1.00 46.39 283 VAL B CA 1
ATOM 6763 C C . VAL B 1 283 ? 35.912 26.891 17.177 1.00 42.23 283 VAL B C 1
ATOM 6764 O O . VAL B 1 283 ? 34.926 26.668 16.477 1.00 40.88 283 VAL B O 1
ATOM 6768 N N . PRO B 1 284 ? 36.334 26.013 18.101 1.00 39.22 284 PRO B N 1
ATOM 6769 C CA . PRO B 1 284 ? 35.596 24.756 18.275 1.00 44.20 284 PRO B CA 1
ATOM 6770 C C . PRO B 1 284 ? 34.162 24.970 18.771 1.00 46.36 284 PRO B C 1
ATOM 6771 O O . PRO B 1 284 ? 33.248 24.225 18.405 1.00 38.86 284 PRO B O 1
ATOM 6775 N N . ALA B 1 285 ? 33.970 25.993 19.599 1.00 42.77 285 ALA B N 1
ATOM 6776 C CA . ALA B 1 285 ? 32.646 26.306 20.129 1.00 40.84 285 ALA B CA 1
ATOM 6777 C C . ALA B 1 285 ? 31.698 26.662 18.987 1.00 32.64 285 ALA B C 1
ATOM 6778 O O . ALA B 1 285 ? 30.558 26.198 18.938 1.00 37.47 285 ALA B O 1
ATOM 6780 N N . PHE B 1 286 ? 32.179 27.485 18.063 1.00 36.46 286 PHE B N 1
ATOM 6781 C CA . PHE B 1 286 ? 31.364 27.898 16.932 1.00 32.19 286 PHE B CA 1
ATOM 6782 C C . PHE B 1 286 ? 30.912 26.698 16.098 1.00 37.52 286 PHE B C 1
ATOM 6783 O O . PHE B 1 286 ? 29.765 26.643 15.646 1.00 40.75 286 PHE B O 1
ATOM 6791 N N . GLN B 1 287 ? 31.806 25.733 15.896 1.00 37.89 287 GLN B N 1
ATOM 6792 C CA . GLN B 1 287 ? 31.460 24.548 15.113 1.00 43.48 287 GLN B CA 1
ATOM 6793 C C . GLN B 1 287 ? 30.318 23.794 15.775 1.00 39.57 287 GLN B C 1
ATOM 6794 O O . GLN B 1 287 ? 29.369 23.378 15.108 1.00 43.15 287 GLN B O 1
ATOM 6800 N N . ASN B 1 288 ? 30.416 23.620 17.091 1.00 38.45 288 ASN B N 1
ATOM 6801 C CA . ASN B 1 288 ? 29.383 22.923 17.850 1.00 37.13 288 ASN B CA 1
ATOM 6802 C C . ASN B 1 288 ? 28.039 23.610 17.668 1.00 43.10 288 ASN B C 1
ATOM 6803 O O . ASN B 1 288 ? 27.005 22.951 17.554 1.00 28.81 288 ASN B O 1
ATOM 6808 N N . LEU B 1 289 ? 28.055 24.939 17.657 1.00 33.32 289 LEU B N 1
ATOM 6809 C CA . LEU B 1 289 ? 26.825 25.696 17.479 1.00 42.71 289 LEU B CA 1
ATOM 6810 C C . LEU B 1 289 ? 26.241 25.458 16.087 1.00 43.08 289 LEU B C 1
ATOM 6811 O O . LEU B 1 289 ? 25.027 25.302 15.939 1.00 40.20 289 LEU B O 1
ATOM 6816 N N . MET B 1 290 ? 27.096 25.413 15.068 1.00 35.14 290 MET B N 1
ATOM 6817 C CA . MET B 1 290 ? 26.610 25.176 13.709 1.00 30.13 290 MET B CA 1
ATOM 6818 C C . MET B 1 290 ? 26.013 23.783 13.601 1.00 36.45 290 MET B C 1
ATOM 6819 O O . MET B 1 290 ? 25.282 23.488 12.653 1.00 30.28 290 MET B O 1
ATOM 6824 N N . LYS B 1 291 ? 26.315 22.933 14.579 1.00 24.90 291 LYS B N 1
ATOM 6825 C CA . LYS B 1 291 ? 25.807 21.564 14.575 1.00 21.12 291 LYS B CA 1
ATOM 6826 C C . LYS B 1 291 ? 24.800 21.313 15.696 1.00 34.15 291 LYS B C 1
ATOM 6827 O O . LYS B 1 291 ? 24.446 20.167 15.984 1.00 33.67 291 LYS B O 1
ATOM 6833 N N . ASP B 1 292 ? 24.334 22.388 16.320 1.00 25.74 292 ASP B N 1
ATOM 6834 C CA . ASP B 1 292 ? 23.375 22.280 17.415 1.00 40.13 292 ASP B CA 1
ATOM 6835 C C . ASP B 1 292 ? 22.131 21.483 17.008 1.00 36.85 292 ASP B C 1
ATOM 6836 O O . ASP B 1 292 ? 21.752 21.469 15.836 1.00 41.02 292 ASP B O 1
ATOM 6841 N N . CYS B 1 293 ? 21.499 20.823 17.979 1.00 33.04 293 CYS B N 1
ATOM 6842 C CA . CYS B 1 293 ? 20.305 20.011 17.714 1.00 34.89 293 CYS B CA 1
ATOM 6843 C C . CYS B 1 293 ? 19.056 20.861 17.473 1.00 39.32 293 CYS B C 1
ATOM 6844 O O . CYS B 1 293 ? 18.050 20.371 16.961 1.00 29.56 293 CYS B O 1
ATOM 6847 N N . GLU B 1 294 ? 19.126 22.134 17.848 1.00 25.83 294 GLU B N 1
ATOM 6848 C CA . GLU B 1 294 ? 18.011 23.059 17.658 1.00 40.67 294 GLU B CA 1
ATOM 6849 C C . GLU B 1 294 ? 18.270 23.992 16.468 1.00 41.77 294 GLU B C 1
ATOM 6850 O O . GLU B 1 294 ? 19.240 24.753 16.459 1.00 35.71 294 GLU B O 1
ATOM 6856 N N . ALA B 1 295 ? 17.392 23.932 15.472 1.00 32.72 295 ALA B N 1
ATOM 6857 C CA . ALA B 1 295 ? 17.519 24.755 14.274 1.00 36.44 295 ALA B CA 1
ATOM 6858 C C . ALA B 1 295 ? 17.721 26.249 14.562 1.00 35.80 295 ALA B C 1
ATOM 6859 O O . ALA B 1 295 ? 18.495 26.920 13.876 1.00 40.79 295 ALA B O 1
ATOM 6861 N N . GLU B 1 296 ? 17.027 26.770 15.569 1.00 29.68 296 GLU B N 1
ATOM 6862 C CA . GLU B 1 296 ? 17.151 28.181 15.919 1.00 30.35 296 GLU B CA 1
ATOM 6863 C C . GLU B 1 296 ? 18.600 28.540 16.253 1.00 35.89 296 GLU B C 1
ATOM 6864 O O . GLU B 1 296 ? 19.062 29.636 15.944 1.00 28.95 296 GLU B O 1
ATOM 6870 N N . VAL B 1 297 ? 19.318 27.624 16.896 1.00 31.06 297 VAL B N 1
ATOM 6871 C CA . VAL B 1 297 ? 20.712 27.888 17.225 1.00 36.11 297 VAL B CA 1
ATOM 6872 C C . VAL B 1 297 ? 21.518 27.850 15.931 1.00 34.30 297 VAL B C 1
ATOM 6873 O O . VAL B 1 297 ? 22.297 28.759 15.644 1.00 26.50 297 VAL B O 1
ATOM 6877 N N . ARG B 1 298 ? 21.316 26.798 15.145 1.00 25.27 298 ARG B N 1
ATOM 6878 C CA . ARG B 1 298 ? 22.030 26.654 13.886 1.00 33.28 298 ARG B CA 1
ATOM 6879 C C . ARG B 1 298 ? 21.818 27.876 13.010 1.00 27.37 298 ARG B C 1
ATOM 6880 O O . ARG B 1 298 ? 22.766 28.400 12.426 1.00 34.23 298 ARG B O 1
ATOM 6888 N N . ALA B 1 299 ? 20.578 28.344 12.939 1.00 28.56 299 ALA B N 1
ATOM 6889 C CA . ALA B 1 299 ? 20.259 29.518 12.136 1.00 29.67 299 ALA B CA 1
ATOM 6890 C C . ALA B 1 299 ? 21.056 30.733 12.603 1.00 33.90 299 ALA B C 1
ATOM 6891 O O . ALA B 1 299 ? 21.605 31.474 11.789 1.00 36.84 299 ALA B O 1
ATOM 6893 N N . ALA B 1 300 ? 21.120 30.929 13.918 1.00 40.71 300 ALA B N 1
ATOM 6894 C CA . ALA B 1 300 ? 21.838 32.062 14.492 1.00 30.39 300 ALA B CA 1
ATOM 6895 C C . ALA B 1 300 ? 23.333 32.001 14.189 1.00 39.82 300 ALA B C 1
ATOM 6896 O O . ALA B 1 300 ? 23.961 33.022 13.885 1.00 30.99 300 ALA B O 1
ATOM 6898 N N . ALA B 1 301 ? 23.899 30.802 14.283 1.00 42.06 301 ALA B N 1
ATOM 6899 C CA . ALA B 1 301 ? 25.318 30.605 14.008 1.00 45.22 301 ALA B CA 1
ATOM 6900 C C . ALA B 1 301 ? 25.585 30.913 12.535 1.00 42.97 301 ALA B C 1
ATOM 6901 O O . ALA B 1 301 ? 26.520 31.645 12.202 1.00 36.71 301 ALA B O 1
ATOM 6903 N N . SER B 1 302 ? 24.742 30.361 11.664 1.00 38.63 302 SER B N 1
ATOM 6904 C CA . SER B 1 302 ? 24.855 30.558 10.222 1.00 35.41 302 SER B CA 1
ATOM 6905 C C . SER B 1 302 ? 24.983 32.027 9.853 1.00 43.44 302 SER B C 1
ATOM 6906 O O . SER B 1 302 ? 25.820 32.401 9.029 1.00 48.98 302 SER B O 1
ATOM 6909 N N . HIS B 1 303 ? 24.146 32.856 10.465 1.00 25.57 303 HIS B N 1
ATOM 6910 C CA . HIS B 1 303 ? 24.146 34.290 10.196 1.00 40.23 303 HIS B CA 1
ATOM 6911 C C . HIS B 1 303 ? 25.455 34.975 10.608 1.00 42.58 303 HIS B C 1
ATOM 6912 O O . HIS B 1 303 ? 25.700 36.124 10.246 1.00 48.01 303 HIS B O 1
ATOM 6919 N N . LYS B 1 304 ? 26.302 34.274 11.353 1.00 44.41 304 LYS B N 1
ATOM 6920 C CA . LYS B 1 304 ? 27.562 34.863 11.803 1.00 39.32 304 LYS B CA 1
ATOM 6921 C C . LYS B 1 304 ? 28.805 34.378 11.054 1.00 36.71 304 LYS B C 1
ATOM 6922 O O . LYS B 1 304 ? 29.899 34.908 11.253 1.00 43.83 304 LYS B O 1
ATOM 6928 N N . VAL B 1 305 ? 28.636 33.379 10.195 1.00 34.06 305 VAL B N 1
ATOM 6929 C CA . VAL B 1 305 ? 29.749 32.805 9.436 1.00 47.24 305 VAL B CA 1
ATOM 6930 C C . VAL B 1 305 ? 30.750 33.822 8.886 1.00 51.77 305 VAL B C 1
ATOM 6931 O O . VAL B 1 305 ? 31.947 33.752 9.175 1.00 49.94 305 VAL B O 1
ATOM 6935 N N . LYS B 1 306 ? 30.255 34.757 8.084 1.00 44.15 306 LYS B N 1
ATOM 6936 C CA . LYS B 1 306 ? 31.104 35.776 7.483 1.00 44.55 306 LYS B CA 1
ATOM 6937 C C . LYS B 1 306 ? 31.795 36.607 8.556 1.00 41.33 306 LYS B C 1
ATOM 6938 O O . LYS B 1 306 ? 33.019 36.733 8.564 1.00 36.30 306 LYS B O 1
ATOM 6944 N N . GLU B 1 307 ? 30.996 37.179 9.452 1.00 49.07 307 GLU B N 1
ATOM 6945 C CA . GLU B 1 307 ? 31.499 38.000 10.549 1.00 42.32 307 GLU B CA 1
ATOM 6946 C C . GLU B 1 307 ? 32.668 37.328 11.251 1.00 47.51 307 GLU B C 1
ATOM 6947 O O . GLU B 1 307 ? 33.784 37.848 11.291 1.00 36.18 307 GLU B O 1
ATOM 6953 N N . PHE B 1 308 ? 32.395 36.159 11.808 1.00 36.45 308 PHE B N 1
ATOM 6954 C CA . PHE B 1 308 ? 33.407 35.414 12.529 1.00 43.01 308 PHE B CA 1
ATOM 6955 C C . PHE B 1 308 ? 34.685 35.252 11.715 1.00 50.51 308 PHE B C 1
ATOM 6956 O O . PHE B 1 308 ? 35.782 35.510 12.209 1.00 39.96 308 PHE B O 1
ATOM 6964 N N . CYS B 1 309 ? 34.538 34.828 10.464 1.00 51.39 309 CYS B N 1
ATOM 6965 C CA . CYS B 1 309 ? 35.687 34.627 9.592 1.00 47.35 309 CYS B CA 1
ATOM 6966 C C . CYS B 1 309 ? 36.430 35.923 9.286 1.00 39.81 309 CYS B C 1
ATOM 6967 O O . CYS B 1 309 ? 37.650 35.988 9.422 1.00 53.01 309 CYS B O 1
ATOM 6970 N N . GLU B 1 310 ? 35.695 36.954 8.879 1.00 44.36 310 GLU B N 1
ATOM 6971 C CA . GLU B 1 310 ? 36.298 38.244 8.553 1.00 40.63 310 GLU B CA 1
ATOM 6972 C C . GLU B 1 310 ? 37.089 38.838 9.716 1.00 56.55 310 GLU B C 1
ATOM 6973 O O . GLU B 1 310 ? 37.791 39.835 9.545 1.00 68.22 310 GLU B O 1
ATOM 6979 N N . ASN B 1 311 ? 36.982 38.239 10.898 1.00 47.24 311 ASN B N 1
ATOM 6980 C CA . ASN B 1 311 ? 37.682 38.783 12.052 1.00 50.69 311 ASN B CA 1
ATOM 6981 C C . ASN B 1 311 ? 38.775 37.910 12.649 1.00 67.49 311 ASN B C 1
ATOM 6982 O O . ASN B 1 311 ? 39.335 38.244 13.693 1.00 77.43 311 ASN B O 1
ATOM 6987 N N . LEU B 1 312 ? 39.081 36.793 12.000 1.00 66.04 312 LEU B N 1
ATOM 6988 C CA . LEU B 1 312 ? 40.144 35.922 12.486 1.00 67.55 312 LEU B CA 1
ATOM 6989 C C . LEU B 1 312 ? 41.478 36.559 12.097 1.00 75.60 312 LEU B C 1
ATOM 6990 O O . LEU B 1 312 ? 41.531 37.391 11.189 1.00 83.68 312 LEU B O 1
ATOM 6995 N N . SER B 1 313 ? 42.553 36.180 12.782 1.00 74.09 313 SER B N 1
ATOM 6996 C CA . SER B 1 313 ? 43.868 36.730 12.468 1.00 69.15 313 SER B CA 1
ATOM 6997 C C . SER B 1 313 ? 44.450 35.967 11.288 1.00 77.18 313 SER B C 1
ATOM 6998 O O . SER B 1 313 ? 44.271 34.752 11.180 1.00 82.44 313 SER B O 1
ATOM 7001 N N . ALA B 1 314 ? 45.143 36.678 10.404 1.00 80.22 314 ALA B N 1
ATOM 7002 C CA . ALA B 1 314 ? 45.755 36.049 9.240 1.00 77.24 314 ALA B CA 1
ATOM 7003 C C . ALA B 1 314 ? 46.525 34.806 9.688 1.00 77.72 314 ALA B C 1
ATOM 7004 O O . ALA B 1 314 ? 46.782 33.895 8.898 1.00 67.67 314 ALA B O 1
ATOM 7006 N N . ASP B 1 315 ? 46.882 34.783 10.968 1.00 76.54 315 ASP B N 1
ATOM 7007 C CA . ASP B 1 315 ? 47.610 33.671 11.561 1.00 79.31 315 ASP B CA 1
ATOM 7008 C C . ASP B 1 315 ? 46.953 32.317 11.280 1.00 82.47 315 ASP B C 1
ATOM 7009 O O . ASP B 1 315 ? 47.633 31.293 11.197 1.00 87.52 315 ASP B O 1
ATOM 7014 N N . CYS B 1 316 ? 45.633 32.312 11.141 1.00 71.18 316 CYS B N 1
ATOM 7015 C CA . CYS B 1 316 ? 44.902 31.080 10.867 1.00 74.02 316 CYS B CA 1
ATOM 7016 C C . CYS B 1 316 ? 43.665 31.393 10.035 1.00 76.12 316 CYS B C 1
ATOM 7017 O O . CYS B 1 316 ? 42.871 30.508 9.714 1.00 84.36 316 CYS B O 1
ATOM 7020 N N . ARG B 1 317 ? 43.521 32.668 9.694 1.00 67.86 317 ARG B N 1
ATOM 7021 C CA . ARG B 1 317 ? 42.400 33.163 8.908 1.00 66.42 317 ARG B CA 1
ATOM 7022 C C . ARG B 1 317 ? 42.011 32.215 7.776 1.00 72.39 317 ARG B C 1
ATOM 7023 O O . ARG B 1 317 ? 40.927 31.635 7.794 1.00 87.05 317 ARG B O 1
ATOM 7031 N N . GLU B 1 318 ? 42.902 32.053 6.801 1.00 84.37 318 GLU B N 1
ATOM 7032 C CA . GLU B 1 318 ? 42.642 31.189 5.649 1.00 88.23 318 GLU B CA 1
ATOM 7033 C C . GLU B 1 318 ? 42.887 29.694 5.864 1.00 86.78 318 GLU B C 1
ATOM 7034 O O . GLU B 1 318 ? 42.758 28.902 4.929 1.00 90.02 318 GLU B O 1
ATOM 7040 N N . ASN B 1 319 ? 43.223 29.304 7.088 1.00 76.76 319 ASN B N 1
ATOM 7041 C CA . ASN B 1 319 ? 43.484 27.899 7.381 1.00 76.26 319 ASN B CA 1
ATOM 7042 C C . ASN B 1 319 ? 42.270 27.196 7.976 1.00 78.91 319 ASN B C 1
ATOM 7043 O O . ASN B 1 319 ? 41.620 26.384 7.315 1.00 68.05 319 ASN B O 1
ATOM 7048 N N . VAL B 1 320 ? 41.973 27.509 9.233 1.00 80.69 320 VAL B N 1
ATOM 7049 C CA . VAL B 1 320 ? 40.836 26.911 9.923 1.00 74.79 320 VAL B CA 1
ATOM 7050 C C . VAL B 1 320 ? 39.566 27.122 9.110 1.00 65.43 320 VAL B C 1
ATOM 7051 O O . VAL B 1 320 ? 38.613 26.346 9.205 1.00 64.44 320 VAL B O 1
ATOM 7055 N N . ILE B 1 321 ? 39.564 28.184 8.311 1.00 50.09 321 ILE B N 1
ATOM 7056 C CA . ILE B 1 321 ? 38.418 28.511 7.475 1.00 55.37 321 ILE B CA 1
ATOM 7057 C C . ILE B 1 321 ? 38.223 27.437 6.402 1.00 53.14 321 ILE B C 1
ATOM 7058 O O . ILE B 1 321 ? 37.107 26.966 6.178 1.00 47.04 321 ILE B O 1
ATOM 7063 N N . MET B 1 322 ? 39.317 27.049 5.753 1.00 55.52 322 MET B N 1
ATOM 7064 C CA . MET B 1 322 ? 39.283 26.034 4.706 1.00 47.68 322 MET B CA 1
ATOM 7065 C C . MET B 1 322 ? 39.188 24.635 5.295 1.00 51.11 322 MET B C 1
ATOM 7066 O O . MET B 1 322 ? 38.640 23.717 4.675 1.00 48.38 322 MET B O 1
ATOM 7071 N N . SER B 1 323 ? 39.724 24.492 6.504 1.00 54.12 323 SER B N 1
ATOM 7072 C CA . SER B 1 323 ? 39.768 23.214 7.202 1.00 62.79 323 SER B CA 1
ATOM 7073 C C . SER B 1 323 ? 38.529 22.772 7.988 1.00 65.30 323 SER B C 1
ATOM 7074 O O . SER B 1 323 ? 38.055 21.647 7.816 1.00 61.17 323 SER B O 1
ATOM 7077 N N . GLN B 1 324 ? 38.004 23.648 8.843 1.00 69.38 324 GLN B N 1
ATOM 7078 C CA . GLN B 1 324 ? 36.857 23.296 9.678 1.00 71.37 324 GLN B CA 1
ATOM 7079 C C . GLN B 1 324 ? 35.527 23.968 9.359 1.00 65.68 324 GLN B C 1
ATOM 7080 O O . GLN B 1 324 ? 34.473 23.357 9.522 1.00 60.20 324 GLN B O 1
ATOM 7086 N N . ILE B 1 325 ? 35.563 25.220 8.918 1.00 65.06 325 ILE B N 1
ATOM 7087 C CA . ILE B 1 325 ? 34.328 25.921 8.602 1.00 58.60 325 ILE B CA 1
ATOM 7088 C C . ILE B 1 325 ? 33.707 25.430 7.293 1.00 58.78 325 ILE B C 1
ATOM 7089 O O . ILE B 1 325 ? 32.556 24.986 7.276 1.00 54.89 325 ILE B O 1
ATOM 7094 N N . LEU B 1 326 ? 34.466 25.500 6.203 1.00 51.48 326 LEU B N 1
ATOM 7095 C CA . LEU B 1 326 ? 33.969 25.046 4.908 1.00 51.83 326 LEU B CA 1
ATOM 7096 C C . LEU B 1 326 ? 33.201 23.729 5.022 1.00 47.92 326 LEU B C 1
ATOM 7097 O O . LEU B 1 326 ? 32.094 23.595 4.504 1.00 38.55 326 LEU B O 1
ATOM 7102 N N . PRO B 1 327 ? 33.777 22.729 5.699 1.00 45.41 327 PRO B N 1
ATOM 7103 C CA . PRO B 1 327 ? 33.052 21.462 5.816 1.00 47.33 327 PRO B CA 1
ATOM 7104 C C . PRO B 1 327 ? 31.751 21.614 6.599 1.00 53.88 327 PRO B C 1
ATOM 7105 O O . PRO B 1 327 ? 30.767 20.928 6.318 1.00 65.29 327 PRO B O 1
ATOM 7109 N N . CYS B 1 328 ? 31.747 22.514 7.580 1.00 48.49 328 CYS B N 1
ATOM 7110 C CA . CYS B 1 328 ? 30.547 22.757 8.375 1.00 45.62 328 CYS B CA 1
ATOM 7111 C C . CYS B 1 328 ? 29.505 23.417 7.481 1.00 50.45 328 CYS B C 1
ATOM 7112 O O . CYS B 1 328 ? 28.339 23.020 7.457 1.00 50.53 328 CYS B O 1
ATOM 7115 N N . ILE B 1 329 ? 29.944 24.425 6.739 1.00 53.24 329 ILE B N 1
ATOM 7116 C CA . ILE B 1 329 ? 29.074 25.142 5.822 1.00 36.48 329 ILE B CA 1
ATOM 7117 C C . ILE B 1 329 ? 28.403 24.147 4.883 1.00 53.34 329 ILE B C 1
ATOM 7118 O O . ILE B 1 329 ? 27.177 24.123 4.746 1.00 45.29 329 ILE B O 1
ATOM 7123 N N . LYS B 1 330 ? 29.226 23.325 4.240 1.00 57.76 330 LYS B N 1
ATOM 7124 C CA . LYS B 1 330 ? 28.743 22.329 3.294 1.00 59.33 330 LYS B CA 1
ATOM 7125 C C . LYS B 1 330 ? 27.500 21.618 3.797 1.00 50.87 330 LYS B C 1
ATOM 7126 O O . LYS B 1 330 ? 26.505 21.521 3.086 1.00 59.04 330 LYS B O 1
ATOM 7132 N N . GLU B 1 331 ? 27.551 21.123 5.027 1.00 58.44 331 GLU B N 1
ATOM 7133 C CA . GLU B 1 331 ? 26.401 20.427 5.583 1.00 55.99 331 GLU B CA 1
ATOM 7134 C C . GLU B 1 331 ? 25.226 21.384 5.713 1.00 55.38 331 GLU B C 1
ATOM 7135 O O . GLU B 1 331 ? 24.094 21.038 5.371 1.00 60.39 331 GLU B O 1
ATOM 7141 N N . LEU B 1 332 ? 25.496 22.593 6.197 1.00 55.67 332 LEU B N 1
ATOM 7142 C CA . LEU B 1 332 ? 24.447 23.590 6.366 1.00 51.37 332 LEU B CA 1
ATOM 7143 C C . LEU B 1 332 ? 23.708 23.861 5.061 1.00 58.71 332 LEU B C 1
ATOM 7144 O O . LEU B 1 332 ? 22.487 24.023 5.053 1.00 52.52 332 LEU B O 1
ATOM 7149 N N . VAL B 1 333 ? 24.445 23.899 3.956 1.00 55.27 333 VAL B N 1
ATOM 7150 C CA . VAL B 1 333 ? 23.835 24.157 2.660 1.00 55.05 333 VAL B CA 1
ATOM 7151 C C . VAL B 1 333 ? 22.657 23.211 2.428 1.00 49.42 333 VAL B C 1
ATOM 7152 O O . VAL B 1 333 ? 21.681 23.573 1.773 1.00 43.74 333 VAL B O 1
ATOM 7156 N N . SER B 1 334 ? 22.745 22.005 2.981 1.00 46.25 334 SER B N 1
ATOM 7157 C CA . SER B 1 334 ? 21.683 21.017 2.822 1.00 50.25 334 SER B CA 1
ATOM 7158 C C . SER B 1 334 ? 20.901 20.760 4.113 1.00 54.91 334 SER B C 1
ATOM 7159 O O . SER B 1 334 ? 20.306 19.694 4.287 1.00 48.52 334 SER B O 1
ATOM 7162 N N . ASP B 1 335 ? 20.893 21.743 5.009 1.00 54.54 335 ASP B N 1
ATOM 7163 C CA . ASP B 1 335 ? 20.188 21.613 6.280 1.00 51.92 335 ASP B CA 1
ATOM 7164 C C . ASP B 1 335 ? 18.702 21.331 6.062 1.00 50.70 335 ASP B C 1
ATOM 7165 O O . ASP B 1 335 ? 18.112 21.779 5.079 1.00 62.17 335 ASP B O 1
ATOM 7170 N N . ALA B 1 336 ? 18.104 20.587 6.988 1.00 50.73 336 ALA B N 1
ATOM 7171 C CA . ALA B 1 336 ? 16.691 20.232 6.901 1.00 42.09 336 ALA B CA 1
ATOM 7172 C C . ALA B 1 336 ? 15.765 21.428 7.104 1.00 48.63 336 ALA B C 1
ATOM 7173 O O . ALA B 1 336 ? 14.692 21.495 6.503 1.00 56.75 336 ALA B O 1
ATOM 7175 N N . ASN B 1 337 ? 16.173 22.372 7.947 1.00 43.75 337 ASN B N 1
ATOM 7176 C CA . ASN B 1 337 ? 15.347 23.548 8.199 1.00 47.07 337 ASN B CA 1
ATOM 7177 C C . ASN B 1 337 ? 15.573 24.649 7.173 1.00 51.48 337 ASN B C 1
ATOM 7178 O O . ASN B 1 337 ? 16.689 24.864 6.696 1.00 53.72 337 ASN B O 1
ATOM 7183 N N . GLN B 1 338 ? 14.499 25.365 6.867 1.00 50.23 338 GLN B N 1
ATOM 7184 C CA . GLN B 1 338 ? 14.531 26.434 5.882 1.00 41.57 338 GLN B CA 1
ATOM 7185 C C . GLN B 1 338 ? 15.094 27.745 6.417 1.00 36.71 338 GLN B C 1
ATOM 7186 O O . GLN B 1 338 ? 15.726 28.501 5.678 1.00 46.90 338 GLN B O 1
ATOM 7192 N N . HIS B 1 339 ? 14.868 28.022 7.695 1.00 53.63 339 HIS B N 1
ATOM 7193 C CA . HIS B 1 339 ? 15.371 29.256 8.289 1.00 51.07 339 HIS B CA 1
ATOM 7194 C C . HIS B 1 339 ? 16.896 29.254 8.276 1.00 48.61 339 HIS B C 1
ATOM 7195 O O . HIS B 1 339 ? 17.529 30.303 8.152 1.00 52.52 339 HIS B O 1
ATOM 7202 N N . VAL B 1 340 ? 17.484 28.071 8.409 1.00 48.25 340 VAL B N 1
ATOM 7203 C CA . VAL B 1 340 ? 18.936 27.940 8.420 1.00 46.22 340 VAL B CA 1
ATOM 7204 C C . VAL B 1 340 ? 19.515 28.193 7.031 1.00 29.49 340 VAL B C 1
ATOM 7205 O O . VAL B 1 340 ? 20.399 29.032 6.863 1.00 43.74 340 VAL B O 1
ATOM 7209 N N . LYS B 1 341 ? 19.007 27.472 6.036 1.00 37.84 341 LYS B N 1
ATOM 7210 C CA . LYS B 1 341 ? 19.471 27.632 4.659 1.00 43.15 341 LYS B CA 1
ATOM 7211 C C . LYS B 1 341 ? 19.394 29.105 4.243 1.00 44.49 341 LYS B C 1
ATOM 7212 O O . LYS B 1 341 ? 20.288 29.615 3.563 1.00 46.51 341 LYS B O 1
ATOM 7218 N N . SER B 1 342 ? 18.331 29.785 4.667 1.00 36.93 342 SER B N 1
ATOM 7219 C CA . SER B 1 342 ? 18.143 31.202 4.347 1.00 45.26 342 SER B CA 1
ATOM 7220 C C . SER B 1 342 ? 19.236 32.055 4.981 1.00 46.92 342 SER B C 1
ATOM 7221 O O . SER B 1 342 ? 19.923 32.813 4.296 1.00 51.53 342 SER B O 1
ATOM 7224 N N . ALA B 1 343 ? 19.385 31.933 6.297 1.00 49.55 343 ALA B N 1
ATOM 7225 C CA . ALA B 1 343 ? 20.391 32.696 7.025 1.00 50.36 343 ALA B CA 1
ATOM 7226 C C . ALA B 1 343 ? 21.774 32.516 6.398 1.00 47.54 343 ALA B C 1
ATOM 7227 O O . ALA B 1 343 ? 22.556 33.462 6.322 1.00 38.13 343 ALA B O 1
ATOM 7229 N N . LEU B 1 344 ? 22.072 31.300 5.950 1.00 32.13 344 LEU B N 1
ATOM 7230 C CA . LEU B 1 344 ? 23.362 31.025 5.329 1.00 51.83 344 LEU B CA 1
ATOM 7231 C C . LEU B 1 344 ? 23.518 31.793 4.014 1.00 48.30 344 LEU B C 1
ATOM 7232 O O . LEU B 1 344 ? 24.434 32.602 3.863 1.00 50.88 344 LEU B O 1
ATOM 7237 N N . ALA B 1 345 ? 22.610 31.538 3.075 1.00 52.30 345 ALA B N 1
ATOM 7238 C CA . ALA B 1 345 ? 22.634 32.178 1.760 1.00 54.11 345 ALA B CA 1
ATOM 7239 C C . ALA B 1 345 ? 22.889 33.680 1.794 1.00 48.93 345 ALA B C 1
ATOM 7240 O O . ALA B 1 345 ? 23.569 34.224 0.923 1.00 55.54 345 ALA B O 1
ATOM 7242 N N . SER B 1 346 ? 22.344 34.348 2.800 1.00 35.18 346 SER B N 1
ATOM 7243 C CA . SER B 1 346 ? 22.501 35.793 2.913 1.00 46.75 346 SER B CA 1
ATOM 7244 C C . SER B 1 346 ? 23.929 36.244 3.175 1.00 55.72 346 SER B C 1
ATOM 7245 O O . SER B 1 346 ? 24.249 37.423 3.008 1.00 54.56 346 SER B O 1
ATOM 7248 N N . VAL B 1 347 ? 24.792 35.315 3.574 1.00 49.85 347 VAL B N 1
ATOM 7249 C CA . VAL B 1 347 ? 26.174 35.671 3.875 1.00 40.77 347 VAL B CA 1
ATOM 7250 C C . VAL B 1 347 ? 27.209 34.765 3.225 1.00 39.79 347 VAL B C 1
ATOM 7251 O O . VAL B 1 347 ? 28.334 35.188 2.962 1.00 38.43 347 VAL B O 1
ATOM 7255 N N . ILE B 1 348 ? 26.829 33.523 2.960 1.00 36.19 348 ILE B N 1
ATOM 7256 C CA . ILE B 1 348 ? 27.761 32.561 2.394 1.00 32.71 348 ILE B CA 1
ATOM 7257 C C . ILE B 1 348 ? 28.724 33.105 1.339 1.00 44.65 348 ILE B C 1
ATOM 7258 O O . ILE B 1 348 ? 29.933 32.911 1.456 1.00 42.22 348 ILE B O 1
ATOM 7263 N N . MET B 1 349 ? 28.220 33.800 0.325 1.00 51.66 349 MET B N 1
ATOM 7264 C CA . MET B 1 349 ? 29.116 34.319 -0.708 1.00 49.27 349 MET B CA 1
ATOM 7265 C C . MET B 1 349 ? 30.038 35.440 -0.229 1.00 49.33 349 MET B C 1
ATOM 7266 O O . MET B 1 349 ? 31.001 35.784 -0.913 1.00 47.74 349 MET B O 1
ATOM 7271 N N . GLY B 1 350 ? 29.756 36.004 0.941 1.00 45.57 350 GLY B N 1
ATOM 7272 C CA . GLY B 1 350 ? 30.604 37.069 1.460 1.00 43.06 350 GLY B CA 1
ATOM 7273 C C . GLY B 1 350 ? 31.995 36.595 1.881 1.00 46.96 350 GLY B C 1
ATOM 7274 O O . GLY B 1 350 ? 32.854 37.401 2.240 1.00 39.39 350 GLY B O 1
ATOM 7275 N N . LEU B 1 351 ? 32.213 35.283 1.838 1.00 30.59 351 LEU B N 1
ATOM 7276 C CA . LEU B 1 351 ? 33.497 34.686 2.202 1.00 44.82 351 LEU B CA 1
ATOM 7277 C C . LEU B 1 351 ? 34.409 34.587 0.986 1.00 54.40 351 LEU B C 1
ATOM 7278 O O . LEU B 1 351 ? 35.527 34.080 1.084 1.00 58.38 351 LEU B O 1
ATOM 7283 N N . SER B 1 352 ? 33.932 35.068 -0.157 1.00 52.30 352 SER B N 1
ATOM 7284 C CA . SER B 1 352 ? 34.700 34.991 -1.395 1.00 50.97 352 SER B CA 1
ATOM 7285 C C . SER B 1 352 ? 36.048 35.718 -1.358 1.00 53.11 352 SER B C 1
ATOM 7286 O O . SER B 1 352 ? 37.087 35.115 -1.624 1.00 48.53 352 SER B O 1
ATOM 7289 N N . PRO B 1 353 ? 36.052 37.022 -1.036 1.00 38.85 353 PRO B N 1
ATOM 7290 C CA . PRO B 1 353 ? 37.324 37.746 -0.993 1.00 49.46 353 PRO B CA 1
ATOM 7291 C C . PRO B 1 353 ? 38.315 37.117 -0.028 1.00 58.50 353 PRO B C 1
ATOM 7292 O O . PRO B 1 353 ? 39.488 36.941 -0.352 1.00 66.50 353 PRO B O 1
ATOM 7296 N N . ILE B 1 354 ? 37.828 36.772 1.158 1.00 60.72 354 ILE B N 1
ATOM 7297 C CA . ILE B 1 354 ? 38.658 36.156 2.183 1.00 59.00 354 ILE B CA 1
ATOM 7298 C C . ILE B 1 354 ? 39.376 34.908 1.666 1.00 57.09 354 ILE B C 1
ATOM 7299 O O . ILE B 1 354 ? 40.462 34.572 2.137 1.00 69.34 354 ILE B O 1
ATOM 7304 N N . LEU B 1 355 ? 38.777 34.228 0.693 1.00 44.75 355 LEU B N 1
ATOM 7305 C CA . LEU B 1 355 ? 39.371 33.007 0.148 1.00 56.84 355 LEU B CA 1
ATOM 7306 C C . LEU B 1 355 ? 40.161 33.189 -1.146 1.00 55.86 355 LEU B C 1
ATOM 7307 O O . LEU B 1 355 ? 41.050 32.394 -1.448 1.00 54.32 355 LEU B O 1
ATOM 7312 N N . GLY B 1 356 ? 39.835 34.220 -1.916 1.00 47.03 356 GLY B N 1
ATOM 7313 C CA . GLY B 1 356 ? 40.536 34.441 -3.168 1.00 47.94 356 GLY B CA 1
ATOM 7314 C C . GLY B 1 356 ? 39.870 33.749 -4.346 1.00 54.71 356 GLY B C 1
ATOM 7315 O O . GLY B 1 356 ? 39.140 32.767 -4.179 1.00 56.47 356 GLY B O 1
ATOM 7316 N N . LYS B 1 357 ? 40.151 34.254 -5.543 1.00 50.62 357 LYS B N 1
ATOM 7317 C CA . LYS B 1 357 ? 39.573 33.740 -6.782 1.00 48.74 357 LYS B CA 1
ATOM 7318 C C . LYS B 1 357 ? 39.594 32.227 -6.984 1.00 50.37 357 LYS B C 1
ATOM 7319 O O . LYS B 1 357 ? 38.569 31.628 -7.307 1.00 58.11 357 LYS B O 1
ATOM 7325 N N . ASP B 1 358 ? 40.753 31.609 -6.796 1.00 56.82 358 ASP B N 1
ATOM 7326 C CA . ASP B 1 358 ? 40.884 30.169 -6.998 1.00 58.77 358 ASP B CA 1
ATOM 7327 C C . ASP B 1 358 ? 40.149 29.276 -6.000 1.00 62.83 358 ASP B C 1
ATOM 7328 O O . ASP B 1 358 ? 39.666 28.204 -6.369 1.00 62.30 358 ASP B O 1
ATOM 7333 N N . ASN B 1 359 ? 40.071 29.698 -4.741 1.00 67.87 359 ASN B N 1
ATOM 7334 C CA . ASN B 1 359 ? 39.370 28.905 -3.734 1.00 63.45 359 ASN B CA 1
ATOM 7335 C C . ASN B 1 359 ? 37.872 29.025 -3.960 1.00 54.77 359 ASN B C 1
ATOM 7336 O O . ASN B 1 359 ? 37.130 28.046 -3.860 1.00 53.93 359 ASN B O 1
ATOM 7341 N N . THR B 1 360 ? 37.438 30.239 -4.269 1.00 49.98 360 THR B N 1
ATOM 7342 C CA . THR B 1 360 ? 36.033 30.512 -4.511 1.00 45.04 360 THR B CA 1
ATOM 7343 C C . THR B 1 360 ? 35.499 29.625 -5.619 1.00 45.20 360 THR B C 1
ATOM 7344 O O . THR B 1 360 ? 34.505 28.920 -5.438 1.00 57.43 360 THR B O 1
ATOM 7348 N N . ILE B 1 361 ? 36.173 29.649 -6.764 1.00 56.04 361 ILE B N 1
ATOM 7349 C CA . ILE B 1 361 ? 35.752 28.856 -7.914 1.00 60.75 361 ILE B CA 1
ATOM 7350 C C . ILE B 1 361 ? 35.648 27.369 -7.604 1.00 48.02 361 ILE B C 1
ATOM 7351 O O . ILE B 1 361 ? 34.679 26.709 -7.982 1.00 49.99 361 ILE B O 1
ATOM 7356 N N . GLU B 1 362 ? 36.643 26.850 -6.902 1.00 52.96 362 GLU B N 1
ATOM 7357 C CA . GLU B 1 362 ? 36.690 25.438 -6.564 1.00 68.73 362 GLU B CA 1
ATOM 7358 C C . GLU B 1 362 ? 35.838 24.991 -5.372 1.00 76.25 362 GLU B C 1
ATOM 7359 O O . GLU B 1 362 ? 35.469 23.817 -5.286 1.00 80.15 362 GLU B O 1
ATOM 7365 N N . HIS B 1 363 ? 35.507 25.908 -4.464 1.00 60.92 363 HIS B N 1
ATOM 7366 C CA . HIS B 1 363 ? 34.728 25.527 -3.288 1.00 61.31 363 HIS B CA 1
ATOM 7367 C C . HIS B 1 363 ? 33.389 26.232 -3.066 1.00 59.98 363 HIS B C 1
ATOM 7368 O O . HIS B 1 363 ? 32.382 25.573 -2.804 1.00 47.30 363 HIS B O 1
ATOM 7375 N N . LEU B 1 364 ? 33.366 27.558 -3.159 1.00 46.97 364 LEU B N 1
ATOM 7376 C CA . LEU B 1 364 ? 32.123 28.295 -2.951 1.00 39.85 364 LEU B CA 1
ATOM 7377 C C . LEU B 1 364 ? 31.114 28.141 -4.085 1.00 52.67 364 LEU B C 1
ATOM 7378 O O . LEU B 1 364 ? 29.915 28.001 -3.840 1.00 50.10 364 LEU B O 1
ATOM 7383 N N . LEU B 1 365 ? 31.597 28.168 -5.322 1.00 54.23 365 LEU B N 1
ATOM 7384 C CA . LEU B 1 365 ? 30.725 28.045 -6.485 1.00 43.94 365 LEU B CA 1
ATOM 7385 C C . LEU B 1 365 ? 29.760 26.858 -6.409 1.00 48.93 365 LEU B C 1
ATOM 7386 O O . LEU B 1 365 ? 28.572 26.999 -6.691 1.00 62.27 365 LEU B O 1
ATOM 7391 N N . PRO B 1 366 ? 30.262 25.672 -6.043 1.00 47.20 366 PRO B N 1
ATOM 7392 C CA . PRO B 1 366 ? 29.429 24.471 -5.931 1.00 56.53 366 PRO B CA 1
ATOM 7393 C C . PRO B 1 366 ? 28.316 24.659 -4.890 1.00 60.58 366 PRO B C 1
ATOM 7394 O O . PRO B 1 366 ? 27.168 24.250 -5.101 1.00 54.07 366 PRO B O 1
ATOM 7398 N N . LEU B 1 367 ? 28.667 25.274 -3.762 1.00 50.98 367 LEU B N 1
ATOM 7399 C CA . LEU B 1 367 ? 27.706 25.531 -2.692 1.00 56.84 367 LEU B CA 1
ATOM 7400 C C . LEU B 1 367 ? 26.766 26.626 -3.170 1.00 55.15 367 LEU B C 1
ATOM 7401 O O . LEU B 1 367 ? 25.567 26.613 -2.886 1.00 51.53 367 LEU B O 1
ATOM 7406 N N . PHE B 1 368 ? 27.329 27.575 -3.907 1.00 47.25 368 PHE B N 1
ATOM 7407 C CA . PHE B 1 368 ? 26.563 28.682 -4.452 1.00 49.44 368 PHE B CA 1
ATOM 7408 C C . PHE B 1 368 ? 25.425 28.151 -5.323 1.00 59.95 368 PHE B C 1
ATOM 7409 O O . PHE B 1 368 ? 24.289 28.603 -5.211 1.00 50.15 368 PHE B O 1
ATOM 7417 N N . LEU B 1 369 ? 25.732 27.188 -6.190 1.00 55.56 369 LEU B N 1
ATOM 7418 C CA . LEU B 1 369 ? 24.718 26.616 -7.071 1.00 61.42 369 LEU B CA 1
ATOM 7419 C C . LEU B 1 369 ? 23.691 25.817 -6.285 1.00 57.10 369 LEU B C 1
ATOM 7420 O O . LEU B 1 369 ? 22.491 25.906 -6.545 1.00 52.86 369 LEU B O 1
ATOM 7425 N N . ALA B 1 370 ? 24.171 25.034 -5.325 1.00 53.55 370 ALA B N 1
ATOM 7426 C CA . ALA B 1 370 ? 23.297 24.211 -4.503 1.00 40.76 370 ALA B CA 1
ATOM 7427 C C . ALA B 1 370 ? 22.164 25.042 -3.912 1.00 48.29 370 ALA B C 1
ATOM 7428 O O . ALA B 1 370 ? 21.015 24.601 -3.870 1.00 55.80 370 ALA B O 1
ATOM 7430 N N . GLN B 1 371 ? 22.486 26.250 -3.462 1.00 45.27 371 GLN B N 1
ATOM 7431 C CA . GLN B 1 371 ? 21.476 27.121 -2.876 1.00 60.75 371 GLN B CA 1
ATOM 7432 C C . GLN B 1 371 ? 20.642 27.845 -3.930 1.00 61.85 371 GLN B C 1
ATOM 7433 O O . GLN B 1 371 ? 19.499 28.234 -3.672 1.00 56.45 371 GLN B O 1
ATOM 7439 N N . LEU B 1 372 ? 21.208 28.021 -5.118 1.00 69.54 372 LEU B N 1
ATOM 7440 C CA . LEU B 1 372 ? 20.496 28.708 -6.186 1.00 69.73 372 LEU B CA 1
ATOM 7441 C C . LEU B 1 372 ? 19.369 27.823 -6.692 1.00 58.85 372 LEU B C 1
ATOM 7442 O O . LEU B 1 372 ? 18.258 28.292 -6.921 1.00 55.59 372 LEU B O 1
ATOM 7447 N N . LYS B 1 373 ? 19.663 26.536 -6.849 1.00 67.26 373 LYS B N 1
ATOM 7448 C CA . LYS B 1 373 ? 18.679 25.565 -7.314 1.00 73.87 373 LYS B CA 1
ATOM 7449 C C . LYS B 1 373 ? 17.902 25.006 -6.121 1.00 76.12 373 LYS B C 1
ATOM 7450 O O . LYS B 1 373 ? 17.716 23.794 -5.998 1.00 77.22 373 LYS B O 1
ATOM 7456 N N . ASP B 1 374 ? 17.456 25.904 -5.246 1.00 79.31 374 ASP B N 1
ATOM 7457 C CA . ASP B 1 374 ? 16.707 25.531 -4.047 1.00 70.04 374 ASP B CA 1
ATOM 7458 C C . ASP B 1 374 ? 15.243 25.962 -4.149 1.00 71.38 374 ASP B C 1
ATOM 7459 O O . ASP B 1 374 ? 14.939 27.086 -4.561 1.00 59.74 374 ASP B O 1
ATOM 7464 N N . GLU B 1 375 ? 14.338 25.068 -3.765 1.00 66.73 375 GLU B N 1
ATOM 7465 C CA . GLU B 1 375 ? 12.913 25.368 -3.822 1.00 79.05 375 GLU B CA 1
ATOM 7466 C C . GLU B 1 375 ? 12.468 26.201 -2.622 1.00 75.92 375 GLU B C 1
ATOM 7467 O O . GLU B 1 375 ? 11.825 25.695 -1.704 1.00 80.74 375 GLU B O 1
ATOM 7473 N N . CYS B 1 376 ? 12.819 27.484 -2.640 1.00 78.51 376 CYS B N 1
ATOM 7474 C CA . CYS B 1 376 ? 12.466 28.405 -1.564 1.00 64.57 376 CYS B CA 1
ATOM 7475 C C . CYS B 1 376 ? 12.825 29.837 -1.945 1.00 46.56 376 CYS B C 1
ATOM 7476 O O . CYS B 1 376 ? 13.993 30.216 -1.941 1.00 51.58 376 CYS B O 1
ATOM 7479 N N . PRO B 1 377 ? 11.816 30.653 -2.276 1.00 54.09 377 PRO B N 1
ATOM 7480 C CA . PRO B 1 377 ? 12.029 32.051 -2.661 1.00 55.29 377 PRO B CA 1
ATOM 7481 C C . PRO B 1 377 ? 13.079 32.784 -1.824 1.00 58.30 377 PRO B C 1
ATOM 7482 O O . PRO B 1 377 ? 14.033 33.342 -2.366 1.00 70.47 377 PRO B O 1
ATOM 7486 N N . GLU B 1 378 ? 12.896 32.774 -0.507 1.00 66.42 378 GLU B N 1
ATOM 7487 C CA . GLU B 1 378 ? 13.807 33.447 0.419 1.00 70.43 378 GLU B CA 1
ATOM 7488 C C . GLU B 1 378 ? 15.285 33.134 0.171 1.00 68.24 378 GLU B C 1
ATOM 7489 O O . GLU B 1 378 ? 16.088 34.040 -0.063 1.00 67.86 378 GLU B O 1
ATOM 7495 N N . VAL B 1 379 ? 15.641 31.854 0.223 1.00 67.50 379 VAL B N 1
ATOM 7496 C CA . VAL B 1 379 ? 17.024 31.432 0.001 1.00 70.30 379 VAL B CA 1
ATOM 7497 C C . VAL B 1 379 ? 17.509 31.862 -1.381 1.00 65.94 379 VAL B C 1
ATOM 7498 O O . VAL B 1 379 ? 18.502 32.582 -1.516 1.00 54.18 379 VAL B O 1
ATOM 7502 N N . ARG B 1 380 ? 16.792 31.411 -2.403 1.00 62.46 380 ARG B N 1
ATOM 7503 C CA . ARG B 1 380 ? 17.115 31.730 -3.783 1.00 50.27 380 ARG B CA 1
ATOM 7504 C C . ARG B 1 380 ? 17.371 33.228 -3.950 1.00 47.47 380 ARG B C 1
ATOM 7505 O O . ARG B 1 380 ? 18.401 33.632 -4.492 1.00 48.88 380 ARG B O 1
ATOM 7513 N N . LEU B 1 381 ? 16.442 34.050 -3.470 1.00 46.37 381 LEU B N 1
ATOM 7514 C CA . LEU B 1 381 ? 16.589 35.498 -3.576 1.00 38.42 381 LEU B CA 1
ATOM 7515 C C . LEU B 1 381 ? 17.779 36.028 -2.786 1.00 45.49 381 LEU B C 1
ATOM 7516 O O . LEU B 1 381 ? 18.504 36.898 -3.267 1.00 54.31 381 LEU B O 1
ATOM 7521 N N . ASN B 1 382 ? 17.976 35.515 -1.573 1.00 53.69 382 ASN B N 1
ATOM 7522 C CA . ASN B 1 382 ? 19.093 35.962 -0.742 1.00 59.47 382 ASN B CA 1
ATOM 7523 C C . ASN B 1 382 ? 20.425 35.823 -1.469 1.00 55.28 382 ASN B C 1
ATOM 7524 O O . ASN B 1 382 ? 21.277 36.710 -1.406 1.00 50.12 382 ASN B O 1
ATOM 7529 N N . ILE B 1 383 ? 20.600 34.700 -2.153 1.00 40.09 383 ILE B N 1
ATOM 7530 C CA . ILE B 1 383 ? 21.814 34.455 -2.911 1.00 44.81 383 ILE B CA 1
ATOM 7531 C C . ILE B 1 383 ? 21.901 35.435 -4.074 1.00 51.20 383 ILE B C 1
ATOM 7532 O O . ILE B 1 383 ? 22.883 36.164 -4.211 1.00 57.36 383 ILE B O 1
ATOM 7537 N N . ILE B 1 384 ? 20.864 35.440 -4.909 1.00 50.18 384 ILE B N 1
ATOM 7538 C CA . ILE B 1 384 ? 20.802 36.326 -6.067 1.00 36.72 384 ILE B CA 1
ATOM 7539 C C . ILE B 1 384 ? 21.080 37.761 -5.671 1.00 36.73 384 ILE B C 1
ATOM 7540 O O . ILE B 1 384 ? 21.703 38.517 -6.417 1.00 34.44 384 ILE B O 1
ATOM 7545 N N . SER B 1 385 ? 20.621 38.124 -4.480 1.00 41.72 385 SER B N 1
ATOM 7546 C CA . SER B 1 385 ? 20.784 39.474 -3.968 1.00 43.19 385 SER B CA 1
ATOM 7547 C C . SER B 1 385 ? 22.196 39.786 -3.482 1.00 50.31 385 SER B C 1
ATOM 7548 O O . SER B 1 385 ? 22.563 40.957 -3.342 1.00 46.96 385 SER B O 1
ATOM 7551 N N . ASN B 1 386 ? 22.990 38.749 -3.228 1.00 45.35 386 ASN B N 1
ATOM 7552 C CA . ASN B 1 386 ? 24.355 38.950 -2.743 1.00 60.99 386 ASN B CA 1
ATOM 7553 C C . ASN B 1 386 ? 25.404 38.401 -3.703 1.00 61.23 386 ASN B C 1
ATOM 7554 O O . ASN B 1 386 ? 25.997 37.347 -3.464 1.00 61.62 386 ASN B O 1
ATOM 7559 N N . LEU B 1 387 ? 25.636 39.142 -4.782 1.00 54.44 387 LEU B N 1
ATOM 7560 C CA . LEU B 1 387 ? 26.592 38.747 -5.807 1.00 59.65 387 LEU B CA 1
ATOM 7561 C C . LEU B 1 387 ? 27.751 39.733 -5.956 1.00 65.66 387 LEU B C 1
ATOM 7562 O O . LEU B 1 387 ? 28.744 39.436 -6.622 1.00 66.37 387 LEU B O 1
ATOM 7567 N N . ASP B 1 388 ? 27.624 40.905 -5.345 1.00 62.56 388 ASP B N 1
ATOM 7568 C CA . ASP B 1 388 ? 28.662 41.927 -5.436 1.00 70.37 388 ASP B CA 1
ATOM 7569 C C . ASP B 1 388 ? 30.061 41.424 -5.085 1.00 67.57 388 ASP B C 1
ATOM 7570 O O . ASP B 1 388 ? 31.031 41.732 -5.777 1.00 55.21 388 ASP B O 1
ATOM 7575 N N . CYS B 1 389 ? 30.165 40.654 -4.008 1.00 62.14 389 CYS B N 1
ATOM 7576 C CA . CYS B 1 389 ? 31.454 40.131 -3.584 1.00 61.69 389 CYS B CA 1
ATOM 7577 C C . CYS B 1 389 ? 32.080 39.270 -4.669 1.00 53.45 389 CYS B C 1
ATOM 7578 O O . CYS B 1 389 ? 32.996 39.700 -5.368 1.00 66.33 389 CYS B O 1
ATOM 7581 N N . VAL B 1 390 ? 31.567 38.053 -4.800 1.00 41.64 390 VAL B N 1
ATOM 7582 C CA . VAL B 1 390 ? 32.059 37.089 -5.775 1.00 41.79 390 VAL B CA 1
ATOM 7583 C C . VAL B 1 390 ? 32.359 37.710 -7.135 1.00 52.84 390 VAL B C 1
ATOM 7584 O O . VAL B 1 390 ? 33.270 37.273 -7.841 1.00 49.16 390 VAL B O 1
ATOM 7588 N N . ASN B 1 391 ? 31.595 38.732 -7.497 1.00 55.68 391 ASN B N 1
ATOM 7589 C CA . ASN B 1 391 ? 31.771 39.393 -8.783 1.00 64.79 391 ASN B CA 1
ATOM 7590 C C . ASN B 1 391 ? 33.152 40.024 -8.961 1.00 56.26 391 ASN B C 1
ATOM 7591 O O . ASN B 1 391 ? 33.743 39.940 -10.037 1.00 55.36 391 ASN B O 1
ATOM 7596 N N . GLU B 1 392 ? 33.674 40.652 -7.915 1.00 55.38 392 GLU B N 1
ATOM 7597 C CA . GLU B 1 392 ? 34.986 41.275 -8.019 1.00 57.00 392 GLU B CA 1
ATOM 7598 C C . GLU B 1 392 ? 36.125 40.282 -7.855 1.00 49.81 392 GLU B C 1
ATOM 7599 O O . GLU B 1 392 ? 37.164 40.418 -8.493 1.00 69.37 392 GLU B O 1
ATOM 7605 N N . VAL B 1 393 ? 35.934 39.281 -7.003 1.00 49.79 393 VAL B N 1
ATOM 7606 C CA . VAL B 1 393 ? 36.965 38.271 -6.793 1.00 58.05 393 VAL B CA 1
ATOM 7607 C C . VAL B 1 393 ? 37.214 37.522 -8.101 1.00 51.32 393 VAL B C 1
ATOM 7608 O O . VAL B 1 393 ? 38.316 37.568 -8.648 1.00 56.33 393 VAL B O 1
ATOM 7612 N N . ILE B 1 394 ? 36.192 36.830 -8.598 1.00 48.19 394 ILE B N 1
ATOM 7613 C CA . ILE B 1 394 ? 36.316 36.100 -9.855 1.00 57.17 394 ILE B CA 1
ATOM 7614 C C . ILE B 1 394 ? 35.827 36.995 -10.991 1.00 64.93 394 ILE B C 1
ATOM 7615 O O . ILE B 1 394 ? 35.105 37.964 -10.760 1.00 80.31 394 ILE B O 1
ATOM 7620 N N . GLY B 1 395 ? 36.217 36.670 -12.217 1.00 69.43 395 GLY B N 1
ATOM 7621 C CA . GLY B 1 395 ? 35.801 37.479 -13.348 1.00 75.83 395 GLY B CA 1
ATOM 7622 C C . GLY B 1 395 ? 34.334 37.335 -13.702 1.00 68.89 395 GLY B C 1
ATOM 7623 O O . GLY B 1 395 ? 33.743 36.268 -13.522 1.00 67.12 395 GLY B O 1
ATOM 7624 N N . ILE B 1 396 ? 33.744 38.417 -14.203 1.00 65.92 396 ILE B N 1
ATOM 7625 C CA . ILE B 1 396 ? 32.342 38.417 -14.611 1.00 58.84 396 ILE B CA 1
ATOM 7626 C C . ILE B 1 396 ? 32.105 37.273 -15.589 1.00 49.91 396 ILE B C 1
ATOM 7627 O O . ILE B 1 396 ? 31.003 36.735 -15.684 1.00 54.05 396 ILE B O 1
ATOM 7632 N N . ARG B 1 397 ? 33.157 36.907 -16.311 1.00 53.51 397 ARG B N 1
ATOM 7633 C CA . ARG B 1 397 ? 33.092 35.825 -17.282 1.00 65.56 397 ARG B CA 1
ATOM 7634 C C . ARG B 1 397 ? 33.023 34.462 -16.593 1.00 65.17 397 ARG B C 1
ATOM 7635 O O . ARG B 1 397 ? 32.354 33.545 -17.077 1.00 57.36 397 ARG B O 1
ATOM 7643 N N . GLN B 1 398 ? 33.713 34.333 -15.463 1.00 61.21 398 GLN B N 1
ATOM 7644 C CA . GLN B 1 398 ? 33.724 33.082 -14.711 1.00 57.13 398 GLN B CA 1
ATOM 7645 C C . GLN B 1 398 ? 32.395 32.853 -14.009 1.00 58.83 398 GLN B C 1
ATOM 7646 O O . GLN B 1 398 ? 31.962 31.712 -13.825 1.00 48.07 398 GLN B O 1
ATOM 7652 N N . LEU B 1 399 ? 31.754 33.950 -13.624 1.00 52.00 399 LEU B N 1
ATOM 7653 C CA . LEU B 1 399 ? 30.478 33.898 -12.929 1.00 48.27 399 LEU B CA 1
ATOM 7654 C C . LEU B 1 399 ? 29.336 33.467 -13.845 1.00 63.06 399 LEU B C 1
ATOM 7655 O O . LEU B 1 399 ? 28.635 32.489 -13.563 1.00 59.76 399 LEU B O 1
ATOM 7660 N N . SER B 1 400 ? 29.151 34.192 -14.944 1.00 58.14 400 SER B N 1
ATOM 7661 C CA . SER B 1 400 ? 28.086 33.870 -15.886 1.00 65.28 400 SER B CA 1
ATOM 7662 C C . SER B 1 400 ? 28.135 32.399 -16.269 1.00 65.75 400 SER B C 1
ATOM 7663 O O . SER B 1 400 ? 27.098 31.744 -16.412 1.00 65.70 400 SER B O 1
ATOM 7666 N N . GLN B 1 401 ? 29.348 31.884 -16.428 1.00 56.49 401 GLN B N 1
ATOM 7667 C CA . GLN B 1 401 ? 29.542 30.492 -16.807 1.00 67.61 401 GLN B CA 1
ATOM 7668 C C . GLN B 1 401 ? 28.776 29.489 -15.953 1.00 66.58 401 GLN B C 1
ATOM 7669 O O . GLN B 1 401 ? 28.344 28.449 -16.453 1.00 72.24 401 GLN B O 1
ATOM 7675 N N . SER B 1 402 ? 28.605 29.791 -14.671 1.00 70.70 402 SER B N 1
ATOM 7676 C CA . SER B 1 402 ? 27.890 28.879 -13.785 1.00 66.64 402 SER B CA 1
ATOM 7677 C C . SER B 1 402 ? 26.523 29.420 -13.389 1.00 61.64 402 SER B C 1
ATOM 7678 O O . SER B 1 402 ? 25.616 28.656 -13.060 1.00 56.70 402 SER B O 1
ATOM 7681 N N . LEU B 1 403 ? 26.372 30.738 -13.426 1.00 46.58 403 LEU B N 1
ATOM 7682 C CA . LEU B 1 403 ? 25.108 31.354 -13.060 1.00 42.35 403 LEU B CA 1
ATOM 7683 C C . LEU B 1 403 ? 24.065 31.208 -14.163 1.00 39.64 403 LEU B C 1
ATOM 7684 O O . LEU B 1 403 ? 23.021 30.575 -13.973 1.00 43.75 403 LEU B O 1
ATOM 7689 N N . LEU B 1 404 ? 24.364 31.790 -15.318 1.00 53.39 404 LEU B N 1
ATOM 7690 C CA . LEU B 1 404 ? 23.465 31.762 -16.462 1.00 47.84 404 LEU B CA 1
ATOM 7691 C C . LEU B 1 404 ? 22.736 30.431 -16.654 1.00 55.29 404 LEU B C 1
ATOM 7692 O O . LEU B 1 404 ? 21.522 30.408 -16.855 1.00 59.94 404 LEU B O 1
ATOM 7697 N N . PRO B 1 405 ? 23.467 29.305 -16.605 1.00 60.18 405 PRO B N 1
ATOM 7698 C CA . PRO B 1 405 ? 22.818 28.001 -16.781 1.00 62.06 405 PRO B CA 1
ATOM 7699 C C . PRO B 1 405 ? 21.676 27.786 -15.784 1.00 62.43 405 PRO B C 1
ATOM 7700 O O . PRO B 1 405 ? 20.548 27.489 -16.177 1.00 70.44 405 PRO B O 1
ATOM 7704 N N . ALA B 1 406 ? 21.983 27.938 -14.497 1.00 55.46 406 ALA B N 1
ATOM 7705 C CA . ALA B 1 406 ? 20.993 27.768 -13.437 1.00 55.87 406 ALA B CA 1
ATOM 7706 C C . ALA B 1 406 ? 19.826 28.719 -13.673 1.00 55.72 406 ALA B C 1
ATOM 7707 O O . ALA B 1 406 ? 18.663 28.348 -13.504 1.00 42.51 406 ALA B O 1
ATOM 7709 N N . ILE B 1 407 ? 20.138 29.954 -14.053 1.00 56.55 407 ILE B N 1
ATOM 7710 C CA . ILE B 1 407 ? 19.094 30.923 -14.342 1.00 46.73 407 ILE B CA 1
ATOM 7711 C C . ILE B 1 407 ? 18.258 30.345 -15.482 1.00 60.31 407 ILE B C 1
ATOM 7712 O O . ILE B 1 407 ? 17.073 30.068 -15.313 1.00 59.45 407 ILE B O 1
ATOM 7717 N N . VAL B 1 408 ? 18.888 30.149 -16.636 1.00 54.66 408 VAL B N 1
ATOM 7718 C CA . VAL B 1 408 ? 18.203 29.587 -17.793 1.00 59.24 408 VAL B CA 1
ATOM 7719 C C . VAL B 1 408 ? 17.224 28.497 -17.369 1.00 60.79 408 VAL B C 1
ATOM 7720 O O . VAL B 1 408 ? 16.066 28.504 -17.783 1.00 69.54 408 VAL B O 1
ATOM 7724 N N . GLU B 1 409 ? 17.691 27.572 -16.535 1.00 63.58 409 GLU B N 1
ATOM 7725 C CA . GLU B 1 409 ? 16.851 26.478 -16.066 1.00 57.93 409 GLU B CA 1
ATOM 7726 C C . GLU B 1 409 ? 15.565 26.975 -15.425 1.00 61.88 409 GLU B C 1
ATOM 7727 O O . GLU B 1 409 ? 14.473 26.515 -15.764 1.00 71.59 409 GLU B O 1
ATOM 7733 N N . LEU B 1 410 ? 15.697 27.920 -14.501 1.00 55.15 410 LEU B N 1
ATOM 7734 C CA . LEU B 1 410 ? 14.541 28.468 -13.803 1.00 62.18 410 LEU B CA 1
ATOM 7735 C C . LEU B 1 410 ? 13.666 29.336 -14.700 1.00 67.24 410 LEU B C 1
ATOM 7736 O O . LEU B 1 410 ? 12.462 29.460 -14.469 1.00 61.72 410 LEU B O 1
ATOM 7741 N N . ALA B 1 411 ? 14.274 29.937 -15.718 1.00 70.54 411 ALA B N 1
ATOM 7742 C CA . ALA B 1 411 ? 13.547 30.800 -16.642 1.00 67.73 411 ALA B CA 1
ATOM 7743 C C . ALA B 1 411 ? 12.454 30.027 -17.360 1.00 67.13 411 ALA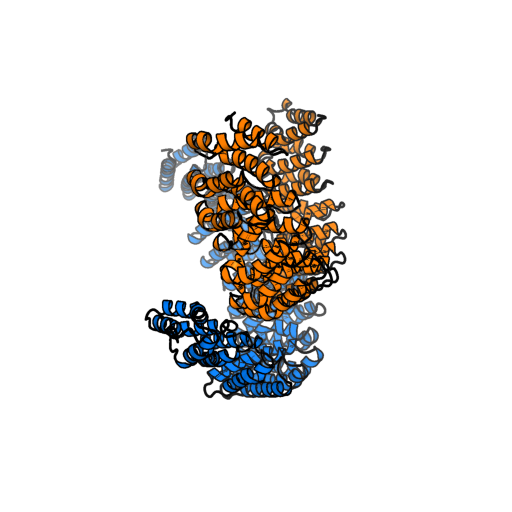 B C 1
ATOM 7744 O O . ALA B 1 411 ? 11.450 30.602 -17.774 1.00 59.10 411 ALA B O 1
ATOM 7746 N N . GLU B 1 412 ? 12.652 28.722 -17.503 1.00 62.93 412 GLU B N 1
ATOM 7747 C CA . GLU B 1 412 ? 11.680 27.884 -18.188 1.00 71.63 412 GLU B CA 1
ATOM 7748 C C . GLU B 1 412 ? 11.071 26.839 -17.264 1.00 73.73 412 GLU B C 1
ATOM 7749 O O . GLU B 1 412 ? 10.965 25.664 -17.618 1.00 72.28 412 GLU B O 1
ATOM 7755 N N . ASP B 1 413 ? 10.667 27.278 -16.076 1.00 76.46 413 ASP B N 1
ATOM 7756 C CA . ASP B 1 413 ? 10.062 26.376 -15.104 1.00 78.25 413 ASP B CA 1
ATOM 7757 C C . ASP B 1 413 ? 8.556 26.308 -15.341 1.00 72.29 413 ASP B C 1
ATOM 7758 O O . ASP B 1 413 ? 7.904 27.338 -15.521 1.00 56.00 413 ASP B O 1
ATOM 7763 N N . ALA B 1 414 ? 8.009 25.096 -15.331 1.00 62.49 414 ALA B N 1
ATOM 7764 C CA . ALA B 1 414 ? 6.583 24.886 -15.563 1.00 55.26 414 ALA B CA 1
ATOM 7765 C C . ALA B 1 414 ? 5.660 25.698 -14.649 1.00 66.23 414 ALA B C 1
ATOM 7766 O O . ALA B 1 414 ? 4.478 25.864 -14.954 1.00 71.43 414 ALA B O 1
ATOM 7768 N N . LYS B 1 415 ? 6.189 26.198 -13.534 1.00 66.73 415 LYS B N 1
ATOM 7769 C CA . LYS B 1 415 ? 5.388 26.992 -12.600 1.00 57.64 415 LYS B CA 1
ATOM 7770 C C . LYS B 1 415 ? 5.537 28.486 -12.868 1.00 53.59 415 LYS B C 1
ATOM 7771 O O . LYS B 1 415 ? 6.598 29.060 -12.627 1.00 63.01 415 LYS B O 1
ATOM 7777 N N . TRP B 1 416 ? 4.470 29.119 -13.348 1.00 48.21 416 TRP B N 1
ATOM 7778 C CA . TRP B 1 416 ? 4.516 30.547 -13.648 1.00 45.95 416 TRP B CA 1
ATOM 7779 C C . TRP B 1 416 ? 4.978 31.366 -12.449 1.00 46.63 416 TRP B C 1
ATOM 7780 O O . TRP B 1 416 ? 5.607 32.412 -12.600 1.00 47.45 416 TRP B O 1
ATOM 7791 N N . ARG B 1 417 ? 4.646 30.887 -11.257 1.00 55.05 417 ARG B N 1
ATOM 7792 C CA . ARG B 1 417 ? 5.015 31.554 -10.012 1.00 43.00 417 ARG B CA 1
ATOM 7793 C C . ARG B 1 417 ? 6.539 31.670 -9.938 1.00 45.03 417 ARG B C 1
ATOM 7794 O O . ARG B 1 417 ? 7.074 32.674 -9.469 1.00 35.25 417 ARG B O 1
ATOM 7802 N N . VAL B 1 418 ? 7.223 30.626 -10.405 1.00 49.09 418 VAL B N 1
ATOM 7803 C CA . VAL B 1 418 ? 8.685 30.568 -10.414 1.00 54.03 418 VAL B CA 1
ATOM 7804 C C . VAL B 1 418 ? 9.275 31.467 -11.493 1.00 53.95 418 VAL B C 1
ATOM 7805 O O . VAL B 1 418 ? 10.146 32.296 -11.217 1.00 52.17 418 VAL B O 1
ATOM 7809 N N . ARG B 1 419 ? 8.807 31.287 -12.725 1.00 49.77 419 ARG B N 1
ATOM 7810 C CA . ARG B 1 419 ? 9.288 32.092 -13.838 1.00 48.70 419 ARG B CA 1
ATOM 7811 C C . ARG B 1 419 ? 9.139 33.560 -13.471 1.00 37.70 419 ARG B C 1
ATOM 7812 O O . ARG B 1 419 ? 9.992 34.383 -13.802 1.00 55.35 419 ARG B O 1
ATOM 7820 N N . LEU B 1 420 ? 8.058 33.882 -12.767 1.00 29.21 420 LEU B N 1
ATOM 7821 C CA . LEU B 1 420 ? 7.816 35.258 -12.353 1.00 40.27 420 LEU B CA 1
ATOM 7822 C C . LEU B 1 420 ? 8.911 35.718 -11.414 1.00 40.04 420 LEU B C 1
ATOM 7823 O O . LEU B 1 420 ? 9.282 36.891 -11.411 1.00 45.31 420 LEU B O 1
ATOM 7828 N N . ALA B 1 421 ? 9.425 34.787 -10.615 1.00 35.03 421 ALA B N 1
ATOM 7829 C CA . ALA B 1 421 ? 10.479 35.110 -9.663 1.00 48.47 421 ALA B CA 1
ATOM 7830 C C . ALA B 1 421 ? 11.764 35.518 -10.379 1.00 43.62 421 ALA B C 1
ATOM 7831 O O . ALA B 1 421 ? 12.361 36.547 -10.059 1.00 45.22 421 ALA B O 1
ATOM 7833 N N . ILE B 1 422 ? 12.183 34.715 -11.352 1.00 46.51 422 ILE B N 1
ATOM 7834 C CA . ILE B 1 422 ? 13.402 35.002 -12.102 1.00 51.01 422 ILE B CA 1
ATOM 7835 C C . ILE B 1 422 ? 13.411 36.407 -12.676 1.00 49.61 422 ILE B C 1
ATOM 7836 O O . ILE B 1 422 ? 14.350 37.172 -12.455 1.00 44.70 422 ILE B O 1
ATOM 7841 N N . ILE B 1 423 ? 12.369 36.735 -13.429 1.00 50.12 423 ILE B N 1
ATOM 7842 C CA . ILE B 1 423 ? 12.261 38.054 -14.034 1.00 54.41 423 ILE B CA 1
ATOM 7843 C C . ILE B 1 423 ? 12.523 39.146 -13.002 1.00 41.85 423 ILE B C 1
ATOM 7844 O O . ILE B 1 423 ? 13.125 40.176 -13.310 1.00 58.53 423 ILE B O 1
ATOM 7849 N N . GLU B 1 424 ? 12.085 38.904 -11.772 1.00 59.53 424 GLU B N 1
ATOM 7850 C CA . GLU B 1 424 ? 12.273 39.859 -10.684 1.00 61.97 424 GLU B CA 1
ATOM 7851 C C . GLU B 1 424 ? 13.750 40.122 -10.394 1.00 64.29 424 GLU B C 1
ATOM 7852 O O . GLU B 1 424 ? 14.112 41.207 -9.934 1.00 66.24 424 GLU B O 1
ATOM 7858 N N . TYR B 1 425 ? 14.602 39.135 -10.659 1.00 54.72 425 TYR B N 1
ATOM 7859 C CA . TYR B 1 425 ? 16.030 39.285 -10.396 1.00 55.04 425 TYR B CA 1
ATOM 7860 C C . TYR B 1 425 ? 16.746 40.073 -11.480 1.00 57.41 425 TYR B C 1
ATOM 7861 O O . TYR B 1 425 ? 17.770 40.705 -11.216 1.00 47.23 425 TYR B O 1
ATOM 7870 N N . MET B 1 426 ? 16.219 40.025 -12.699 1.00 50.33 426 MET B N 1
ATOM 7871 C CA . MET B 1 426 ? 16.839 40.731 -13.816 1.00 51.84 426 MET B CA 1
ATOM 7872 C C . MET B 1 426 ? 17.329 42.123 -13.428 1.00 52.95 426 MET B C 1
ATOM 7873 O O . MET B 1 426 ? 18.496 42.458 -13.648 1.00 58.45 426 MET B O 1
ATOM 7878 N N . PRO B 1 427 ? 16.450 42.955 -12.844 1.00 46.35 427 PRO B N 1
ATOM 7879 C CA . PRO B 1 427 ? 16.882 44.300 -12.450 1.00 46.81 427 PRO B CA 1
ATOM 7880 C C . PRO B 1 427 ? 18.008 44.252 -11.413 1.00 57.24 427 PRO B C 1
ATOM 7881 O O . PRO B 1 427 ? 18.901 45.101 -11.415 1.00 62.61 427 PRO B O 1
ATOM 7885 N N . LEU B 1 428 ? 17.958 43.253 -10.533 1.00 60.96 428 LEU B N 1
ATOM 7886 C CA . LEU B 1 428 ? 18.984 43.074 -9.506 1.00 55.77 428 LEU B CA 1
ATOM 7887 C C . LEU B 1 428 ? 20.285 42.644 -10.176 1.00 54.40 428 LEU B C 1
ATOM 7888 O O . LEU B 1 428 ? 21.336 43.250 -9.963 1.00 40.70 428 LEU B O 1
ATOM 7893 N N . LEU B 1 429 ? 20.202 41.583 -10.977 1.00 40.41 429 LEU B N 1
ATOM 7894 C CA . LEU B 1 429 ? 21.358 41.070 -11.696 1.00 28.35 429 LEU B CA 1
ATOM 7895 C C . LEU B 1 429 ? 21.965 42.178 -12.540 1.00 48.09 429 LEU B C 1
ATOM 7896 O O . LEU B 1 429 ? 23.181 42.246 -12.719 1.00 58.21 429 LEU B O 1
ATOM 7901 N N . ALA B 1 430 ? 21.110 43.050 -13.060 1.00 45.40 430 ALA B N 1
ATOM 7902 C CA . ALA B 1 430 ? 21.570 44.155 -13.884 1.00 52.31 430 ALA B CA 1
ATOM 7903 C C . ALA B 1 430 ? 22.288 45.192 -13.027 1.00 45.48 430 ALA B C 1
ATOM 7904 O O . ALA B 1 430 ? 23.408 45.598 -13.336 1.00 53.09 430 ALA B O 1
ATOM 7906 N N . GLY B 1 431 ? 21.640 45.620 -11.949 1.00 60.01 431 GLY B N 1
ATOM 7907 C CA . GLY B 1 431 ? 22.251 46.602 -11.070 1.00 65.20 431 GLY B CA 1
ATOM 7908 C C . GLY B 1 431 ? 23.564 46.105 -10.490 1.00 67.52 431 GLY B C 1
ATOM 7909 O O . GLY B 1 431 ? 24.499 46.880 -10.283 1.00 61.33 431 GLY B O 1
ATOM 7910 N N . GLN B 1 432 ? 23.635 44.803 -10.234 1.00 64.14 432 GLN B N 1
ATOM 7911 C CA . GLN B 1 432 ? 24.834 44.194 -9.672 1.00 63.74 432 GLN B CA 1
ATOM 7912 C C . GLN B 1 432 ? 25.896 43.854 -10.720 1.00 60.27 432 GLN B C 1
ATOM 7913 O O . GLN B 1 432 ? 27.010 44.370 -10.668 1.00 63.74 432 GLN B O 1
ATOM 7919 N N . LEU B 1 433 ? 25.545 42.998 -11.676 1.00 51.85 433 LEU B N 1
ATOM 7920 C CA . LEU B 1 433 ? 26.488 42.565 -12.705 1.00 44.28 433 LEU B CA 1
ATOM 7921 C C . LEU B 1 433 ? 26.764 43.530 -13.857 1.00 45.87 433 LEU B C 1
ATOM 7922 O O . LEU B 1 433 ? 27.890 43.597 -14.348 1.00 45.08 433 LEU B O 1
ATOM 7927 N N . GLY B 1 434 ? 25.749 44.262 -14.304 1.00 50.84 434 GLY B N 1
ATOM 7928 C CA . GLY B 1 434 ? 25.963 45.210 -15.384 1.00 56.69 434 GLY B CA 1
ATOM 7929 C C . GLY B 1 434 ? 25.756 44.707 -16.805 1.00 63.58 434 GLY B C 1
ATOM 7930 O O . GLY B 1 434 ? 25.453 43.534 -17.039 1.00 50.42 434 GLY B O 1
ATOM 7931 N N . VAL B 1 435 ? 25.945 45.615 -17.759 1.00 57.65 435 VAL B N 1
ATOM 7932 C CA . VAL B 1 435 ? 25.767 45.333 -19.179 1.00 48.50 435 VAL B CA 1
ATOM 7933 C C . VAL B 1 435 ? 26.510 44.120 -19.736 1.00 51.17 435 VAL B C 1
ATOM 7934 O O . VAL B 1 435 ? 25.941 43.354 -20.511 1.00 57.74 435 VAL B O 1
ATOM 7938 N N . GLU B 1 436 ? 27.770 43.937 -19.353 1.00 55.47 436 GLU B N 1
ATOM 7939 C CA . GLU B 1 436 ? 28.555 42.813 -19.869 1.00 47.49 436 GLU B CA 1
ATOM 7940 C C . GLU B 1 436 ? 27.957 41.464 -19.504 1.00 47.68 436 GLU B C 1
ATOM 7941 O O . GLU B 1 436 ? 28.444 40.427 -19.953 1.00 57.35 436 GLU B O 1
ATOM 7947 N N . PHE B 1 437 ? 26.907 41.475 -18.687 1.00 56.45 437 PHE B N 1
ATOM 7948 C CA . PHE B 1 437 ? 26.263 40.237 -18.259 1.00 55.71 437 PHE B CA 1
ATOM 7949 C C . PHE B 1 437 ? 25.161 39.779 -19.210 1.00 55.01 437 PHE B C 1
ATOM 7950 O O . PHE B 1 437 ? 24.823 38.596 -19.251 1.00 51.35 437 PHE B O 1
ATOM 7958 N N . PHE B 1 438 ? 24.610 40.711 -19.980 1.00 52.83 438 PHE B N 1
ATOM 7959 C CA . PHE B 1 438 ? 23.541 40.378 -20.911 1.00 47.79 438 PHE B CA 1
ATOM 7960 C C . PHE B 1 438 ? 24.014 40.011 -22.319 1.00 53.83 438 PHE B C 1
ATOM 7961 O O . PHE B 1 438 ? 24.099 40.858 -23.217 1.00 35.93 438 PHE B O 1
ATOM 7969 N N . ASP B 1 439 ? 24.314 38.726 -22.492 1.00 43.97 439 ASP B N 1
ATOM 7970 C CA . ASP B 1 439 ? 24.772 38.193 -23.766 1.00 58.31 439 ASP B CA 1
ATOM 7971 C C . ASP B 1 439 ? 23.584 37.601 -24.522 1.00 63.96 439 ASP B C 1
ATOM 7972 O O . ASP B 1 439 ? 22.445 37.661 -24.054 1.00 68.84 439 ASP B O 1
ATOM 7977 N N . GLU B 1 440 ? 23.859 37.016 -25.683 1.00 64.65 440 GLU B N 1
ATOM 7978 C CA . GLU B 1 440 ? 22.818 36.419 -26.507 1.00 65.67 440 GLU B CA 1
ATOM 7979 C C . GLU B 1 440 ? 21.829 35.611 -25.685 1.00 64.76 440 GLU B C 1
ATOM 7980 O O . GLU B 1 440 ? 20.686 36.024 -25.491 1.00 65.48 440 GLU B O 1
ATOM 7986 N N . LYS B 1 441 ? 22.285 34.456 -25.207 1.00 61.25 441 LYS B N 1
ATOM 7987 C CA . LYS B 1 441 ? 21.459 33.553 -24.413 1.00 63.07 441 LYS B CA 1
ATOM 7988 C C . LYS B 1 441 ? 20.547 34.280 -23.429 1.00 62.75 441 LYS B C 1
ATOM 7989 O O . LYS B 1 441 ? 19.356 33.980 -23.335 1.00 58.00 441 LYS B O 1
ATOM 7995 N N . LEU B 1 442 ? 21.109 35.235 -22.697 1.00 50.00 442 LEU B N 1
ATOM 7996 C CA . LEU B 1 442 ? 20.339 35.981 -21.715 1.00 53.65 442 LEU B CA 1
ATOM 7997 C C . LEU B 1 442 ? 19.318 36.882 -22.390 1.00 44.02 442 LEU B C 1
ATOM 7998 O O . LEU B 1 442 ? 18.178 36.992 -21.938 1.00 36.60 442 LEU B O 1
ATOM 8003 N N . ASN B 1 443 ? 19.727 37.527 -23.474 1.00 41.37 443 ASN B N 1
ATOM 8004 C CA . ASN B 1 443 ? 18.825 38.414 -24.196 1.00 49.09 443 ASN B CA 1
ATOM 8005 C C . ASN B 1 443 ? 17.658 37.639 -24.803 1.00 42.37 443 ASN B C 1
ATOM 8006 O O . ASN B 1 443 ? 16.511 38.086 -24.743 1.00 40.20 443 ASN B O 1
ATOM 8011 N N . SER B 1 444 ? 17.950 36.476 -25.380 1.00 43.73 444 SER B N 1
ATOM 8012 C CA . SER B 1 444 ? 16.912 35.641 -25.974 1.00 51.47 444 SER B CA 1
ATOM 8013 C C . SER B 1 444 ? 15.844 35.330 -24.925 1.00 52.45 444 SER B C 1
ATOM 8014 O O . SER B 1 444 ? 14.647 35.480 -25.182 1.00 52.91 444 SER B O 1
ATOM 8017 N N . LEU B 1 445 ? 16.285 34.894 -23.746 1.00 54.58 445 LEU B N 1
ATOM 8018 C CA . LEU B 1 445 ? 15.369 34.574 -22.654 1.00 53.21 445 LEU B CA 1
ATOM 8019 C C . LEU B 1 445 ? 14.416 35.731 -22.403 1.00 47.00 445 LEU B C 1
ATOM 8020 O O . LEU B 1 445 ? 13.199 35.562 -22.436 1.00 61.04 445 LEU B O 1
ATOM 8025 N N . CYS B 1 446 ? 14.980 36.907 -22.148 1.00 44.41 446 CYS B N 1
ATOM 8026 C CA . CYS B 1 446 ? 14.183 38.097 -21.884 1.00 52.27 446 CYS B CA 1
ATOM 8027 C C . CYS B 1 446 ? 13.096 38.297 -22.929 1.00 55.86 446 CYS B C 1
ATOM 8028 O O . CYS B 1 446 ? 11.910 38.313 -22.604 1.00 61.69 446 CYS B O 1
ATOM 8031 N N . MET B 1 447 ? 13.504 38.451 -24.184 1.00 51.28 447 MET B N 1
ATOM 8032 C CA . MET B 1 447 ? 12.546 38.643 -25.265 1.00 50.60 447 MET B CA 1
ATOM 8033 C C . MET B 1 447 ? 11.519 37.520 -25.232 1.00 42.17 447 MET B C 1
ATOM 8034 O O . MET B 1 447 ? 10.324 37.754 -25.409 1.00 42.20 447 MET B O 1
ATOM 8039 N N . ALA B 1 448 ? 11.998 36.301 -24.999 1.00 40.13 448 ALA B N 1
ATOM 8040 C CA . ALA B 1 448 ? 11.140 35.122 -24.949 1.00 52.60 448 ALA B CA 1
ATOM 8041 C C . ALA B 1 448 ? 9.940 35.257 -24.007 1.00 54.85 448 ALA B C 1
ATOM 8042 O O . ALA B 1 448 ? 8.827 34.865 -24.358 1.00 49.68 448 ALA B O 1
ATOM 8044 N N . TRP B 1 449 ? 10.165 35.807 -22.815 1.00 62.10 449 TRP B N 1
ATOM 8045 C CA . TRP B 1 449 ? 9.094 35.979 -21.832 1.00 58.86 449 TRP B CA 1
ATOM 8046 C C . TRP B 1 449 ? 7.952 36.860 -22.328 1.00 63.55 449 TRP B C 1
ATOM 8047 O O . TRP B 1 449 ? 6.897 36.933 -21.696 1.00 66.21 449 TRP B O 1
ATOM 8058 N N . LEU B 1 450 ? 8.156 37.533 -23.453 1.00 56.47 450 LEU B N 1
ATOM 8059 C CA . LEU B 1 450 ? 7.127 38.415 -23.982 1.00 52.76 450 LEU B CA 1
ATOM 8060 C C . LEU B 1 450 ? 5.888 37.705 -24.520 1.00 46.37 450 LEU B C 1
ATOM 8061 O O . LEU B 1 450 ? 4.828 38.320 -24.641 1.00 43.08 450 LEU B O 1
ATOM 8066 N N . VAL B 1 451 ? 6.013 36.418 -24.834 1.00 47.29 451 VAL B N 1
ATOM 8067 C CA . VAL B 1 451 ? 4.883 35.650 -25.346 1.00 48.72 451 VAL B CA 1
ATOM 8068 C C . VAL B 1 451 ? 4.563 34.422 -24.487 1.00 41.18 451 VAL B C 1
ATOM 8069 O O . VAL B 1 451 ? 4.205 33.361 -25.001 1.00 33.99 451 VAL B O 1
ATOM 8073 N N . ASP B 1 452 ? 4.701 34.575 -23.175 1.00 55.94 452 ASP B N 1
ATOM 8074 C CA . ASP B 1 452 ? 4.400 33.494 -22.242 1.00 57.01 452 ASP B CA 1
ATOM 8075 C C . ASP B 1 452 ? 2.873 33.444 -22.116 1.00 58.41 452 ASP B C 1
ATOM 8076 O O . ASP B 1 452 ? 2.212 34.485 -22.096 1.00 52.53 452 ASP B O 1
ATOM 8081 N N . HIS B 1 453 ? 2.312 32.243 -22.038 1.00 50.05 453 HIS B N 1
ATOM 8082 C CA . HIS B 1 453 ? 0.862 32.094 -21.947 1.00 60.17 453 HIS B CA 1
ATOM 8083 C C . HIS B 1 453 ? 0.204 32.773 -20.745 1.00 60.93 453 HIS B C 1
ATOM 8084 O O . HIS B 1 453 ? -1.016 32.936 -20.718 1.00 64.98 453 HIS B O 1
ATOM 8091 N N . VAL B 1 454 ? 1.005 33.180 -19.763 1.00 56.27 454 VAL B N 1
ATOM 8092 C CA . VAL B 1 454 ? 0.473 33.823 -18.562 1.00 51.68 454 VAL B CA 1
ATOM 8093 C C . VAL B 1 454 ? 0.629 35.341 -18.588 1.00 41.55 454 VAL B C 1
ATOM 8094 O O . VAL B 1 454 ? 1.738 35.865 -18.493 1.00 53.17 454 VAL B O 1
ATOM 8098 N N . TYR B 1 455 ? -0.502 36.034 -18.699 1.00 47.97 455 TYR B N 1
ATOM 8099 C CA . TYR B 1 455 ? -0.542 37.493 -18.763 1.00 44.55 455 TYR B CA 1
ATOM 8100 C C . TYR B 1 455 ? 0.360 38.210 -17.764 1.00 49.44 455 TYR B C 1
ATOM 8101 O O . TYR B 1 455 ? 0.880 39.288 -18.054 1.00 59.82 455 TYR B O 1
ATOM 8110 N N . ALA B 1 456 ? 0.536 37.623 -16.586 1.00 54.75 456 ALA B N 1
ATOM 8111 C CA . ALA B 1 456 ? 1.366 38.235 -15.550 1.00 45.26 456 ALA B CA 1
ATOM 8112 C C . ALA B 1 456 ? 2.846 38.214 -15.913 1.00 45.20 456 ALA B C 1
ATOM 8113 O O . ALA B 1 456 ? 3.582 39.160 -15.620 1.00 37.98 456 ALA B O 1
ATOM 8115 N N . ILE B 1 457 ? 3.280 37.129 -16.544 1.00 37.67 457 ILE B N 1
ATOM 8116 C CA . ILE B 1 457 ? 4.671 36.987 -16.943 1.00 42.69 457 ILE B CA 1
ATOM 8117 C C . ILE B 1 457 ? 4.986 37.902 -18.127 1.00 51.41 457 ILE B C 1
ATOM 8118 O O . ILE B 1 457 ? 5.996 38.611 -18.127 1.00 41.70 457 ILE B O 1
ATOM 8123 N N . ARG B 1 458 ? 4.115 37.891 -19.129 1.00 48.73 458 ARG B N 1
ATOM 8124 C CA . ARG B 1 458 ? 4.307 38.738 -20.300 1.00 53.20 458 ARG B CA 1
ATOM 8125 C C . ARG B 1 458 ? 4.412 40.191 -19.864 1.00 45.17 458 ARG B C 1
ATOM 8126 O O . ARG B 1 458 ? 5.255 40.945 -20.358 1.00 53.53 458 ARG B O 1
ATOM 8134 N N . GLU B 1 459 ? 3.558 40.574 -18.923 1.00 42.50 459 GLU B N 1
ATOM 8135 C CA . GLU B 1 459 ? 3.546 41.943 -18.428 1.00 50.74 459 GLU B CA 1
ATOM 8136 C C . GLU B 1 459 ? 4.862 42.285 -17.748 1.00 55.70 459 GLU B C 1
ATOM 8137 O O . GLU B 1 459 ? 5.419 43.366 -17.953 1.00 58.98 459 GLU B O 1
ATOM 8143 N N . ALA B 1 460 ? 5.356 41.351 -16.940 1.00 56.51 460 ALA B N 1
ATOM 8144 C CA . ALA B 1 460 ? 6.606 41.543 -16.215 1.00 61.92 460 ALA B CA 1
ATOM 8145 C C . ALA B 1 460 ? 7.786 41.639 -17.174 1.00 52.53 460 ALA B C 1
ATOM 8146 O O . ALA B 1 460 ? 8.633 42.521 -17.042 1.00 42.89 460 ALA B O 1
ATOM 8148 N N . ALA B 1 461 ? 7.831 40.722 -18.136 1.00 55.82 461 ALA B N 1
ATOM 8149 C CA . ALA B 1 461 ? 8.896 40.695 -19.132 1.00 58.76 461 ALA B CA 1
ATOM 8150 C C . ALA B 1 461 ? 8.958 42.021 -19.878 1.00 53.15 461 ALA B C 1
ATOM 8151 O O . ALA B 1 461 ? 10.044 42.521 -20.184 1.00 54.51 461 ALA B O 1
ATOM 8153 N N . THR B 1 462 ? 7.787 42.582 -20.169 1.00 53.73 462 THR B N 1
ATOM 8154 C CA . THR B 1 462 ? 7.697 43.856 -20.874 1.00 49.17 462 THR B CA 1
ATOM 8155 C C . THR B 1 462 ? 8.361 44.969 -20.080 1.00 39.76 462 THR B C 1
ATOM 8156 O O . THR B 1 462 ? 9.268 45.635 -20.574 1.00 50.42 462 THR B O 1
ATOM 8160 N N . SER B 1 463 ? 7.907 45.170 -18.849 1.00 50.28 463 SER B N 1
ATOM 8161 C CA . SER B 1 463 ? 8.468 46.215 -18.001 1.00 57.47 463 SER B CA 1
ATOM 8162 C C . SER B 1 463 ? 9.964 46.005 -17.801 1.00 51.89 463 SER B C 1
ATOM 8163 O O . SER B 1 463 ? 10.737 46.961 -17.733 1.00 51.92 463 SER B O 1
ATOM 8166 N N . ASN B 1 464 ? 10.363 44.742 -17.713 1.00 52.52 464 ASN B N 1
ATOM 8167 C CA . ASN B 1 464 ? 11.762 44.387 -17.523 1.00 45.93 464 ASN B CA 1
ATOM 8168 C C . ASN B 1 464 ? 12.607 44.879 -18.693 1.00 52.69 464 ASN B C 1
ATOM 8169 O O . ASN B 1 464 ? 13.586 45.601 -18.502 1.00 56.41 464 ASN B O 1
ATOM 8174 N N . LEU B 1 465 ? 12.223 44.484 -19.904 1.00 47.26 465 LEU B N 1
ATOM 8175 C CA . LEU B 1 465 ? 12.955 44.885 -21.102 1.00 51.99 465 LEU B CA 1
ATOM 8176 C C . LEU B 1 465 ? 13.087 46.393 -21.219 1.00 43.74 465 LEU B C 1
ATOM 8177 O O . LEU B 1 465 ? 14.141 46.906 -21.598 1.00 53.09 465 LEU B O 1
ATOM 8182 N N . LYS B 1 466 ? 12.016 47.105 -20.892 1.00 40.15 466 LYS B N 1
ATOM 8183 C CA . LYS B 1 466 ? 12.035 48.557 -20.971 1.00 37.51 466 LYS B CA 1
ATOM 8184 C C . LYS B 1 466 ? 13.126 49.129 -20.081 1.00 52.97 466 LYS B C 1
ATOM 8185 O O . LYS B 1 466 ? 13.990 49.874 -20.545 1.00 59.65 466 LYS B O 1
ATOM 8191 N N . LYS B 1 467 ? 13.094 48.764 -18.804 1.00 69.37 467 LYS B N 1
ATOM 8192 C CA . LYS B 1 467 ? 14.074 49.258 -17.842 1.00 64.12 467 LYS B CA 1
ATOM 8193 C C . LYS B 1 467 ? 15.509 49.012 -18.295 1.00 58.12 467 LYS B C 1
ATOM 8194 O O . LYS B 1 467 ? 16.358 49.897 -18.181 1.00 61.64 467 LYS B O 1
ATOM 8200 N N . LEU B 1 468 ? 15.782 47.815 -18.804 1.00 49.60 468 LEU B N 1
ATOM 8201 C CA . LEU B 1 468 ? 17.121 47.501 -19.287 1.00 47.65 468 LEU B CA 1
ATOM 8202 C C . LEU B 1 468 ? 17.603 48.613 -20.213 1.00 55.80 468 LEU B C 1
ATOM 8203 O O . LEU B 1 468 ? 18.572 49.313 -19.916 1.00 53.44 468 LEU B O 1
ATOM 8208 N N . VAL B 1 469 ? 16.906 48.778 -21.331 1.00 58.32 469 VAL B N 1
ATOM 8209 C CA . VAL B 1 469 ? 17.248 49.801 -22.308 1.00 56.17 469 VAL B CA 1
ATOM 8210 C C . VAL B 1 469 ? 17.402 51.179 -21.672 1.00 47.88 469 VAL B C 1
ATOM 8211 O O . VAL B 1 469 ? 18.358 51.897 -21.960 1.00 41.77 469 VAL B O 1
ATOM 8215 N N . GLU B 1 470 ? 16.459 51.544 -20.809 1.00 40.94 470 GLU B N 1
ATOM 8216 C CA . GLU B 1 470 ? 16.497 52.845 -20.150 1.00 53.61 470 GLU B CA 1
ATOM 8217 C C . GLU B 1 470 ? 17.759 53.005 -19.314 1.00 56.31 470 GLU B C 1
ATOM 8218 O O . GLU B 1 470 ? 18.258 54.117 -19.126 1.00 43.67 470 GLU B O 1
ATOM 8224 N N . LYS B 1 471 ? 18.276 51.885 -18.822 1.00 48.99 471 LYS B N 1
ATOM 8225 C CA . LYS B 1 471 ? 19.477 51.903 -18.006 1.00 52.72 471 LYS B CA 1
ATOM 8226 C C . LYS B 1 471 ? 20.720 51.814 -18.879 1.00 43.48 471 LYS B C 1
ATOM 8227 O O . LYS B 1 471 ? 21.601 52.668 -18.813 1.00 56.89 471 LYS B O 1
ATOM 8233 N N . PHE B 1 472 ? 20.771 50.776 -19.705 1.00 44.93 472 PHE B N 1
ATOM 8234 C CA . PHE B 1 472 ? 21.904 50.532 -20.587 1.00 41.63 472 PHE B CA 1
ATOM 8235 C C . PHE B 1 472 ? 22.070 51.510 -21.761 1.00 51.12 472 PHE B C 1
ATOM 8236 O O . PHE B 1 472 ? 23.192 51.760 -22.203 1.00 40.64 472 PHE B O 1
ATOM 8244 N N . GLY B 1 473 ? 20.970 52.057 -22.273 1.00 41.24 473 GLY B N 1
ATOM 8245 C CA . GLY B 1 473 ? 21.080 53.005 -23.375 1.00 49.36 473 GLY B CA 1
ATOM 8246 C C . GLY B 1 473 ? 20.554 52.528 -24.720 1.00 35.65 473 GLY B C 1
ATOM 8247 O O . GLY B 1 473 ? 20.513 51.329 -24.991 1.00 45.37 473 GLY B O 1
ATOM 8248 N N . LYS B 1 474 ? 20.175 53.475 -25.575 1.00 36.79 474 LYS B N 1
ATOM 8249 C CA . LYS B 1 474 ? 19.631 53.147 -26.884 1.00 22.26 474 LYS B CA 1
ATOM 8250 C C . LYS B 1 474 ? 20.610 52.448 -27.828 1.00 35.95 474 LYS B C 1
ATOM 8251 O O . LYS B 1 474 ? 20.205 51.598 -28.625 1.00 24.43 474 LYS B O 1
ATOM 8257 N N . GLU B 1 475 ? 21.895 52.780 -27.742 1.00 23.03 475 GLU B N 1
ATOM 8258 C CA . GLU B 1 475 ? 22.864 52.134 -28.616 1.00 42.16 475 GLU B CA 1
ATOM 8259 C C . GLU B 1 475 ? 23.104 50.684 -28.236 1.00 42.07 475 GLU B C 1
ATOM 8260 O O . GLU B 1 475 ? 23.466 49.865 -29.080 1.00 35.95 475 GLU B O 1
ATOM 8266 N N . TRP B 1 476 ? 22.900 50.362 -26.964 1.00 47.75 476 TRP B N 1
ATOM 8267 C CA . TRP B 1 476 ? 23.052 48.984 -26.528 1.00 42.02 476 TRP B CA 1
ATOM 8268 C C . TRP B 1 476 ? 21.965 48.199 -27.263 1.00 36.00 476 TRP B C 1
ATOM 8269 O O . TRP B 1 476 ? 22.235 47.188 -27.912 1.00 24.30 476 TRP B O 1
ATOM 8280 N N . ALA B 1 477 ? 20.735 48.697 -27.165 1.00 22.02 477 ALA B N 1
ATOM 8281 C CA . ALA B 1 477 ? 19.582 48.073 -27.800 1.00 29.35 477 ALA B CA 1
ATOM 8282 C C . ALA B 1 477 ? 19.754 47.913 -29.314 1.00 34.80 477 ALA B C 1
ATOM 8283 O O . ALA B 1 477 ? 19.392 46.884 -29.888 1.00 30.61 477 ALA B O 1
ATOM 8285 N N . HIS B 1 478 ? 20.311 48.937 -29.951 1.00 33.43 478 HIS B N 1
ATOM 8286 C CA . HIS B 1 478 ? 20.524 48.938 -31.397 1.00 37.42 478 HIS B CA 1
ATOM 8287 C C . HIS B 1 478 ? 21.490 47.836 -31.838 1.00 43.94 478 HIS B C 1
ATOM 8288 O O . HIS B 1 478 ? 21.230 47.110 -32.799 1.00 38.49 478 HIS B O 1
ATOM 8295 N N . ALA B 1 479 ? 22.602 47.706 -31.127 1.00 28.74 479 ALA B N 1
ATOM 8296 C CA . ALA B 1 479 ? 23.605 46.708 -31.472 1.00 32.38 479 ALA B CA 1
ATOM 8297 C C . ALA B 1 479 ? 23.346 45.312 -30.910 1.00 30.81 479 ALA B C 1
ATOM 8298 O O . ALA B 1 479 ? 23.712 44.317 -31.534 1.00 35.02 479 ALA B O 1
ATOM 8300 N N . THR B 1 480 ? 22.694 45.237 -29.754 1.00 25.16 480 THR B N 1
ATOM 8301 C CA . THR B 1 480 ? 22.455 43.953 -29.096 1.00 43.37 480 THR B CA 1
ATOM 8302 C C . THR B 1 480 ? 21.052 43.343 -29.158 1.00 28.97 480 THR B C 1
ATOM 8303 O O . THR B 1 480 ? 20.903 42.134 -28.988 1.00 47.90 480 THR B O 1
ATOM 8307 N N . ILE B 1 481 ? 20.026 44.152 -29.393 1.00 24.82 481 ILE B N 1
ATOM 8308 C CA . ILE B 1 481 ? 18.672 43.609 -29.428 1.00 25.76 481 ILE B CA 1
ATOM 8309 C C . ILE B 1 481 ? 17.942 43.651 -30.773 1.00 34.71 481 ILE B C 1
ATOM 8310 O O . ILE B 1 481 ? 17.362 42.648 -31.187 1.00 28.04 481 ILE B O 1
ATOM 8315 N N . ILE B 1 482 ? 17.976 44.793 -31.457 1.00 27.65 482 ILE B N 1
ATOM 8316 C CA . ILE B 1 482 ? 17.280 44.930 -32.740 1.00 29.27 482 ILE B CA 1
ATOM 8317 C C . ILE B 1 482 ? 17.601 43.866 -33.802 1.00 16.73 482 ILE B C 1
ATOM 8318 O O . ILE B 1 482 ? 16.704 43.379 -34.477 1.00 23.46 482 ILE B O 1
ATOM 8323 N N . PRO B 1 483 ? 18.882 43.491 -33.958 1.00 20.47 483 PRO B N 1
ATOM 8324 C CA . PRO B 1 483 ? 19.252 42.478 -34.952 1.00 22.05 483 PRO B CA 1
ATOM 8325 C C . PRO B 1 483 ? 18.435 41.194 -34.798 1.00 32.26 483 PRO B C 1
ATOM 8326 O O . PRO B 1 483 ? 17.896 40.673 -35.776 1.00 30.30 483 PRO B O 1
ATOM 8330 N N . LYS B 1 484 ? 18.350 40.701 -33.562 1.00 22.54 484 LYS B N 1
ATOM 8331 C CA . LYS B 1 484 ? 17.609 39.489 -33.237 1.00 17.66 484 LYS B CA 1
ATOM 8332 C C . LYS B 1 484 ? 16.116 39.669 -33.462 1.00 29.60 484 LYS B C 1
ATOM 8333 O O . LYS B 1 484 ? 15.432 38.748 -33.918 1.00 32.00 484 LYS B O 1
ATOM 8339 N N . VAL B 1 485 ? 15.601 40.848 -33.126 1.00 34.99 485 VAL B N 1
ATOM 8340 C CA . VAL B 1 485 ? 14.176 41.112 -33.310 1.00 27.04 485 VAL B CA 1
ATOM 8341 C C . VAL B 1 485 ? 13.826 40.999 -34.792 1.00 21.12 485 VAL B C 1
ATOM 8342 O O . VAL B 1 485 ? 12.874 40.314 -35.162 1.00 25.35 485 VAL B O 1
ATOM 8346 N N . LEU B 1 486 ? 14.605 41.665 -35.638 1.00 17.40 486 LEU B N 1
ATOM 8347 C CA . LEU B 1 486 ? 14.366 41.628 -37.077 1.00 18.39 486 LEU B CA 1
ATOM 8348 C C . LEU B 1 486 ? 14.538 40.226 -37.654 1.00 29.81 486 LEU B C 1
ATOM 8349 O O . LEU B 1 486 ? 13.692 39.747 -38.414 1.00 20.56 486 LEU B O 1
ATOM 8354 N N . ALA B 1 487 ? 15.635 39.574 -37.276 1.00 13.89 487 ALA B N 1
ATOM 8355 C CA . ALA B 1 487 ? 15.955 38.234 -37.762 1.00 24.10 487 ALA B CA 1
ATOM 8356 C C . ALA B 1 487 ? 14.805 37.239 -37.676 1.00 34.29 487 ALA B C 1
ATOM 8357 O O . ALA B 1 487 ? 14.704 36.341 -38.512 1.00 38.82 487 ALA B O 1
ATOM 8359 N N . MET B 1 488 ? 13.941 37.385 -36.674 1.00 26.05 488 MET B N 1
ATOM 8360 C CA . MET B 1 488 ? 12.822 36.458 -36.528 1.00 22.63 488 MET B CA 1
ATOM 8361 C C . MET B 1 488 ? 11.528 36.938 -37.167 1.00 31.39 488 MET B C 1
ATOM 8362 O O . MET B 1 488 ? 10.527 36.222 -37.149 1.00 27.47 488 MET B O 1
ATOM 8367 N N . SER B 1 489 ? 11.546 38.135 -37.746 1.00 25.45 489 SER B N 1
ATOM 8368 C CA . SER B 1 489 ? 10.345 38.679 -38.369 1.00 27.76 489 SER B CA 1
ATOM 8369 C C . SER B 1 489 ? 9.798 37.806 -39.495 1.00 28.06 489 SER B C 1
ATOM 8370 O O . SER B 1 489 ? 8.590 37.770 -39.729 1.00 40.64 489 SER B O 1
ATOM 8373 N N . GLY B 1 490 ? 10.681 37.102 -40.191 1.00 22.38 490 GLY B N 1
ATOM 8374 C CA . GLY B 1 490 ? 10.236 36.254 -41.282 1.00 37.20 490 GLY B CA 1
ATOM 8375 C C . GLY B 1 490 ? 10.222 34.768 -40.966 1.00 45.16 490 GLY B C 1
ATOM 8376 O O . GLY B 1 490 ? 10.456 33.941 -41.849 1.00 51.68 490 GLY B O 1
ATOM 8377 N N . ASP B 1 491 ? 9.946 34.419 -39.714 1.00 39.60 491 ASP B N 1
ATOM 8378 C CA . ASP B 1 491 ? 9.907 33.017 -39.305 1.00 44.37 491 ASP B CA 1
ATOM 8379 C C . ASP B 1 491 ? 8.518 32.416 -39.510 1.00 42.09 491 ASP B C 1
ATOM 8380 O O . ASP B 1 491 ? 7.509 33.011 -39.133 1.00 43.37 491 ASP B O 1
ATOM 8385 N N . PRO B 1 492 ? 8.454 31.220 -40.114 1.00 37.11 492 PRO B N 1
ATOM 8386 C CA . PRO B 1 492 ? 7.195 30.514 -40.385 1.00 38.88 492 PRO B CA 1
ATOM 8387 C C . PRO B 1 492 ? 6.280 30.353 -39.165 1.00 26.45 492 PRO B C 1
ATOM 8388 O O . PRO B 1 492 ? 5.058 30.255 -39.295 1.00 36.35 492 PRO B O 1
ATOM 8392 N N . ASN B 1 493 ? 6.872 30.333 -37.979 1.00 39.95 493 ASN B N 1
ATOM 8393 C CA . ASN B 1 493 ? 6.102 30.205 -36.746 1.00 45.36 493 ASN B CA 1
ATOM 8394 C C . ASN B 1 493 ? 5.712 31.603 -36.266 1.00 39.07 493 ASN B C 1
ATOM 8395 O O . ASN B 1 493 ? 6.552 32.361 -35.772 1.00 45.23 493 ASN B O 1
ATOM 8400 N N . TYR B 1 494 ? 4.430 31.934 -36.403 1.00 47.40 494 TYR B N 1
ATOM 8401 C CA . TYR B 1 494 ? 3.923 33.256 -36.031 1.00 61.54 494 TYR B CA 1
ATOM 8402 C C . TYR B 1 494 ? 4.243 33.744 -34.614 1.00 56.94 494 TYR B C 1
ATOM 8403 O O . TYR B 1 494 ? 4.250 34.946 -34.351 1.00 53.21 494 TYR B O 1
ATOM 8412 N N . LEU B 1 495 ? 4.500 32.817 -33.702 1.00 45.96 495 LEU B N 1
ATOM 8413 C CA . LEU B 1 495 ? 4.800 33.194 -32.331 1.00 52.47 495 LEU B CA 1
ATOM 8414 C C . LEU B 1 495 ? 6.066 34.039 -32.352 1.00 56.73 495 LEU B C 1
ATOM 8415 O O . LEU B 1 495 ? 6.211 34.998 -31.582 1.00 44.71 495 LEU B O 1
ATOM 8420 N N . HIS B 1 496 ? 6.982 33.678 -33.246 1.00 38.77 496 HIS B N 1
ATOM 8421 C CA . HIS B 1 496 ? 8.230 34.411 -33.375 1.00 48.73 496 HIS B CA 1
ATOM 8422 C C . HIS B 1 496 ? 7.944 35.777 -33.978 1.00 43.75 496 HIS B C 1
ATOM 8423 O O . HIS B 1 496 ? 8.487 36.793 -33.534 1.00 42.17 496 HIS B O 1
ATOM 8430 N N . ARG B 1 497 ? 7.079 35.791 -34.987 1.00 25.82 497 ARG B N 1
ATOM 8431 C CA . ARG B 1 497 ? 6.729 37.024 -35.671 1.00 27.71 497 ARG B CA 1
ATOM 8432 C C . ARG B 1 497 ? 6.076 38.052 -34.746 1.00 48.91 497 ARG B C 1
ATOM 8433 O O . ARG B 1 497 ? 6.338 39.249 -34.866 1.00 43.74 497 ARG B O 1
ATOM 8441 N N . MET B 1 498 ? 5.242 37.593 -33.817 1.00 41.58 498 MET B N 1
ATOM 8442 C CA . MET B 1 498 ? 4.589 38.505 -32.883 1.00 44.34 498 MET B CA 1
ATOM 8443 C C . MET B 1 498 ? 5.598 39.021 -31.868 1.00 45.85 498 MET B C 1
ATOM 8444 O O . MET B 1 498 ? 5.527 40.168 -31.425 1.00 50.72 498 MET B O 1
ATOM 8449 N N . THR B 1 499 ? 6.538 38.162 -31.501 1.00 32.21 499 THR B N 1
ATOM 8450 C CA . THR B 1 499 ? 7.577 38.541 -30.555 1.00 30.11 499 THR B CA 1
ATOM 8451 C C . THR B 1 499 ? 8.285 39.778 -31.107 1.00 36.88 499 THR B C 1
ATOM 8452 O O . THR B 1 499 ? 8.715 40.654 -30.348 1.00 40.70 499 THR B O 1
ATOM 8456 N N . THR B 1 500 ? 8.395 39.839 -32.434 1.00 32.63 500 THR B N 1
ATOM 8457 C CA . THR B 1 500 ? 9.036 40.964 -33.109 1.00 29.84 500 THR B CA 1
ATOM 8458 C C . THR B 1 500 ? 8.236 42.239 -32.849 1.00 23.59 500 THR B C 1
ATOM 8459 O O . THR B 1 500 ? 8.792 43.268 -32.466 1.00 27.85 500 THR B O 1
ATOM 8463 N N . LEU B 1 501 ? 6.927 42.163 -33.055 1.00 30.26 501 LEU B N 1
ATOM 8464 C CA . LEU B 1 501 ? 6.061 43.314 -32.837 1.00 30.43 501 LEU B CA 1
ATOM 8465 C C . LEU B 1 501 ? 6.081 43.757 -31.373 1.00 39.00 501 LEU B C 1
ATOM 8466 O O . LEU B 1 501 ? 6.267 44.944 -31.073 1.00 32.62 501 LEU B O 1
ATOM 8471 N N . PHE B 1 502 ? 5.918 42.801 -30.462 1.00 33.91 502 PHE B N 1
ATOM 8472 C CA . PHE B 1 502 ? 5.913 43.112 -29.035 1.00 32.14 502 PHE B CA 1
ATOM 8473 C C . PHE B 1 502 ? 7.208 43.750 -28.567 1.00 27.87 502 PHE B C 1
ATOM 8474 O O . PHE B 1 502 ? 7.194 44.600 -27.677 1.00 41.08 502 PHE B O 1
ATOM 8482 N N . CYS B 1 503 ? 8.328 43.337 -29.149 1.00 22.23 503 CYS B N 1
ATOM 8483 C CA . CYS B 1 503 ? 9.611 43.918 -28.765 1.00 22.61 503 CYS B CA 1
ATOM 8484 C C . CYS B 1 503 ? 9.696 45.332 -29.319 1.00 32.31 503 CYS B C 1
ATOM 8485 O O . CYS B 1 503 ? 10.214 46.242 -28.666 1.00 30.71 503 CYS B O 1
ATOM 8488 N N . ILE B 1 504 ? 9.184 45.512 -30.533 1.00 36.97 504 ILE B N 1
ATOM 8489 C CA . ILE B 1 504 ? 9.225 46.822 -31.169 1.00 40.04 504 ILE B CA 1
ATOM 8490 C C . ILE B 1 504 ? 8.392 47.842 -30.394 1.00 31.16 504 ILE B C 1
ATOM 8491 O O . ILE B 1 504 ? 8.780 49.007 -30.284 1.00 28.02 504 ILE B O 1
ATOM 8496 N N . ASN B 1 505 ? 7.270 47.396 -29.831 1.00 37.06 505 ASN B N 1
ATOM 8497 C CA . ASN B 1 505 ? 6.397 48.279 -29.053 1.00 33.86 505 ASN B CA 1
ATOM 8498 C C . ASN B 1 505 ? 7.121 48.876 -27.865 1.00 34.90 505 ASN B C 1
ATOM 8499 O O . ASN B 1 505 ? 6.887 50.021 -27.491 1.00 40.15 505 ASN B O 1
ATOM 8504 N N . VAL B 1 506 ? 7.997 48.080 -27.267 1.00 36.32 506 VAL B N 1
ATOM 8505 C CA . VAL B 1 506 ? 8.751 48.519 -26.108 1.00 36.74 506 VAL B CA 1
ATOM 8506 C C . VAL B 1 506 ? 10.018 49.243 -26.529 1.00 34.23 506 VAL B C 1
ATOM 8507 O O . VAL B 1 506 ? 10.380 50.260 -25.943 1.00 52.39 506 VAL B O 1
ATOM 8511 N N . LEU B 1 507 ? 10.689 48.717 -27.546 1.00 35.73 507 LEU B N 1
ATOM 8512 C CA . LEU B 1 507 ? 11.928 49.319 -28.029 1.00 40.14 507 LEU B CA 1
ATOM 8513 C C . LEU B 1 507 ? 11.768 50.714 -28.622 1.00 31.68 507 LEU B C 1
ATOM 8514 O O . LEU B 1 507 ? 12.688 51.537 -28.556 1.00 32.87 507 LEU B O 1
ATOM 8519 N N . SER B 1 508 ? 10.610 50.979 -29.216 1.00 33.38 508 SER B N 1
ATOM 8520 C CA . SER B 1 508 ? 10.379 52.277 -29.837 1.00 51.32 508 SER B CA 1
ATOM 8521 C C . SER B 1 508 ? 10.447 53.403 -28.810 1.00 59.60 508 SER B C 1
ATOM 8522 O O . SER B 1 508 ? 11.161 54.393 -29.000 1.00 49.84 508 SER B O 1
ATOM 8525 N N . GLU B 1 509 ? 9.708 53.232 -27.717 1.00 62.93 509 GLU B N 1
ATOM 8526 C CA . GLU B 1 509 ? 9.656 54.213 -26.639 1.00 70.34 509 GLU B CA 1
ATOM 8527 C C . GLU B 1 509 ? 11.002 54.830 -26.255 1.00 70.95 509 GLU B C 1
ATOM 8528 O O . GLU B 1 509 ? 11.068 56.014 -25.932 1.00 65.89 509 GLU B O 1
ATOM 8534 N N . VAL B 1 510 ? 12.070 54.034 -26.296 1.00 63.29 510 VAL B N 1
ATOM 8535 C CA . VAL B 1 510 ? 13.395 54.506 -25.890 1.00 43.43 510 VAL B CA 1
ATOM 8536 C C . VAL B 1 510 ? 14.461 54.713 -26.969 1.00 44.13 510 VAL B C 1
ATOM 8537 O O . VAL B 1 510 ? 15.324 55.585 -26.834 1.00 54.82 510 VAL B O 1
ATOM 8541 N N . CYS B 1 511 ? 14.421 53.920 -28.033 1.00 43.71 511 CYS B N 1
ATOM 8542 C CA . CYS B 1 511 ? 15.430 54.045 -29.082 1.00 20.70 511 CYS B CA 1
ATOM 8543 C C . CYS B 1 511 ? 15.402 55.357 -29.856 1.00 32.47 511 CYS B C 1
ATOM 8544 O O . CYS B 1 511 ? 16.376 55.705 -30.530 1.00 23.40 511 CYS B O 1
ATOM 8547 N N . GLY B 1 512 ? 14.295 56.087 -29.774 1.00 24.07 512 GLY B N 1
ATOM 8548 C CA . GLY B 1 512 ? 14.227 57.354 -30.485 1.00 25.28 512 GLY B CA 1
ATOM 8549 C C . GLY B 1 512 ? 13.608 57.287 -31.872 1.00 37.56 512 GLY B C 1
ATOM 8550 O O . GLY B 1 512 ? 13.379 56.212 -32.427 1.00 38.51 512 GLY B O 1
ATOM 8551 N N . GLN B 1 513 ? 13.363 58.463 -32.435 1.00 39.63 513 GLN B N 1
ATOM 8552 C CA . GLN B 1 513 ? 12.737 58.617 -33.742 1.00 26.50 513 GLN B CA 1
ATOM 8553 C C . GLN B 1 513 ? 13.525 58.019 -34.906 1.00 27.73 513 GLN B C 1
ATOM 8554 O O . GLN B 1 513 ? 13.024 57.162 -35.627 1.00 21.16 513 GLN B O 1
ATOM 8560 N N . ASP B 1 514 ? 14.756 58.474 -35.094 1.00 28.35 514 ASP B N 1
ATOM 8561 C CA . ASP B 1 514 ? 15.575 57.981 -36.192 1.00 33.36 514 ASP B CA 1
ATOM 8562 C C . ASP B 1 514 ? 15.731 56.461 -36.200 1.00 33.70 514 ASP B C 1
ATOM 8563 O O . ASP B 1 514 ? 15.454 55.811 -37.210 1.00 37.77 514 ASP B O 1
ATOM 8568 N N . ILE B 1 515 ? 16.169 55.895 -35.080 1.00 33.53 515 ILE B N 1
ATOM 8569 C CA . ILE B 1 515 ? 16.356 54.452 -34.989 1.00 32.05 515 ILE B CA 1
ATOM 8570 C C . ILE B 1 515 ? 15.068 53.699 -35.305 1.00 36.15 515 ILE B C 1
ATOM 8571 O O . ILE B 1 515 ? 15.068 52.760 -36.102 1.00 34.85 515 ILE B O 1
ATOM 8576 N N . THR B 1 516 ? 13.971 54.120 -34.687 1.00 30.72 516 THR B N 1
ATOM 8577 C CA . THR B 1 516 ? 12.688 53.479 -34.908 1.00 30.15 516 THR B CA 1
ATOM 8578 C C . THR B 1 516 ? 12.276 53.541 -36.368 1.00 30.78 516 THR B C 1
ATOM 8579 O O . THR B 1 516 ? 11.820 52.548 -36.944 1.00 24.02 516 THR B O 1
ATOM 8583 N N . THR B 1 517 ? 12.448 54.716 -36.958 1.00 23.02 517 THR B N 1
ATOM 8584 C CA . THR B 1 517 ? 12.073 54.953 -38.346 1.00 21.70 517 THR B CA 1
ATOM 8585 C C . THR B 1 517 ? 12.899 54.171 -39.356 1.00 24.35 517 THR B C 1
ATOM 8586 O O . THR B 1 517 ? 12.365 53.636 -40.323 1.00 26.27 517 THR B O 1
ATOM 8590 N N . LYS B 1 518 ? 14.201 54.100 -39.122 1.00 30.04 518 LYS B N 1
ATOM 8591 C CA . LYS B 1 518 ? 15.100 53.410 -40.031 1.00 27.51 518 LYS B CA 1
ATOM 8592 C C . LYS B 1 518 ? 15.221 51.892 -39.840 1.00 35.53 518 LYS B C 1
ATOM 8593 O O . LYS B 1 518 ? 15.285 51.139 -40.814 1.00 27.64 518 LYS B O 1
ATOM 8599 N N . HIS B 1 519 ? 15.231 51.442 -38.592 1.00 23.99 519 HIS B N 1
ATOM 8600 C CA . HIS B 1 519 ? 15.413 50.024 -38.312 1.00 32.29 519 HIS B CA 1
ATOM 8601 C C . HIS B 1 519 ? 14.197 49.198 -37.901 1.00 23.80 519 HIS B C 1
ATOM 8602 O O . HIS B 1 519 ? 14.259 47.969 -37.927 1.00 36.68 519 HIS B O 1
ATOM 8609 N N . MET B 1 520 ? 13.094 49.839 -37.533 1.00 21.25 520 MET B N 1
ATOM 8610 C CA . MET B 1 520 ? 11.936 49.067 -37.102 1.00 20.82 520 MET B CA 1
ATOM 8611 C C . MET B 1 520 ? 10.647 49.285 -37.884 1.00 22.48 520 MET B C 1
ATOM 8612 O O . MET B 1 520 ? 9.948 48.323 -38.185 1.00 29.92 520 MET B O 1
ATOM 8617 N N . LEU B 1 521 ? 10.326 50.534 -38.215 1.00 19.92 521 LEU B N 1
ATOM 8618 C CA . LEU B 1 521 ? 9.100 50.828 -38.967 1.00 16.52 521 LEU B CA 1
ATOM 8619 C C . LEU B 1 521 ? 8.915 50.019 -40.265 1.00 22.14 521 LEU B C 1
ATOM 8620 O O . LEU B 1 521 ? 7.833 49.491 -40.526 1.00 25.18 521 LEU B O 1
ATOM 8625 N N . PRO B 1 522 ? 9.961 49.924 -41.101 1.00 19.95 522 PRO B N 1
ATOM 8626 C CA . PRO B 1 522 ? 9.814 49.166 -42.349 1.00 22.66 522 PRO B CA 1
ATOM 8627 C C . PRO B 1 522 ? 9.234 47.781 -42.108 1.00 36.20 522 PRO B C 1
ATOM 8628 O O . PRO B 1 522 ? 8.274 47.357 -42.763 1.00 32.69 522 PRO B O 1
ATOM 8632 N N . THR B 1 523 ? 9.815 47.083 -41.145 1.00 31.91 523 THR B N 1
ATOM 8633 C CA . THR B 1 523 ? 9.366 45.746 -40.822 1.00 27.09 523 THR B CA 1
ATOM 8634 C C . THR B 1 523 ? 7.916 45.713 -40.370 1.00 21.75 523 THR B C 1
ATOM 8635 O O . THR B 1 523 ? 7.161 44.842 -40.794 1.00 26.50 523 THR B O 1
ATOM 8639 N N . VAL B 1 524 ? 7.509 46.649 -39.521 1.00 21.59 524 VAL B N 1
ATOM 8640 C CA . VAL B 1 524 ? 6.118 46.656 -39.077 1.00 27.67 524 VAL B CA 1
ATOM 8641 C C . VAL B 1 524 ? 5.145 46.857 -40.252 1.00 35.80 524 VAL B C 1
ATOM 8642 O O . VAL B 1 524 ? 4.117 46.189 -40.336 1.00 41.29 524 VAL B O 1
ATOM 8646 N N . LEU B 1 525 ? 5.470 47.773 -41.160 1.00 42.57 525 LEU B N 1
ATOM 8647 C CA . LEU B 1 525 ? 4.606 48.033 -42.309 1.00 43.93 525 LEU B CA 1
ATOM 8648 C C . LEU B 1 525 ? 4.495 46.788 -43.183 1.00 47.59 525 LEU B C 1
ATOM 8649 O O . LEU B 1 525 ? 3.405 46.405 -43.606 1.00 42.00 525 LEU B O 1
ATOM 8654 N N . ARG B 1 526 ? 5.631 46.159 -43.450 1.00 38.34 526 ARG B N 1
ATOM 8655 C CA . ARG B 1 526 ? 5.659 44.951 -44.259 1.00 35.64 526 ARG B CA 1
ATOM 8656 C C . ARG B 1 526 ? 4.758 43.879 -43.630 1.00 47.18 526 ARG B C 1
ATOM 8657 O O . ARG B 1 526 ? 4.026 43.182 -44.329 1.00 41.43 526 ARG B O 1
ATOM 8665 N N . MET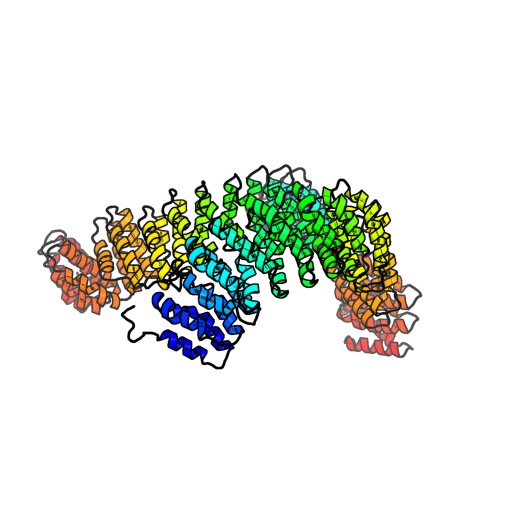 B 1 527 ? 4.806 43.766 -42.304 1.00 51.19 527 MET B N 1
ATOM 8666 C CA . MET B 1 527 ? 4.006 42.778 -41.577 1.00 51.42 527 MET B CA 1
ATOM 8667 C C . MET B 1 527 ? 2.513 42.893 -41.882 1.00 52.76 527 MET B C 1
ATOM 8668 O O . MET B 1 527 ? 1.786 41.907 -41.803 1.00 57.55 527 MET B O 1
ATOM 8673 N N . ALA B 1 528 ? 2.057 44.097 -42.213 1.00 50.50 528 ALA B N 1
ATOM 8674 C CA . ALA B 1 528 ? 0.641 44.334 -42.501 1.00 47.01 528 ALA B CA 1
ATOM 8675 C C . ALA B 1 528 ? -0.001 43.257 -43.379 1.00 54.35 528 ALA B C 1
ATOM 8676 O O . ALA B 1 528 ? -1.151 42.872 -43.153 1.00 49.23 528 ALA B O 1
ATOM 8678 N N . GLY B 1 529 ? 0.735 42.779 -44.378 1.00 28.14 529 GLY B N 1
ATOM 8679 C CA . GLY B 1 529 ? 0.206 41.749 -45.257 1.00 53.23 529 GLY B CA 1
ATOM 8680 C C . GLY B 1 529 ? 0.528 40.334 -44.795 1.00 56.44 529 GLY B C 1
ATOM 8681 O O . GLY B 1 529 ? 0.792 39.451 -45.614 1.00 44.95 529 GLY B O 1
ATOM 8682 N N . ASP B 1 530 ? 0.498 40.122 -43.482 1.00 54.50 530 ASP B N 1
ATOM 8683 C CA . ASP B 1 530 ? 0.793 38.820 -42.885 1.00 56.13 530 ASP B CA 1
ATOM 8684 C C . ASP B 1 530 ? -0.438 37.909 -42.915 1.00 64.44 530 ASP B C 1
ATOM 8685 O O . ASP B 1 530 ? -1.563 38.362 -42.697 1.00 68.11 530 ASP B O 1
ATOM 8690 N N . PRO B 1 531 ? -0.235 36.608 -43.185 1.00 61.45 531 PRO B N 1
ATOM 8691 C CA . PRO B 1 531 ? -1.310 35.609 -43.249 1.00 56.66 531 PRO B CA 1
ATOM 8692 C C . PRO B 1 531 ? -2.150 35.568 -41.974 1.00 60.83 531 PRO B C 1
ATOM 8693 O O . PRO B 1 531 ? -3.363 35.769 -42.009 1.00 72.62 531 PRO B O 1
ATOM 8697 N N . VAL B 1 532 ? -1.493 35.302 -40.852 1.00 62.70 532 VAL B N 1
ATOM 8698 C CA . VAL B 1 532 ? -2.168 35.233 -39.562 1.00 62.35 532 VAL B CA 1
ATOM 8699 C C . VAL B 1 532 ? -2.740 36.590 -39.159 1.00 62.49 532 VAL B C 1
ATOM 8700 O O . VAL B 1 532 ? -1.995 37.537 -38.897 1.00 56.88 532 VAL B O 1
ATOM 8704 N N . ALA B 1 533 ? -4.065 36.673 -39.107 1.00 56.16 533 ALA B N 1
ATOM 8705 C CA . ALA B 1 533 ? -4.746 37.907 -38.737 1.00 62.51 533 ALA B CA 1
ATOM 8706 C C . ALA B 1 533 ? -4.407 38.281 -37.303 1.00 64.59 533 ALA B C 1
ATOM 8707 O O . ALA B 1 533 ? -4.486 39.450 -36.917 1.00 59.86 533 ALA B O 1
ATOM 8709 N N . ASN B 1 534 ? -4.036 37.278 -36.514 1.00 68.92 534 ASN B N 1
ATOM 8710 C CA . ASN B 1 534 ? -3.672 37.500 -35.122 1.00 71.98 534 ASN B CA 1
ATOM 8711 C C . ASN B 1 534 ? -2.459 38.432 -35.114 1.00 77.80 534 ASN B C 1
ATOM 8712 O O . ASN B 1 534 ? -2.253 39.218 -34.185 1.00 68.16 534 ASN B O 1
ATOM 8717 N N . VAL B 1 535 ? -1.666 38.337 -36.174 1.00 74.85 535 VAL B N 1
ATOM 8718 C CA . VAL B 1 535 ? -0.477 39.159 -36.337 1.00 59.23 535 VAL B CA 1
ATOM 8719 C C . VAL B 1 535 ? -0.869 40.545 -36.849 1.00 55.01 535 VAL B C 1
ATOM 8720 O O . VAL B 1 535 ? -0.429 41.565 -36.314 1.00 40.71 535 VAL B O 1
ATOM 8724 N N . ARG B 1 536 ? -1.712 40.575 -37.877 1.00 50.23 536 ARG B N 1
ATOM 8725 C CA . ARG B 1 536 ? -2.160 41.830 -38.467 1.00 61.16 536 ARG B CA 1
ATOM 8726 C C . ARG B 1 536 ? -2.828 42.801 -37.497 1.00 63.78 536 ARG B C 1
ATOM 8727 O O . ARG B 1 536 ? -2.535 43.998 -37.525 1.00 61.30 536 ARG B O 1
ATOM 8735 N N . PHE B 1 537 ? -3.721 42.310 -36.642 1.00 48.90 537 PHE B N 1
ATOM 8736 C CA . PHE B 1 537 ? -4.369 43.221 -35.713 1.00 53.90 537 PHE B CA 1
ATOM 8737 C C . PHE B 1 537 ? -3.370 43.678 -34.654 1.00 56.79 537 PHE B C 1
ATOM 8738 O O . PHE B 1 537 ? -3.571 44.696 -33.979 1.00 53.32 537 PHE B O 1
ATOM 8746 N N . ASN B 1 538 ? -2.281 42.927 -34.527 1.00 49.63 538 ASN B N 1
ATOM 8747 C CA . ASN B 1 538 ? -1.234 43.256 -33.568 1.00 42.09 538 ASN B CA 1
ATOM 8748 C C . ASN B 1 538 ? -0.355 44.356 -34.189 1.00 46.57 538 ASN B C 1
ATOM 8749 O O . ASN B 1 538 ? 0.318 45.114 -33.482 1.00 36.16 538 ASN B O 1
ATOM 8754 N N . VAL B 1 539 ? -0.370 44.427 -35.520 1.00 31.26 539 VAL B N 1
ATOM 8755 C CA . VAL B 1 539 ? 0.372 45.443 -36.264 1.00 40.79 539 VAL B CA 1
ATOM 8756 C C . VAL B 1 539 ? -0.256 46.800 -35.937 1.00 51.68 539 VAL B C 1
ATOM 8757 O O . VAL B 1 539 ? 0.432 47.749 -35.543 1.00 48.94 539 VAL B O 1
ATOM 8761 N N . ALA B 1 540 ? -1.575 46.872 -36.099 1.00 49.17 540 ALA B N 1
ATOM 8762 C CA . ALA B 1 540 ? -2.328 48.089 -35.833 1.00 36.97 540 ALA B CA 1
ATOM 8763 C C . ALA B 1 540 ? -2.068 48.594 -34.419 1.00 47.44 540 ALA B C 1
ATOM 8764 O O . ALA B 1 540 ? -1.982 49.801 -34.186 1.00 44.81 540 ALA B O 1
ATOM 8766 N N . LYS B 1 541 ? -1.932 47.667 -33.477 1.00 41.48 541 LYS B N 1
ATOM 8767 C CA . LYS B 1 541 ? -1.682 48.036 -32.089 1.00 55.36 541 LYS B CA 1
ATOM 8768 C C . LYS B 1 541 ? -0.281 48.637 -31.926 1.00 54.92 541 LYS B C 1
ATOM 8769 O O . LYS B 1 541 ? -0.088 49.598 -31.171 1.00 51.36 541 LYS B O 1
ATOM 8775 N N . SER B 1 542 ? 0.693 48.077 -32.640 1.00 43.42 542 SER B N 1
ATOM 8776 C CA . SER B 1 542 ? 2.064 48.576 -32.572 1.00 41.35 542 SER B CA 1
ATOM 8777 C C . SER B 1 542 ? 2.201 49.931 -33.266 1.00 29.20 542 SER B C 1
ATOM 8778 O O . SER B 1 542 ? 2.928 50.815 -32.797 1.00 40.73 542 SER B O 1
ATOM 8781 N N . LEU B 1 543 ? 1.507 50.085 -34.389 1.00 34.62 543 LEU B N 1
ATOM 8782 C CA . LEU B 1 543 ? 1.547 51.336 -35.132 1.00 41.85 543 LEU B CA 1
ATOM 8783 C C . LEU B 1 543 ? 0.959 52.452 -34.283 1.00 40.73 543 LEU B C 1
ATOM 8784 O O . LEU B 1 543 ? 1.448 53.579 -34.304 1.00 43.32 543 LEU B O 1
ATOM 8789 N N . GLN B 1 544 ? -0.090 52.134 -33.531 1.00 44.87 544 GLN B N 1
ATOM 8790 C CA . GLN B 1 544 ? -0.706 53.122 -32.661 1.00 41.78 544 GLN B CA 1
ATOM 8791 C C . GLN B 1 544 ? 0.239 53.413 -31.508 1.00 55.70 544 GLN B C 1
ATOM 8792 O O . GLN B 1 544 ? 0.277 54.534 -30.994 1.00 64.58 544 GLN B O 1
ATOM 8798 N N . LYS B 1 545 ? 1.004 52.406 -31.096 1.00 36.60 545 LYS B N 1
ATOM 8799 C CA . LYS B 1 545 ? 1.928 52.604 -29.991 1.00 40.85 545 LYS B CA 1
ATOM 8800 C C . LYS B 1 545 ? 3.212 53.332 -30.386 1.00 42.99 545 LYS B C 1
ATOM 8801 O O . LYS B 1 545 ? 3.710 54.160 -29.621 1.00 45.70 545 LYS B O 1
ATOM 8807 N N . ILE B 1 546 ? 3.752 53.037 -31.568 1.00 32.15 546 ILE B N 1
ATOM 8808 C CA . ILE B 1 546 ? 4.988 53.699 -31.996 1.00 37.00 546 ILE B CA 1
ATOM 8809 C C . ILE B 1 546 ? 4.731 54.897 -32.912 1.00 20.76 546 ILE B C 1
ATOM 8810 O O . ILE B 1 546 ? 5.601 55.746 -33.090 1.00 26.30 546 ILE B O 1
ATOM 8815 N N . GLY B 1 547 ? 3.537 54.959 -33.489 1.00 22.17 547 GLY B N 1
ATOM 8816 C CA . GLY B 1 547 ? 3.195 56.060 -34.374 1.00 21.86 547 GLY B CA 1
ATOM 8817 C C . GLY B 1 547 ? 3.521 57.444 -33.829 1.00 23.36 547 GLY B C 1
ATOM 8818 O O . GLY B 1 547 ? 4.117 58.261 -34.527 1.00 31.63 547 GLY B O 1
ATOM 8819 N N . PRO B 1 548 ? 3.172 57.737 -32.573 1.00 30.14 548 PRO B N 1
ATOM 8820 C CA . PRO B 1 548 ? 3.477 59.071 -32.049 1.00 24.99 548 PRO B CA 1
ATOM 8821 C C . PRO B 1 548 ? 4.959 59.412 -31.905 1.00 39.52 548 PRO B C 1
ATOM 8822 O O . PRO B 1 548 ? 5.308 60.545 -31.573 1.00 36.07 548 PRO B O 1
ATOM 8826 N N . ILE B 1 549 ? 5.832 58.446 -32.163 1.00 40.15 549 ILE B N 1
ATOM 8827 C CA . ILE B 1 549 ? 7.273 58.677 -32.039 1.00 33.47 549 ILE B CA 1
ATOM 8828 C C . ILE B 1 549 ? 7.893 59.204 -33.330 1.00 31.41 549 ILE B C 1
ATOM 8829 O O . ILE B 1 549 ? 8.924 59.889 -33.316 1.00 29.16 549 ILE B O 1
ATOM 8834 N N . LEU B 1 550 ? 7.248 58.879 -34.443 1.00 22.89 550 LEU B N 1
ATOM 8835 C CA . LEU B 1 550 ? 7.707 59.272 -35.773 1.00 41.58 550 LEU B CA 1
ATOM 8836 C C . LEU B 1 550 ? 7.449 60.747 -36.060 1.00 34.26 550 LEU B C 1
ATOM 8837 O O . LEU B 1 550 ? 6.650 61.383 -35.377 1.00 32.39 550 LEU B O 1
ATOM 8842 N N . ASP B 1 551 ? 8.122 61.289 -37.073 1.00 30.77 551 ASP B N 1
ATOM 8843 C CA . ASP B 1 551 ? 7.894 62.680 -37.448 1.00 24.93 551 ASP B CA 1
ATOM 8844 C C . ASP B 1 551 ? 6.518 62.708 -38.105 1.00 39.30 551 ASP B C 1
ATOM 8845 O O . ASP B 1 551 ? 6.077 61.713 -38.692 1.00 26.13 551 ASP B O 1
ATOM 8850 N N . ASN B 1 552 ? 5.852 63.853 -38.021 1.00 35.37 552 ASN B N 1
ATOM 8851 C CA . ASN B 1 552 ? 4.513 63.999 -38.566 1.00 31.26 552 ASN B CA 1
ATOM 8852 C C . ASN B 1 552 ? 4.318 63.655 -40.050 1.00 25.93 552 ASN B C 1
ATOM 8853 O O . ASN B 1 552 ? 3.303 63.068 -40.414 1.00 37.99 552 ASN B O 1
ATOM 8858 N N . SER B 1 553 ? 5.268 64.025 -40.905 1.00 31.62 553 SER B N 1
ATOM 8859 C CA . SER B 1 553 ? 5.142 63.734 -42.336 1.00 41.37 553 SER B CA 1
ATOM 8860 C C . SER B 1 553 ? 5.081 62.230 -42.569 1.00 40.22 553 SER B C 1
ATOM 8861 O O . SER B 1 553 ? 4.149 61.721 -43.203 1.00 30.50 553 SER B O 1
ATOM 8864 N N . THR B 1 554 ? 6.091 61.530 -42.062 1.00 31.23 554 THR B N 1
ATOM 8865 C CA . THR B 1 554 ? 6.162 60.082 -42.195 1.00 27.31 554 THR B CA 1
ATOM 8866 C C . THR B 1 554 ? 4.867 59.481 -41.674 1.00 33.59 554 THR B C 1
ATOM 8867 O O . THR B 1 554 ? 4.247 58.643 -42.330 1.00 29.51 554 THR B O 1
ATOM 8871 N N . LEU B 1 555 ? 4.456 59.925 -40.493 1.00 23.60 555 LEU B N 1
ATOM 8872 C CA . LEU B 1 555 ? 3.230 59.421 -39.892 1.00 37.47 555 LEU B CA 1
ATOM 8873 C C . LEU B 1 555 ? 2.079 59.440 -40.885 1.00 36.61 555 LEU B C 1
ATOM 8874 O O . LEU B 1 555 ? 1.353 58.455 -41.036 1.00 49.56 555 LEU B O 1
ATOM 8879 N N . GLN B 1 556 ? 1.922 60.563 -41.573 1.00 36.41 556 GLN B N 1
ATOM 8880 C CA . GLN B 1 556 ? 0.826 60.708 -42.519 1.00 47.77 556 GLN B CA 1
ATOM 8881 C C . GLN B 1 556 ? 1.006 59.989 -43.852 1.00 37.55 556 GLN B C 1
ATOM 8882 O O . GLN B 1 556 ? 0.060 59.391 -44.363 1.00 43.42 556 GLN B O 1
ATOM 8888 N N . SER B 1 557 ? 2.213 60.028 -44.409 1.00 30.29 557 SER B N 1
ATOM 8889 C CA . SER B 1 557 ? 2.470 59.378 -45.690 1.00 34.78 557 SER B CA 1
ATOM 8890 C C . SER B 1 557 ? 2.672 57.861 -45.630 1.00 49.25 557 SER B C 1
ATOM 8891 O O . SER B 1 557 ? 2.338 57.153 -46.583 1.00 57.89 557 SER B O 1
ATOM 8894 N N . GLU B 1 558 ? 3.206 57.359 -44.520 1.00 46.63 558 GLU B N 1
ATOM 8895 C CA . GLU B 1 558 ? 3.463 55.925 -44.390 1.00 34.75 558 GLU B CA 1
ATOM 8896 C C . GLU B 1 558 ? 2.422 55.100 -43.646 1.00 46.44 558 GLU B C 1
ATOM 8897 O O . GLU B 1 558 ? 1.784 54.228 -44.241 1.00 40.24 558 GLU B O 1
ATOM 8903 N N . VAL B 1 559 ? 2.247 55.369 -42.353 1.00 29.58 559 VAL B N 1
ATOM 8904 C CA . VAL B 1 559 ? 1.310 54.588 -41.551 1.00 38.21 559 VAL B CA 1
ATOM 8905 C C . VAL B 1 559 ? -0.174 54.852 -41.790 1.00 46.29 559 VAL B C 1
ATOM 8906 O O . VAL B 1 559 ? -0.979 53.921 -41.730 1.00 49.51 559 VAL B O 1
ATOM 8910 N N . LYS B 1 560 ? -0.546 56.104 -42.054 1.00 48.25 560 LYS B N 1
ATOM 8911 C CA . LYS B 1 560 ? -1.953 56.429 -42.285 1.00 47.60 560 LYS B CA 1
ATOM 8912 C C . LYS B 1 560 ? -2.557 55.531 -43.368 1.00 48.32 560 LYS B C 1
ATOM 8913 O O . LYS B 1 560 ? -3.538 54.824 -43.117 1.00 34.02 560 LYS B O 1
ATOM 8919 N N . PRO B 1 561 ? -1.980 55.543 -44.584 1.00 31.29 561 PRO B N 1
ATOM 8920 C CA . PRO B 1 561 ? -2.526 54.692 -45.646 1.00 37.65 561 PRO B CA 1
ATOM 8921 C C . PRO B 1 561 ? -2.602 53.218 -45.237 1.00 47.20 561 PRO B C 1
ATOM 8922 O O . PRO B 1 561 ? -3.616 52.554 -45.468 1.00 50.05 561 PRO B O 1
ATOM 8926 N N . ILE B 1 562 ? -1.535 52.713 -44.621 1.00 41.20 562 ILE B N 1
ATOM 8927 C CA . ILE B 1 562 ? -1.504 51.320 -44.179 1.00 35.48 562 ILE B CA 1
ATOM 8928 C C . ILE B 1 562 ? -2.656 51.028 -43.212 1.00 32.18 562 ILE B C 1
ATOM 8929 O O . ILE B 1 562 ? -3.410 50.072 -43.404 1.00 39.02 562 ILE B O 1
ATOM 8934 N N . LEU B 1 563 ? -2.791 51.854 -42.177 1.00 52.42 563 LEU B N 1
ATOM 8935 C CA . LEU B 1 563 ? -3.850 51.680 -41.179 1.00 58.43 563 LEU B CA 1
ATOM 8936 C C . LEU B 1 563 ? -5.258 51.646 -41.771 1.00 64.57 563 LEU B C 1
ATOM 8937 O O . LEU B 1 563 ? -6.106 50.877 -41.320 1.00 61.97 563 LEU B O 1
ATOM 8942 N N . GLU B 1 564 ? -5.509 52.486 -42.771 1.00 69.22 564 GLU B N 1
ATOM 8943 C CA . GLU B 1 564 ? -6.822 52.528 -43.408 1.00 73.18 564 GLU B CA 1
ATOM 8944 C C . GLU B 1 564 ? -7.045 51.247 -44.208 1.00 70.58 564 GLU B C 1
ATOM 8945 O O . GLU B 1 564 ? -8.167 50.745 -44.320 1.00 59.48 564 GLU B O 1
ATOM 8951 N N . LYS B 1 565 ? -5.955 50.725 -44.755 1.00 54.11 565 LYS B N 1
ATOM 8952 C CA . LYS B 1 565 ? -5.986 49.511 -45.552 1.00 61.69 565 LYS B CA 1
ATOM 8953 C C . LYS B 1 565 ? -6.339 48.311 -44.678 1.00 58.87 565 LYS B C 1
ATOM 8954 O O . LYS B 1 565 ? -6.747 47.267 -45.181 1.00 64.83 565 LYS B O 1
ATOM 8960 N N . LEU B 1 566 ? -6.186 48.474 -43.364 1.00 58.75 566 LEU B N 1
ATOM 8961 C CA . LEU B 1 566 ? -6.478 47.412 -42.403 1.00 60.17 566 LEU B CA 1
ATOM 8962 C C . LEU B 1 566 ? -7.914 47.440 -41.888 1.00 67.98 566 LEU B C 1
ATOM 8963 O O . LEU B 1 566 ? -8.495 46.394 -41.592 1.00 78.48 566 LEU B O 1
ATOM 8968 N N . THR B 1 567 ? -8.488 48.631 -41.769 1.00 76.22 567 THR B N 1
ATOM 8969 C CA . THR B 1 567 ? -9.863 48.756 -41.296 1.00 81.78 567 THR B CA 1
ATOM 8970 C C . THR B 1 567 ? -10.826 48.253 -42.376 1.00 79.70 567 THR B C 1
ATOM 8971 O O . THR B 1 567 ? -12.037 48.186 -42.165 1.00 81.14 567 THR B O 1
ATOM 8975 N N . GLN B 1 568 ? -10.268 47.890 -43.528 1.00 84.07 568 GLN B N 1
ATOM 8976 C CA . GLN B 1 568 ? -11.049 47.399 -44.662 1.00 80.69 568 GLN B CA 1
ATOM 8977 C C . GLN B 1 568 ? -10.783 45.923 -44.983 1.00 85.56 568 GLN B C 1
ATOM 8978 O O . GLN B 1 568 ? -10.914 45.057 -44.119 1.00 78.68 568 GLN B O 1
ATOM 8984 N N . ASP B 1 569 ? -10.416 45.669 -46.240 1.00 91.73 569 ASP B N 1
ATOM 8985 C CA . ASP B 1 569 ? -10.118 44.337 -46.783 1.00 97.38 569 ASP B CA 1
ATOM 8986 C C . ASP B 1 569 ? -10.225 43.142 -45.831 1.00 100.51 569 ASP B C 1
ATOM 8987 O O . ASP B 1 569 ? -11.056 42.252 -46.034 1.00 100.51 569 ASP B O 1
ATOM 8992 N N . GLN B 1 570 ? -9.379 43.114 -44.805 1.00 100.51 570 GLN B N 1
ATOM 8993 C CA . GLN B 1 570 ? -9.382 42.013 -43.847 1.00 95.45 570 GLN B CA 1
ATOM 8994 C C . GLN B 1 570 ? -10.460 42.164 -42.775 1.00 94.30 570 GLN B C 1
ATOM 8995 O O . GLN B 1 570 ? -10.826 43.275 -42.391 1.00 93.91 570 GLN B O 1
ATOM 9001 N N . ASP B 1 571 ? -10.954 41.031 -42.292 1.00 88.45 571 ASP B N 1
ATOM 9002 C CA . ASP B 1 571 ? -11.993 40.998 -41.272 1.00 85.21 571 ASP B CA 1
ATOM 9003 C C . ASP B 1 571 ? -11.421 40.888 -39.854 1.00 84.67 571 ASP B C 1
ATOM 9004 O O . ASP B 1 571 ? -10.567 41.676 -39.462 1.00 85.90 571 ASP B O 1
ATOM 9009 N N . VAL B 1 572 ? -11.913 39.920 -39.083 1.00 86.28 572 VAL B N 1
ATOM 9010 C CA . VAL B 1 572 ? -11.444 39.691 -37.715 1.00 82.24 572 VAL B CA 1
ATOM 9011 C C . VAL B 1 572 ? -11.469 40.980 -36.895 1.00 81.76 572 VAL B C 1
ATOM 9012 O O . VAL B 1 572 ? -12.327 41.841 -37.098 1.00 85.02 572 VAL B O 1
ATOM 9016 N N . ASP B 1 573 ? -10.522 41.104 -35.973 1.00 84.95 573 ASP B N 1
ATOM 9017 C CA . ASP B 1 573 ? -10.417 42.279 -35.122 1.00 87.55 573 ASP B CA 1
ATOM 9018 C C . ASP B 1 573 ? -9.406 43.245 -35.729 1.00 82.33 573 ASP B C 1
ATOM 9019 O O . ASP B 1 573 ? -9.024 44.235 -35.103 1.00 69.01 573 ASP B O 1
ATOM 9024 N N . VAL B 1 574 ? -8.979 42.950 -36.953 1.00 79.64 574 VAL B N 1
ATOM 9025 C CA . VAL B 1 574 ? -8.003 43.780 -37.649 1.00 82.08 574 VAL B CA 1
ATOM 9026 C C . VAL B 1 574 ? -8.662 45.052 -38.185 1.00 83.26 574 VAL B C 1
ATOM 9027 O O . VAL B 1 574 ? -8.093 45.757 -39.020 1.00 89.58 574 VAL B O 1
ATOM 9031 N N . LYS B 1 575 ? -9.865 45.338 -37.701 1.00 81.30 575 LYS B N 1
ATOM 9032 C CA . LYS B 1 575 ? -10.602 46.521 -38.125 1.00 74.40 575 LYS B CA 1
ATOM 9033 C C . LYS B 1 575 ? -10.857 47.407 -36.916 1.00 71.79 575 LYS B C 1
ATOM 9034 O O . LYS B 1 575 ? -10.533 48.595 -36.925 1.00 75.46 575 LYS B O 1
ATOM 9040 N N . TYR B 1 576 ? -11.438 46.826 -35.872 1.00 69.14 576 TYR B N 1
ATOM 9041 C CA . TYR B 1 576 ? -11.708 47.581 -34.658 1.00 75.02 576 TYR B CA 1
ATOM 9042 C C . TYR B 1 576 ? -10.398 48.165 -34.152 1.00 78.02 576 TYR B C 1
ATOM 9043 O O . TYR B 1 576 ? -10.302 49.363 -33.879 1.00 78.08 576 TYR B O 1
ATOM 9052 N N . PHE B 1 577 ? -9.389 47.305 -34.039 1.00 84.18 577 PHE B N 1
ATOM 9053 C CA . PHE B 1 577 ? -8.068 47.704 -33.572 1.00 71.97 577 PHE B CA 1
ATOM 9054 C C . PHE B 1 577 ? -7.387 48.674 -34.534 1.00 69.59 577 PHE B C 1
ATOM 9055 O O . PHE B 1 577 ? -6.660 49.574 -34.106 1.00 66.41 577 PHE B O 1
ATOM 9063 N N . ALA B 1 578 ? -7.622 48.489 -35.831 1.00 47.40 578 ALA B N 1
ATOM 9064 C CA . ALA B 1 578 ? -7.038 49.362 -36.843 1.00 57.17 578 ALA B CA 1
ATOM 9065 C C . ALA B 1 578 ? -7.637 50.762 -36.712 1.00 62.02 578 ALA B C 1
ATOM 9066 O O . ALA B 1 578 ? -6.914 51.759 -36.652 1.00 67.54 578 ALA B O 1
ATOM 9068 N N . GLN B 1 579 ? -8.964 50.830 -36.663 1.00 62.87 579 GLN B N 1
ATOM 9069 C CA . GLN B 1 579 ? -9.651 52.104 -36.525 1.00 58.02 579 GLN B CA 1
ATOM 9070 C C . GLN B 1 579 ? -9.254 52.748 -35.204 1.00 59.80 579 GLN B C 1
ATOM 9071 O O . GLN B 1 579 ? -8.937 53.937 -35.147 1.00 61.77 579 GLN B O 1
ATOM 9077 N N . GLU B 1 580 ? -9.276 51.946 -34.145 1.00 49.50 580 GLU B N 1
ATOM 9078 C CA . GLU B 1 580 ? -8.919 52.409 -32.811 1.00 56.42 580 GLU B CA 1
ATOM 9079 C C . GLU B 1 580 ? -7.610 53.207 -32.855 1.00 65.53 580 GLU B C 1
ATOM 9080 O O . GLU B 1 580 ? -7.443 54.199 -32.137 1.00 56.07 580 GLU B O 1
ATOM 9086 N N . ALA B 1 581 ? -6.686 52.772 -33.708 1.00 62.87 581 ALA B N 1
ATOM 9087 C CA . ALA B 1 581 ? -5.400 53.446 -33.852 1.00 64.21 581 ALA B CA 1
ATOM 9088 C C . ALA B 1 581 ? -5.574 54.816 -34.510 1.00 63.86 581 ALA B C 1
ATOM 9089 O O . ALA B 1 581 ? -5.160 55.836 -33.953 1.00 63.34 581 ALA B O 1
ATOM 9091 N N . LEU B 1 582 ? -6.188 54.832 -35.693 1.00 61.24 582 LEU B N 1
ATOM 9092 C CA . LEU B 1 582 ? -6.428 56.072 -36.435 1.00 66.56 582 LEU B CA 1
ATOM 9093 C C . LEU B 1 582 ? -7.004 57.164 -35.541 1.00 59.85 582 LEU B C 1
ATOM 9094 O O . LEU B 1 582 ? -6.653 58.340 -35.659 1.00 59.09 582 LEU B O 1
ATOM 9099 N N . THR B 1 583 ? -7.893 56.762 -34.644 1.00 55.87 583 THR B N 1
ATOM 9100 C CA . THR B 1 583 ? -8.527 57.692 -33.729 1.00 66.62 583 THR B CA 1
ATOM 9101 C C . THR B 1 583 ? -7.523 58.266 -32.737 1.00 59.95 583 THR B C 1
ATOM 9102 O O . THR B 1 583 ? -7.252 59.465 -32.739 1.00 64.10 583 THR B O 1
ATOM 9106 N N . VAL B 1 584 ? -6.973 57.400 -31.894 1.00 57.53 584 VAL B N 1
ATOM 9107 C CA . VAL B 1 584 ? -6.019 57.820 -30.876 1.00 56.49 584 VAL B CA 1
ATOM 9108 C C . VAL B 1 584 ? -4.840 58.581 -31.471 1.00 58.73 584 VAL B C 1
ATOM 9109 O O . VAL B 1 584 ? -4.217 59.407 -30.798 1.00 52.97 584 VAL B O 1
ATOM 9113 N N . LEU B 1 585 ? -4.542 58.300 -32.735 1.00 44.15 585 LEU B N 1
ATOM 9114 C CA . LEU B 1 585 ? -3.441 58.951 -33.432 1.00 49.56 585 LEU B CA 1
ATOM 9115 C C . LEU B 1 585 ? -3.881 60.278 -34.043 1.00 56.79 585 LEU B C 1
ATOM 9116 O O . LEU B 1 585 ? -3.049 61.087 -34.466 1.00 38.22 585 LEU B O 1
ATOM 9121 N N . SER B 1 586 ? -5.192 60.499 -34.069 1.00 51.42 586 SER B N 1
ATOM 9122 C CA . SER B 1 586 ? -5.757 61.710 -34.650 1.00 55.28 586 SER B CA 1
ATOM 9123 C C . SER B 1 586 ? -5.361 61.775 -36.119 1.00 50.21 586 SER B C 1
ATOM 9124 O O . SER B 1 586 ? -5.001 62.831 -36.637 1.00 38.35 586 SER B O 1
ATOM 9127 N N . LEU B 1 587 ? -5.415 60.626 -36.779 1.00 41.65 587 LEU B N 1
ATOM 9128 C CA . LEU B 1 587 ? -5.084 60.548 -38.193 1.00 64.45 587 LEU B CA 1
ATOM 9129 C C . LEU B 1 587 ? -6.370 60.366 -38.977 1.00 62.03 587 LEU B C 1
ATOM 9130 O O . LEU B 1 587 ? -6.408 60.578 -40.189 1.00 67.72 587 LEU B O 1
ATOM 9135 N N . ALA B 1 588 ? -7.424 59.975 -38.265 1.00 77.70 588 ALA B N 1
ATOM 9136 C CA . ALA B 1 588 ? -8.734 59.760 -38.866 1.00 88.28 588 ALA B CA 1
ATOM 9137 C C . ALA B 1 588 ? -9.237 61.054 -39.497 1.00 95.94 588 ALA B C 1
ATOM 9138 O O . ALA B 1 588 ? -9.514 61.046 -40.716 1.00 98.95 588 ALA B O 1
#

CATH classification: 1.25.10.10

InterPro domains:
  IPR000357 HEAT repeat [PF02985] (522-550)
  IPR011989 Armadillo-like helical [G3DSA:1.25.10.10] (2-589)
  IPR016024 Armadillo-type fold [SSF48371] (5-586)
  IPR021133 HEAT, type 2 [PS50077] (12-50)
  IPR021133 HEAT, type 2 [PS50077] (89-127)
  IPR021133 HEAT, type 2 [PS50077] (166-204)
  IPR021133 HEAT, type 2 [PS50077] (205-243)
  IPR021133 HEAT, type 2 [PS50077] (244-282)
  IPR021133 HEAT, type 2 [PS50077] (283-320)
  IPR021133 HEAT, type 2 [PS50077] (326-364)
  IPR021133 HEAT, type 2 [PS50077] (365-403)
  IPR021133 HEAT, type 2 [PS50077] (404-442)
  IPR021133 HEAT, type 2 [PS50077] (521-559)
  IPR021133 HEAT, type 2 [PS50077] (560-589)
  IPR051023 Protein Phosphatase 2A Regulatory Subunit A [PTHR10648] (4-584)
  IPR054573 Phosphatase PP2A regulatory subunit A/Splicing factor 3B subunit 1-like, HEAT repeat [PF22646] (276-357)
  IPR055231 PIK3R4-like, middle domain [PF22956] (153-271)